Protein AF-A0A1V3LC09-F1 (afdb_monomer_lite)

Organism: NCBI:txid1906745

InterPro domains:
  IPR011049 Serralysin-like metalloprotease, C-terminal [SSF51120] (898-1106)

Foldseek 3Di:
DWKKKFKAAQPGTPDIDIQDPPDAAEEEDDPLIEIEIADPVPRKHQFKWKWWAAPQKIFIGGPPPDPHGSYIHHNQQPPPDLVRRLYFYWIQDPVRFIFTWAFPVLDPCQGNSNDDHGDMTMTGRDADGPPPSVRDSDCVSNVVSDDDDDDDDDDDYYDDDDDDDDDDDDDDAADAWEWDADQQQKIKIFGGPQFQKKKKWAAFQVGDIDIFMWGQDPVRFIDGPDCDPQCWDADRNGRMIMGHRNTGHAQIKMKMKTAGPVGHIDIYDIDTGHDHDDDDDAFFEWEKDADQQQKIKIFAGPQFFKKWKWAQAPVRRIDIWIWGQDPVRFIDTPDPVPQPWDADRPGRMIIGDNNGHDAQIKMKMKTAGPVRHIDIYDIDTGHDHDDDDKAKDWQDDLNDGADPPPDPDFAFFDPVRFFPDFPDWDDDPQKTKTWGTGKTKIFMDPDDFQFKKWKWKDFPPHTLDIDIWTQHPRRMIMDTDTFKMWIWHWDDDDQPIFIFIDMDGSGDAQQTKMKMKIWTADPNDIYIDIDIHDHFKEWPAKWWFAAPPPADDCLVVPDPDCPQQGTTARAADLVCLQAPQGSVHFEAAFLFTKMKIFIPADGDPQKAKWKWKFWADPSDGDDIDTQRVQWDDDGRMIIGTDPDGHAADQWIKMKIKIFIAGNVRHTNYIDMHIHIHHNADDDWDWPAAAPVQQKTKTADPGNQLQVKWKWKWFAAPVGIDDIDTWDRPNPRMTMDRRVRQDLQAFLGMWMWIQTSNGHIDIEGEHEFFEQAAADEPVVGRPPPQQARLFFDDPDPDPPPPDPPPPPPDDDGERAEADQEEYEYFWFHPNVPDAERGTLEYEYDPDQQTAYEHAHHHYAYEYERQYEYEARGAQVGYAYHDEHYAYEYEYQEEYDAYEYEYENEHEAYEYEANYAYDQRYEYHYEYEAYAYEYEYDQVYEPHHAYAYEHYHEAYEYAHHEYEAEYEAADYAYAYEYYYQEYHPDPPYEYEHEDEAEAYEAEYQEEYWRYEYENEAYAYEYEYNYEQDCDPNIHYAYEDYHYAYEYEYADAPDAYEQQRYAAHQEYEPAHPHEEEYEDEPNNCVPPRHPAQEHEYHYALRYEYENDDASDADPQGWGAGDDDDDDQQGKTKDFDDFQDDDPNFTWTKIWIAGSVRDTDSHIYTYTRNHTYD

Secondary structure (DSSP, 8-state):
--EEEEEEETTEEEEEEEE-TTPPEEEE--TTEEEEEEETTTSS--SEEEEEEETTEEEEEESSS-SS-SEEEETTT-SS-GGG----EEEE-TTS-EEEEEETT--GGGSGGGPPTT-EEEEEE-SS---S-TT---GGGGGGG----------------------------PPPPEEEE-TTS-EEEEPPTTEEEEEEEEE-TTS-EEEEEEEE-TTS-EE-S--TTS--EE-TTT--EEE-GGGS-TT-EEEEEEEETTS-EEEPPPEEPPPP-----SPPPPEEEE-TTS-EEEEPPTT-SEEEEEEE-TTS-EEEEEEEE-TTS-EEEEE-TTS--EE-TTT--EEE-GGGS-TT-EEEEEEE-TTS-EEEPPPEEPPPP--PPPEEEEEEETTEEPPPTTSS---B--HHHHS-EEEEEEEETTEEEEEEEEEEEEEEES--TT-EEEEEEEETTEEEEEEEEE--TTSEEEEEEEEEEEEEEEES-TTS-EEEEEEEE-PPPTTS--EEEEEEEETTEEEEEEEEPBPPP-EEEEEEEE--SSS-TTHHHH-S--TTTSEEE--B-GGGGGG--SGGGTEE--TTPEEEEEESSPPPTT-EEEEEEEEEETTEEEEEEE-GGGEEEETTEEEE--SSPPPP-SSEEEEEEEEEE-TTS-EEEEEEEEEEE--SPPPPEEEEEETTTTEEEEE--SSTTTT-EEEEEEEETTEEPPPEE-EE-SSSEEEEE-TTB-TTSTT-EEEEEE-SS--EEEEEEEEES-B-S---TTT---TTSTTTTPPP-----TT--SS-S---SS----EE--SS-EEEEE--GGG-SSBTTBS-B---SSTT---EEEEEESS-EEEE-S-B---SSTTT-EEEEEESS-EEEE-S-B-SEEEEEEEEESS-EEEE-SPP-TTEEEEEEE-SS--EEEE-TTSEE-SEEEEE--SS--EEEEEEE-S-EEEEEEES--EEEEEEE--STT---EEEEEESS-EEEESS-B-S-EEEEEESS-EEEESS-B---TTT--EEEEEES--EEEE--TT-EEE-TTEES-SEEE--SSS--EEE--HHHHT-TT----EEEEE--TT-EEE-SS-S---SS-EEE-SSSPP-SS--EEEEEEEEEEETTEEEEEEEEE-TTSPEEEEEEEEETT-EE-

pLDDT: mean 81.92, std 16.16, range [21.5, 98.44]

Structure (mmCIF, N/CA/C/O backbone):
data_AF-A0A1V3LC09-F1
#
_entry.id   AF-A0A1V3LC09-F1
#
loop_
_atom_site.group_PDB
_atom_site.id
_atom_site.type_symbol
_atom_site.label_atom_id
_atom_site.label_alt_id
_atom_site.label_comp_id
_atom_site.label_asym_id
_atom_site.label_entity_id
_atom_site.label_seq_id
_atom_site.pdbx_PDB_ins_code
_atom_site.Cartn_x
_atom_site.Cartn_y
_atom_site.Cartn_z
_atom_site.occupancy
_atom_site.B_iso_or_equiv
_atom_site.auth_seq_id
_atom_site.auth_comp_id
_atom_site.auth_asym_id
_atom_site.auth_atom_id
_atom_site.pdbx_PDB_model_num
ATOM 1 N N . MET A 1 1 ? 15.017 -23.888 33.911 1.00 65.50 1 MET A N 1
ATOM 2 C CA . MET A 1 1 ? 15.460 -23.431 35.264 1.00 65.50 1 MET A CA 1
ATOM 3 C C . MET A 1 1 ? 15.733 -24.672 36.127 1.00 65.50 1 MET A C 1
ATOM 5 O O . MET A 1 1 ? 15.192 -25.710 35.786 1.00 65.50 1 MET A O 1
ATOM 9 N N . SER A 1 2 ? 16.588 -24.661 37.165 1.00 78.81 2 SER A N 1
ATOM 10 C CA . SER A 1 2 ? 16.691 -25.829 38.076 1.00 78.81 2 SER A CA 1
ATOM 11 C C . SER A 1 2 ? 15.741 -25.646 39.257 1.00 78.81 2 SER A C 1
ATOM 13 O O . SER A 1 2 ? 15.914 -24.703 40.030 1.00 78.81 2 SER A O 1
ATOM 15 N N . THR A 1 3 ? 14.755 -26.530 39.390 1.00 90.81 3 THR A N 1
ATOM 16 C CA . THR A 1 3 ? 13.653 -26.382 40.351 1.00 90.81 3 THR A CA 1
ATOM 17 C C . THR A 1 3 ? 13.504 -27.656 41.173 1.00 90.81 3 THR A C 1
ATOM 19 O O . THR A 1 3 ? 13.532 -28.765 40.650 1.00 90.81 3 THR A O 1
ATOM 22 N N . THR A 1 4 ? 13.305 -27.530 42.478 1.00 93.56 4 THR A N 1
ATOM 23 C CA . THR A 1 4 ? 12.983 -28.646 43.364 1.00 93.56 4 THR A CA 1
ATOM 24 C C . THR A 1 4 ? 11.482 -28.696 43.645 1.00 93.56 4 THR A C 1
ATOM 26 O O . THR A 1 4 ? 10.907 -27.748 44.180 1.00 93.56 4 THR A O 1
ATOM 29 N N . LEU A 1 5 ? 10.859 -29.850 43.395 1.00 94.50 5 LEU A N 1
ATOM 30 C CA . LEU A 1 5 ? 9.505 -30.170 43.843 1.00 94.50 5 LEU A CA 1
ATOM 31 C C . LEU A 1 5 ? 9.545 -30.891 45.197 1.00 94.50 5 LEU A C 1
ATOM 33 O O . LEU A 1 5 ? 10.074 -32.001 45.310 1.00 94.50 5 LEU A O 1
ATOM 37 N N . LYS A 1 6 ? 8.948 -30.299 46.234 1.00 91.62 6 LYS A N 1
ATOM 38 C CA . LYS A 1 6 ? 8.794 -30.920 47.561 1.00 91.62 6 LYS A CA 1
ATOM 39 C C . LYS A 1 6 ? 7.362 -31.402 47.760 1.00 91.62 6 LYS A C 1
ATOM 41 O O . LYS A 1 6 ? 6.427 -30.616 47.663 1.00 91.62 6 LYS A O 1
ATOM 46 N N . VAL A 1 7 ? 7.191 -32.673 48.122 1.00 88.50 7 VAL A N 1
ATOM 47 C CA . VAL A 1 7 ? 5.886 -33.239 48.502 1.00 88.50 7 VAL A CA 1
ATOM 48 C C . VAL A 1 7 ? 5.736 -33.176 50.017 1.00 88.50 7 VAL A C 1
ATOM 50 O O . VAL A 1 7 ? 6.588 -33.666 50.767 1.00 88.50 7 VAL A O 1
ATOM 53 N N . LEU A 1 8 ? 4.644 -32.581 50.477 1.00 80.12 8 LEU A N 1
ATOM 54 C CA . LEU A 1 8 ? 4.435 -32.150 51.855 1.00 80.12 8 LEU A CA 1
ATOM 55 C C . LEU A 1 8 ? 3.237 -32.893 52.477 1.00 80.12 8 LEU A C 1
ATOM 57 O O . LEU A 1 8 ? 2.168 -32.922 51.885 1.00 80.12 8 LEU A O 1
ATOM 61 N N . SER A 1 9 ? 3.391 -33.454 53.685 1.00 74.31 9 SER A N 1
ATOM 62 C CA . SER A 1 9 ? 2.290 -34.014 54.513 1.00 74.31 9 SER A CA 1
ATOM 63 C C . SER A 1 9 ? 2.072 -33.164 55.750 1.00 74.31 9 SER A C 1
ATOM 65 O O . SER A 1 9 ? 3.069 -32.628 56.211 1.00 74.31 9 SER A O 1
ATOM 67 N N . ALA A 1 10 ? 0.887 -33.216 56.379 1.00 58.34 10 ALA A N 1
ATOM 68 C CA . ALA A 1 10 ? 0.416 -32.475 57.571 1.00 58.34 10 ALA A CA 1
ATOM 69 C C . ALA A 1 10 ? 1.410 -32.085 58.708 1.00 58.34 10 ALA A C 1
ATOM 71 O O . ALA A 1 10 ? 1.028 -31.370 59.629 1.00 58.34 10 ALA A O 1
ATOM 72 N N . LYS A 1 11 ? 2.645 -32.603 58.748 1.00 60.31 11 LYS A N 1
ATOM 73 C CA . LYS A 1 11 ? 3.680 -32.293 59.749 1.00 60.31 11 LYS A CA 1
ATOM 74 C C . LYS A 1 11 ? 5.120 -32.199 59.204 1.00 60.31 11 LYS A C 1
ATOM 76 O O . LYS A 1 11 ? 6.011 -31.896 59.993 1.00 60.31 11 LYS A O 1
ATOM 81 N N . LYS A 1 12 ? 5.401 -32.523 57.927 1.00 76.19 12 LYS A N 1
ATOM 82 C CA . LYS A 1 12 ? 6.777 -32.590 57.374 1.00 76.19 12 LYS A CA 1
ATOM 83 C C . LYS A 1 12 ? 6.839 -32.712 55.844 1.00 76.19 12 LYS A C 1
ATOM 85 O O . LYS A 1 12 ? 5.912 -33.230 55.219 1.00 76.19 12 LYS A O 1
ATOM 90 N N . VAL A 1 13 ? 8.002 -32.374 55.278 1.00 83.31 13 VAL A N 1
ATOM 91 C CA . VAL A 1 13 ? 8.414 -32.780 53.921 1.00 83.31 13 VAL A CA 1
ATOM 92 C C . VAL A 1 13 ? 8.530 -34.307 53.866 1.00 83.31 13 VAL A C 1
ATOM 94 O O . VAL A 1 13 ? 9.205 -34.916 54.699 1.00 83.31 13 VAL A O 1
ATOM 97 N N . ILE A 1 14 ? 7.835 -34.929 52.916 1.00 82.94 14 ILE A N 1
ATOM 98 C CA . ILE A 1 14 ? 7.840 -36.379 52.695 1.00 82.94 14 ILE A CA 1
ATOM 99 C C . ILE A 1 14 ? 8.987 -36.765 51.763 1.00 82.94 14 ILE A C 1
ATOM 101 O O . ILE A 1 14 ? 9.720 -37.709 52.049 1.00 82.94 14 ILE A O 1
ATOM 105 N N . THR A 1 15 ? 9.111 -36.051 50.645 1.00 88.12 15 THR A N 1
ATOM 106 C CA . THR A 1 15 ? 10.122 -36.284 49.611 1.00 88.12 15 THR A CA 1
ATOM 107 C C . THR A 1 15 ? 10.414 -34.981 48.869 1.00 88.12 15 THR A C 1
ATOM 109 O O . THR A 1 15 ? 9.568 -34.087 48.839 1.00 88.12 15 THR A O 1
ATOM 112 N N . SER A 1 16 ? 11.608 -34.889 48.290 1.00 91.75 16 SER A N 1
ATOM 113 C CA . SER A 1 16 ? 12.051 -33.777 47.449 1.00 91.75 16 SER A CA 1
ATOM 114 C C . SER A 1 16 ? 12.637 -34.350 46.168 1.00 91.75 16 SER A C 1
ATOM 116 O O . SER A 1 16 ? 13.450 -35.275 46.227 1.00 91.75 16 SER A O 1
ATOM 118 N N . HIS A 1 17 ? 12.238 -33.798 45.032 1.00 92.50 17 HIS A N 1
ATOM 119 C CA . HIS A 1 17 ? 12.679 -34.211 43.710 1.00 92.50 17 HIS A CA 1
ATOM 120 C C . HIS A 1 17 ? 13.294 -33.010 43.004 1.00 92.50 17 HIS A C 1
ATOM 122 O O . HIS A 1 17 ? 12.648 -31.973 42.901 1.00 92.50 17 HIS A O 1
ATOM 128 N N . GLN A 1 18 ? 14.536 -33.146 42.550 1.00 91.00 18 GLN A N 1
ATOM 129 C CA . GLN A 1 18 ? 15.184 -32.117 41.747 1.00 91.00 18 GLN A CA 1
ATOM 130 C C . GLN A 1 18 ? 14.778 -32.297 40.282 1.00 91.00 18 GLN A C 1
ATOM 132 O O . GLN A 1 18 ? 14.824 -33.418 39.773 1.00 91.00 18 GLN A O 1
ATOM 137 N N . ILE A 1 19 ? 14.377 -31.204 39.643 1.00 90.00 19 ILE A N 1
ATOM 138 C CA . ILE A 1 19 ? 13.999 -31.117 38.235 1.00 90.00 19 ILE A CA 1
ATOM 139 C C . ILE A 1 19 ? 15.141 -30.387 37.532 1.00 90.00 19 ILE A C 1
ATOM 141 O O . ILE A 1 19 ? 15.451 -29.235 37.853 1.00 90.00 19 ILE A O 1
ATOM 145 N N . ASN A 1 20 ? 15.816 -31.088 36.625 1.00 80.75 20 ASN A N 1
ATOM 146 C CA . ASN A 1 20 ? 16.847 -30.477 35.797 1.00 80.75 20 ASN A CA 1
ATOM 147 C C . ASN A 1 20 ? 16.195 -29.907 34.529 1.00 80.75 20 ASN A C 1
ATOM 149 O O . ASN A 1 20 ? 15.234 -30.501 34.046 1.00 80.75 20 ASN A O 1
ATOM 153 N N . PRO A 1 21 ? 16.734 -28.818 33.954 1.00 77.50 21 PRO A N 1
ATOM 154 C CA . PRO A 1 21 ? 16.235 -28.275 32.692 1.00 77.50 21 PRO A CA 1
ATOM 155 C C . PRO A 1 21 ? 16.159 -29.348 31.592 1.00 77.50 21 PRO A C 1
ATOM 157 O O . PRO A 1 21 ? 17.167 -30.007 31.318 1.00 77.50 21 PRO A O 1
ATOM 160 N N . GLY A 1 22 ? 14.985 -29.505 30.973 1.00 76.31 22 GLY A N 1
ATOM 161 C CA . GLY A 1 22 ? 14.714 -30.486 29.912 1.00 76.31 22 GLY A CA 1
ATOM 162 C C . GLY A 1 22 ? 14.379 -31.914 30.378 1.00 76.31 22 GLY A C 1
ATOM 163 O O . GLY A 1 22 ? 14.153 -32.780 29.531 1.00 76.31 22 GLY A O 1
ATOM 164 N N . ASP A 1 23 ? 14.342 -32.190 31.690 1.00 83.38 23 ASP A N 1
ATOM 165 C CA . ASP A 1 23 ? 13.890 -33.473 32.250 1.00 83.38 23 ASP A CA 1
ATOM 166 C C . ASP A 1 23 ? 12.447 -33.362 32.784 1.00 83.38 23 ASP A C 1
ATOM 168 O O . ASP A 1 23 ? 12.170 -32.565 33.677 1.00 83.38 23 ASP A O 1
ATOM 172 N N . THR A 1 24 ? 11.542 -34.250 32.355 1.00 92.62 24 THR A N 1
ATOM 173 C CA . THR A 1 24 ? 10.197 -34.365 32.953 1.00 92.62 24 THR A CA 1
ATOM 174 C C . THR A 1 24 ? 10.211 -35.219 34.226 1.00 92.62 24 THR A C 1
ATOM 176 O O . THR A 1 24 ? 10.492 -36.424 34.190 1.00 92.62 24 THR A O 1
ATOM 179 N N . LEU A 1 25 ? 9.803 -34.641 35.357 1.00 94.44 25 LEU A N 1
ATOM 180 C CA . LEU A 1 25 ? 9.550 -35.364 36.603 1.00 94.44 25 LEU A CA 1
ATOM 181 C C . LEU A 1 25 ? 8.132 -35.952 36.621 1.00 94.44 25 LEU A C 1
ATOM 183 O O . LEU A 1 25 ? 7.151 -35.222 36.556 1.00 94.44 25 LEU A O 1
ATOM 187 N N . VAL A 1 26 ? 8.007 -37.267 36.818 1.00 95.38 26 VAL A N 1
ATOM 188 C CA . VAL A 1 26 ? 6.705 -37.949 36.943 1.00 95.38 26 VAL A CA 1
ATOM 189 C C . VAL A 1 26 ? 6.544 -38.544 38.342 1.00 95.38 26 VAL A C 1
ATOM 191 O O . VAL A 1 26 ? 7.354 -39.378 38.754 1.00 95.38 26 VAL A O 1
ATOM 194 N N . ILE A 1 27 ? 5.492 -38.150 39.065 1.00 93.88 27 ILE A N 1
ATOM 195 C CA . ILE A 1 27 ? 5.167 -38.654 40.411 1.00 93.88 27 ILE A CA 1
ATOM 196 C C . ILE A 1 27 ? 3.682 -39.009 40.544 1.00 93.88 27 ILE A C 1
ATOM 198 O O . ILE A 1 27 ? 2.848 -38.487 39.817 1.00 93.88 27 ILE A O 1
ATOM 202 N N . GLU A 1 28 ? 3.349 -39.883 41.493 1.00 90.06 28 GLU A N 1
ATOM 203 C CA . GLU A 1 28 ? 1.959 -40.218 41.840 1.00 90.06 28 GLU A CA 1
ATOM 204 C C . GLU A 1 28 ? 1.402 -39.216 42.859 1.00 90.06 28 GLU A C 1
ATOM 206 O O . GLU A 1 28 ? 2.098 -38.862 43.823 1.00 90.06 28 GLU A O 1
ATOM 211 N N . ALA A 1 29 ? 0.146 -38.795 42.687 1.00 86.38 29 ALA A N 1
ATOM 212 C CA . ALA A 1 29 ? -0.522 -37.940 43.650 1.00 86.38 29 ALA A CA 1
ATOM 213 C C . ALA A 1 29 ? -0.679 -38.644 45.005 1.00 86.38 29 ALA A C 1
ATOM 215 O O . ALA A 1 29 ? -0.981 -39.833 45.116 1.00 86.38 29 ALA A O 1
ATOM 216 N N . ARG A 1 30 ? -0.490 -37.883 46.081 1.00 82.38 30 ARG A N 1
ATOM 217 C CA . ARG A 1 30 ? -0.767 -38.299 47.452 1.00 82.38 30 ARG A CA 1
ATOM 218 C C . ARG A 1 30 ? -1.973 -37.551 47.999 1.00 82.38 30 ARG A C 1
ATOM 220 O O . ARG A 1 30 ? -2.041 -36.333 47.881 1.00 82.38 30 ARG A O 1
ATOM 227 N N . ASP A 1 31 ? -2.864 -38.280 48.662 1.00 70.88 31 ASP A N 1
ATOM 228 C CA . ASP A 1 31 ? -3.992 -37.697 49.389 1.00 70.88 31 ASP A CA 1
ATOM 229 C C . ASP A 1 31 ? -3.507 -36.733 50.492 1.00 70.88 31 ASP A C 1
ATOM 231 O O . ASP A 1 31 ? -2.487 -36.988 51.155 1.00 70.88 31 ASP A O 1
ATOM 235 N N . LYS A 1 32 ? -4.236 -35.626 50.682 1.00 72.06 32 LYS A N 1
ATOM 236 C CA . LYS A 1 32 ? -3.979 -34.579 51.692 1.00 72.06 32 LYS A CA 1
ATOM 237 C C . LYS A 1 32 ? -2.530 -34.078 51.709 1.00 72.06 32 LYS A C 1
ATOM 239 O O . LYS A 1 32 ? -1.916 -33.974 52.779 1.00 72.06 32 LYS A O 1
ATOM 244 N N . SER A 1 33 ? -1.963 -33.826 50.529 1.00 77.31 33 SER A N 1
ATOM 245 C CA . SER A 1 33 ? -0.571 -33.396 50.370 1.00 77.31 33 SER A CA 1
ATOM 246 C C . SER A 1 33 ? -0.445 -32.165 49.475 1.00 77.31 33 SER A C 1
ATOM 248 O O . SER A 1 33 ? -1.106 -32.057 48.448 1.00 77.31 33 SER A O 1
ATOM 250 N N . ASN A 1 34 ? 0.454 -31.253 49.847 1.00 84.75 34 ASN A N 1
ATOM 251 C CA . ASN A 1 34 ? 0.783 -30.079 49.036 1.00 84.75 34 ASN A CA 1
ATOM 252 C C . ASN A 1 34 ? 2.091 -30.307 48.273 1.00 84.75 34 ASN A C 1
ATOM 254 O O . ASN A 1 34 ? 2.985 -31.017 48.748 1.00 84.75 34 ASN A O 1
ATOM 258 N N . TYR A 1 35 ? 2.210 -29.677 47.109 1.00 90.75 35 TYR A N 1
ATOM 259 C CA . TYR A 1 35 ? 3.375 -29.754 46.236 1.00 90.75 35 TYR A CA 1
ATOM 260 C C . TYR A 1 35 ? 4.007 -28.373 46.148 1.00 90.75 35 TYR A C 1
ATOM 262 O O . TYR A 1 35 ? 3.428 -27.452 45.580 1.00 90.75 35 TYR A O 1
ATOM 270 N N . GLN A 1 36 ? 5.178 -28.218 46.759 1.00 92.06 36 GLN A N 1
ATOM 271 C CA . GLN A 1 36 ? 5.886 -26.946 46.773 1.00 92.06 36 GLN A CA 1
ATOM 272 C C . GLN A 1 36 ? 6.945 -26.908 45.678 1.00 92.06 36 GLN A C 1
ATOM 274 O O . GLN A 1 36 ? 7.848 -27.749 45.680 1.00 92.06 36 GLN A O 1
ATOM 279 N N . LEU A 1 37 ? 6.860 -25.911 44.802 1.00 94.50 37 LEU A N 1
ATOM 280 C CA . LEU A 1 37 ? 7.908 -25.574 43.847 1.00 94.50 37 LEU A CA 1
ATOM 281 C C . LEU A 1 37 ? 8.912 -24.620 44.498 1.00 94.50 37 LEU A C 1
ATOM 283 O O . LEU A 1 37 ? 8.535 -23.690 45.215 1.00 94.50 37 LEU A O 1
ATOM 287 N N . VAL A 1 38 ? 10.198 -24.886 44.278 1.00 92.81 38 VAL A N 1
ATOM 288 C CA . VAL A 1 38 ? 11.308 -24.069 44.773 1.00 92.81 38 VAL A CA 1
ATOM 289 C C . VAL A 1 38 ? 12.339 -23.939 43.662 1.00 92.81 38 VAL A C 1
ATOM 291 O O . VAL A 1 38 ? 12.935 -24.934 43.271 1.00 92.81 38 VAL A O 1
ATOM 294 N N . ASP A 1 39 ? 12.561 -22.737 43.158 1.00 91.56 39 ASP A N 1
ATOM 295 C CA . ASP A 1 39 ? 13.708 -22.408 42.322 1.00 91.56 39 ASP A CA 1
ATOM 296 C C . ASP A 1 39 ? 14.992 -22.554 43.156 1.00 91.56 39 ASP A C 1
ATOM 298 O O . ASP A 1 39 ? 15.157 -21.933 44.212 1.00 91.56 39 ASP A O 1
ATOM 302 N N . ASP A 1 40 ? 15.902 -23.415 42.695 1.00 88.31 40 ASP A N 1
ATOM 303 C CA . ASP A 1 40 ? 17.131 -23.752 43.413 1.00 88.31 40 ASP A CA 1
ATOM 304 C C . ASP A 1 40 ? 18.110 -22.561 43.506 1.00 88.31 40 ASP A C 1
ATOM 306 O O . ASP A 1 40 ? 18.988 -22.565 44.373 1.00 88.31 40 ASP A O 1
ATOM 310 N N . GLN A 1 41 ? 17.985 -21.546 42.638 1.00 86.69 41 GLN A N 1
ATOM 311 C CA . GLN A 1 41 ? 18.832 -20.348 42.654 1.00 86.69 41 GLN A CA 1
ATOM 312 C C . GLN A 1 41 ? 18.361 -19.321 43.683 1.00 86.69 41 GLN A C 1
ATOM 314 O O . GLN A 1 41 ? 19.181 -18.760 44.415 1.00 86.69 41 GLN A O 1
ATOM 319 N N . THR A 1 42 ? 17.055 -19.065 43.737 1.00 89.56 42 THR A N 1
ATOM 320 C CA . THR A 1 42 ? 16.471 -18.009 44.580 1.00 89.56 42 THR A CA 1
ATOM 321 C C . THR A 1 42 ? 16.001 -18.532 45.938 1.00 89.56 42 THR A C 1
ATOM 323 O O . THR A 1 42 ? 15.941 -17.776 46.907 1.00 89.56 42 THR A O 1
ATOM 326 N N . GLY A 1 43 ? 15.698 -19.831 46.041 1.00 87.19 43 GLY A N 1
ATOM 327 C CA . GLY A 1 43 ? 15.056 -20.440 47.207 1.00 87.19 43 GLY A CA 1
ATOM 328 C C . GLY A 1 43 ? 13.566 -20.100 47.339 1.00 87.19 43 GLY A C 1
ATOM 329 O O . GLY A 1 43 ? 12.958 -20.450 48.353 1.00 87.19 43 GLY A O 1
ATOM 330 N N . LEU A 1 44 ? 12.993 -19.431 46.337 1.00 90.38 44 LEU A N 1
ATOM 331 C CA . LEU A 1 44 ? 11.597 -19.001 46.258 1.00 90.38 44 LEU A CA 1
ATOM 332 C C . LEU A 1 44 ? 10.819 -19.877 45.269 1.00 90.38 44 LEU A C 1
ATOM 334 O O . LEU A 1 44 ? 11.409 -20.688 44.564 1.00 90.38 44 LEU A O 1
ATOM 338 N N . GLY A 1 45 ? 9.493 -19.769 45.231 1.00 91.06 45 GLY A N 1
ATOM 339 C CA . GLY A 1 45 ? 8.704 -20.394 44.166 1.00 91.06 45 GLY A CA 1
ATOM 340 C C . GLY A 1 45 ? 8.866 -19.630 42.843 1.00 91.06 45 GLY A C 1
ATOM 341 O O . GLY A 1 45 ? 8.978 -18.405 42.892 1.00 91.06 45 GLY A O 1
ATOM 342 N N . PRO A 1 46 ? 8.857 -20.307 41.676 1.00 92.00 46 PRO A N 1
ATOM 343 C CA . PRO A 1 46 ? 8.685 -19.643 40.380 1.00 92.00 46 PRO A CA 1
ATOM 344 C C . PRO A 1 46 ? 7.482 -18.696 40.409 1.00 92.00 46 PRO A C 1
ATOM 346 O O . PRO A 1 46 ? 6.459 -19.057 40.991 1.00 92.00 46 PRO A O 1
ATOM 349 N N . GLN A 1 47 ? 7.592 -17.505 39.821 1.00 89.31 47 GLN A N 1
ATOM 350 C CA . GLN A 1 47 ? 6.516 -16.513 39.923 1.00 89.31 47 GLN A CA 1
ATOM 351 C C . GLN A 1 47 ? 5.297 -16.911 39.094 1.00 89.31 47 GLN A C 1
ATOM 353 O O . GLN A 1 47 ? 4.188 -16.846 39.618 1.00 89.31 47 GLN A O 1
ATOM 358 N N . ASN A 1 48 ? 5.502 -17.439 37.883 1.00 91.06 48 ASN A N 1
ATOM 359 C CA . ASN A 1 48 ? 4.423 -18.002 37.078 1.00 91.06 48 ASN A CA 1
ATOM 360 C C . ASN A 1 48 ? 4.720 -19.448 36.671 1.00 91.06 48 ASN A C 1
ATOM 362 O O . ASN A 1 48 ? 5.872 -19.881 36.584 1.00 91.06 48 ASN A O 1
ATOM 366 N N . ILE A 1 49 ? 3.647 -20.198 36.441 1.00 93.44 49 ILE A N 1
ATOM 367 C CA . ILE A 1 49 ? 3.651 -21.550 35.878 1.00 93.44 49 ILE A CA 1
ATOM 368 C C . ILE A 1 49 ? 2.453 -21.701 34.942 1.00 93.44 49 ILE A C 1
ATOM 370 O O . ILE A 1 49 ? 1.442 -21.019 35.101 1.00 93.44 49 ILE A O 1
ATOM 374 N N . ILE A 1 50 ? 2.497 -22.667 34.028 1.00 93.69 50 ILE A N 1
ATOM 375 C CA . ILE A 1 50 ? 1.295 -23.113 33.311 1.00 93.69 50 ILE A CA 1
ATOM 376 C C . ILE A 1 50 ? 0.864 -24.456 33.890 1.00 93.69 50 ILE A C 1
ATOM 378 O O . ILE A 1 50 ? 1.656 -25.394 33.964 1.00 93.69 50 ILE A O 1
ATOM 382 N N . ALA A 1 51 ? -0.403 -24.561 34.285 1.00 94.38 51 ALA A N 1
ATOM 383 C CA . ALA A 1 51 ? -1.011 -25.808 34.732 1.00 94.38 51 ALA A CA 1
ATOM 384 C C . ALA A 1 51 ? -1.969 -26.331 33.656 1.00 94.38 51 ALA A C 1
ATOM 386 O O . ALA A 1 51 ? -2.837 -25.590 33.203 1.00 94.38 51 ALA A O 1
ATOM 387 N N . LYS A 1 52 ? -1.839 -27.601 33.263 1.00 94.12 52 LYS A N 1
ATOM 388 C CA . LYS A 1 52 ? -2.740 -28.277 32.321 1.00 94.12 52 LYS A CA 1
ATOM 389 C C . LYS A 1 52 ? -3.265 -29.578 32.910 1.00 94.12 52 LYS A C 1
ATOM 391 O O . LYS A 1 52 ? -2.483 -30.394 33.397 1.00 94.12 52 LYS A O 1
ATOM 396 N N . ARG A 1 53 ? -4.570 -29.817 32.797 1.00 92.88 53 ARG A N 1
ATOM 397 C CA . ARG A 1 53 ? -5.159 -31.129 33.085 1.00 92.88 53 ARG A CA 1
ATOM 398 C C . ARG A 1 53 ? -5.143 -32.020 31.843 1.00 92.88 53 ARG A C 1
ATOM 400 O O . ARG A 1 53 ? -5.557 -31.588 30.772 1.00 92.88 53 ARG A O 1
ATOM 407 N N . GLU A 1 54 ? -4.707 -33.266 32.002 1.00 92.56 54 GLU A N 1
ATOM 408 C CA . GLU A 1 54 ? -4.823 -34.317 30.983 1.00 92.56 54 GLU A CA 1
ATOM 409 C C . GLU A 1 54 ? -5.280 -35.617 31.663 1.00 92.56 54 GLU A C 1
ATOM 411 O O . GLU A 1 54 ? -4.548 -36.252 32.423 1.00 92.56 54 GLU A O 1
ATOM 416 N N . GLY A 1 55 ? -6.537 -35.985 31.454 1.00 88.94 55 GLY A N 1
ATOM 417 C CA . GLY A 1 55 ? -7.246 -37.038 32.163 1.00 88.94 55 GLY A CA 1
ATOM 418 C C . GLY A 1 55 ? -7.336 -36.775 33.667 1.00 88.94 55 GLY A C 1
ATOM 419 O O . GLY A 1 55 ? -7.931 -35.807 34.152 1.00 88.94 55 GLY A O 1
ATOM 420 N N . LYS A 1 56 ? -6.741 -37.691 34.435 1.00 89.50 56 LYS A N 1
ATOM 421 C CA . LYS A 1 56 ? -6.624 -37.581 35.895 1.00 89.50 56 LYS A CA 1
ATOM 422 C C . LYS A 1 56 ? -5.329 -36.897 36.331 1.00 89.50 56 LYS A C 1
ATOM 424 O O . LYS A 1 56 ? -5.163 -36.637 37.523 1.00 89.50 56 LYS A O 1
ATOM 429 N N . ASP A 1 57 ? -4.442 -36.580 35.392 1.00 93.75 57 ASP A N 1
ATOM 430 C CA . ASP A 1 57 ? -3.095 -36.100 35.667 1.00 93.75 57 ASP A CA 1
ATOM 431 C C . ASP A 1 57 ? -3.031 -34.569 35.576 1.00 93.75 57 ASP A C 1
ATOM 433 O O . ASP A 1 57 ? -3.693 -33.937 34.746 1.00 93.75 57 ASP A O 1
ATOM 437 N N . LEU A 1 58 ? -2.200 -33.969 36.427 1.00 94.38 58 LEU A N 1
ATOM 438 C CA . LEU A 1 58 ? -1.834 -32.557 36.354 1.00 94.38 58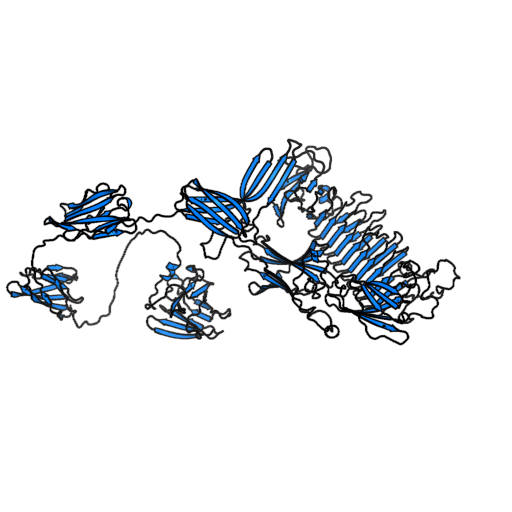 LEU A CA 1
ATOM 439 C C . LEU A 1 58 ? -0.438 -32.426 35.742 1.00 94.38 58 LEU A C 1
ATOM 441 O O . LEU A 1 58 ? 0.524 -33.005 36.251 1.00 94.38 58 LEU A O 1
ATOM 445 N N . LYS A 1 59 ? -0.324 -31.622 34.688 1.00 96.00 59 LYS A N 1
ATOM 446 C CA . LYS A 1 59 ? 0.935 -31.232 34.053 1.00 96.00 59 LYS A CA 1
ATOM 447 C C . LYS A 1 59 ? 1.276 -29.791 34.413 1.00 96.00 59 LYS A C 1
ATOM 449 O O . LYS A 1 59 ? 0.411 -28.922 34.334 1.00 96.00 59 LYS A O 1
ATOM 454 N N . ILE A 1 60 ? 2.524 -29.545 34.794 1.00 95.50 60 ILE A N 1
ATOM 455 C CA . ILE A 1 60 ? 3.049 -28.216 35.114 1.00 95.50 60 ILE A CA 1
ATOM 456 C C . ILE A 1 60 ? 4.216 -27.922 34.178 1.00 95.50 60 ILE A C 1
ATOM 458 O O . ILE A 1 60 ? 5.111 -28.759 34.038 1.00 95.50 60 ILE A O 1
ATOM 462 N N . PHE A 1 61 ? 4.189 -26.735 33.583 1.00 93.69 61 PHE A N 1
ATOM 463 C CA . PHE A 1 61 ? 5.249 -26.180 32.749 1.00 93.69 61 PHE A CA 1
ATOM 464 C C . PHE A 1 61 ? 5.833 -24.966 33.470 1.00 93.69 61 PHE A C 1
ATOM 466 O O . PHE A 1 61 ? 5.092 -24.084 33.921 1.00 93.69 61 PHE A O 1
ATOM 473 N N . LEU A 1 62 ? 7.147 -24.964 33.632 1.00 91.31 62 LEU A N 1
ATOM 474 C CA . LEU A 1 62 ? 7.927 -23.889 34.223 1.00 91.31 62 LEU A CA 1
ATOM 475 C C . LEU A 1 62 ? 8.348 -22.907 33.119 1.00 91.31 62 LEU A C 1
ATOM 477 O O . LEU A 1 62 ? 8.378 -23.241 31.938 1.00 91.31 62 LEU A O 1
ATOM 481 N N . GLU A 1 63 ? 8.683 -21.672 33.490 1.00 81.38 63 GLU A N 1
ATOM 482 C CA . GLU A 1 63 ? 9.149 -20.645 32.547 1.00 81.38 63 GLU A CA 1
ATOM 483 C C . GLU A 1 63 ? 10.597 -20.909 32.089 1.00 81.38 63 GLU A C 1
ATOM 485 O O . GLU A 1 63 ? 11.535 -20.202 32.464 1.00 81.38 63 GLU A O 1
ATOM 490 N N . ASP A 1 64 ? 10.819 -21.962 31.305 1.00 72.25 64 ASP A N 1
ATOM 491 C CA . ASP A 1 64 ? 12.136 -22.267 30.739 1.00 72.25 64 ASP A CA 1
ATOM 492 C C . ASP A 1 64 ? 12.163 -22.448 29.216 1.00 72.25 64 ASP A C 1
ATOM 494 O O . ASP A 1 64 ? 13.229 -22.695 28.645 1.00 72.25 64 ASP A O 1
ATOM 498 N N . GLY A 1 65 ? 11.024 -22.203 28.560 1.00 64.56 65 GLY A N 1
ATOM 499 C CA . GLY A 1 65 ? 10.888 -22.185 27.105 1.00 64.56 65 GLY A CA 1
ATOM 500 C C . GLY A 1 65 ? 10.748 -23.567 26.462 1.00 64.56 65 GLY A C 1
ATOM 501 O O . GLY A 1 65 ? 10.719 -23.642 25.233 1.00 64.56 65 GLY A O 1
ATOM 502 N N . ASP A 1 66 ? 10.658 -24.647 27.249 1.00 72.81 66 ASP A N 1
ATOM 503 C CA . ASP A 1 66 ? 10.318 -25.982 26.748 1.00 72.81 66 ASP A CA 1
ATOM 504 C C . ASP A 1 66 ? 8.791 -26.134 26.571 1.00 72.81 66 ASP A C 1
ATOM 506 O O . ASP A 1 66 ? 7.984 -25.600 27.330 1.00 72.81 66 ASP A O 1
ATOM 510 N N . MET A 1 67 ? 8.382 -26.874 25.538 1.00 75.38 67 MET A N 1
ATOM 511 C CA . MET A 1 67 ? 6.983 -27.249 25.296 1.00 75.38 67 MET A CA 1
ATOM 512 C C . MET A 1 67 ? 6.608 -28.597 25.936 1.00 75.38 67 MET A C 1
ATOM 514 O O . MET A 1 67 ? 5.457 -29.030 25.841 1.00 75.38 67 MET A O 1
ATOM 518 N N . ASN A 1 68 ? 7.559 -29.293 26.563 1.00 85.50 68 ASN A N 1
ATOM 519 C CA . ASN A 1 68 ? 7.309 -30.500 27.347 1.00 85.50 68 ASN A CA 1
ATOM 520 C C . ASN A 1 68 ? 6.987 -30.147 28.808 1.00 85.50 68 ASN A C 1
ATOM 522 O O . ASN A 1 68 ? 7.515 -29.174 29.329 1.00 85.50 68 ASN A O 1
ATOM 526 N N . PRO A 1 69 ? 6.141 -30.931 29.503 1.00 92.56 69 PRO A N 1
ATOM 527 C CA . PRO A 1 69 ? 5.863 -30.678 30.911 1.00 92.56 69 PRO A CA 1
ATOM 528 C C . PRO A 1 69 ? 7.095 -30.978 31.771 1.00 92.56 69 PRO A C 1
ATOM 530 O O . PRO A 1 69 ? 7.669 -32.065 31.677 1.00 92.56 69 PRO A O 1
ATOM 533 N N . ASP A 1 70 ? 7.441 -30.068 32.673 1.00 94.12 70 ASP A N 1
ATOM 534 C CA . ASP A 1 70 ? 8.506 -30.260 33.663 1.00 94.12 70 ASP A CA 1
ATOM 535 C C . ASP A 1 70 ? 8.077 -31.193 34.795 1.00 94.12 70 ASP A C 1
ATOM 537 O O . ASP A 1 70 ? 8.876 -31.964 35.331 1.00 94.12 70 ASP A O 1
ATOM 541 N N . VAL A 1 71 ? 6.793 -31.148 35.166 1.00 94.81 71 VAL A N 1
ATOM 542 C CA . VAL A 1 71 ? 6.221 -31.999 36.216 1.00 94.81 71 VAL A CA 1
ATOM 543 C C . VAL A 1 71 ? 4.903 -32.604 35.757 1.00 94.81 71 VAL A C 1
ATOM 545 O O . VAL A 1 71 ? 3.999 -31.902 35.316 1.00 94.81 71 VAL A O 1
ATOM 548 N N . VAL A 1 72 ? 4.762 -33.915 35.937 1.00 96.06 72 VAL A N 1
ATOM 549 C CA . VAL A 1 72 ? 3.507 -34.654 35.784 1.00 96.06 72 VAL A CA 1
ATOM 550 C C . VAL A 1 72 ? 3.155 -35.305 37.120 1.00 96.06 72 VAL A C 1
ATOM 552 O O . VAL A 1 72 ? 3.872 -36.187 37.601 1.00 96.06 72 VAL A O 1
ATOM 555 N N . ILE A 1 73 ? 2.045 -34.876 37.720 1.00 94.56 73 ILE A N 1
ATOM 556 C CA . ILE A 1 73 ? 1.479 -35.464 38.937 1.00 94.56 73 ILE A CA 1
ATOM 557 C C . ILE A 1 73 ? 0.288 -36.330 38.533 1.00 94.56 73 ILE A C 1
ATOM 559 O O . ILE A 1 73 ? -0.779 -35.821 38.188 1.00 94.56 73 ILE A O 1
ATOM 563 N N . LYS A 1 74 ? 0.489 -37.645 38.562 1.00 93.25 74 LYS A N 1
ATOM 564 C CA . LYS A 1 74 ? -0.507 -38.633 38.153 1.00 93.25 74 LYS A CA 1
ATOM 565 C C . LYS A 1 74 ? -1.643 -38.760 39.147 1.00 93.25 74 LYS A C 1
ATOM 567 O O . LYS A 1 74 ? -1.403 -38.661 40.348 1.00 93.25 74 LYS A O 1
ATOM 572 N N . ASP A 1 75 ? -2.853 -39.004 38.653 1.00 88.50 75 ASP A N 1
ATOM 573 C CA . ASP A 1 75 ? -4.066 -39.162 39.468 1.00 88.50 75 ASP A CA 1
ATOM 574 C C . ASP A 1 75 ? -4.344 -37.968 40.417 1.00 88.50 75 ASP A C 1
ATOM 576 O O . ASP A 1 75 ? -4.989 -38.112 41.459 1.00 88.50 75 ASP A O 1
ATOM 580 N N . TYR A 1 76 ? -3.879 -36.762 40.064 1.00 88.75 76 TYR A N 1
ATOM 581 C CA . TYR A 1 76 ? -4.072 -35.537 40.848 1.00 88.75 76 TYR A CA 1
ATOM 582 C C . TYR A 1 76 ? -5.553 -35.191 41.066 1.00 88.75 76 TYR A C 1
ATOM 584 O O . TYR A 1 76 ? -5.917 -34.741 42.153 1.00 88.75 76 TYR A O 1
ATOM 592 N N . TYR A 1 77 ? -6.406 -35.446 40.067 1.00 84.12 77 TYR A N 1
ATOM 593 C CA . TYR A 1 77 ? -7.843 -35.139 40.108 1.00 84.12 77 TYR A CA 1
ATOM 594 C C . TYR A 1 77 ? -8.730 -36.293 40.623 1.00 84.12 77 TYR A C 1
ATOM 596 O O . TYR A 1 77 ? -9.952 -36.155 40.649 1.00 84.12 77 TYR A O 1
ATOM 604 N N . GLY A 1 78 ? -8.156 -37.433 41.033 1.00 77.62 78 GLY A N 1
ATOM 605 C CA . GLY A 1 78 ? -8.925 -38.574 41.553 1.00 77.62 78 GLY A CA 1
ATOM 606 C C . GLY A 1 78 ? -9.942 -39.168 40.557 1.00 77.62 78 GLY A C 1
ATOM 607 O O . GLY A 1 78 ? -9.668 -39.280 39.363 1.00 77.62 78 GLY A O 1
ATOM 608 N N . ASP A 1 79 ? -11.122 -39.586 41.037 1.00 62.44 79 ASP A N 1
ATOM 609 C CA . ASP A 1 79 ? -12.186 -40.244 40.246 1.00 62.44 79 ASP A CA 1
ATOM 610 C C . ASP A 1 79 ? -13.178 -39.257 39.572 1.00 62.44 79 ASP A C 1
ATOM 612 O O . ASP A 1 79 ? -14.383 -39.475 39.569 1.00 62.44 79 ASP A O 1
ATOM 616 N N . GLU A 1 80 ? -12.652 -38.201 38.936 1.00 51.72 80 GLU A N 1
ATOM 617 C CA . GLU A 1 80 ? -13.356 -37.240 38.050 1.00 51.72 80 GLU A CA 1
ATOM 618 C C . GLU A 1 80 ? -14.167 -36.096 38.703 1.00 51.72 80 GLU A C 1
ATOM 620 O O . GLU A 1 80 ? -14.692 -35.255 37.972 1.00 51.72 80 GLU A O 1
ATOM 625 N N . ASN A 1 81 ? -14.206 -35.960 40.035 1.00 52.88 81 ASN A N 1
ATOM 626 C CA . ASN A 1 81 ? -14.920 -34.860 40.707 1.00 52.88 81 ASN A CA 1
ATOM 627 C C . ASN A 1 81 ? -13.943 -33.770 41.207 1.00 52.88 81 ASN A C 1
ATOM 629 O O . ASN A 1 81 ? -13.319 -33.914 42.258 1.00 52.88 81 ASN A O 1
ATOM 633 N N . SER A 1 82 ? -13.800 -32.664 40.461 1.00 52.03 82 SER A N 1
ATOM 634 C CA . SER A 1 82 ? -12.843 -31.575 40.762 1.00 52.03 82 SER A CA 1
ATOM 635 C C . SER A 1 82 ? -13.090 -30.860 42.101 1.00 52.03 82 SER A C 1
ATOM 637 O O . SER A 1 82 ? -12.195 -30.207 42.632 1.00 52.03 82 SER A O 1
ATOM 639 N N . GLU A 1 83 ? -14.274 -31.021 42.695 1.00 51.66 83 GLU A N 1
ATOM 640 C CA . GLU A 1 83 ? -14.613 -30.473 44.015 1.00 51.66 83 GLU A CA 1
ATOM 641 C C . GLU A 1 83 ? -13.959 -31.230 45.191 1.00 51.66 83 GLU A C 1
ATOM 643 O O . GLU A 1 83 ? -13.954 -30.724 46.313 1.00 51.66 83 GLU A O 1
ATOM 648 N N . GLU A 1 84 ? -13.371 -32.411 44.953 1.00 55.00 84 GLU A N 1
ATOM 649 C CA . GLU A 1 84 ? -12.733 -33.246 45.986 1.00 55.00 84 GLU A CA 1
ATOM 650 C C . GLU A 1 84 ? -11.194 -33.137 46.013 1.00 55.00 84 GLU A C 1
ATOM 652 O O . GLU A 1 84 ? -10.540 -33.760 46.853 1.00 55.00 84 GLU A O 1
ATOM 657 N N . VAL A 1 85 ? -10.586 -32.328 45.134 1.00 65.56 85 VAL A N 1
ATOM 658 C CA . VAL A 1 85 ? -9.124 -32.156 45.075 1.00 65.56 85 VAL A CA 1
ATOM 659 C C . VAL A 1 85 ? -8.638 -31.316 46.259 1.00 65.56 85 VAL A C 1
ATOM 661 O O . VAL A 1 85 ? -8.701 -30.089 46.247 1.00 65.56 85 VAL A O 1
ATOM 664 N N . THR A 1 86 ? -8.109 -31.983 47.290 1.00 64.38 86 THR A N 1
ATOM 665 C CA . THR A 1 86 ? -7.590 -31.324 48.508 1.00 64.38 86 THR A CA 1
ATOM 666 C C . THR A 1 86 ? -6.115 -30.911 48.437 1.00 64.38 86 THR A C 1
ATOM 668 O O . THR A 1 86 ? -5.552 -30.450 49.429 1.00 64.38 86 THR A O 1
ATOM 671 N N . ASN A 1 87 ? -5.460 -31.138 47.300 1.00 74.69 87 ASN A N 1
ATOM 672 C CA . ASN A 1 87 ? -4.030 -30.903 47.118 1.00 74.69 87 ASN A CA 1
ATOM 673 C C . ASN A 1 87 ? -3.786 -29.516 46.510 1.00 74.69 87 ASN A C 1
ATOM 675 O O . ASN A 1 87 ? -4.508 -29.118 45.604 1.00 74.69 87 ASN A O 1
ATOM 679 N N . LEU A 1 88 ? -2.747 -28.801 46.951 1.00 82.12 88 LEU A N 1
ATOM 680 C CA . LEU A 1 88 ? -2.367 -27.496 46.388 1.00 82.12 88 LEU A CA 1
ATOM 681 C C . LEU A 1 88 ? -0.976 -27.530 45.756 1.00 82.12 88 LEU A C 1
ATOM 683 O O . LEU A 1 88 ? -0.093 -28.255 46.224 1.00 82.12 88 LEU A O 1
ATOM 687 N N . ILE A 1 89 ? -0.781 -26.698 44.732 1.00 89.75 89 ILE A N 1
ATOM 688 C CA . ILE A 1 89 ? 0.549 -26.308 44.254 1.00 89.75 89 ILE A CA 1
ATOM 689 C C . ILE A 1 89 ? 0.891 -24.975 44.915 1.00 89.75 89 ILE A C 1
ATOM 691 O O . ILE A 1 89 ? 0.087 -24.043 44.875 1.00 89.75 89 ILE A O 1
ATOM 695 N N . VAL A 1 90 ? 2.051 -24.902 45.564 1.00 89.56 90 VAL A N 1
ATOM 696 C CA . VAL A 1 90 ? 2.449 -23.753 46.388 1.00 89.56 90 VAL A CA 1
ATOM 697 C C . VAL A 1 90 ? 3.900 -23.345 46.137 1.00 89.56 90 VAL A C 1
ATOM 699 O O . VAL A 1 90 ? 4.718 -24.147 45.690 1.00 89.56 90 VAL A O 1
ATOM 702 N N . GLY A 1 91 ? 4.240 -22.107 46.472 1.00 89.88 91 GLY A N 1
ATOM 703 C CA . GLY A 1 91 ? 5.588 -21.549 46.375 1.00 89.88 91 GLY A CA 1
ATOM 704 C C . GLY A 1 91 ? 5.857 -20.572 47.518 1.00 89.88 91 GLY A C 1
ATOM 705 O O . GLY A 1 91 ? 4.930 -20.068 48.153 1.00 89.88 91 GLY A O 1
ATOM 706 N N . GLN A 1 92 ? 7.131 -20.334 47.828 1.00 89.44 92 GLN A N 1
ATOM 707 C CA . GLN A 1 92 ? 7.504 -19.286 48.782 1.00 89.44 92 GLN A CA 1
ATOM 708 C C . GLN A 1 92 ? 7.684 -17.971 48.026 1.00 89.44 92 GLN A C 1
ATOM 710 O O . GLN A 1 92 ? 8.497 -17.916 47.111 1.00 89.44 92 GLN A O 1
ATOM 715 N N . HIS A 1 93 ? 6.946 -16.931 48.401 1.00 86.00 93 HIS A N 1
ATOM 716 C CA . HIS A 1 93 ? 7.056 -15.614 47.775 1.00 86.00 93 HIS A CA 1
ATOM 717 C C . HIS A 1 93 ? 8.192 -14.793 48.418 1.00 86.00 93 HIS A C 1
ATOM 719 O O . HIS A 1 93 ? 8.680 -15.124 49.504 1.00 86.00 93 HIS A O 1
ATOM 725 N N . GLU A 1 94 ? 8.617 -13.701 47.773 1.00 81.62 94 GLU A N 1
ATOM 726 C CA . GLU A 1 94 ? 9.760 -12.866 48.194 1.00 81.62 94 GLU A CA 1
ATOM 727 C C . GLU A 1 94 ? 9.634 -12.307 49.622 1.00 81.62 94 GLU A C 1
ATOM 729 O O . GLU A 1 94 ? 10.634 -12.066 50.298 1.00 81.62 94 GLU A O 1
ATOM 734 N N . ASN A 1 95 ? 8.405 -12.143 50.119 1.00 79.19 95 ASN A N 1
ATOM 735 C CA . ASN A 1 95 ? 8.118 -11.671 51.478 1.00 79.19 95 ASN A CA 1
ATOM 736 C C . ASN A 1 95 ? 8.257 -12.762 52.564 1.00 79.19 95 ASN A C 1
ATOM 738 O O . ASN A 1 95 ? 8.034 -12.486 53.743 1.00 79.19 95 ASN A O 1
ATOM 742 N N . GLY A 1 96 ? 8.625 -13.991 52.186 1.00 80.94 96 GLY A N 1
ATOM 743 C CA . GLY A 1 96 ? 8.794 -15.133 53.084 1.00 80.94 96 GLY A CA 1
ATOM 744 C C . GLY A 1 96 ? 7.513 -15.915 53.393 1.00 80.94 96 GLY A C 1
ATOM 745 O O . GLY A 1 96 ? 7.609 -16.964 54.033 1.00 80.94 96 GLY A O 1
ATOM 746 N N . GLY A 1 97 ? 6.349 -15.438 52.938 1.00 81.56 97 GLY A N 1
ATOM 747 C CA . GLY A 1 97 ? 5.069 -16.142 53.034 1.00 81.56 97 GLY A CA 1
ATOM 748 C C . GLY A 1 97 ? 4.956 -17.280 52.019 1.00 81.56 97 GLY A C 1
ATOM 749 O O . GLY A 1 97 ? 5.723 -17.353 51.051 1.00 81.56 97 GLY A O 1
ATOM 750 N N . ILE A 1 98 ? 4.008 -18.190 52.245 1.00 82.56 98 ILE A N 1
ATOM 751 C CA . ILE A 1 98 ? 3.772 -19.330 51.349 1.00 82.56 98 ILE A CA 1
ATOM 752 C C . ILE A 1 98 ? 2.406 -19.158 50.711 1.00 82.56 98 ILE A C 1
ATOM 754 O O . ILE A 1 98 ? 1.393 -19.083 51.402 1.00 82.56 98 ILE A O 1
ATOM 758 N N . TYR A 1 99 ? 2.402 -19.147 49.386 1.00 84.00 99 TYR A N 1
ATOM 759 C CA . TYR A 1 99 ? 1.235 -18.836 48.577 1.00 84.00 99 TYR A CA 1
ATOM 760 C C . TYR A 1 99 ? 0.906 -20.008 47.664 1.00 84.00 99 TYR A C 1
ATOM 762 O O . TYR A 1 99 ? 1.779 -20.809 47.318 1.00 84.00 99 TYR A O 1
ATOM 770 N N . ALA A 1 100 ? -0.366 -20.125 47.298 1.00 86.25 100 ALA A N 1
ATOM 771 C CA . ALA A 1 100 ? -0.789 -21.025 46.238 1.00 86.25 100 ALA A CA 1
ATOM 772 C C . ALA A 1 100 ? -0.541 -20.386 44.866 1.00 86.25 100 ALA A C 1
ATOM 774 O O . ALA A 1 100 ? -0.422 -19.168 44.746 1.00 86.25 100 ALA A O 1
ATOM 775 N N . TYR A 1 101 ? -0.486 -21.219 43.833 1.00 87.75 101 TYR A N 1
ATOM 776 C CA . TYR A 1 101 ? -0.589 -20.744 42.458 1.00 87.75 101 TYR A CA 1
ATOM 777 C C . TYR A 1 101 ? -2.063 -20.532 42.110 1.00 87.75 101 TYR A C 1
ATOM 779 O O . TYR A 1 101 ? -2.866 -21.463 42.214 1.00 87.75 101 TYR A O 1
ATOM 787 N N . VAL A 1 102 ? -2.408 -19.301 41.742 1.00 85.88 102 VAL A N 1
ATOM 788 C CA . VAL A 1 102 ? -3.767 -18.860 41.409 1.00 85.88 102 VAL A CA 1
ATOM 789 C C . VAL A 1 102 ? -3.844 -18.468 39.933 1.00 85.88 102 VAL A C 1
ATOM 791 O O . VAL A 1 102 ? -2.855 -17.983 39.388 1.00 85.88 102 VAL A O 1
ATOM 794 N N . PRO A 1 103 ? -4.990 -18.662 39.261 1.00 86.12 103 PRO A N 1
ATOM 795 C CA . PRO A 1 103 ? -5.091 -18.401 37.833 1.00 86.12 103 PRO A CA 1
ATOM 796 C C . PRO A 1 103 ? -5.005 -16.905 37.548 1.00 86.12 103 PRO A C 1
ATOM 798 O O . PRO A 1 103 ? -5.763 -16.127 38.126 1.00 86.12 103 PRO A O 1
ATOM 801 N N . GLU A 1 104 ? -4.169 -16.513 36.589 1.00 79.94 104 GLU A N 1
ATOM 802 C CA . GLU A 1 104 ? -4.017 -15.101 36.195 1.00 79.94 104 GLU A CA 1
ATOM 803 C C . GLU A 1 104 ? -5.333 -14.500 35.680 1.00 79.94 104 GLU A C 1
ATOM 805 O O . GLU A 1 104 ? -5.625 -13.331 35.900 1.00 79.94 104 GLU A O 1
ATOM 810 N N . SER A 1 105 ? -6.196 -15.333 35.089 1.00 77.12 105 SER A N 1
ATOM 811 C CA . SER A 1 105 ? -7.541 -14.933 34.647 1.00 77.12 105 SER A CA 1
ATOM 812 C C . SER A 1 105 ? -8.500 -14.511 35.771 1.00 77.12 105 SER A C 1
ATOM 814 O O . SER A 1 105 ? -9.592 -14.033 35.480 1.00 77.12 105 SER A O 1
ATOM 816 N N . GLY A 1 106 ? -8.188 -14.807 37.039 1.00 66.31 106 GLY A N 1
ATOM 817 C CA . GLY A 1 106 ? -9.113 -14.616 38.162 1.00 66.31 106 GLY A CA 1
ATOM 818 C C . GLY A 1 106 ? -10.370 -15.503 38.123 1.00 66.31 106 GLY A C 1
ATOM 819 O O . GLY A 1 106 ? -11.233 -15.404 38.991 1.00 66.31 106 GLY A O 1
ATOM 820 N N . LEU A 1 107 ? -10.504 -16.406 37.147 1.00 71.75 107 LEU A N 1
ATOM 821 C CA . LEU A 1 107 ? -11.651 -17.303 37.044 1.00 71.75 107 LEU A CA 1
ATOM 822 C C . LEU A 1 107 ? -11.444 -18.549 37.904 1.00 71.75 107 LEU A C 1
ATOM 824 O O . LEU A 1 107 ? -10.493 -19.306 37.717 1.00 71.75 107 LEU A O 1
ATOM 828 N N . LYS A 1 108 ? -12.414 -18.841 38.775 1.00 70.56 108 LYS A N 1
ATOM 829 C CA . LYS A 1 108 ? -12.444 -20.063 39.596 1.00 70.56 108 LYS A CA 1
ATOM 830 C C . LYS A 1 108 ? -12.268 -21.353 38.779 1.00 70.56 108 LYS A C 1
ATOM 832 O O . LYS A 1 108 ? -11.594 -22.271 39.234 1.00 70.56 108 LYS A O 1
ATOM 837 N N . ALA A 1 109 ? -12.841 -21.412 37.575 1.00 76.19 109 ALA A N 1
ATOM 838 C CA . ALA A 1 109 ? -12.747 -22.575 36.687 1.00 76.19 109 ALA A CA 1
ATOM 839 C C . ALA A 1 109 ? -11.324 -22.835 36.150 1.00 76.19 109 ALA A C 1
ATOM 841 O O . ALA A 1 109 ? -11.021 -23.956 35.752 1.00 76.19 109 ALA A O 1
ATOM 842 N N . ASN A 1 110 ? -10.450 -21.823 36.169 1.00 82.19 110 ASN A N 1
ATOM 843 C CA . ASN A 1 110 ? -9.077 -21.919 35.672 1.00 82.19 110 ASN A CA 1
ATOM 844 C C . ASN A 1 110 ? -8.064 -22.248 36.772 1.00 82.19 110 ASN A C 1
ATOM 846 O O . ASN A 1 110 ? -6.869 -22.344 36.496 1.00 82.19 110 ASN A O 1
ATOM 850 N N . ALA A 1 111 ? -8.503 -22.402 38.020 1.00 81.75 111 ALA A N 1
ATOM 851 C CA . ALA A 1 111 ? -7.592 -22.725 39.102 1.00 81.75 111 ALA A CA 1
ATOM 852 C C . ALA A 1 111 ? -7.113 -24.178 39.020 1.00 81.75 111 ALA A C 1
ATOM 854 O O . ALA A 1 111 ? -7.875 -25.060 38.627 1.00 81.75 111 ALA A O 1
ATOM 855 N N . VAL A 1 112 ? -5.877 -24.443 39.457 1.00 86.19 112 VAL A N 1
ATOM 856 C CA . VAL A 1 112 ? -5.223 -25.760 39.316 1.00 86.19 112 VAL A CA 1
ATOM 857 C C . VAL A 1 112 ? -6.093 -26.928 39.796 1.00 86.19 112 VAL A C 1
ATOM 859 O O . VAL A 1 112 ? -6.182 -27.946 39.116 1.00 86.19 112 VAL A O 1
ATOM 862 N N . SER A 1 113 ? -6.792 -26.791 40.924 1.00 80.00 113 SER A N 1
ATOM 863 C CA . SER A 1 113 ? -7.662 -27.843 41.471 1.00 80.00 113 SER A CA 1
ATOM 864 C C . SER A 1 113 ? -8.985 -28.037 40.715 1.00 80.00 113 SER A C 1
ATOM 866 O O . SER A 1 113 ? -9.657 -29.043 40.923 1.00 80.00 113 SER A O 1
ATOM 868 N N . MET A 1 114 ? -9.361 -27.106 39.832 1.00 79.88 114 MET A N 1
ATOM 869 C CA . MET A 1 114 ? -10.660 -27.054 39.150 1.00 79.88 114 MET A CA 1
ATOM 870 C C . MET A 1 114 ? -10.584 -27.085 37.620 1.00 79.88 114 MET A C 1
ATOM 872 O O . MET A 1 114 ? -11.637 -27.057 36.983 1.00 79.88 114 MET A O 1
ATOM 876 N N . LEU A 1 115 ? -9.382 -27.195 37.039 1.00 83.38 115 LEU A N 1
ATOM 877 C CA . LEU A 1 115 ? -9.199 -27.259 35.588 1.00 83.38 115 LEU A CA 1
ATOM 878 C C . LEU A 1 115 ? -10.102 -28.322 34.949 1.00 83.38 115 LEU A C 1
ATOM 880 O O . LEU A 1 115 ? -10.168 -29.482 35.385 1.00 83.38 115 LEU A O 1
ATOM 884 N N . ALA A 1 116 ? -10.793 -27.908 33.889 1.00 84.75 116 ALA A N 1
ATOM 885 C CA . ALA A 1 116 ? -11.507 -28.826 33.020 1.00 84.75 116 ALA A CA 1
ATOM 886 C C . ALA A 1 116 ? -10.516 -29.674 32.208 1.00 84.75 116 ALA A C 1
ATOM 888 O O . ALA A 1 116 ? -9.342 -29.339 32.060 1.00 84.75 116 ALA A O 1
ATOM 889 N N . GLU A 1 117 ? -11.003 -30.806 31.712 1.00 84.81 117 GLU A N 1
ATOM 890 C CA . GLU A 1 117 ? -10.229 -31.730 30.886 1.00 84.81 117 GLU A CA 1
ATOM 891 C C . GLU A 1 117 ? -9.584 -31.012 29.686 1.00 84.81 117 GLU A C 1
ATOM 893 O O . GLU A 1 117 ? -10.247 -30.215 29.022 1.00 84.81 117 GLU A O 1
ATOM 898 N N . GLU A 1 118 ? -8.302 -31.288 29.424 1.00 86.06 118 GLU A N 1
ATOM 899 C 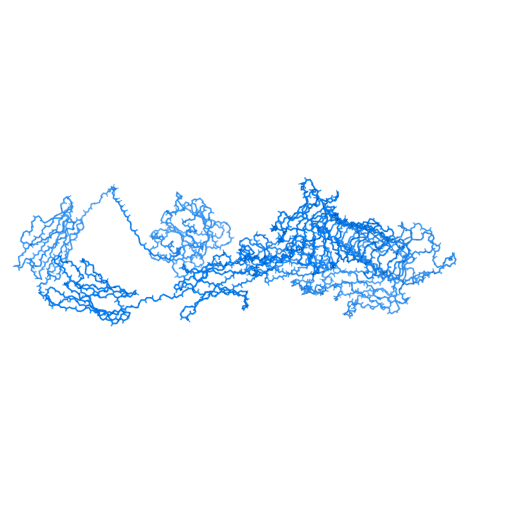CA . GLU A 1 118 ? -7.481 -30.679 28.359 1.00 86.06 118 GLU A CA 1
ATOM 900 C C . GLU A 1 118 ? -7.261 -29.156 28.456 1.00 86.06 118 GLU A C 1
ATOM 902 O O . GLU A 1 118 ? -6.629 -28.569 27.574 1.00 86.06 118 GLU A O 1
ATOM 907 N N . VAL A 1 119 ? -7.704 -28.496 29.532 1.00 87.88 119 VAL A N 1
ATOM 908 C CA . VAL A 1 119 ? -7.496 -27.053 29.721 1.00 87.88 119 VAL A CA 1
ATOM 909 C C . VAL A 1 119 ? -6.125 -26.778 30.327 1.00 87.88 119 VAL A C 1
ATOM 911 O O . VAL A 1 119 ? -5.768 -27.344 31.363 1.00 87.88 119 VAL A O 1
ATOM 914 N N . ALA A 1 120 ? -5.379 -25.874 29.686 1.00 90.62 120 ALA A N 1
ATOM 915 C CA . ALA A 1 120 ? -4.171 -25.253 30.214 1.00 90.62 120 ALA A CA 1
ATOM 916 C C . ALA A 1 120 ? -4.479 -23.815 30.652 1.00 90.62 120 ALA A C 1
ATOM 918 O O . ALA A 1 120 ? -5.124 -23.077 29.910 1.00 90.62 120 ALA A O 1
ATOM 919 N N . ALA A 1 121 ? -4.018 -23.416 31.834 1.00 89.50 121 ALA A N 1
ATOM 920 C CA . ALA A 1 121 ? -4.211 -22.068 32.353 1.00 89.50 121 ALA A CA 1
ATOM 921 C C . ALA A 1 121 ? -2.925 -21.536 33.010 1.00 89.50 121 ALA A C 1
ATOM 923 O O . ALA A 1 121 ? -2.366 -22.229 33.874 1.00 89.50 121 ALA A O 1
ATOM 924 N N . PRO A 1 122 ? -2.487 -20.310 32.666 1.00 90.81 122 PRO A N 1
ATOM 925 C CA . PRO A 1 122 ? -1.435 -19.601 33.388 1.00 90.81 122 PRO A CA 1
ATOM 926 C C . PRO A 1 122 ? -1.819 -19.373 34.851 1.00 90.81 122 PRO A C 1
ATOM 928 O O . PRO A 1 122 ? -2.968 -19.032 35.160 1.00 90.81 122 PRO A O 1
ATOM 931 N N . GLN A 1 123 ? -0.866 -19.593 35.750 1.00 91.81 123 GLN A N 1
ATOM 932 C CA . GLN A 1 123 ? -1.015 -19.385 37.181 1.00 91.81 123 GLN A CA 1
ATOM 933 C C . GLN A 1 123 ? 0.140 -18.537 37.702 1.00 91.81 123 GLN A C 1
ATOM 935 O O . GLN A 1 123 ? 1.299 -18.850 37.437 1.00 91.81 123 GLN A O 1
ATOM 940 N N . ALA A 1 124 ? -0.177 -17.569 38.550 1.00 88.38 124 ALA A N 1
ATOM 941 C CA . ALA A 1 124 ? 0.796 -16.764 39.270 1.00 88.38 124 ALA A CA 1
ATOM 942 C C . ALA A 1 124 ? 0.833 -17.164 40.749 1.00 88.38 124 ALA A C 1
ATOM 944 O O . ALA A 1 124 ? -0.178 -17.557 41.340 1.00 88.38 124 ALA A O 1
ATOM 945 N N . LEU A 1 125 ? 2.002 -17.061 41.373 1.00 85.25 125 LEU A N 1
ATOM 946 C CA . LEU A 1 125 ? 2.170 -17.259 42.806 1.00 85.25 125 LEU A CA 1
ATOM 947 C C . LEU A 1 125 ? 1.571 -16.058 43.557 1.00 85.25 125 LEU A C 1
ATOM 949 O O . LEU A 1 125 ? 2.182 -14.995 43.633 1.00 85.25 125 LEU A O 1
ATOM 953 N N . GLY A 1 126 ? 0.371 -16.206 44.123 1.00 73.06 126 GLY A N 1
ATOM 954 C CA . GLY A 1 126 ? -0.358 -15.066 44.684 1.00 73.06 126 GLY A CA 1
ATOM 955 C C . GLY A 1 126 ? -1.605 -15.437 45.488 1.00 73.06 126 GLY A C 1
ATOM 956 O O . GLY A 1 126 ? -1.972 -16.603 45.601 1.00 73.06 126 GLY A O 1
ATOM 957 N N . GLY A 1 127 ? -2.251 -14.433 46.089 1.00 69.00 127 GLY A N 1
ATOM 958 C CA . GLY A 1 127 ? -3.413 -14.598 46.974 1.00 69.00 127 GLY A CA 1
ATOM 959 C C . GLY A 1 127 ? -3.098 -14.313 48.448 1.00 69.00 127 GLY A C 1
ATOM 960 O O . GLY A 1 127 ? -2.227 -13.502 48.758 1.00 69.00 127 GLY A O 1
ATOM 961 N N . GLU A 1 128 ? -3.818 -14.956 49.371 1.00 65.94 128 GLU A N 1
ATOM 962 C CA . GLU A 1 128 ? -3.573 -14.825 50.815 1.00 65.94 128 GLU A CA 1
ATOM 963 C C . GLU A 1 128 ? -2.404 -15.712 51.282 1.00 65.94 128 GLU A C 1
ATOM 965 O O . GLU A 1 128 ? -2.251 -16.847 50.827 1.00 65.94 128 GLU A O 1
ATOM 970 N N . ASP A 1 129 ? -1.592 -15.208 52.221 1.00 73.44 129 ASP A N 1
ATOM 971 C CA . ASP A 1 129 ? -0.516 -15.987 52.852 1.00 73.44 129 ASP A CA 1
ATOM 972 C C . ASP A 1 129 ? -1.118 -17.143 53.665 1.00 73.44 129 ASP A C 1
ATOM 974 O O . ASP A 1 129 ? -1.919 -16.926 54.577 1.00 73.44 129 ASP A O 1
ATOM 978 N N . LEU A 1 130 ? -0.703 -18.380 53.384 1.00 69.06 130 LEU A N 1
ATOM 979 C CA . LEU A 1 130 ? -1.214 -19.601 54.023 1.00 69.06 130 LEU A CA 1
ATOM 980 C C . LEU A 1 130 ? -0.659 -19.816 55.456 1.00 69.06 130 LEU A C 1
ATOM 982 O O . LEU A 1 130 ? -0.489 -20.954 55.907 1.00 69.06 130 LEU A O 1
ATOM 986 N N . GLY A 1 131 ? -0.332 -18.734 56.172 1.00 59.94 131 GLY A N 1
ATOM 987 C CA . GLY A 1 131 ? 0.519 -18.698 57.366 1.00 59.94 131 GLY A CA 1
ATOM 988 C C . GLY A 1 131 ? 0.207 -19.734 58.460 1.00 59.94 131 GLY A C 1
ATOM 989 O O . GLY A 1 131 ? -0.943 -20.005 58.766 1.00 59.94 131 GLY A O 1
ATOM 990 N N . SER A 1 132 ? 1.261 -20.280 59.094 1.00 48.28 132 SER A N 1
ATOM 991 C CA . SER A 1 132 ? 1.372 -21.217 60.253 1.00 48.28 132 SER A CA 1
ATOM 992 C C . SER A 1 132 ? 0.440 -22.448 60.378 1.00 48.28 132 SER A C 1
ATOM 994 O O . SER A 1 132 ? 0.801 -23.404 61.066 1.00 48.28 132 SER A O 1
ATOM 996 N N . ALA A 1 133 ? -0.683 -22.506 59.666 1.00 49.56 133 ALA A N 1
ATOM 997 C CA . ALA A 1 133 ? -1.611 -23.625 59.551 1.00 49.56 133 ALA A CA 1
ATOM 998 C C . ALA A 1 133 ? -1.492 -24.274 58.161 1.00 49.56 133 ALA A C 1
ATOM 1000 O O . ALA A 1 133 ? -2.486 -24.537 57.490 1.00 49.56 133 ALA A O 1
ATOM 1001 N N . PHE A 1 134 ? -0.250 -24.582 57.775 1.00 51.03 134 PHE A N 1
ATOM 1002 C CA . PHE A 1 134 ? 0.232 -25.128 56.492 1.00 51.03 134 PHE A CA 1
ATOM 1003 C C . PHE A 1 134 ? -0.456 -26.427 55.988 1.00 51.03 134 PHE A C 1
ATOM 1005 O O . PHE A 1 134 ? -0.034 -27.015 54.995 1.00 51.03 134 PHE A O 1
ATOM 1012 N N . TRP A 1 135 ? -1.478 -26.923 56.694 1.00 48.50 135 TRP A N 1
ATOM 1013 C CA . TRP A 1 135 ? -2.023 -28.279 56.590 1.00 48.50 135 TRP A CA 1
ATOM 1014 C C . TRP A 1 135 ? -3.556 -28.368 56.611 1.00 48.50 135 TRP A C 1
ATOM 1016 O O . TRP A 1 135 ? -4.089 -29.477 56.576 1.00 48.50 135 TRP A O 1
ATOM 1026 N N . ALA A 1 136 ? -4.269 -27.242 56.684 1.00 41.88 136 ALA A N 1
ATOM 1027 C CA . ALA A 1 136 ? -5.719 -27.210 56.526 1.00 41.88 136 ALA A CA 1
ATOM 1028 C C . ALA A 1 136 ? -6.049 -26.781 55.091 1.00 41.88 136 ALA A C 1
ATOM 1030 O O . ALA A 1 136 ? -5.764 -25.650 54.708 1.00 41.88 136 ALA A O 1
ATOM 1031 N N . PHE A 1 137 ? -6.645 -27.677 54.298 1.00 44.72 137 PHE A N 1
ATOM 1032 C CA . PHE A 1 137 ? -7.302 -27.277 53.055 1.00 44.72 137 PHE A CA 1
ATOM 1033 C C . PHE A 1 137 ? -8.451 -26.335 53.429 1.00 44.72 137 PHE A C 1
ATOM 1035 O O . PHE A 1 137 ? -9.475 -26.774 53.953 1.00 44.72 137 PHE A O 1
ATOM 1042 N N . ASN A 1 138 ? -8.235 -25.034 53.244 1.00 45.69 138 ASN A N 1
ATOM 1043 C CA . ASN A 1 138 ? -9.235 -24.003 53.457 1.00 45.69 138 ASN A CA 1
ATOM 1044 C C . ASN A 1 138 ? -9.537 -23.352 52.098 1.00 45.69 138 ASN A C 1
ATOM 1046 O O . ASN A 1 138 ? -8.690 -22.620 51.585 1.00 45.69 138 ASN A O 1
ATOM 1050 N N . PRO A 1 139 ? -10.704 -23.604 51.481 1.00 43.44 139 PRO A N 1
ATOM 1051 C CA . PRO A 1 139 ? -11.028 -23.088 50.152 1.00 43.44 139 PRO A CA 1
ATOM 1052 C C . PRO A 1 139 ? -11.346 -21.577 50.149 1.00 43.44 139 PRO A C 1
ATOM 1054 O O . PRO A 1 139 ? -11.908 -21.081 49.179 1.00 43.44 139 PRO A O 1
ATOM 1057 N N . TRP A 1 140 ? -11.005 -20.824 51.206 1.00 41.19 140 TRP A N 1
ATOM 1058 C CA . TRP A 1 140 ? -11.264 -19.380 51.303 1.00 41.19 140 TRP A CA 1
ATOM 1059 C C . TRP A 1 140 ? -10.535 -18.538 50.245 1.00 41.19 140 TRP A C 1
ATOM 1061 O O . TRP A 1 140 ? -11.052 -17.485 49.888 1.00 41.19 140 TRP A O 1
ATOM 1071 N N . TRP A 1 141 ? -9.443 -19.021 49.635 1.00 48.00 141 TRP A N 1
ATOM 1072 C CA . TRP A 1 141 ? -8.819 -18.333 48.490 1.00 48.00 141 TRP A CA 1
ATOM 1073 C C . TRP A 1 141 ? -9.748 -18.238 47.260 1.00 48.00 141 TRP A C 1
ATOM 1075 O O . TRP A 1 141 ? -9.613 -17.315 46.464 1.00 48.00 141 TRP A O 1
ATOM 1085 N N . LEU A 1 142 ? -10.744 -19.127 47.124 1.00 40.31 142 LEU A N 1
ATOM 1086 C CA . LEU A 1 142 ? -11.744 -19.068 46.046 1.00 40.31 142 LEU A CA 1
ATOM 1087 C C . LEU A 1 142 ? -12.813 -17.980 46.250 1.00 40.31 142 LEU A C 1
ATOM 1089 O O . LEU A 1 142 ? -13.523 -17.660 45.299 1.00 40.31 142 LEU A O 1
ATOM 1093 N N . LEU A 1 143 ? -12.959 -17.421 47.460 1.00 40.50 143 LEU A N 1
ATOM 1094 C CA . LEU A 1 143 ? -13.907 -16.331 47.740 1.00 40.50 143 LEU A CA 1
ATOM 1095 C C . LEU A 1 143 ? -13.360 -14.953 47.339 1.00 40.50 143 LEU A C 1
ATOM 1097 O O . LEU A 1 143 ? -14.147 -14.038 47.119 1.00 40.50 143 LEU A O 1
ATOM 1101 N N . ALA A 1 144 ? -12.041 -14.815 47.176 1.00 40.38 144 ALA A N 1
ATOM 1102 C CA . ALA A 1 144 ? -11.402 -13.583 46.709 1.00 40.38 144 ALA A CA 1
ATOM 1103 C C . ALA A 1 144 ? -11.641 -13.293 45.209 1.00 40.38 144 ALA A C 1
ATOM 1105 O O . ALA A 1 144 ? -11.322 -12.207 44.740 1.00 40.38 144 ALA A O 1
ATOM 1106 N N . LEU A 1 145 ? -12.215 -14.249 44.465 1.00 37.09 145 LEU A N 1
ATOM 1107 C CA . LEU A 1 145 ? -12.482 -14.163 43.023 1.00 37.09 145 LEU A CA 1
ATOM 1108 C C . LEU A 1 145 ? -13.950 -13.826 42.681 1.00 37.09 145 LEU A C 1
ATOM 1110 O O . LEU A 1 145 ? -14.340 -13.907 41.518 1.00 37.09 145 LEU A O 1
ATOM 1114 N N . VAL A 1 146 ? -14.790 -13.478 43.667 1.00 33.50 146 VAL A N 1
ATOM 1115 C CA . VAL A 1 146 ? -16.197 -13.096 43.433 1.00 33.50 146 VAL A CA 1
ATOM 1116 C C . VAL A 1 146 ? -16.348 -11.572 43.489 1.00 33.50 146 VAL A C 1
ATOM 1118 O O . VAL A 1 146 ? -16.241 -10.997 44.574 1.00 33.50 146 VAL A O 1
ATOM 1121 N N . PRO A 1 147 ? -16.642 -10.900 42.364 1.00 28.27 147 PRO A N 1
ATOM 1122 C CA . PRO A 1 147 ? -17.082 -9.517 42.385 1.00 28.27 147 PRO A CA 1
ATOM 1123 C C . PRO A 1 147 ? -18.577 -9.434 42.754 1.00 28.27 147 PRO A C 1
ATOM 1125 O O . PRO A 1 147 ? -19.377 -10.254 42.307 1.00 28.27 147 PRO A O 1
ATOM 1128 N N . LEU A 1 148 ? -18.921 -8.372 43.498 1.00 24.59 148 LEU A N 1
ATOM 1129 C CA . LEU A 1 148 ? -20.243 -7.737 43.688 1.00 24.59 148 LEU A CA 1
ATOM 1130 C C . LEU A 1 148 ? -20.998 -7.964 45.017 1.00 24.59 148 LEU A C 1
ATOM 1132 O O . LEU A 1 148 ? -21.538 -9.023 45.314 1.00 24.59 148 LEU A O 1
ATOM 1136 N N . ALA A 1 149 ? -21.054 -6.863 45.776 1.00 25.05 149 ALA A N 1
ATOM 1137 C CA . ALA A 1 149 ? -22.251 -6.131 46.210 1.00 25.05 149 ALA A CA 1
ATOM 1138 C C . ALA A 1 149 ? -23.529 -6.884 46.670 1.00 25.05 149 ALA A C 1
ATOM 1140 O O . ALA A 1 149 ? -24.130 -7.659 45.938 1.00 25.05 149 ALA A O 1
ATOM 1141 N N . ALA A 1 150 ? -24.020 -6.424 47.834 1.00 22.00 150 ALA A N 1
ATOM 1142 C CA . ALA A 1 150 ? -25.353 -6.572 48.444 1.00 22.00 150 ALA A CA 1
ATOM 1143 C C . ALA A 1 150 ? -25.667 -7.886 49.199 1.00 22.00 150 ALA A C 1
ATOM 1145 O O . ALA A 1 150 ? -25.818 -8.963 48.632 1.00 22.00 150 ALA A O 1
ATOM 1146 N N . GLY A 1 151 ? -25.819 -7.771 50.526 1.00 24.61 151 GLY A N 1
ATOM 1147 C CA . GLY A 1 151 ? -26.206 -8.866 51.421 1.00 24.61 151 GLY A CA 1
ATOM 1148 C C . GLY A 1 151 ? -27.721 -9.064 51.578 1.00 24.61 151 GLY A C 1
ATOM 1149 O O . GLY A 1 151 ? -28.498 -8.146 51.346 1.00 24.61 151 GLY A O 1
ATOM 1150 N N . ILE A 1 152 ? -28.120 -10.273 52.000 1.00 23.42 152 ILE A N 1
ATOM 1151 C CA . ILE A 1 152 ? -29.043 -10.631 53.106 1.00 23.42 152 ILE A CA 1
ATOM 1152 C C . ILE A 1 152 ? -29.191 -12.174 53.134 1.00 23.42 152 ILE A C 1
ATOM 1154 O O . ILE A 1 152 ? -29.175 -12.846 52.107 1.00 23.42 152 ILE A O 1
ATOM 1158 N N . ALA A 1 153 ? -29.288 -12.712 54.353 1.00 23.75 153 ALA A N 1
ATOM 1159 C CA . ALA A 1 153 ? -29.307 -14.117 54.777 1.00 23.75 153 ALA A CA 1
ATOM 1160 C C . ALA A 1 153 ? -30.515 -14.977 54.320 1.00 23.75 153 ALA A C 1
ATOM 1162 O O . ALA A 1 153 ? -31.520 -14.434 53.879 1.00 23.75 153 ALA A O 1
ATOM 1163 N N . ILE A 1 154 ? -30.457 -16.309 54.544 1.00 21.50 154 ILE A N 1
ATOM 1164 C CA . ILE A 1 154 ? -31.422 -17.126 55.339 1.00 21.50 154 ILE A CA 1
ATOM 1165 C C . ILE A 1 154 ? -31.016 -18.626 55.366 1.00 21.50 154 ILE A C 1
ATOM 1167 O O . ILE A 1 154 ? -30.501 -19.186 54.406 1.00 21.50 154 ILE A O 1
ATOM 1171 N N . ALA A 1 155 ? -31.265 -19.244 56.526 1.00 24.14 155 ALA A N 1
ATOM 1172 C CA . ALA A 1 155 ? -30.949 -20.595 56.997 1.00 24.14 155 ALA A CA 1
ATOM 1173 C C . ALA A 1 155 ? -31.776 -21.767 56.404 1.00 24.14 155 ALA A C 1
ATOM 1175 O O . ALA A 1 155 ? -32.884 -21.553 55.925 1.00 24.14 155 ALA A O 1
ATOM 1176 N N . ALA A 1 156 ? -31.309 -23.021 56.587 1.00 23.30 156 ALA A N 1
ATOM 1177 C CA . ALA A 1 156 ? -31.920 -24.034 57.484 1.00 23.30 156 ALA A CA 1
ATOM 1178 C C . ALA A 1 156 ? -31.610 -25.517 57.131 1.00 23.30 156 ALA A C 1
ATOM 1180 O O . ALA A 1 156 ? -31.868 -25.988 56.028 1.00 23.30 156 ALA A O 1
ATOM 1181 N N . SER A 1 157 ? -31.284 -26.275 58.190 1.00 22.36 157 SER A N 1
ATOM 1182 C CA . SER A 1 157 ? -31.811 -27.614 58.542 1.00 22.36 157 SER A CA 1
ATOM 1183 C C . SER A 1 157 ? -30.983 -28.904 58.325 1.00 22.36 157 SER A C 1
ATOM 1185 O O . SER A 1 157 ? -30.662 -29.317 57.221 1.00 22.36 157 SER A O 1
ATOM 1187 N N . ASN A 1 158 ? -30.826 -29.589 59.470 1.00 23.27 158 ASN A N 1
ATOM 1188 C CA . ASN A 1 158 ? -31.011 -31.023 59.742 1.00 23.27 158 ASN A CA 1
ATOM 1189 C C . ASN A 1 158 ? -29.975 -32.078 59.297 1.00 23.27 158 ASN A C 1
ATOM 1191 O O . ASN A 1 158 ? -29.972 -32.531 58.163 1.00 23.27 158 ASN A O 1
ATOM 1195 N N . GLY A 1 159 ? -29.362 -32.713 60.310 1.00 22.42 159 GLY A N 1
ATOM 1196 C CA . GLY A 1 159 ? -29.853 -34.036 60.732 1.00 22.42 159 GLY A CA 1
ATOM 1197 C C . GLY A 1 159 ? -28.854 -35.203 60.785 1.00 22.42 159 GLY A C 1
ATOM 1198 O O . GLY A 1 159 ? -28.417 -35.682 59.753 1.00 22.42 159 GLY A O 1
ATOM 1199 N N . GLY A 1 160 ? -28.654 -35.744 62.000 1.00 21.88 160 GLY A N 1
ATOM 1200 C CA . GLY A 1 160 ? -28.478 -37.185 62.295 1.00 21.88 160 GLY A CA 1
ATOM 1201 C C . GLY A 1 160 ? -27.121 -37.817 61.936 1.00 21.88 160 GLY A C 1
ATOM 1202 O O . GLY A 1 160 ? -26.804 -37.992 60.775 1.00 21.88 160 GLY A O 1
ATOM 1203 N N . SER A 1 161 ? -26.231 -38.131 62.881 1.00 23.56 161 SER A N 1
ATOM 1204 C CA . SER A 1 161 ? -26.275 -39.207 63.896 1.00 23.56 161 SER A CA 1
ATOM 1205 C C . SER A 1 161 ? -26.012 -40.642 63.387 1.00 23.56 161 SER A C 1
ATOM 1207 O O . SER A 1 161 ? -26.823 -41.230 62.676 1.00 23.56 161 SER A O 1
ATOM 1209 N N . SER A 1 162 ? -24.952 -41.230 63.969 1.00 23.38 162 SER A N 1
ATOM 1210 C CA . SER A 1 162 ? -24.803 -42.620 64.461 1.00 23.38 162 SER A CA 1
ATOM 1211 C C . SER A 1 162 ? -24.114 -43.711 63.614 1.00 23.38 162 SER A C 1
ATOM 1213 O O . SER A 1 162 ? -24.450 -43.948 62.460 1.00 23.38 162 SER A O 1
ATOM 1215 N N . GLY A 1 163 ? -23.221 -44.462 64.293 1.00 23.20 163 GLY A N 1
ATOM 1216 C CA . GLY A 1 163 ? -22.847 -45.858 63.987 1.00 23.20 163 GLY A CA 1
ATOM 1217 C C . GLY A 1 163 ? -21.335 -46.134 63.879 1.00 23.20 163 GLY A C 1
ATOM 1218 O O . GLY A 1 163 ? -20.829 -46.269 62.779 1.00 23.20 163 GLY A O 1
ATOM 1219 N N . SER A 1 164 ? -20.539 -46.062 64.955 1.00 27.11 164 SER A N 1
ATOM 1220 C CA . SER A 1 164 ? -20.241 -47.138 65.934 1.00 27.11 164 SER A CA 1
ATOM 1221 C C . SER A 1 164 ? -19.425 -48.338 65.408 1.00 27.11 164 SER A C 1
ATOM 1223 O O . SER A 1 164 ? -19.932 -49.123 64.613 1.00 27.11 164 SER A O 1
ATOM 1225 N N . SER A 1 165 ? -18.201 -48.540 65.935 1.00 25.67 165 SER A N 1
ATOM 1226 C CA . SER A 1 165 ? -17.854 -49.716 66.771 1.00 25.67 165 SER A CA 1
ATOM 1227 C C . SER A 1 165 ? -16.336 -49.899 67.017 1.00 25.67 165 SER A C 1
ATOM 1229 O O . SER A 1 165 ? -15.593 -50.288 66.122 1.00 25.67 165 SER A O 1
ATOM 1231 N N . ASN A 1 166 ? -15.965 -49.742 68.295 1.00 26.80 166 ASN A N 1
ATOM 1232 C CA . ASN A 1 166 ? -15.068 -50.553 69.142 1.00 26.80 166 ASN A CA 1
ATOM 1233 C C . ASN A 1 166 ? -13.647 -50.950 68.692 1.00 26.80 166 ASN A C 1
ATOM 1235 O O . ASN A 1 166 ? -13.478 -51.814 67.836 1.00 26.80 166 ASN A O 1
ATOM 1239 N N . ASN A 1 167 ? -12.656 -50.584 69.521 1.00 29.59 167 ASN A N 1
ATOM 1240 C CA . ASN A 1 167 ? -11.989 -51.569 70.388 1.00 29.59 167 ASN A CA 1
ATOM 1241 C C . ASN A 1 167 ? -11.367 -50.891 71.627 1.00 29.59 167 ASN A C 1
ATOM 1243 O O . ASN A 1 167 ? -10.792 -49.812 71.517 1.00 29.59 167 ASN A O 1
ATOM 1247 N N . GLY A 1 168 ? -11.543 -51.510 72.796 1.00 32.03 168 GLY A N 1
ATOM 1248 C CA . GLY A 1 168 ? -11.391 -50.886 74.111 1.00 32.03 168 GLY A CA 1
ATOM 1249 C C . GLY A 1 168 ? -9.957 -50.662 74.590 1.00 32.03 168 GLY A C 1
ATOM 1250 O O . GLY A 1 168 ? -9.026 -51.372 74.209 1.00 32.03 168 GLY A O 1
ATOM 1251 N N . ASN A 1 169 ? -9.821 -49.697 75.498 1.00 34.72 169 ASN A N 1
ATOM 1252 C CA . ASN A 1 169 ? -8.630 -49.487 76.305 1.00 34.72 169 ASN A CA 1
ATOM 1253 C C . ASN A 1 169 ? -9.059 -49.273 77.764 1.00 34.72 169 ASN A C 1
ATOM 1255 O O . ASN A 1 169 ? -9.992 -48.520 78.025 1.00 34.72 169 ASN A O 1
ATOM 1259 N N . ASN A 1 170 ? -8.414 -49.993 78.684 1.00 42.09 170 ASN A N 1
ATOM 1260 C CA . ASN A 1 170 ? -8.662 -49.921 80.125 1.00 42.09 170 ASN A CA 1
ATOM 1261 C C . ASN A 1 170 ? -8.246 -48.548 80.658 1.00 42.09 170 ASN A C 1
ATOM 1263 O O . ASN A 1 170 ? -7.051 -48.248 80.687 1.00 42.09 170 ASN A O 1
ATOM 1267 N N . ASP A 1 171 ? -9.217 -47.776 81.127 1.00 52.84 171 ASP A N 1
ATOM 1268 C CA . ASP A 1 171 ? -8.975 -46.590 81.936 1.00 52.84 171 ASP A CA 1
ATOM 1269 C C . ASP A 1 171 ? -8.534 -46.988 83.359 1.00 52.84 171 ASP A C 1
ATOM 1271 O O . ASP A 1 171 ? -9.033 -47.964 83.929 1.00 52.84 171 ASP A O 1
ATOM 1275 N N . THR A 1 172 ? -7.544 -46.288 83.915 1.00 68.12 172 THR A N 1
ATOM 1276 C CA . THR A 1 172 ? -6.948 -46.599 85.232 1.00 68.12 172 THR A CA 1
ATOM 1277 C C . THR A 1 172 ? -6.967 -45.425 86.209 1.00 68.12 172 THR A C 1
ATOM 1279 O O . THR A 1 172 ? -6.451 -45.558 87.322 1.00 68.12 172 THR A O 1
ATOM 1282 N N . THR A 1 173 ? -7.538 -44.281 85.829 1.00 76.88 173 THR A N 1
ATOM 1283 C CA . THR A 1 173 ? -7.570 -43.074 86.662 1.00 76.88 173 THR A CA 1
ATOM 1284 C C . THR A 1 173 ? -8.865 -42.317 86.434 1.00 76.88 173 THR A C 1
ATOM 1286 O O . THR A 1 173 ? -9.168 -42.047 85.289 1.00 76.88 173 THR A O 1
ATOM 1289 N N . ALA A 1 174 ? -9.545 -41.910 87.507 1.00 84.56 174 ALA A N 1
ATOM 1290 C CA . ALA A 1 174 ? -10.700 -41.022 87.399 1.00 84.56 174 ALA A CA 1
ATOM 1291 C C . ALA A 1 174 ? -10.264 -39.557 87.231 1.00 84.56 174 ALA A C 1
ATOM 1293 O O . ALA A 1 174 ? -9.267 -39.137 87.835 1.00 84.56 174 ALA A O 1
ATOM 1294 N N . ASP A 1 175 ? -11.057 -38.761 86.523 1.00 88.94 175 ASP A N 1
ATOM 1295 C CA . ASP A 1 175 ? -10.888 -37.315 86.423 1.00 88.94 175 ASP A CA 1
ATOM 1296 C C . ASP A 1 175 ? -11.236 -36.613 87.742 1.00 88.94 175 ASP A C 1
ATOM 1298 O O . ASP A 1 175 ? -12.143 -37.010 88.486 1.00 88.94 175 ASP A O 1
ATOM 1302 N N . LYS A 1 176 ? -10.506 -35.536 88.060 1.00 86.25 176 LYS A N 1
ATOM 1303 C CA . LYS A 1 176 ? -10.776 -34.741 89.265 1.00 86.25 176 LYS A CA 1
ATOM 1304 C C . LYS A 1 176 ? -12.024 -33.866 89.063 1.00 86.25 176 LYS A C 1
ATOM 1306 O O . LYS A 1 176 ? -12.128 -33.212 88.027 1.00 86.25 176 LYS A O 1
ATOM 1311 N N . PRO A 1 177 ? -12.927 -33.773 90.055 1.00 91.06 177 PRO A N 1
ATOM 1312 C CA . PRO A 1 177 ? -13.972 -32.755 90.046 1.00 91.06 177 PRO A CA 1
ATOM 1313 C C . PRO A 1 177 ? -13.386 -31.341 90.141 1.00 91.06 177 PRO A C 1
ATOM 1315 O O . PRO A 1 177 ? -12.272 -31.146 90.636 1.00 91.06 177 PRO A O 1
ATOM 1318 N N . GLU A 1 178 ? -14.171 -30.346 89.746 1.00 91.81 178 GLU A N 1
ATOM 1319 C CA . GLU A 1 178 ? -13.828 -28.927 89.854 1.00 91.81 178 GLU A CA 1
ATOM 1320 C C . GLU A 1 178 ? -14.747 -28.232 90.868 1.00 91.81 178 GLU A C 1
ATOM 1322 O O . GLU A 1 178 ? -15.960 -28.434 90.840 1.00 91.81 178 GLU A O 1
ATOM 1327 N N . ILE A 1 179 ? -14.175 -27.437 91.781 1.00 89.12 179 ILE A N 1
ATOM 1328 C CA . ILE A 1 179 ? -14.913 -26.676 92.803 1.00 89.12 179 ILE A CA 1
ATOM 1329 C C . ILE A 1 179 ? -14.819 -25.186 92.473 1.00 89.12 179 ILE A C 1
ATOM 1331 O O . ILE A 1 179 ? -13.716 -24.654 92.344 1.00 89.12 179 ILE A O 1
ATOM 1335 N N . THR A 1 180 ? -15.956 -24.496 92.437 1.00 85.88 180 THR A N 1
ATOM 1336 C CA . THR A 1 180 ? -16.034 -23.042 92.258 1.00 85.88 180 THR A CA 1
ATOM 1337 C C . THR A 1 180 ? -16.781 -22.408 93.429 1.00 85.88 180 THR A C 1
ATOM 1339 O O . THR A 1 180 ? -17.930 -22.754 93.708 1.00 85.88 180 THR A O 1
ATOM 1342 N N . THR A 1 181 ? -16.129 -21.471 94.125 1.00 79.75 181 THR A N 1
ATOM 1343 C CA . THR A 1 181 ? -16.731 -20.682 95.210 1.00 79.75 181 THR A CA 1
ATOM 1344 C C . THR A 1 181 ? -17.190 -19.328 94.665 1.00 79.75 181 THR A C 1
ATOM 1346 O O . THR A 1 181 ? -16.393 -18.526 94.162 1.00 79.75 181 THR A O 1
ATOM 1349 N N . ASN A 1 182 ? -18.496 -19.081 94.725 1.00 80.12 182 ASN A N 1
ATOM 1350 C CA . ASN A 1 182 ? -19.130 -17.905 94.137 1.00 80.12 182 ASN A CA 1
ATOM 1351 C C . ASN A 1 182 ? -19.108 -16.726 95.114 1.00 80.12 182 ASN A C 1
ATOM 1353 O O . ASN A 1 182 ? -19.095 -16.914 96.329 1.00 80.12 182 ASN A O 1
ATOM 1357 N N . ASP A 1 183 ? -19.119 -15.502 94.588 1.00 73.19 183 ASP A N 1
ATOM 1358 C CA . ASP A 1 183 ? -19.031 -14.283 95.410 1.00 73.19 183 ASP A CA 1
ATOM 1359 C C . ASP A 1 183 ? -20.262 -14.062 96.299 1.00 73.19 183 ASP A C 1
ATOM 1361 O O . ASP A 1 183 ? -20.164 -13.408 97.329 1.00 73.19 183 ASP A O 1
ATOM 1365 N N . ASN A 1 184 ? -21.397 -14.678 95.959 1.00 66.69 184 ASN A N 1
ATOM 1366 C CA . ASN A 1 184 ? -22.605 -14.696 96.786 1.00 66.69 184 ASN A CA 1
ATOM 1367 C C . ASN A 1 184 ? -22.559 -15.721 97.941 1.00 66.69 184 ASN A C 1
ATOM 1369 O O . ASN A 1 184 ? -23.600 -16.010 98.520 1.00 66.69 184 ASN A O 1
ATOM 1373 N N . GLY A 1 185 ? -21.399 -16.329 98.213 1.00 68.81 185 GLY A N 1
ATOM 1374 C CA . GLY A 1 185 ? -21.194 -17.334 99.265 1.00 68.81 185 GLY A CA 1
ATOM 1375 C C . GLY A 1 185 ? -21.588 -18.770 98.888 1.00 68.81 185 GLY A C 1
ATOM 1376 O O . GLY A 1 185 ? -21.230 -19.710 99.596 1.00 68.81 185 GLY A O 1
ATOM 1377 N N . SER A 1 186 ? -22.272 -18.993 97.757 1.00 83.00 186 SER A N 1
ATOM 1378 C CA . SER A 1 186 ? -22.640 -20.347 97.305 1.00 83.00 186 SER A CA 1
ATOM 1379 C C . SER A 1 186 ? -21.457 -21.101 96.689 1.00 83.00 186 SER A C 1
ATOM 1381 O O . SER A 1 186 ? -20.475 -20.506 96.238 1.00 83.00 186 SER A O 1
ATOM 1383 N N . VAL A 1 187 ? -21.548 -22.431 96.630 1.00 88.88 187 VAL A N 1
ATOM 1384 C CA . VAL A 1 187 ? -20.493 -23.278 96.056 1.00 88.88 187 VAL A CA 1
ATOM 1385 C C . VAL A 1 187 ? -21.065 -24.211 95.004 1.00 88.88 187 VAL A C 1
ATOM 1387 O O . VAL A 1 187 ? -22.077 -24.871 95.238 1.00 88.88 187 VAL A O 1
ATOM 1390 N N . THR A 1 188 ? -20.390 -24.294 93.858 1.00 90.88 188 THR A N 1
ATOM 1391 C CA . THR A 1 188 ? -20.718 -25.243 92.790 1.00 90.88 188 THR A CA 1
ATOM 1392 C C . THR A 1 188 ? -19.590 -26.251 92.597 1.00 90.88 188 THR A C 1
ATOM 1394 O O . THR A 1 188 ? -18.413 -25.914 92.731 1.00 90.88 188 THR A O 1
ATOM 1397 N N . VAL A 1 189 ? -19.942 -27.509 92.329 1.00 90.81 189 VAL A N 1
ATOM 1398 C CA . VAL A 1 189 ? -18.989 -28.591 92.064 1.00 90.81 189 VAL A CA 1
ATOM 1399 C C . VAL A 1 189 ? -19.387 -29.317 90.792 1.00 90.81 189 VAL A C 1
ATOM 1401 O O . VAL A 1 189 ? -20.477 -29.884 90.714 1.00 90.81 189 VAL A O 1
ATOM 1404 N N . LYS A 1 190 ? -18.490 -29.329 89.807 1.00 92.81 190 LYS A N 1
ATOM 1405 C CA . LYS A 1 190 ? -18.674 -30.031 88.537 1.00 92.81 190 LYS A CA 1
ATOM 1406 C C . LYS A 1 190 ? -17.941 -31.384 88.566 1.00 92.81 190 LYS A C 1
ATOM 1408 O O . LYS A 1 190 ? -16.758 -31.404 88.915 1.00 92.81 190 LYS A O 1
ATOM 1413 N N . PRO A 1 191 ? -18.598 -32.507 88.217 1.00 91.00 191 PRO A N 1
ATOM 1414 C CA . PRO A 1 191 ? -17.926 -33.796 88.045 1.00 91.00 191 PRO A CA 1
ATOM 1415 C C . PRO A 1 191 ? -16.856 -33.754 86.944 1.00 91.00 191 PRO A C 1
ATOM 1417 O O . PRO A 1 191 ? -17.015 -33.021 85.968 1.00 91.00 191 PRO A O 1
ATOM 1420 N N . GLY A 1 192 ? -15.799 -34.559 87.083 1.00 83.75 192 GLY A N 1
ATOM 1421 C CA . GLY A 1 192 ? -14.886 -34.859 85.975 1.00 83.75 192 GLY A CA 1
ATOM 1422 C C . GLY A 1 192 ? -15.592 -35.668 84.881 1.00 83.75 192 GLY A C 1
ATOM 1423 O O . GLY A 1 192 ? -16.616 -36.305 85.151 1.00 83.75 192 GLY A O 1
ATOM 1424 N N . ASP A 1 193 ? -15.074 -35.636 83.653 1.00 86.62 193 ASP A N 1
ATOM 1425 C CA . ASP A 1 193 ? -15.792 -36.125 82.467 1.00 86.62 193 ASP A CA 1
ATOM 1426 C C . ASP A 1 193 ? -16.124 -37.631 82.540 1.00 86.62 193 ASP A C 1
ATOM 1428 O O . ASP A 1 193 ? -17.185 -38.057 82.071 1.00 86.62 193 ASP A O 1
ATOM 1432 N N . ASP A 1 194 ? -15.270 -38.427 83.191 1.00 84.62 194 ASP A N 1
ATOM 1433 C CA . ASP A 1 194 ? -15.432 -39.877 83.380 1.00 84.62 194 ASP A CA 1
ATOM 1434 C C . ASP A 1 194 ? -16.104 -40.297 84.708 1.00 84.62 194 ASP A C 1
ATOM 1436 O O . ASP A 1 194 ? -16.269 -41.489 84.992 1.00 84.62 194 ASP A O 1
ATOM 1440 N N . ASN A 1 195 ? -16.491 -39.338 85.554 1.00 90.81 195 ASN A N 1
ATOM 1441 C CA . ASN A 1 195 ? -16.999 -39.645 86.885 1.00 90.81 195 ASN A CA 1
ATOM 1442 C C . ASN A 1 195 ? -18.424 -40.225 86.815 1.00 90.81 195 ASN A C 1
ATOM 1444 O O . ASN A 1 195 ? -19.292 -39.735 86.092 1.00 90.81 195 ASN A O 1
ATOM 1448 N N . THR A 1 196 ? -18.706 -41.219 87.657 1.00 90.00 196 THR A N 1
ATOM 1449 C CA . THR A 1 196 ? -20.051 -41.774 87.892 1.00 90.00 196 THR A CA 1
ATOM 1450 C C . THR A 1 196 ? -20.556 -41.548 89.314 1.00 90.00 196 THR A C 1
ATOM 1452 O O . THR A 1 196 ? -21.746 -41.720 89.586 1.00 90.00 196 THR A O 1
ATOM 1455 N N . LYS A 1 197 ? -19.686 -41.084 90.220 1.00 92.62 197 LYS A N 1
ATOM 1456 C CA . LYS A 1 197 ? -20.047 -40.637 91.569 1.00 92.62 197 LYS A CA 1
ATOM 1457 C C . LYS A 1 197 ? -19.156 -39.489 92.043 1.00 92.62 197 LYS A C 1
ATOM 1459 O O . LYS A 1 197 ? -17.941 -39.552 91.874 1.00 92.62 197 LYS A O 1
ATOM 1464 N N . VAL A 1 198 ? -19.743 -38.480 92.688 1.00 94.88 198 VAL A N 1
ATOM 1465 C CA . VAL A 1 198 ? -19.013 -37.354 93.299 1.00 94.88 198 VAL A CA 1
ATOM 1466 C C . VAL A 1 198 ? -19.447 -37.153 94.749 1.00 94.88 198 VAL A C 1
ATOM 1468 O O . VAL A 1 198 ? -20.631 -36.982 95.026 1.00 94.88 198 VAL A O 1
ATOM 1471 N N . ASP A 1 199 ? -18.482 -37.137 95.671 1.00 91.50 199 ASP A N 1
ATOM 1472 C CA . ASP A 1 199 ? -18.685 -36.829 97.091 1.00 91.50 199 ASP A CA 1
ATOM 1473 C C . ASP A 1 199 ? -18.118 -35.439 97.423 1.00 91.50 199 ASP A C 1
ATOM 1475 O O . ASP A 1 199 ? -16.908 -35.222 97.325 1.00 91.50 199 ASP A O 1
ATOM 1479 N N . VAL A 1 200 ? -18.967 -34.510 97.868 1.00 93.44 200 VAL A N 1
ATOM 1480 C CA . VAL A 1 200 ? -18.600 -33.140 98.269 1.00 93.44 200 VAL A CA 1
ATOM 1481 C C . VAL A 1 200 ? -18.704 -32.987 99.781 1.00 93.44 200 VAL A C 1
ATOM 1483 O O . VAL A 1 200 ? -19.753 -33.262 100.356 1.00 93.44 200 VAL A O 1
ATOM 1486 N N . LYS A 1 201 ? -17.640 -32.528 100.444 1.00 91.69 201 LYS A N 1
ATOM 1487 C CA . LYS A 1 201 ? -17.569 -32.320 101.897 1.00 91.69 201 LYS A CA 1
ATOM 1488 C C . LYS A 1 201 ? -17.362 -30.854 102.245 1.00 91.69 201 LYS A C 1
ATOM 1490 O O . LYS A 1 201 ? -16.461 -30.222 101.699 1.00 91.69 201 LYS A O 1
ATOM 1495 N N . PHE A 1 202 ? -18.150 -30.361 103.194 1.00 91.56 202 PHE A N 1
ATOM 1496 C CA . PHE A 1 202 ? -18.133 -28.971 103.657 1.00 91.56 202 PHE A CA 1
ATOM 1497 C C . PHE A 1 202 ? -18.640 -28.865 105.101 1.00 91.56 202 PHE A C 1
ATOM 1499 O O . PHE A 1 202 ? -19.116 -29.856 105.656 1.00 91.56 202 PHE A O 1
ATOM 1506 N N . LYS A 1 203 ? -18.555 -27.678 105.714 1.00 88.88 203 LYS A N 1
ATOM 1507 C CA . LYS A 1 203 ? -19.123 -27.411 107.045 1.00 88.88 203 LYS A CA 1
ATOM 1508 C C . LYS A 1 203 ? -20.394 -26.581 106.949 1.00 88.88 203 LYS A C 1
ATOM 1510 O O . LYS A 1 203 ? -20.406 -25.568 106.256 1.00 88.88 203 LYS A O 1
ATOM 1515 N N . ASP A 1 204 ? -21.433 -26.984 107.677 1.00 87.88 204 ASP A N 1
ATOM 1516 C CA . ASP A 1 204 ? -22.643 -26.171 107.825 1.00 87.88 204 ASP A CA 1
ATOM 1517 C C . ASP A 1 204 ? -22.389 -24.922 108.684 1.00 87.88 204 ASP A C 1
ATOM 1519 O O . ASP A 1 204 ? -21.363 -24.825 109.356 1.00 87.88 204 ASP A O 1
ATOM 1523 N N . GLU A 1 205 ? -23.337 -23.983 108.708 1.00 78.19 205 GLU A N 1
ATOM 1524 C CA . GLU A 1 205 ? -23.269 -22.734 109.492 1.00 78.19 205 GLU A CA 1
ATOM 1525 C C . GLU A 1 205 ? -22.899 -22.937 110.971 1.00 78.19 205 GLU A C 1
ATOM 1527 O O . GLU A 1 205 ? -22.151 -22.164 111.590 1.00 78.19 205 GLU A O 1
ATOM 1532 N N . ASN A 1 206 ? -23.358 -24.051 111.544 1.00 83.75 206 ASN A N 1
ATOM 1533 C CA . ASN A 1 206 ? -23.090 -24.428 112.929 1.00 83.75 206 ASN A CA 1
ATOM 1534 C C . ASN A 1 206 ? -21.681 -25.022 113.121 1.00 83.75 206 ASN A C 1
ATOM 1536 O O . ASN A 1 206 ? -21.256 -25.254 114.254 1.00 83.75 206 ASN A O 1
ATOM 1540 N N . GLY A 1 207 ? -20.936 -25.226 112.034 1.00 81.00 207 GLY A N 1
ATOM 1541 C CA . GLY A 1 207 ? -19.577 -25.752 111.990 1.00 81.00 207 GLY A CA 1
ATOM 1542 C C . GLY A 1 207 ? -19.481 -27.277 111.939 1.00 81.00 207 GLY A C 1
ATOM 1543 O O . GLY A 1 207 ? -18.388 -27.796 112.172 1.00 81.00 207 GLY A O 1
ATOM 1544 N N . ASN A 1 208 ? -20.577 -27.996 111.665 1.00 87.19 208 ASN A N 1
ATOM 1545 C CA . ASN A 1 208 ? -20.577 -29.459 111.574 1.00 87.19 208 ASN A CA 1
ATOM 1546 C C . ASN A 1 208 ? -20.238 -29.930 110.155 1.00 87.19 208 ASN A C 1
ATOM 1548 O O . ASN A 1 208 ? -20.735 -29.361 109.185 1.00 87.19 208 ASN A O 1
ATOM 1552 N N . ASP A 1 209 ? -19.468 -31.014 110.032 1.00 89.50 209 ASP A N 1
ATOM 1553 C CA . ASP A 1 209 ? -19.140 -31.597 108.728 1.00 89.50 209 ASP A CA 1
ATOM 1554 C C . ASP A 1 209 ? -20.382 -32.226 108.069 1.00 89.50 209 ASP A C 1
ATOM 1556 O O . ASP A 1 209 ? -21.114 -33.019 108.672 1.00 89.50 209 ASP A O 1
ATOM 1560 N N . LYS A 1 210 ? -20.589 -31.895 106.797 1.00 89.62 210 LYS A N 1
ATOM 1561 C CA . LYS A 1 210 ? -21.625 -32.420 105.909 1.00 89.62 210 LYS A CA 1
ATOM 1562 C C . LYS A 1 210 ? -20.980 -33.060 104.685 1.00 89.62 210 LYS A C 1
ATOM 1564 O O . LYS A 1 210 ? -19.855 -32.739 104.304 1.00 89.62 210 LYS A O 1
ATOM 1569 N N . THR A 1 211 ? -21.678 -34.016 104.080 1.00 91.25 211 THR A N 1
ATOM 1570 C CA . THR A 1 211 ? -21.265 -34.644 102.821 1.00 91.25 211 THR A CA 1
ATOM 1571 C C . THR A 1 211 ? -22.475 -34.776 101.910 1.00 91.25 211 THR A C 1
ATOM 1573 O O . THR A 1 211 ? -23.510 -35.262 102.358 1.00 91.25 211 THR A O 1
ATOM 1576 N N . VAL A 1 212 ? -22.338 -34.342 100.659 1.00 92.25 212 VAL A N 1
ATOM 1577 C CA . VAL A 1 212 ? -23.325 -34.513 99.588 1.00 92.25 212 VAL A CA 1
ATOM 1578 C C . VAL A 1 212 ? -22.751 -35.493 98.581 1.00 92.25 212 VAL A C 1
ATOM 1580 O O . VAL A 1 212 ? -21.639 -35.295 98.097 1.00 92.25 212 VAL A O 1
ATOM 1583 N N . THR A 1 213 ? -23.506 -36.542 98.273 1.00 91.25 213 THR A N 1
ATOM 1584 C CA . THR A 1 213 ? -23.105 -37.580 97.322 1.00 91.25 213 THR A CA 1
ATOM 1585 C C . THR A 1 213 ? -24.027 -37.538 96.113 1.00 91.25 213 THR A C 1
ATOM 1587 O O . THR A 1 213 ? -25.233 -37.733 96.252 1.00 91.25 213 THR A O 1
ATOM 1590 N N . ALA A 1 214 ? -23.456 -37.313 94.933 1.00 92.56 214 ALA A N 1
ATOM 1591 C CA . ALA A 1 214 ? -24.153 -37.396 93.657 1.00 92.56 214 ALA A CA 1
ATOM 1592 C C . ALA A 1 214 ? -23.752 -38.666 92.905 1.00 92.56 214 ALA A C 1
ATOM 1594 O O . ALA A 1 214 ? -22.577 -39.034 92.892 1.00 92.56 214 ALA A O 1
ATOM 1595 N N . GLU A 1 215 ? -24.718 -39.312 92.256 1.00 91.62 215 GLU A N 1
ATOM 1596 C CA . GLU A 1 215 ? -24.519 -40.547 91.491 1.00 91.62 215 GLU A CA 1
ATOM 1597 C C . GLU A 1 215 ? -25.169 -40.431 90.105 1.00 91.62 215 GLU A C 1
ATOM 1599 O O . GLU A 1 215 ? -26.284 -39.907 89.968 1.00 91.62 215 GLU A O 1
ATOM 1604 N N . LYS A 1 216 ? -24.459 -40.912 89.078 1.00 90.75 216 LYS A N 1
ATOM 1605 C CA . LYS A 1 216 ? -24.924 -40.961 87.689 1.00 90.75 216 LYS A CA 1
ATOM 1606 C C . LYS A 1 216 ? -25.676 -42.268 87.440 1.00 90.75 216 LYS A C 1
ATOM 1608 O O . LYS A 1 216 ? -25.134 -43.359 87.607 1.00 90.75 216 LYS A O 1
ATOM 1613 N N . GLY A 1 217 ? -26.942 -42.153 87.059 1.00 81.38 217 GLY A N 1
ATOM 1614 C CA . GLY A 1 217 ? -27.801 -43.272 86.703 1.00 81.38 217 GLY A CA 1
ATOM 1615 C C . GLY A 1 217 ? -27.436 -43.887 85.352 1.00 81.38 217 GLY A C 1
ATOM 1616 O O . GLY A 1 217 ? -26.755 -43.291 84.520 1.00 81.38 217 GLY A O 1
ATOM 1617 N N . THR A 1 218 ? -27.951 -45.090 85.095 1.00 77.12 218 THR A N 1
ATOM 1618 C CA . THR A 1 218 ? -27.749 -45.817 83.826 1.00 77.12 218 THR A CA 1
ATOM 1619 C C . THR A 1 218 ? -28.408 -45.140 82.617 1.00 77.12 218 THR A C 1
ATOM 1621 O O . THR A 1 218 ? -28.171 -45.540 81.483 1.00 77.12 218 THR A O 1
ATOM 1624 N N . ASP A 1 219 ? -29.268 -44.148 82.852 1.00 76.50 219 ASP A N 1
ATOM 1625 C CA . ASP A 1 219 ? -29.857 -43.259 81.845 1.00 76.50 219 ASP A CA 1
ATOM 1626 C C . ASP A 1 219 ? -28.956 -42.051 81.515 1.00 76.50 219 ASP A C 1
ATOM 1628 O O . ASP A 1 219 ? -29.337 -41.195 80.717 1.00 76.50 219 ASP A O 1
ATOM 1632 N N . GLY A 1 220 ? -27.764 -41.987 82.118 1.00 78.94 220 GLY A N 1
ATOM 1633 C CA . GLY A 1 220 ? -26.787 -40.919 81.947 1.00 78.94 220 GLY A CA 1
ATOM 1634 C C . GLY A 1 220 ? -27.078 -39.667 82.774 1.00 78.94 220 GLY A C 1
ATOM 1635 O O . GLY A 1 220 ? -26.300 -38.717 82.679 1.00 78.94 220 GLY A O 1
ATOM 1636 N N . LYS A 1 221 ? -28.152 -39.655 83.580 1.00 85.62 221 LYS A N 1
ATOM 1637 C CA . LYS A 1 221 ? -28.546 -38.498 84.391 1.00 85.62 221 LYS A CA 1
ATOM 1638 C C . LYS A 1 221 ? -28.009 -38.565 85.812 1.00 85.62 221 LYS A C 1
ATOM 1640 O O . LYS A 1 221 ? -27.894 -39.634 86.400 1.00 85.62 221 LYS A O 1
ATOM 1645 N N . TRP A 1 222 ? -27.729 -37.407 86.390 1.00 91.81 222 TRP A N 1
ATOM 1646 C CA . TRP A 1 222 ? -27.228 -37.273 87.751 1.00 91.81 222 TRP A CA 1
ATOM 1647 C C . TRP A 1 222 ? -28.346 -37.023 88.759 1.00 91.81 222 TRP A C 1
ATOM 1649 O O . TRP A 1 222 ? -29.315 -36.312 88.493 1.00 91.81 222 TRP A O 1
ATOM 1659 N N . SER A 1 223 ? -28.194 -37.594 89.950 1.00 87.94 223 SER A N 1
ATOM 1660 C CA . SER A 1 223 ? -29.098 -37.357 91.073 1.00 87.94 223 SER A CA 1
ATOM 1661 C C . SER A 1 223 ? -28.335 -37.329 92.393 1.00 87.94 223 SER A C 1
ATOM 1663 O O . SER A 1 223 ? -27.262 -37.920 92.503 1.00 87.94 223 SER A O 1
ATOM 1665 N N . ILE A 1 224 ? -28.894 -36.649 93.395 1.00 90.19 224 ILE A N 1
ATOM 1666 C CA . ILE A 1 224 ? -28.444 -36.731 94.788 1.00 90.19 224 ILE A CA 1
ATOM 1667 C C . ILE A 1 224 ? -29.445 -37.644 95.507 1.00 90.19 224 ILE A C 1
ATOM 1669 O O . ILE A 1 224 ? -30.572 -37.208 95.758 1.00 90.19 224 ILE A O 1
ATOM 1673 N N . PRO A 1 225 ? -29.094 -38.910 95.802 1.00 80.06 225 PRO A N 1
ATOM 1674 C CA . PRO A 1 225 ? -30.043 -39.872 96.364 1.00 80.06 225 PRO A CA 1
ATOM 1675 C C . PRO A 1 225 ? -30.569 -39.470 97.749 1.00 80.06 225 PRO A C 1
ATOM 1677 O O . PRO A 1 225 ? -31.691 -39.824 98.108 1.00 80.06 225 PRO A O 1
ATOM 1680 N N . ASP A 1 226 ? -29.766 -38.727 98.515 1.00 81.00 226 ASP A N 1
ATOM 1681 C CA . ASP A 1 226 ? -30.140 -38.147 99.803 1.00 81.00 226 ASP A CA 1
ATOM 1682 C C . ASP A 1 226 ? -29.517 -36.753 99.949 1.00 81.00 226 ASP A C 1
ATOM 1684 O O . ASP A 1 226 ? -28.297 -36.603 100.025 1.00 81.00 226 ASP A O 1
ATOM 1688 N N . VAL A 1 227 ? -30.365 -35.725 99.963 1.00 72.94 227 VAL A N 1
ATOM 1689 C CA . VAL A 1 227 ? -29.950 -34.322 100.118 1.00 72.94 227 VAL A CA 1
ATOM 1690 C C . VAL A 1 227 ? -29.786 -33.915 101.588 1.00 72.94 227 VAL A C 1
ATOM 1692 O O . VAL A 1 227 ? -29.166 -32.888 101.873 1.00 72.94 227 VAL A O 1
ATOM 1695 N N . GLY A 1 228 ? -30.309 -34.692 102.544 1.00 78.19 228 GLY A N 1
ATOM 1696 C CA . GLY A 1 228 ? -30.344 -34.326 103.963 1.00 78.19 228 GLY A CA 1
ATOM 1697 C C . GLY A 1 228 ? -30.801 -32.877 104.220 1.00 78.19 228 GLY A C 1
ATOM 1698 O O . GLY A 1 228 ? -31.605 -32.315 103.480 1.00 78.19 228 GLY A O 1
ATOM 1699 N N . ASP A 1 229 ? -30.227 -32.242 105.247 1.00 77.38 229 ASP A N 1
ATOM 1700 C CA . ASP A 1 229 ? -30.455 -30.820 105.574 1.00 77.38 229 ASP A CA 1
ATOM 1701 C C . ASP A 1 229 ? -29.482 -29.868 104.837 1.00 77.38 229 ASP A C 1
ATOM 1703 O O . ASP A 1 229 ? -29.246 -28.747 105.285 1.00 77.38 229 ASP A O 1
ATOM 1707 N N . THR A 1 230 ? -28.845 -30.314 103.746 1.00 81.62 230 THR A N 1
ATOM 1708 C CA . THR A 1 230 ? -27.770 -29.549 103.078 1.00 81.62 230 THR A CA 1
ATOM 1709 C C . THR A 1 230 ? -28.269 -28.499 102.089 1.00 81.62 230 THR A C 1
ATOM 1711 O O . THR A 1 230 ? -27.513 -27.607 101.723 1.00 81.62 230 THR A O 1
ATOM 1714 N N . GLY A 1 231 ? -29.523 -28.601 101.636 1.00 78.19 231 GLY A N 1
ATOM 1715 C CA . GLY A 1 231 ? -30.088 -27.707 100.618 1.00 78.19 231 GLY A CA 1
ATOM 1716 C C . GLY A 1 231 ? -29.448 -27.837 99.230 1.00 78.19 231 GLY A C 1
ATOM 1717 O O . GLY A 1 231 ? -29.747 -27.028 98.357 1.00 78.19 231 GLY A O 1
ATOM 1718 N N . ALA A 1 232 ? -28.577 -28.830 99.019 1.00 87.88 232 ALA A N 1
ATOM 1719 C CA . ALA A 1 232 ? -27.870 -29.010 97.762 1.00 87.88 232 ALA A CA 1
ATOM 1720 C C . ALA A 1 232 ? -28.819 -29.403 96.620 1.00 87.88 232 ALA A C 1
ATOM 1722 O O . ALA A 1 232 ? -29.724 -30.223 96.789 1.00 87.88 232 ALA A O 1
ATOM 1723 N N . THR A 1 233 ? -28.574 -28.841 95.441 1.00 85.69 233 THR A N 1
ATOM 1724 C CA . THR A 1 233 ? -29.287 -29.156 94.196 1.00 85.69 233 THR A CA 1
ATOM 1725 C C . THR A 1 233 ? -28.312 -29.690 93.154 1.00 85.69 233 THR A C 1
ATOM 1727 O O . THR A 1 233 ? -27.100 -29.533 93.296 1.00 85.69 233 THR A O 1
ATOM 1730 N N . ILE A 1 234 ? -28.827 -30.359 92.122 1.00 88.38 234 ILE A N 1
ATOM 1731 C CA . ILE A 1 234 ? -28.012 -30.906 91.035 1.00 88.38 234 ILE A CA 1
ATOM 1732 C C . ILE A 1 234 ? -28.710 -30.721 89.691 1.00 88.38 234 ILE A C 1
ATOM 1734 O O . ILE A 1 234 ? -29.921 -30.928 89.594 1.00 88.38 234 ILE A O 1
ATOM 1738 N N . ASP A 1 235 ? -27.951 -30.358 88.659 1.00 86.00 235 ASP A N 1
ATOM 1739 C CA . ASP A 1 235 ? -28.423 -30.417 87.274 1.00 86.00 235 ASP A CA 1
ATOM 1740 C C . ASP A 1 235 ? -28.405 -31.883 86.792 1.00 86.00 235 ASP A C 1
ATOM 1742 O O . ASP A 1 235 ? -27.332 -32.493 86.724 1.00 86.00 235 ASP A O 1
ATOM 1746 N N . PRO A 1 236 ? -29.560 -32.471 86.423 1.00 79.88 236 PRO A N 1
ATOM 1747 C CA . PRO A 1 236 ? -29.632 -33.873 86.029 1.00 79.88 236 PRO A CA 1
ATOM 1748 C C . PRO A 1 236 ? -28.840 -34.228 84.769 1.00 79.88 236 PRO A C 1
ATOM 1750 O O . PRO A 1 236 ? -28.535 -35.398 84.578 1.00 79.88 236 PRO A O 1
ATOM 1753 N N . ASN A 1 237 ? -28.532 -33.274 83.890 1.00 83.00 237 ASN A N 1
ATOM 1754 C CA . ASN A 1 237 ? -27.840 -33.548 82.629 1.00 83.00 237 ASN A CA 1
ATOM 1755 C C . ASN A 1 237 ? -26.327 -33.323 82.741 1.00 83.00 237 ASN A C 1
ATOM 1757 O O . ASN A 1 237 ? -25.557 -34.069 82.142 1.00 83.00 237 ASN A O 1
ATOM 1761 N N . THR A 1 238 ? -25.899 -32.315 83.505 1.00 84.56 238 THR A N 1
ATOM 1762 C CA . THR A 1 238 ? -24.475 -31.950 83.628 1.00 84.56 238 THR A CA 1
ATOM 1763 C C . THR A 1 238 ? -23.819 -32.486 84.902 1.00 84.56 238 THR A C 1
ATOM 1765 O O . THR A 1 238 ? -22.600 -32.618 84.951 1.00 84.56 238 THR A O 1
ATOM 1768 N N . GLY A 1 239 ? -24.606 -32.826 85.928 1.00 83.19 239 GLY A N 1
ATOM 1769 C CA . GLY A 1 239 ? -24.116 -33.318 87.217 1.00 83.19 239 GLY A CA 1
ATOM 1770 C C . GLY A 1 239 ? -23.547 -32.247 88.140 1.00 83.19 239 GLY A C 1
ATOM 1771 O O . GLY A 1 239 ? -23.030 -32.589 89.201 1.00 83.19 239 GLY A O 1
ATOM 1772 N N . VAL A 1 240 ? -23.649 -30.965 87.771 1.00 90.94 240 VAL A N 1
ATOM 1773 C CA . VAL A 1 240 ? -23.166 -29.850 88.593 1.00 90.94 240 VAL A CA 1
ATOM 1774 C C . VAL A 1 240 ? -23.984 -29.763 89.881 1.00 90.94 240 VAL A C 1
ATOM 1776 O O . VAL A 1 240 ? -25.198 -29.561 89.839 1.00 90.94 240 VAL A O 1
ATOM 1779 N N . ILE A 1 241 ? -23.308 -29.907 91.020 1.00 89.81 241 ILE A N 1
ATOM 1780 C CA . ILE A 1 241 ? -23.884 -29.816 92.365 1.00 89.81 241 ILE A CA 1
ATOM 1781 C C . ILE A 1 241 ? -23.771 -28.371 92.839 1.00 89.81 241 ILE A C 1
ATOM 1783 O O . ILE A 1 241 ? -22.679 -27.815 92.824 1.00 89.81 241 ILE A O 1
ATOM 1787 N N . THR A 1 242 ? -24.865 -27.784 93.317 1.00 89.38 242 THR A N 1
ATOM 1788 C CA . THR A 1 242 ? -24.880 -26.431 93.891 1.00 89.38 242 THR A CA 1
ATOM 1789 C C . THR A 1 242 ? -25.303 -26.490 95.350 1.00 89.38 242 THR A C 1
ATOM 1791 O O . THR A 1 242 ? -26.387 -26.990 95.654 1.00 89.38 242 THR A O 1
ATOM 1794 N N . ILE A 1 243 ? -24.471 -25.967 96.251 1.00 85.25 243 ILE A N 1
ATOM 1795 C CA . ILE A 1 243 ? -24.760 -25.834 97.681 1.00 85.25 243 ILE A CA 1
ATOM 1796 C C . ILE A 1 243 ? -24.994 -24.338 97.969 1.00 85.25 243 ILE A C 1
ATOM 1798 O O . ILE A 1 243 ? -24.124 -23.521 97.650 1.00 85.25 243 ILE A O 1
ATOM 1802 N N . PRO A 1 244 ? -26.164 -23.954 98.509 1.00 82.88 244 PRO A N 1
ATOM 1803 C CA . PRO A 1 244 ? -26.511 -22.551 98.718 1.00 82.88 244 PRO A CA 1
ATOM 1804 C C . PRO A 1 244 ? -25.687 -21.923 99.851 1.00 82.88 244 PRO A C 1
ATOM 1806 O O . PRO A 1 244 ? -25.262 -22.620 100.773 1.00 82.88 244 PRO A O 1
ATOM 1809 N N . ALA A 1 245 ? -25.475 -20.606 99.765 1.00 78.56 245 ALA A N 1
ATOM 1810 C CA . ALA A 1 245 ? -24.631 -19.842 100.687 1.00 78.56 245 ALA A CA 1
ATOM 1811 C C . ALA A 1 245 ? -25.070 -19.995 102.151 1.00 78.56 245 ALA A C 1
ATOM 1813 O O . ALA A 1 245 ? -24.271 -20.373 102.994 1.00 78.56 245 ALA A O 1
ATOM 1814 N N . ASP A 1 246 ? -26.377 -19.890 102.417 1.00 80.25 246 ASP A N 1
ATOM 1815 C CA . ASP A 1 246 ? -27.001 -19.954 103.749 1.00 80.25 246 ASP A CA 1
ATOM 1816 C C . ASP A 1 246 ? -26.965 -21.350 104.420 1.00 80.25 246 ASP A C 1
ATOM 1818 O O . ASP A 1 246 ? -27.694 -21.635 105.385 1.00 80.25 246 ASP A O 1
ATOM 1822 N N . LYS A 1 247 ? -26.200 -22.284 103.851 1.00 84.94 247 LYS A N 1
ATOM 1823 C CA . LYS A 1 247 ? -25.986 -23.647 104.350 1.00 84.94 247 LYS A CA 1
ATOM 1824 C C . LYS A 1 247 ? -24.506 -23.966 104.537 1.00 84.94 247 LYS A C 1
ATOM 1826 O O . LYS A 1 247 ? -24.210 -25.070 105.001 1.00 84.94 247 LYS A O 1
ATOM 1831 N N . ILE A 1 248 ? -23.596 -23.047 104.221 1.00 84.75 248 ILE A N 1
ATOM 1832 C CA . ILE A 1 248 ? -22.151 -23.263 104.240 1.00 84.75 248 ILE A CA 1
ATOM 1833 C C . ILE A 1 248 ? -21.519 -22.209 105.128 1.00 84.75 248 ILE A C 1
ATOM 1835 O O . ILE A 1 248 ? -21.652 -21.024 104.887 1.00 84.75 248 ILE A O 1
ATOM 1839 N N . LYS A 1 249 ? -20.727 -22.637 106.107 1.00 82.88 249 LYS A N 1
ATOM 1840 C CA . LYS A 1 249 ? -19.997 -21.683 106.937 1.00 82.88 249 LYS A CA 1
ATOM 1841 C C . LYS A 1 249 ? -18.967 -20.905 106.118 1.00 82.88 249 LYS A C 1
ATOM 1843 O O . LYS A 1 249 ? -17.999 -21.503 105.629 1.00 82.88 249 LYS A O 1
ATOM 1848 N N . ASP A 1 250 ? -19.103 -19.588 106.106 1.00 81.44 250 ASP A N 1
ATOM 1849 C CA . ASP A 1 250 ? -18.134 -18.659 105.528 1.00 81.44 250 ASP A CA 1
ATOM 1850 C C . ASP A 1 250 ? -16.690 -18.947 105.966 1.00 81.44 250 ASP A C 1
ATOM 1852 O O . ASP A 1 250 ? -16.391 -19.206 107.141 1.00 81.44 250 ASP A O 1
ATOM 1856 N N . GLY A 1 251 ? -15.770 -18.919 104.998 1.00 78.44 251 GLY A N 1
ATOM 1857 C CA . GLY A 1 251 ? -14.341 -19.152 105.210 1.00 78.44 251 GLY A CA 1
ATOM 1858 C C . GLY A 1 251 ? -13.952 -20.598 105.541 1.00 78.44 251 GLY A C 1
ATOM 1859 O O . GLY A 1 251 ? -12.799 -20.835 105.904 1.00 78.44 251 GLY A O 1
ATOM 1860 N N . SER A 1 252 ? -14.874 -21.568 105.454 1.00 85.94 252 SER A N 1
ATOM 1861 C CA . SER A 1 252 ? -14.577 -22.991 105.677 1.00 85.94 252 SER A CA 1
ATOM 1862 C C . SER A 1 252 ? -14.127 -23.726 104.404 1.00 85.94 252 SER A C 1
ATOM 1864 O O . SER A 1 252 ? -14.476 -23.336 103.290 1.00 85.94 252 SER A O 1
ATOM 1866 N N . ASP A 1 253 ? -13.332 -24.791 104.569 1.00 88.12 253 ASP A N 1
ATOM 1867 C CA . ASP A 1 253 ? -12.805 -25.589 103.454 1.00 88.12 253 ASP A CA 1
ATOM 1868 C C . ASP A 1 253 ? -13.881 -26.487 102.819 1.00 88.12 253 ASP A C 1
ATOM 1870 O O . ASP A 1 253 ? -14.631 -27.182 103.514 1.00 88.12 253 ASP A O 1
ATOM 1874 N N . ILE A 1 254 ? -13.862 -26.556 101.490 1.00 90.38 254 ILE A N 1
ATOM 1875 C CA . ILE A 1 254 ? -14.687 -27.410 100.639 1.00 90.38 254 ILE A CA 1
ATOM 1876 C C . ILE A 1 254 ? -13.787 -28.377 99.877 1.00 90.38 254 ILE A C 1
ATOM 1878 O O . ILE A 1 254 ? -12.791 -27.990 99.264 1.00 90.38 254 ILE A O 1
ATOM 1882 N N . ASN A 1 255 ? -14.159 -29.654 99.901 1.00 88.75 255 ASN A N 1
ATOM 1883 C CA . ASN A 1 255 ? -13.441 -30.721 99.213 1.00 88.75 255 ASN A CA 1
ATOM 1884 C C . ASN A 1 255 ? -14.412 -31.545 98.368 1.00 88.75 255 ASN A C 1
ATOM 1886 O O . ASN A 1 255 ? -15.535 -31.795 98.797 1.00 88.75 255 ASN A O 1
ATOM 1890 N N . ALA A 1 256 ? -13.964 -32.029 97.212 1.00 91.81 256 ALA A N 1
ATOM 1891 C CA . ALA A 1 256 ? -14.749 -32.894 96.340 1.00 91.81 256 ALA A CA 1
ATOM 1892 C C . ALA A 1 256 ? -13.912 -34.078 95.854 1.00 91.81 256 ALA A C 1
ATOM 1894 O O . ALA A 1 256 ? -12.704 -33.954 95.641 1.00 91.81 256 ALA A O 1
ATOM 1895 N N . LYS A 1 257 ? -14.555 -35.232 95.690 1.00 91.31 257 LYS A N 1
ATOM 1896 C CA . LYS A 1 257 ? -13.924 -36.471 95.240 1.00 91.31 257 LYS A CA 1
ATOM 1897 C C . LYS A 1 257 ? -14.773 -37.148 94.170 1.00 91.31 257 LYS A C 1
ATOM 1899 O O . LYS A 1 257 ? -15.915 -37.497 94.447 1.00 91.31 257 LYS A O 1
ATOM 1904 N N . GLY A 1 258 ? -14.193 -37.357 92.993 1.00 92.19 258 GLY A N 1
ATOM 1905 C CA . GLY A 1 258 ? -14.786 -38.064 91.860 1.00 92.19 258 GLY A CA 1
ATOM 1906 C C . GLY A 1 258 ? -14.407 -39.542 91.857 1.00 92.19 258 GLY A C 1
ATOM 1907 O O . GLY A 1 258 ? -13.314 -39.904 92.302 1.00 92.19 258 GLY A O 1
ATOM 1908 N N . THR A 1 259 ? -15.323 -40.394 91.404 1.00 88.06 259 THR A N 1
ATOM 1909 C CA . THR A 1 259 ? -15.136 -41.839 91.209 1.00 88.06 259 THR A CA 1
ATOM 1910 C C . THR A 1 259 ? -15.666 -42.232 89.835 1.00 88.06 259 THR A C 1
ATOM 1912 O O . THR A 1 259 ? -16.789 -41.846 89.516 1.00 88.06 259 THR A O 1
ATOM 1915 N N . ASP A 1 260 ? -14.895 -42.982 89.049 1.00 87.19 260 ASP A N 1
ATOM 1916 C CA . ASP A 1 260 ? -15.297 -43.462 87.718 1.00 87.19 260 ASP A CA 1
ATOM 1917 C C . ASP A 1 260 ? -16.087 -44.789 87.777 1.00 87.19 260 ASP A C 1
ATOM 1919 O O . ASP A 1 260 ? -16.308 -45.385 88.836 1.00 87.19 260 ASP A O 1
ATOM 1923 N N . GLU A 1 261 ? -16.532 -45.269 86.616 1.00 83.31 261 GLU A N 1
ATOM 1924 C CA . GLU A 1 261 ? -17.270 -46.532 86.443 1.00 83.31 261 GLU A CA 1
ATOM 1925 C C . GLU A 1 261 ? -16.445 -47.784 86.820 1.00 83.31 261 GLU A C 1
ATOM 1927 O O . GLU A 1 261 ? -17.003 -48.831 87.164 1.00 83.31 261 GLU A O 1
ATOM 1932 N N . ASN A 1 262 ? -15.114 -47.665 86.813 1.00 81.38 262 ASN A N 1
ATOM 1933 C CA . ASN A 1 262 ? -14.151 -48.707 87.167 1.00 81.38 262 ASN A CA 1
ATOM 1934 C C . ASN A 1 262 ? -13.768 -48.690 88.664 1.00 81.38 262 ASN A C 1
ATOM 1936 O O . ASN A 1 262 ? -13.078 -49.602 89.132 1.00 81.38 262 ASN A O 1
ATOM 1940 N N . GLY A 1 263 ? -14.249 -47.703 89.427 1.00 79.25 263 GLY A N 1
ATOM 1941 C CA . GLY A 1 263 ? -13.988 -47.517 90.853 1.00 79.25 263 GLY A CA 1
ATOM 1942 C C . GLY A 1 263 ? -12.676 -46.793 91.183 1.00 79.25 263 GLY A C 1
ATOM 1943 O O . GLY A 1 263 ? -12.291 -46.767 92.359 1.00 79.25 263 GLY A O 1
ATOM 1944 N N . ASN A 1 264 ? -11.980 -46.211 90.200 1.00 84.06 264 ASN A N 1
ATOM 1945 C CA . ASN A 1 264 ? -10.839 -45.328 90.451 1.00 84.06 264 ASN A CA 1
ATOM 1946 C C . ASN A 1 264 ? -11.340 -43.993 91.014 1.00 84.06 264 ASN A C 1
ATOM 1948 O O . ASN A 1 264 ? -12.486 -43.616 90.791 1.00 84.06 264 ASN A O 1
ATOM 1952 N N . THR A 1 265 ? -10.502 -43.262 91.759 1.00 86.38 265 THR A N 1
ATOM 1953 C CA . THR A 1 265 ? -10.933 -41.998 92.382 1.00 86.38 265 THR A CA 1
ATOM 1954 C C . THR A 1 265 ? -9.892 -40.891 92.317 1.00 86.38 265 THR A C 1
ATOM 1956 O O . THR A 1 265 ? -8.721 -41.162 92.591 1.00 86.38 265 THR A O 1
ATOM 1959 N N . ALA A 1 266 ? -10.335 -39.649 92.121 1.00 87.94 266 ALA A N 1
ATOM 1960 C CA . ALA A 1 266 ? -9.505 -38.446 92.167 1.00 87.94 266 ALA A CA 1
ATOM 1961 C C . ALA A 1 266 ? -10.147 -37.341 93.021 1.00 87.94 266 ALA A C 1
ATOM 1963 O O . ALA A 1 266 ? -11.367 -37.186 93.057 1.00 87.94 266 ALA A O 1
ATOM 1964 N N . ASN A 1 267 ? -9.320 -36.576 93.737 1.00 86.75 267 ASN A N 1
ATOM 1965 C CA . ASN A 1 267 ? -9.777 -35.452 94.556 1.00 86.75 267 ASN A CA 1
ATOM 1966 C C . ASN A 1 267 ? -9.579 -34.136 93.797 1.00 86.75 267 ASN A C 1
ATOM 1968 O O . ASN A 1 267 ? -8.556 -33.955 93.136 1.00 86.75 267 ASN A O 1
ATOM 1972 N N . ALA A 1 268 ? -10.528 -33.219 93.950 1.00 88.31 268 ALA A N 1
ATOM 1973 C CA . ALA A 1 268 ? -10.395 -31.835 93.522 1.00 88.31 268 ALA A CA 1
ATOM 1974 C C . ALA A 1 268 ? -9.344 -31.087 94.360 1.00 88.31 268 ALA A C 1
ATOM 1976 O O . ALA A 1 268 ? -9.028 -31.481 95.488 1.00 88.31 268 ALA A O 1
ATOM 1977 N N . ASP A 1 269 ? -8.853 -29.967 93.833 1.00 84.31 269 ASP A N 1
ATOM 1978 C CA . ASP A 1 269 ? -8.045 -29.022 94.603 1.00 84.31 269 ASP A CA 1
ATOM 1979 C C . ASP A 1 269 ? -8.959 -28.276 95.595 1.00 84.31 269 ASP A C 1
ATOM 1981 O O . ASP A 1 269 ? -9.932 -27.641 95.186 1.00 84.31 269 ASP A O 1
ATOM 1985 N N . ALA A 1 270 ? -8.681 -28.376 96.899 1.00 81.31 270 ALA A N 1
ATOM 1986 C CA . ALA A 1 270 ? -9.534 -27.808 97.948 1.00 81.31 270 ALA A CA 1
ATOM 1987 C C . ALA A 1 270 ? -9.702 -26.282 97.808 1.00 81.31 270 ALA A C 1
ATOM 1989 O O . ALA A 1 270 ? -8.736 -25.575 97.520 1.00 81.31 270 ALA A O 1
ATOM 1990 N N . GLN A 1 271 ? -10.915 -25.781 98.059 1.00 87.31 271 GLN A N 1
ATOM 1991 C CA . GLN A 1 271 ? -11.268 -24.353 97.995 1.00 87.31 271 GLN A CA 1
ATOM 1992 C C . GLN A 1 271 ? -11.934 -23.895 99.296 1.00 87.31 271 GLN A C 1
ATOM 1994 O O . GLN A 1 271 ? -12.552 -24.698 99.983 1.00 87.31 271 GLN A O 1
ATOM 1999 N N . THR A 1 272 ? -11.855 -22.608 99.632 1.00 82.19 272 THR A N 1
ATOM 2000 C CA . THR A 1 272 ? -12.511 -22.012 100.815 1.00 82.19 272 THR A CA 1
ATOM 2001 C C . THR A 1 272 ? -13.768 -21.228 100.431 1.00 82.19 272 THR A C 1
ATOM 2003 O O . THR A 1 272 ? -13.707 -20.406 99.514 1.00 82.19 272 THR A O 1
ATOM 2006 N N . ALA A 1 273 ? -14.881 -21.440 101.143 1.00 80.50 273 ALA A N 1
ATOM 2007 C CA . ALA A 1 273 ? -16.140 -20.714 100.940 1.00 80.50 273 ALA A CA 1
ATOM 2008 C C . ALA A 1 273 ? -15.975 -19.196 101.166 1.00 80.50 273 ALA A C 1
ATOM 2010 O O . ALA A 1 273 ? -15.286 -18.775 102.101 1.00 80.50 273 ALA A O 1
ATOM 2011 N N . LYS A 1 274 ? -16.588 -18.381 100.297 1.00 75.19 274 LYS A N 1
ATOM 2012 C CA . LYS A 1 274 ? -16.559 -16.906 100.352 1.00 75.19 274 LYS A CA 1
ATOM 2013 C C . LYS A 1 274 ? -17.655 -16.375 101.286 1.00 75.19 274 LYS A C 1
ATOM 2015 O O . LYS A 1 274 ? -18.587 -17.104 101.580 1.00 75.19 274 LYS A O 1
ATOM 2020 N N . ASN A 1 275 ? -17.499 -15.138 101.760 1.00 65.31 275 ASN A N 1
ATOM 2021 C CA . ASN A 1 275 ? -18.358 -14.522 102.779 1.00 65.31 275 ASN A CA 1
ATOM 2022 C C . ASN A 1 275 ? -19.648 -13.947 102.167 1.00 65.31 275 ASN A C 1
ATOM 2024 O O . ASN A 1 275 ? -19.547 -13.288 101.132 1.00 65.31 275 ASN A O 1
ATOM 2028 N N . ASP A 1 276 ? -20.810 -14.098 102.810 1.00 60.75 276 ASP A N 1
ATOM 2029 C CA . ASP A 1 276 ? -22.074 -13.499 102.349 1.00 60.75 276 ASP A CA 1
ATOM 2030 C C . ASP A 1 276 ? -22.460 -12.252 103.185 1.00 60.75 276 ASP A C 1
ATOM 2032 O O . ASP A 1 276 ? -22.477 -12.287 104.409 1.00 60.75 276 ASP A O 1
ATOM 2036 N N . THR A 1 277 ? -22.656 -11.061 102.585 1.00 50.00 277 THR A N 1
ATOM 2037 C CA . THR A 1 277 ? -23.296 -9.867 103.231 1.00 50.00 277 THR A CA 1
ATOM 2038 C C . THR A 1 277 ? -23.389 -8.646 102.275 1.00 50.00 277 THR A C 1
ATOM 2040 O O . THR A 1 277 ? -22.507 -8.512 101.432 1.00 50.00 277 THR A O 1
ATOM 2043 N N . PRO A 1 278 ? -24.265 -7.625 102.500 1.00 48.75 278 PRO A N 1
ATOM 2044 C CA . PRO A 1 278 ? -25.746 -7.569 102.464 1.00 48.75 278 PRO A CA 1
ATOM 2045 C C . PRO A 1 278 ? -26.313 -6.427 101.543 1.00 48.75 278 PRO A C 1
ATOM 2047 O O . PRO A 1 278 ? -25.574 -5.538 101.153 1.00 48.75 278 PRO A O 1
ATOM 2050 N N . THR A 1 279 ? -27.633 -6.425 101.263 1.00 46.47 279 THR A N 1
ATOM 2051 C CA . THR A 1 279 ? -28.503 -5.357 100.660 1.00 46.47 279 THR A CA 1
ATOM 2052 C C . THR A 1 279 ? -27.892 -4.298 99.727 1.00 46.47 279 THR A C 1
ATOM 2054 O O . THR A 1 279 ? -27.183 -3.401 100.182 1.00 46.47 279 THR A O 1
ATOM 2057 N N . ASP A 1 280 ? -28.340 -4.331 98.471 1.00 49.06 280 ASP A N 1
ATOM 2058 C CA . ASP A 1 280 ? -28.049 -3.361 97.415 1.00 49.06 280 ASP A CA 1
ATOM 2059 C C . ASP A 1 280 ? -28.599 -1.951 97.711 1.00 49.06 280 ASP A C 1
ATOM 2061 O O . ASP A 1 280 ? -29.735 -1.793 98.177 1.00 49.06 280 ASP A O 1
ATOM 2065 N N . THR A 1 281 ? -27.778 -0.927 97.477 1.00 58.94 281 THR A N 1
ATOM 2066 C CA . THR A 1 281 ? -28.112 0.492 97.702 1.00 58.94 281 THR A CA 1
ATOM 2067 C C . THR A 1 281 ? -27.942 1.354 96.452 1.00 58.94 281 THR A C 1
ATOM 2069 O O . THR A 1 281 ? -28.101 2.572 96.547 1.00 58.94 281 THR A O 1
ATOM 2072 N N . GLU A 1 282 ? -27.579 0.777 95.305 1.00 71.50 282 GLU A N 1
ATOM 2073 C CA . GLU A 1 282 ? -27.362 1.519 94.063 1.00 71.50 282 GLU A CA 1
ATOM 2074 C C . GLU A 1 282 ? -27.783 0.665 92.865 1.00 71.50 282 GLU A C 1
ATOM 2076 O O . GLU A 1 282 ? -27.336 -0.462 92.754 1.00 71.50 282 GLU A O 1
ATOM 2081 N N . ALA A 1 283 ? -28.611 1.211 91.969 1.00 84.81 283 ALA A N 1
ATOM 2082 C CA . ALA A 1 283 ? -29.020 0.485 90.768 1.00 84.81 283 ALA A CA 1
ATOM 2083 C C . ALA A 1 283 ? -27.846 0.309 89.786 1.00 84.81 283 ALA A C 1
ATOM 2085 O O . ALA A 1 283 ? -26.975 1.178 89.690 1.00 84.81 283 ALA A O 1
ATOM 2086 N N . ASP A 1 284 ? -27.865 -0.735 88.965 1.00 90.69 284 ASP A N 1
ATOM 2087 C CA . ASP A 1 284 ? -26.904 -0.914 87.880 1.00 90.69 284 ASP A CA 1
ATOM 2088 C C . ASP A 1 284 ? -27.091 0.141 86.778 1.00 90.69 284 ASP A C 1
ATOM 2090 O O . ASP A 1 284 ? -28.204 0.530 86.408 1.00 90.69 284 ASP A O 1
ATOM 2094 N N . LYS A 1 285 ? -25.978 0.594 86.192 1.00 91.38 285 LYS A N 1
ATOM 2095 C CA . LYS A 1 285 ? -25.999 1.548 85.077 1.00 91.38 285 LYS A CA 1
ATOM 2096 C C . LYS A 1 285 ? -26.487 0.882 83.783 1.00 91.38 285 LYS A C 1
ATOM 2098 O O . LYS A 1 285 ? -25.942 -0.157 83.407 1.00 91.38 285 LYS A O 1
ATOM 2103 N N . PRO A 1 286 ? -27.391 1.521 83.021 1.00 94.62 286 PRO A N 1
ATOM 2104 C CA . PRO A 1 286 ? -27.611 1.154 81.627 1.00 94.62 286 PRO A CA 1
ATOM 2105 C C . PRO A 1 286 ? -26.360 1.408 80.769 1.00 94.62 286 PRO A C 1
ATOM 2107 O O . PRO A 1 286 ? -25.514 2.239 81.109 1.00 94.62 286 PRO A O 1
ATOM 2110 N N . VAL A 1 287 ? -26.274 0.746 79.615 1.00 95.56 287 VAL A N 1
ATOM 2111 C CA . VAL A 1 287 ? -25.196 0.919 78.627 1.00 95.56 287 VAL A CA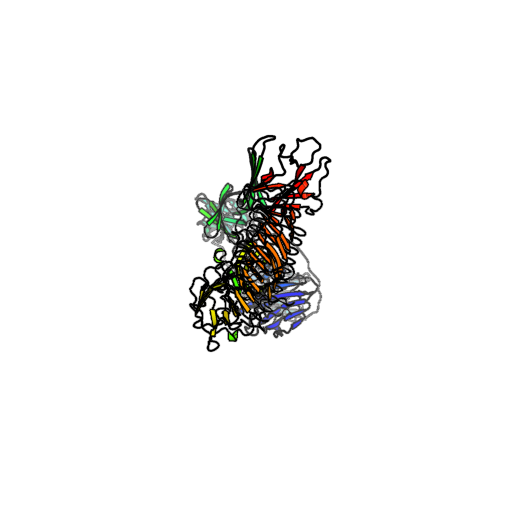 1
ATOM 2112 C C . VAL A 1 287 ? -25.778 1.443 77.319 1.00 95.56 287 VAL A C 1
ATOM 2114 O O . VAL A 1 287 ? -26.736 0.874 76.801 1.00 95.56 287 VAL A O 1
ATOM 2117 N N . ILE A 1 288 ? -25.193 2.515 76.783 1.00 96.12 288 ILE A N 1
ATOM 2118 C CA . ILE A 1 288 ? -25.579 3.122 75.502 1.00 96.12 288 ILE A CA 1
ATOM 2119 C C . ILE A 1 288 ? -24.551 2.728 74.440 1.00 96.12 288 ILE A C 1
ATOM 2121 O O . ILE A 1 288 ? -23.350 2.837 74.676 1.00 96.12 288 ILE A O 1
ATOM 2125 N N . ASP A 1 289 ? -25.025 2.319 73.268 1.00 94.38 289 ASP A N 1
ATOM 2126 C CA . ASP A 1 289 ? -24.210 2.009 72.094 1.00 94.38 289 ASP A CA 1
ATOM 2127 C C . ASP A 1 289 ? -24.727 2.802 70.881 1.00 94.38 289 ASP A C 1
ATOM 2129 O O . ASP A 1 289 ? -25.795 2.499 70.339 1.00 94.38 289 ASP A O 1
ATOM 2133 N N . ALA A 1 290 ? -23.987 3.854 70.510 1.00 92.44 290 ALA A N 1
ATOM 2134 C CA . ALA A 1 290 ? -24.263 4.707 69.354 1.00 92.44 290 ALA A CA 1
ATOM 2135 C C . ALA A 1 290 ? -23.598 4.128 68.092 1.00 92.44 290 ALA A C 1
ATOM 2137 O O . ALA A 1 290 ? -22.370 3.974 68.018 1.00 92.44 290 ALA A O 1
ATOM 2138 N N . LYS A 1 291 ? -24.416 3.809 67.091 1.00 90.12 291 LYS A N 1
ATOM 2139 C CA . LYS A 1 291 ? -24.018 3.106 65.869 1.00 90.12 291 LYS A CA 1
ATOM 2140 C C . LYS A 1 291 ? -23.576 4.081 64.783 1.00 90.12 291 LYS A C 1
ATOM 2142 O O . LYS A 1 291 ? -23.953 5.245 64.793 1.00 90.12 291 LYS A O 1
ATOM 2147 N N . ASP A 1 292 ? -22.736 3.602 63.866 1.00 82.38 292 ASP A N 1
ATOM 2148 C CA . ASP A 1 292 ? -22.175 4.416 62.773 1.00 82.38 292 ASP A CA 1
ATOM 2149 C C . ASP A 1 292 ? -23.210 4.785 61.692 1.00 82.38 292 ASP A C 1
ATOM 2151 O O . ASP A 1 292 ? -22.909 5.586 60.818 1.00 82.38 292 ASP A O 1
ATOM 2155 N N . ASP A 1 293 ? -24.415 4.213 61.754 1.00 78.44 293 ASP A N 1
ATOM 2156 C CA . ASP A 1 293 ? -25.557 4.500 60.875 1.00 78.44 293 ASP A CA 1
ATOM 2157 C C . ASP A 1 293 ? -26.527 5.543 61.467 1.00 78.44 293 ASP A C 1
ATOM 2159 O O . ASP A 1 293 ? -27.673 5.628 61.042 1.00 78.44 293 ASP A O 1
ATOM 2163 N N . GLY A 1 294 ? -26.108 6.273 62.507 1.00 81.62 294 GLY A N 1
ATOM 2164 C CA . GLY A 1 294 ? -26.930 7.264 63.211 1.00 81.62 294 GLY A CA 1
ATOM 2165 C C . GLY A 1 294 ? -27.914 6.685 64.240 1.00 81.62 294 GLY A C 1
ATOM 2166 O O . GLY A 1 294 ? -28.453 7.427 65.060 1.00 81.62 294 GLY A O 1
ATOM 2167 N N . SER A 1 295 ? -28.132 5.364 64.280 1.00 91.00 295 SER A N 1
ATOM 2168 C CA . SER A 1 295 ? -29.029 4.730 65.259 1.00 91.00 295 SER A CA 1
ATOM 2169 C C . SER A 1 295 ? -28.373 4.517 66.633 1.00 91.00 295 SER A C 1
ATOM 2171 O O . SER A 1 295 ? -27.153 4.618 66.803 1.00 91.00 295 SER A O 1
ATOM 2173 N N . ALA A 1 296 ? -29.171 4.182 67.653 1.00 93.88 296 ALA A N 1
ATOM 2174 C CA . ALA A 1 296 ? -28.642 3.866 68.980 1.00 93.88 296 ALA A CA 1
ATOM 2175 C C . ALA A 1 296 ? -29.383 2.722 69.669 1.00 93.88 296 ALA A C 1
ATOM 2177 O O . ALA A 1 296 ? -30.593 2.543 69.515 1.00 93.88 296 ALA A O 1
ATOM 2178 N N . THR A 1 297 ? -28.656 1.970 70.492 1.00 95.44 297 THR A N 1
ATOM 2179 C CA . THR A 1 297 ? -29.231 0.955 71.383 1.00 95.44 297 THR A CA 1
ATOM 2180 C C . THR A 1 297 ? -28.894 1.240 72.842 1.00 95.44 297 THR A C 1
ATOM 2182 O O . THR A 1 297 ? -27.777 1.647 73.150 1.00 95.44 297 THR A O 1
ATOM 2185 N N . VAL A 1 298 ? -29.841 1.004 73.752 1.00 95.94 298 VAL A N 1
ATOM 2186 C CA . VAL A 1 298 ? -29.664 1.137 75.204 1.00 95.94 298 VAL A CA 1
ATOM 2187 C C . VAL A 1 298 ? -30.002 -0.181 75.885 1.00 95.94 298 VAL A C 1
ATOM 2189 O O . VAL A 1 298 ? -31.127 -0.662 75.795 1.00 95.94 298 VAL A O 1
ATOM 2192 N N . THR A 1 299 ? -29.031 -0.756 76.586 1.00 96.38 299 THR A N 1
ATOM 2193 C CA . THR A 1 299 ? -29.192 -1.995 77.356 1.00 96.38 299 THR A CA 1
ATOM 2194 C C . THR A 1 299 ? -29.404 -1.654 78.835 1.00 96.38 299 THR A C 1
ATOM 2196 O O . THR A 1 299 ? -28.567 -0.940 79.391 1.00 96.38 299 THR A O 1
ATOM 2199 N N . PRO A 1 300 ? -30.486 -2.119 79.490 1.00 94.38 300 PRO A N 1
ATOM 2200 C CA . PRO A 1 300 ? -30.692 -1.926 80.928 1.00 94.38 300 PRO A CA 1
ATOM 2201 C C . PRO A 1 300 ? -29.580 -2.557 81.782 1.00 94.38 300 PRO A C 1
ATOM 2203 O O . PRO A 1 300 ? -28.993 -3.565 81.389 1.00 94.38 300 PRO A O 1
ATOM 2206 N N . GLY A 1 301 ? -29.323 -1.993 82.967 1.00 88.44 301 GLY A N 1
ATOM 2207 C CA . GLY A 1 301 ? -28.520 -2.642 84.011 1.00 88.44 301 GLY A CA 1
ATOM 2208 C C . GLY A 1 301 ? -29.205 -3.908 84.543 1.00 88.44 301 GLY A C 1
ATOM 2209 O O . GLY A 1 301 ? -30.421 -4.061 84.397 1.00 88.44 301 GLY A O 1
ATOM 2210 N N . ALA A 1 302 ? -28.452 -4.841 85.134 1.00 87.31 302 ALA A N 1
ATOM 2211 C CA . ALA A 1 302 ? -28.961 -6.185 85.428 1.00 87.31 302 ALA A CA 1
ATOM 2212 C C . ALA A 1 302 ? -30.103 -6.187 86.463 1.00 87.31 302 ALA A C 1
ATOM 2214 O O . ALA A 1 302 ? -31.039 -6.982 86.347 1.00 87.31 302 ALA A O 1
ATOM 2215 N N . ASP A 1 303 ? -30.059 -5.271 87.428 1.00 86.12 303 ASP A N 1
ATOM 2216 C CA . ASP A 1 303 ? -31.087 -5.081 88.459 1.00 86.12 303 ASP A CA 1
ATOM 2217 C C . ASP A 1 303 ? -32.204 -4.087 88.077 1.00 86.12 303 ASP A C 1
ATOM 2219 O O . ASP A 1 303 ? -33.140 -3.863 88.850 1.00 86.12 303 ASP A O 1
ATOM 2223 N N . ASN A 1 304 ? -32.139 -3.483 86.885 1.00 92.38 304 ASN A N 1
ATOM 2224 C CA . ASN A 1 304 ? -33.071 -2.430 86.511 1.00 92.38 304 ASN A CA 1
ATOM 2225 C C . ASN A 1 304 ? -34.482 -2.999 86.267 1.00 92.38 304 ASN A C 1
ATOM 2227 O O . ASN A 1 304 ? -34.679 -4.054 85.650 1.00 92.38 304 ASN A O 1
ATOM 2231 N N . THR A 1 305 ? -35.493 -2.254 86.700 1.00 91.75 305 THR A N 1
ATOM 2232 C CA . THR A 1 305 ? -36.921 -2.472 86.423 1.00 91.75 305 THR A CA 1
ATOM 2233 C C . THR A 1 305 ? -37.536 -1.388 85.547 1.00 91.75 305 THR A C 1
ATOM 2235 O O . THR A 1 305 ? -38.580 -1.622 84.938 1.00 91.75 305 THR A O 1
ATOM 2238 N N . LYS A 1 306 ? -36.876 -0.229 85.436 1.00 94.00 306 LYS A N 1
ATOM 2239 C CA . LYS A 1 306 ? -37.269 0.884 84.569 1.00 94.00 306 LYS A CA 1
ATOM 2240 C C . LYS A 1 306 ? -36.040 1.571 83.970 1.00 94.00 306 LYS A C 1
ATOM 2242 O O . LYS A 1 306 ? -35.066 1.808 84.682 1.00 94.00 306 LYS A O 1
ATOM 2247 N N . VAL A 1 307 ? -36.104 1.936 82.689 1.00 96.12 307 VAL A N 1
ATOM 2248 C CA . VAL A 1 307 ? -35.083 2.728 81.986 1.00 96.12 307 VAL A CA 1
ATOM 2249 C C . VAL A 1 307 ? -35.722 3.933 81.294 1.00 96.12 307 VAL A C 1
ATOM 2251 O O . VAL A 1 307 ? -36.700 3.797 80.564 1.00 96.12 307 VAL A O 1
ATOM 2254 N N . GLU A 1 308 ? -35.159 5.121 81.511 1.00 96.06 308 GLU A N 1
ATOM 2255 C CA . GLU A 1 308 ? -35.539 6.371 80.841 1.00 96.06 308 GLU A CA 1
ATOM 2256 C C . GLU A 1 308 ? -34.395 6.820 79.921 1.00 96.06 308 GLU A C 1
ATOM 2258 O O . GLU A 1 308 ? -33.294 7.093 80.401 1.00 96.06 308 GLU A O 1
ATOM 2263 N N . VAL A 1 309 ? -34.636 6.907 78.610 1.00 96.12 309 VAL A N 1
ATOM 2264 C CA . VAL A 1 309 ? -33.648 7.332 77.604 1.00 96.12 309 VAL A CA 1
ATOM 2265 C C . VAL A 1 309 ? -34.005 8.719 77.089 1.00 96.12 309 VAL A C 1
ATOM 2267 O O . VAL A 1 309 ? -35.111 8.925 76.605 1.00 96.12 309 VAL A O 1
ATOM 2270 N N . SER A 1 310 ? -33.086 9.675 77.196 1.00 94.31 310 SER A N 1
ATOM 2271 C CA . SER A 1 310 ? -33.267 11.054 76.733 1.00 94.31 310 SER A CA 1
ATOM 2272 C C . SER A 1 310 ? -32.411 11.341 75.504 1.00 94.31 310 SER A C 1
ATOM 2274 O O . SER A 1 310 ? -31.196 11.136 75.544 1.00 94.31 310 SER A O 1
ATOM 2276 N N . ILE A 1 311 ? -33.050 11.845 74.449 1.00 93.94 311 ILE A N 1
ATOM 2277 C CA . ILE A 1 311 ? -32.444 12.196 73.155 1.00 93.94 311 ILE A CA 1
ATOM 2278 C C . ILE A 1 311 ? -32.920 13.580 72.698 1.00 93.94 311 ILE A C 1
ATOM 2280 O O . ILE A 1 311 ? -33.911 14.102 73.215 1.00 93.94 311 ILE A O 1
ATOM 2284 N N . THR A 1 312 ? -32.239 14.165 71.714 1.00 92.69 312 THR A N 1
ATOM 2285 C CA . THR A 1 312 ? -32.748 15.317 70.949 1.00 92.69 312 THR A CA 1
ATOM 2286 C C . THR A 1 312 ? -33.187 14.820 69.578 1.00 92.69 312 THR A C 1
ATOM 2288 O O . THR A 1 312 ? -32.409 14.138 68.921 1.00 92.69 312 THR A O 1
ATOM 2291 N N . ASP A 1 313 ? -34.411 15.127 69.154 1.00 89.56 313 ASP A N 1
ATOM 2292 C CA . ASP A 1 313 ? -34.897 14.754 67.822 1.00 89.56 313 ASP A CA 1
ATOM 2293 C C . ASP A 1 313 ? -34.401 15.711 66.722 1.00 89.56 313 ASP A C 1
ATOM 2295 O O . ASP A 1 313 ? -33.862 16.789 66.994 1.00 89.56 313 ASP A O 1
ATOM 2299 N N . GLU A 1 314 ? -34.631 15.333 65.463 1.00 81.75 314 GLU A N 1
ATOM 2300 C CA . GLU A 1 314 ? -34.270 16.106 64.262 1.00 81.75 314 GLU A CA 1
ATOM 2301 C C . GLU A 1 314 ? -34.915 17.506 64.181 1.00 81.75 314 GLU A C 1
ATOM 2303 O O . GLU A 1 314 ? -34.507 18.351 63.386 1.00 81.75 314 GLU A O 1
ATOM 2308 N N . ASN A 1 315 ? -35.910 17.802 65.027 1.00 87.44 315 ASN A N 1
ATOM 2309 C CA . ASN A 1 315 ? -36.552 19.115 65.129 1.00 87.44 315 ASN A CA 1
ATOM 2310 C C . ASN A 1 315 ? -36.033 19.939 66.323 1.00 87.44 315 ASN A C 1
ATOM 2312 O O . ASN A 1 315 ? -36.686 20.907 66.742 1.00 87.44 315 ASN A O 1
ATOM 2316 N N . ASP A 1 316 ? -34.882 19.560 66.887 1.00 86.12 316 ASP A N 1
ATOM 2317 C CA . ASP A 1 316 ? -34.274 20.186 68.063 1.00 86.12 316 ASP A CA 1
ATOM 2318 C C . ASP A 1 316 ? -35.156 20.113 69.328 1.00 86.12 316 ASP A C 1
ATOM 2320 O O . ASP A 1 316 ? -35.045 20.957 70.225 1.00 86.12 316 ASP A O 1
ATOM 2324 N N . GLN A 1 317 ? -36.057 19.126 69.426 1.00 86.94 317 GLN A N 1
ATOM 2325 C CA . GLN A 1 317 ? -36.885 18.920 70.615 1.00 86.94 317 GLN A CA 1
ATOM 2326 C C . GLN A 1 317 ? -36.351 17.766 71.478 1.00 86.94 317 GLN A C 1
ATOM 2328 O O . GLN A 1 317 ? -36.036 16.694 70.961 1.00 86.94 317 GLN A O 1
ATOM 2333 N N . PRO A 1 318 ? -36.266 17.938 72.811 1.00 92.38 318 PRO A N 1
ATOM 2334 C CA . PRO A 1 318 ? -35.872 16.857 73.705 1.00 92.38 318 PRO A CA 1
ATOM 2335 C C . PRO A 1 318 ? -37.003 15.831 73.849 1.00 92.38 318 PRO A C 1
ATOM 2337 O O . PRO A 1 318 ? -38.136 16.190 74.178 1.00 92.38 318 PRO A O 1
ATOM 2340 N N . GLN A 1 319 ? -36.674 14.553 73.675 1.00 93.19 319 GLN A N 1
ATOM 2341 C CA . GLN A 1 319 ? -37.584 13.423 73.857 1.00 93.19 319 GLN A CA 1
ATOM 2342 C C . GLN A 1 319 ? -37.079 12.506 74.972 1.00 93.19 319 GLN A C 1
ATOM 2344 O O . GLN A 1 319 ? -35.875 12.318 75.137 1.00 93.19 319 GLN A O 1
ATOM 2349 N N . THR A 1 320 ? -38.004 11.916 75.733 1.00 94.62 320 THR A N 1
ATOM 2350 C CA . THR A 1 320 ? -37.687 10.914 76.761 1.00 94.62 320 THR A CA 1
ATOM 2351 C C . THR A 1 320 ? -38.517 9.659 76.532 1.00 94.62 320 THR A C 1
ATOM 2353 O O . THR A 1 320 ? -39.733 9.682 76.721 1.00 94.62 320 THR A O 1
ATOM 2356 N N . ILE A 1 321 ? -37.844 8.581 76.139 1.00 94.88 321 ILE A N 1
ATOM 2357 C CA . ILE A 1 321 ? -38.399 7.241 75.949 1.00 94.88 321 ILE A CA 1
ATOM 2358 C C . ILE A 1 321 ? -38.358 6.513 77.292 1.00 94.88 321 ILE A C 1
ATOM 2360 O O . ILE A 1 321 ? -37.345 6.560 77.989 1.00 94.88 321 ILE A O 1
ATOM 2364 N N . VAL A 1 322 ? -39.440 5.833 77.665 1.00 94.88 322 VAL A N 1
ATOM 2365 C CA . VAL A 1 322 ? -39.538 5.103 78.937 1.00 94.88 322 VAL A CA 1
ATOM 2366 C C . VAL A 1 322 ? -39.843 3.636 78.671 1.00 94.88 322 VAL A C 1
ATOM 2368 O O . VAL A 1 322 ? -40.854 3.324 78.044 1.00 94.88 322 VAL A O 1
ATOM 2371 N N . ALA A 1 323 ? -38.999 2.743 79.186 1.00 95.12 323 ALA A N 1
ATOM 2372 C CA . ALA A 1 323 ? -39.228 1.301 79.210 1.00 95.12 323 ALA A CA 1
ATOM 2373 C C . ALA A 1 323 ? -39.336 0.802 80.656 1.00 95.12 323 ALA A C 1
ATOM 2375 O O . ALA A 1 323 ? -38.566 1.232 81.515 1.00 95.12 323 ALA A O 1
ATOM 2376 N N . GLU A 1 324 ? -40.263 -0.110 80.934 1.00 95.06 324 GLU A N 1
ATOM 2377 C CA . GLU A 1 324 ? -40.460 -0.701 82.264 1.00 95.06 324 GLU A CA 1
ATOM 2378 C C . GLU A 1 324 ? -40.845 -2.181 82.167 1.00 95.06 324 GLU A C 1
ATOM 2380 O O . GLU A 1 324 ? -41.370 -2.624 81.141 1.00 95.06 324 GLU A O 1
ATOM 2385 N N . LYS A 1 325 ? -40.556 -2.959 83.217 1.00 90.69 325 LYS A N 1
ATOM 2386 C CA . LYS A 1 325 ? -41.034 -4.343 83.329 1.00 90.69 325 LYS A CA 1
ATOM 2387 C C . LYS A 1 325 ? -42.527 -4.357 83.662 1.00 90.69 325 LYS A C 1
ATOM 2389 O O . LYS A 1 325 ? -42.974 -3.687 84.592 1.00 90.69 325 LYS A O 1
ATOM 2394 N N . ASP A 1 326 ? -43.296 -5.141 82.919 1.00 86.94 326 ASP A N 1
ATOM 2395 C CA . ASP A 1 326 ? -44.705 -5.390 83.192 1.00 86.94 326 ASP A CA 1
ATOM 2396 C C . ASP A 1 326 ? -44.906 -6.393 84.347 1.00 86.94 326 ASP A C 1
ATOM 2398 O O . ASP A 1 326 ? -43.961 -6.879 84.972 1.00 86.94 326 ASP A O 1
ATOM 2402 N N . ALA A 1 327 ? -46.167 -6.710 84.658 1.00 80.88 327 ALA A N 1
ATOM 2403 C CA . ALA A 1 327 ? -46.521 -7.615 85.753 1.00 80.88 327 ALA A CA 1
ATOM 2404 C C . ALA A 1 327 ? -46.033 -9.066 85.558 1.00 80.88 327 ALA A C 1
ATOM 2406 O O . ALA A 1 327 ? -45.982 -9.814 86.536 1.00 80.88 327 ALA A O 1
ATOM 2407 N N . ASP A 1 328 ? -45.685 -9.454 84.328 1.00 83.94 328 ASP A N 1
ATOM 2408 C CA . ASP A 1 328 ? -45.136 -10.768 83.984 1.00 83.94 328 ASP A CA 1
ATOM 2409 C C . ASP A 1 328 ? -43.591 -10.752 83.950 1.00 83.94 328 ASP A C 1
ATOM 2411 O O . ASP A 1 328 ? -42.961 -11.776 83.678 1.00 83.94 328 ASP A O 1
ATOM 2415 N N . GLY A 1 329 ? -42.973 -9.604 84.262 1.00 81.19 329 GLY A N 1
ATOM 2416 C CA . GLY A 1 329 ? -41.526 -9.407 84.291 1.00 81.19 329 GLY A CA 1
ATOM 2417 C C . GLY A 1 329 ? -40.896 -9.154 82.919 1.00 81.19 329 GLY A C 1
ATOM 2418 O O . GLY A 1 329 ? -39.668 -9.184 82.823 1.00 81.19 329 GLY A O 1
ATOM 2419 N N . LYS A 1 330 ? -41.699 -8.909 81.871 1.00 91.31 330 LYS A N 1
ATOM 2420 C CA . LYS A 1 330 ? -41.219 -8.594 80.516 1.00 91.31 330 LYS A CA 1
ATOM 2421 C C . LYS A 1 330 ? -41.088 -7.094 80.299 1.00 91.31 330 LYS A C 1
ATOM 2423 O O . LYS A 1 330 ? -41.870 -6.316 80.832 1.00 91.31 330 LYS A O 1
ATOM 2428 N N . TRP A 1 331 ? -40.131 -6.678 79.479 1.00 94.06 331 TRP A N 1
ATOM 2429 C CA . TRP A 1 331 ? -39.936 -5.266 79.157 1.00 94.06 331 TRP A CA 1
ATOM 2430 C C . TRP A 1 331 ? -40.945 -4.764 78.122 1.00 94.06 331 TRP A C 1
ATOM 2432 O O . TRP A 1 331 ? -41.154 -5.383 77.078 1.00 94.06 331 TRP A O 1
ATOM 2442 N N . VAL A 1 332 ? -41.529 -3.598 78.390 1.00 93.19 332 VAL A N 1
ATOM 2443 C CA . VAL A 1 332 ? -42.434 -2.892 77.477 1.00 93.19 332 VAL A CA 1
ATOM 2444 C C . VAL A 1 332 ? -42.060 -1.413 77.389 1.00 93.19 332 VAL A C 1
ATOM 2446 O O . VAL A 1 332 ? -41.563 -0.831 78.352 1.00 93.19 332 VAL A O 1
ATOM 2449 N N . ILE A 1 333 ? -42.295 -0.785 76.231 1.00 94.44 333 ILE A N 1
ATOM 2450 C CA . ILE A 1 333 ? -42.204 0.676 76.110 1.00 94.44 333 ILE A CA 1
ATOM 2451 C C . ILE A 1 333 ? -43.470 1.278 76.724 1.00 94.44 333 ILE A C 1
ATOM 2453 O O . ILE A 1 333 ? -44.570 1.081 76.207 1.00 94.44 333 ILE A O 1
ATOM 2457 N N . ALA A 1 334 ? -43.308 2.011 77.821 1.00 88.25 334 ALA A N 1
ATOM 2458 C CA . ALA A 1 334 ? -44.386 2.743 78.477 1.00 88.25 334 ALA A CA 1
ATOM 2459 C C . ALA A 1 334 ? -44.760 4.022 77.708 1.00 88.25 334 ALA A C 1
ATOM 2461 O O . ALA A 1 334 ? -45.932 4.398 77.666 1.00 88.25 334 ALA A O 1
ATOM 2462 N N . ASP A 1 335 ? -43.776 4.684 77.089 1.00 85.19 335 ASP A N 1
ATOM 2463 C CA . ASP A 1 335 ? -43.962 5.865 76.237 1.00 85.19 335 ASP A CA 1
ATOM 2464 C C . ASP A 1 335 ? -42.758 6.021 75.292 1.00 85.19 335 ASP A C 1
ATOM 2466 O O . ASP A 1 335 ? -41.619 6.105 75.754 1.00 85.19 335 ASP A O 1
ATOM 2470 N N . ASP A 1 336 ? -42.994 6.048 73.979 1.00 87.75 336 ASP A N 1
ATOM 2471 C CA . ASP A 1 336 ? -41.954 6.221 72.954 1.00 87.75 336 ASP A CA 1
ATOM 2472 C C . ASP A 1 336 ? -41.850 7.665 72.441 1.00 87.75 336 ASP A C 1
ATOM 2474 O O . ASP A 1 336 ? -40.978 7.960 71.624 1.00 87.75 336 ASP A O 1
ATOM 2478 N N . LYS A 1 337 ? -42.751 8.566 72.859 1.00 84.12 337 LYS A N 1
ATOM 2479 C CA . LYS A 1 337 ? -42.864 9.945 72.353 1.00 84.12 337 LYS A CA 1
ATOM 2480 C C . LYS A 1 337 ? -42.904 10.077 70.822 1.00 84.12 337 LYS A C 1
ATOM 2482 O O . LYS A 1 337 ? -42.578 11.136 70.294 1.00 84.12 337 LYS A O 1
ATOM 2487 N N . GLY A 1 338 ? -43.337 9.042 70.099 1.00 79.25 338 GLY A N 1
ATOM 2488 C CA . GLY A 1 338 ? -43.372 9.041 68.632 1.00 79.25 338 GLY A CA 1
ATOM 2489 C C . GLY A 1 338 ? -42.007 8.893 67.951 1.00 79.25 338 GLY A C 1
ATOM 2490 O O . GLY A 1 338 ? -41.925 9.089 66.742 1.00 79.25 338 GLY A O 1
ATOM 2491 N N . THR A 1 339 ? -40.961 8.523 68.697 1.00 84.50 339 THR A N 1
ATOM 2492 C CA . THR A 1 339 ? -39.610 8.228 68.175 1.00 84.50 339 THR A CA 1
ATOM 2493 C C . THR A 1 339 ? -39.525 6.869 67.467 1.00 84.50 339 THR A C 1
ATOM 2495 O O . THR A 1 339 ? -38.498 6.520 66.901 1.00 84.50 339 THR A O 1
ATOM 2498 N N . GLY A 1 340 ? -40.575 6.039 67.532 1.00 85.38 340 GLY A N 1
ATOM 2499 C CA . GLY A 1 340 ? -40.564 4.703 66.930 1.00 85.38 340 GLY A CA 1
ATOM 2500 C C . GLY A 1 340 ? -39.610 3.714 67.610 1.00 85.38 340 GLY A C 1
ATOM 2501 O O . GLY A 1 340 ? -39.326 2.655 67.039 1.00 85.38 340 GLY A O 1
ATOM 2502 N N . ALA A 1 341 ? -39.124 4.040 68.813 1.00 91.44 341 ALA A N 1
ATOM 2503 C CA . ALA A 1 341 ? -38.252 3.181 69.598 1.00 91.44 341 ALA A CA 1
ATOM 2504 C C . ALA A 1 341 ? -38.921 1.838 69.932 1.00 91.44 341 ALA A C 1
ATOM 2506 O O . ALA A 1 341 ? -40.122 1.752 70.198 1.00 91.44 341 ALA A O 1
ATOM 2507 N N . LYS A 1 342 ? -38.127 0.767 69.933 1.00 93.25 342 LYS A N 1
ATOM 2508 C CA . LYS A 1 342 ? -38.579 -0.602 70.232 1.00 93.25 342 LYS A CA 1
ATOM 2509 C C . LYS A 1 342 ? -37.810 -1.157 71.417 1.00 93.25 342 LYS A C 1
ATOM 2511 O O . LYS A 1 342 ? -36.649 -0.814 71.585 1.00 93.25 342 LYS A O 1
ATOM 2516 N N . VAL A 1 343 ? -38.425 -2.044 72.195 1.00 94.56 343 VAL A N 1
ATOM 2517 C CA . VAL A 1 343 ? -37.747 -2.780 73.270 1.00 94.56 343 VAL A CA 1
ATOM 2518 C C . VAL A 1 343 ? -37.850 -4.279 73.031 1.00 94.56 343 VAL A C 1
ATOM 2520 O O . VAL A 1 343 ? -38.906 -4.771 72.628 1.00 94.56 343 VAL A O 1
ATOM 2523 N N . ASP A 1 344 ? -36.757 -4.999 73.261 1.00 94.38 344 ASP A N 1
ATOM 2524 C CA . ASP A 1 344 ? -36.771 -6.458 73.307 1.00 94.38 344 ASP A CA 1
ATOM 2525 C C . ASP A 1 344 ? -37.448 -6.930 74.614 1.00 94.38 344 ASP A C 1
ATOM 2527 O O . ASP A 1 344 ? -36.978 -6.571 75.697 1.00 94.38 344 ASP A O 1
ATOM 2531 N N . PRO A 1 345 ? -38.541 -7.716 74.562 1.00 89.69 345 PRO A N 1
ATOM 2532 C CA . PRO A 1 345 ? -39.322 -8.048 75.756 1.00 89.69 345 PRO A CA 1
ATOM 2533 C C . PRO A 1 345 ? -38.593 -8.898 76.802 1.00 89.69 345 PRO A C 1
ATOM 2535 O O . PRO A 1 345 ? -39.008 -8.902 77.961 1.00 89.69 345 PRO A O 1
ATOM 2538 N N . ASP A 1 346 ? -37.554 -9.638 76.408 1.00 89.00 346 ASP A N 1
ATOM 2539 C CA . ASP A 1 346 ? -36.858 -10.586 77.282 1.00 89.00 346 ASP A CA 1
ATOM 2540 C C . ASP A 1 346 ? -35.552 -9.993 77.836 1.00 89.00 346 ASP A C 1
ATOM 2542 O O . ASP A 1 346 ? -35.184 -10.254 78.980 1.00 89.00 346 ASP A O 1
ATOM 2546 N N . THR A 1 347 ? -34.869 -9.157 77.053 1.00 91.75 347 THR A N 1
ATOM 2547 C CA . THR A 1 347 ? -33.576 -8.549 77.417 1.00 91.75 347 THR A CA 1
ATOM 2548 C C . THR A 1 347 ? -33.685 -7.083 77.833 1.00 91.75 347 THR A C 1
ATOM 2550 O O . THR A 1 347 ? -32.808 -6.576 78.526 1.00 91.75 347 THR A O 1
ATOM 2553 N N . GLY A 1 348 ? -34.752 -6.390 77.430 1.00 88.62 348 GLY A N 1
ATOM 2554 C CA . GLY A 1 348 ? -34.972 -4.975 77.720 1.00 88.62 348 GLY A CA 1
ATOM 2555 C C . GLY A 1 348 ? -34.161 -4.006 76.869 1.00 88.62 348 GLY A C 1
ATOM 2556 O O . GLY A 1 348 ? -34.218 -2.805 77.116 1.00 88.62 348 GLY A O 1
ATOM 2557 N N . VAL A 1 349 ? -33.424 -4.493 75.865 1.00 96.25 349 VAL A N 1
ATOM 2558 C CA . VAL A 1 349 ? -32.638 -3.640 74.965 1.00 96.25 349 VAL A CA 1
ATOM 2559 C C . VAL A 1 349 ? -33.570 -2.727 74.170 1.00 96.25 349 VAL A C 1
ATOM 2561 O O . VAL A 1 349 ? -34.416 -3.195 73.408 1.00 96.25 349 VAL A O 1
ATOM 2564 N N . ILE A 1 350 ? -33.396 -1.418 74.337 1.00 95.50 350 ILE A N 1
ATOM 2565 C CA . ILE A 1 350 ? -34.141 -0.369 73.642 1.00 95.50 350 ILE A CA 1
ATOM 2566 C C . ILE A 1 350 ? -33.374 0.000 72.373 1.00 95.50 350 ILE A C 1
ATOM 2568 O O . ILE A 1 350 ? -32.196 0.326 72.441 1.00 95.50 350 ILE A O 1
ATOM 2572 N N . THR A 1 351 ? -34.027 -0.030 71.217 1.00 95.06 351 THR A N 1
ATOM 2573 C CA . THR A 1 351 ? -33.468 0.378 69.921 1.00 95.06 351 THR A CA 1
ATOM 2574 C C . THR A 1 351 ? -34.157 1.647 69.444 1.00 95.06 351 THR A C 1
ATOM 2576 O O . THR A 1 351 ? -35.387 1.681 69.377 1.00 95.06 351 THR A O 1
ATOM 2579 N N . ILE A 1 352 ? -33.372 2.664 69.095 1.00 93.19 352 ILE A N 1
ATOM 2580 C CA . ILE A 1 352 ? -33.826 3.974 68.624 1.00 93.19 352 ILE A CA 1
ATOM 2581 C C . ILE A 1 352 ? -33.366 4.151 67.164 1.00 93.19 352 ILE A C 1
ATOM 2583 O O . ILE A 1 352 ? -32.169 4.010 66.904 1.00 93.19 352 ILE A O 1
ATOM 2587 N N . PRO A 1 353 ? -34.281 4.418 66.212 1.00 90.00 353 PRO A N 1
ATOM 2588 C CA . PRO A 1 353 ? -33.936 4.634 64.801 1.00 90.00 353 PRO A CA 1
ATOM 2589 C C . PRO A 1 353 ? -33.070 5.883 64.570 1.00 90.00 353 PRO A C 1
ATOM 2591 O O . PRO A 1 353 ? -33.199 6.851 65.317 1.00 90.00 353 PRO A O 1
ATOM 2594 N N . ALA A 1 354 ? -32.259 5.877 63.503 1.00 84.38 354 ALA A N 1
ATOM 2595 C CA . ALA A 1 354 ? -31.394 7.000 63.115 1.00 84.38 354 ALA A CA 1
ATOM 2596 C C . ALA A 1 354 ? -32.184 8.302 62.899 1.00 84.38 354 ALA A C 1
ATOM 2598 O O . ALA A 1 354 ? -31.928 9.286 63.579 1.00 84.38 354 ALA A O 1
ATOM 2599 N N . ASP A 1 355 ? -33.268 8.253 62.113 1.00 84.56 355 ASP A N 1
ATOM 2600 C CA . ASP A 1 355 ? -34.146 9.403 61.804 1.00 84.56 355 ASP A CA 1
ATOM 2601 C C . ASP A 1 355 ? -34.856 10.039 63.023 1.00 84.56 355 ASP A C 1
ATOM 2603 O O . ASP A 1 355 ? -35.682 10.943 62.884 1.00 84.56 355 ASP A O 1
ATOM 2607 N N . SER A 1 356 ? -34.636 9.508 64.227 1.00 85.50 356 SER A N 1
ATOM 2608 C CA . SER A 1 356 ? -35.264 9.966 65.470 1.00 85.50 356 SER A CA 1
ATOM 2609 C C . SER A 1 356 ? -34.297 10.670 66.418 1.00 85.50 356 SER A C 1
ATOM 2611 O O . SER A 1 356 ? -34.750 11.193 67.439 1.00 85.50 356 SER A O 1
ATOM 2613 N N . ILE A 1 357 ? -32.997 10.699 66.105 1.00 89.06 357 ILE A N 1
ATOM 2614 C CA . ILE A 1 357 ? -31.955 11.319 66.924 1.00 89.06 357 ILE A CA 1
ATOM 2615 C C . ILE A 1 357 ? -31.171 12.292 66.053 1.00 89.06 357 ILE A C 1
ATOM 2617 O O . ILE A 1 357 ? -30.574 11.884 65.072 1.00 89.06 357 ILE A O 1
ATOM 2621 N N . LYS A 1 358 ? -31.087 13.554 66.466 1.00 88.25 358 LYS A N 1
ATOM 2622 C CA . LYS A 1 358 ? -30.268 14.545 65.775 1.00 88.25 358 LYS A CA 1
ATOM 2623 C C . LYS A 1 358 ? -28.786 14.170 65.805 1.00 88.25 358 LYS A C 1
ATOM 2625 O O . LYS A 1 358 ? -28.212 14.014 66.891 1.00 88.25 358 LYS A O 1
ATOM 2630 N N . ASP A 1 359 ? -28.156 14.161 64.637 1.00 86.38 359 ASP A N 1
ATOM 2631 C CA . ASP A 1 359 ? -26.714 13.958 64.474 1.00 86.38 359 ASP A CA 1
ATOM 2632 C C . ASP A 1 359 ? -25.874 14.852 65.403 1.00 86.38 359 ASP A C 1
ATOM 2634 O O . ASP A 1 359 ? -26.088 16.066 65.529 1.00 86.38 359 ASP A O 1
ATOM 2638 N N . GLY A 1 360 ? -24.894 14.247 66.080 1.00 85.75 360 GLY A N 1
ATOM 2639 C CA . GLY A 1 360 ? -23.996 14.940 67.005 1.00 85.75 360 GLY A CA 1
ATOM 2640 C C . GLY A 1 360 ? -24.633 15.383 68.330 1.00 85.75 360 GLY A C 1
ATOM 2641 O O . GLY A 1 360 ? -23.972 16.082 69.102 1.00 85.75 360 GLY A O 1
ATOM 2642 N N . SER A 1 361 ? -25.889 15.014 68.612 1.00 92.25 361 SER A N 1
ATOM 2643 C CA . SER A 1 361 ? -26.556 15.293 69.893 1.00 92.25 361 SER A CA 1
ATOM 2644 C C . SER A 1 361 ? -26.267 14.227 70.961 1.00 92.25 361 SER A C 1
ATOM 2646 O O . SER A 1 361 ? -25.879 13.100 70.654 1.00 92.25 361 SER A O 1
ATOM 2648 N N . ASP A 1 362 ? -26.426 14.579 72.240 1.00 93.38 362 ASP A N 1
ATOM 2649 C CA . ASP A 1 362 ? -26.168 13.659 73.354 1.00 93.38 362 ASP A CA 1
ATOM 2650 C C . ASP A 1 362 ? -27.337 12.685 73.586 1.00 93.38 362 ASP A C 1
ATOM 2652 O O . ASP A 1 362 ? -28.502 13.084 73.674 1.00 93.38 362 ASP A O 1
ATOM 2656 N N . ILE A 1 363 ? -26.998 11.415 73.799 1.00 94.44 363 ILE A N 1
ATOM 2657 C CA . ILE A 1 363 ? -27.886 10.329 74.212 1.00 94.44 363 ILE A CA 1
ATOM 2658 C C . ILE A 1 363 ? -27.584 10.010 75.676 1.00 94.44 363 ILE A C 1
ATOM 2660 O O . ILE A 1 363 ? -26.446 9.717 76.056 1.00 94.44 363 ILE A O 1
ATOM 2664 N N . ASN A 1 364 ? -28.620 10.049 76.510 1.00 95.00 364 ASN A N 1
ATOM 2665 C CA . ASN A 1 364 ? -28.523 9.782 77.942 1.00 95.00 364 ASN A CA 1
ATOM 2666 C C . ASN A 1 364 ? -29.501 8.677 78.341 1.00 95.00 364 ASN A C 1
ATOM 2668 O O . ASN A 1 364 ? -30.599 8.611 77.800 1.00 95.00 364 ASN A O 1
ATOM 2672 N N . ALA A 1 365 ? -29.148 7.851 79.324 1.00 95.25 365 ALA A N 1
ATOM 2673 C CA . ALA A 1 365 ? -30.031 6.814 79.848 1.00 95.25 365 ALA A CA 1
ATOM 2674 C C . ALA A 1 365 ? -29.932 6.716 81.372 1.00 95.25 365 ALA A C 1
ATOM 2676 O O . ALA A 1 365 ? -28.858 6.900 81.947 1.00 95.25 365 ALA A O 1
ATOM 2677 N N . LYS A 1 366 ? -31.055 6.415 82.023 1.00 95.50 366 LYS A N 1
ATOM 2678 C CA . LYS A 1 366 ? -31.165 6.278 83.476 1.00 95.50 366 LYS A CA 1
ATOM 2679 C C . LYS A 1 366 ? -31.923 5.007 83.840 1.00 95.50 366 LYS A C 1
ATOM 2681 O O . LYS A 1 366 ? -33.079 4.867 83.455 1.00 95.50 366 LYS A O 1
ATOM 2686 N N . GLY A 1 367 ? -31.279 4.123 84.595 1.00 93.69 367 GLY A N 1
ATOM 2687 C CA . GLY A 1 367 ? -31.843 2.891 85.143 1.00 93.69 367 GLY A CA 1
ATOM 2688 C C . GLY A 1 367 ? -32.380 3.087 86.559 1.00 93.69 367 GLY A C 1
ATOM 2689 O O . GLY A 1 367 ? -31.864 3.926 87.299 1.00 93.69 367 GLY A O 1
ATOM 2690 N N . THR A 1 368 ? -33.432 2.353 86.921 1.00 91.69 368 THR A N 1
ATOM 2691 C CA . THR A 1 368 ? -34.028 2.306 88.271 1.00 91.69 368 THR A CA 1
ATOM 2692 C C . THR A 1 368 ? -34.240 0.851 88.684 1.00 91.69 368 THR A C 1
ATOM 2694 O O . THR A 1 368 ? -34.763 0.100 87.863 1.00 91.69 368 THR A O 1
ATOM 2697 N N . ASP A 1 369 ? -33.854 0.453 89.899 1.00 88.62 369 ASP A N 1
ATOM 2698 C CA . ASP A 1 369 ? -34.018 -0.916 90.431 1.00 88.62 369 ASP A CA 1
ATOM 2699 C C . ASP A 1 369 ? -35.377 -1.128 91.147 1.00 88.62 369 ASP A C 1
ATOM 2701 O O . ASP A 1 369 ? -36.249 -0.259 91.133 1.00 88.62 369 ASP A O 1
ATOM 2705 N N . GLU A 1 370 ? -35.601 -2.300 91.755 1.00 82.06 3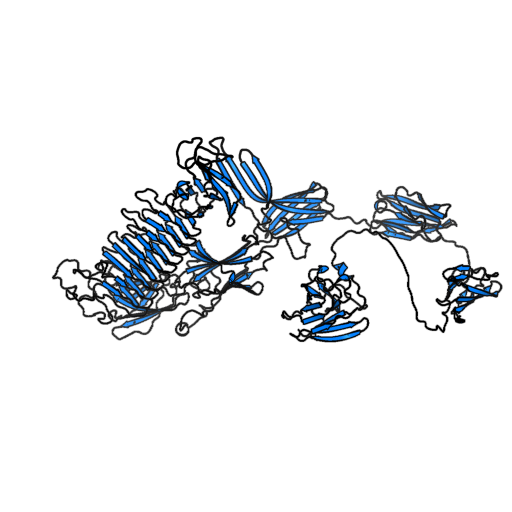70 GLU A N 1
ATOM 2706 C CA . GLU A 1 370 ? -36.820 -2.605 92.542 1.00 82.06 370 GLU A CA 1
ATOM 2707 C C . GLU A 1 370 ? -36.943 -1.801 93.852 1.00 82.06 370 GLU A C 1
ATOM 2709 O O . GLU A 1 370 ? -38.030 -1.725 94.432 1.00 82.06 370 GLU A O 1
ATOM 2714 N N . ASN A 1 371 ? -35.848 -1.194 94.316 1.00 80.81 371 ASN A N 1
ATOM 2715 C CA . ASN A 1 371 ? -35.758 -0.436 95.562 1.00 80.81 371 ASN A CA 1
ATOM 2716 C C . ASN A 1 371 ? -35.834 1.089 95.333 1.00 80.81 371 ASN A C 1
ATOM 2718 O O . ASN A 1 371 ? -35.590 1.855 96.270 1.00 80.81 371 ASN A O 1
ATOM 2722 N N . ASP A 1 372 ? -36.195 1.526 94.118 1.00 81.94 372 ASP A N 1
ATOM 2723 C CA . ASP A 1 372 ? -36.202 2.920 93.649 1.00 81.94 372 ASP A CA 1
ATOM 2724 C C . ASP A 1 372 ? -34.814 3.607 93.669 1.00 81.94 372 ASP A C 1
ATOM 2726 O O . ASP A 1 372 ? -34.720 4.841 93.601 1.00 81.94 372 ASP A O 1
ATOM 2730 N N . ASN A 1 373 ? -33.714 2.846 93.731 1.00 84.12 373 ASN A N 1
ATOM 2731 C CA . ASN A 1 373 ? -32.379 3.393 93.495 1.00 84.12 373 ASN A CA 1
ATOM 2732 C C . ASN A 1 373 ? -32.209 3.673 91.999 1.00 84.12 373 ASN A C 1
ATOM 2734 O O . ASN A 1 373 ? -32.828 3.019 91.164 1.00 84.12 373 ASN A O 1
ATOM 2738 N N . THR A 1 374 ? -31.366 4.642 91.630 1.00 89.00 374 THR A N 1
ATOM 2739 C CA . THR A 1 374 ? -31.173 5.009 90.218 1.00 89.00 374 THR A CA 1
ATOM 2740 C C . THR A 1 374 ? -29.714 5.191 89.855 1.00 89.00 374 THR A C 1
ATOM 2742 O O . THR A 1 374 ? -28.985 5.820 90.624 1.00 89.00 374 THR A O 1
ATOM 2745 N N . ALA A 1 375 ? -29.342 4.799 88.639 1.00 91.75 375 ALA A N 1
ATOM 2746 C CA . ALA A 1 375 ? -28.021 5.049 88.080 1.00 91.75 375 ALA A CA 1
ATOM 2747 C C . ALA A 1 375 ? -28.095 5.538 86.631 1.00 91.75 375 ALA A C 1
ATOM 2749 O O . ALA A 1 375 ? -28.919 5.091 85.833 1.00 91.75 375 ALA A O 1
ATOM 2750 N N . ASN A 1 376 ? -27.222 6.486 86.292 1.00 92.81 376 ASN A N 1
ATOM 2751 C CA . ASN A 1 376 ? -27.123 7.027 84.941 1.00 92.81 376 ASN A CA 1
ATOM 2752 C C . ASN A 1 376 ? -26.047 6.274 84.154 1.00 92.81 376 ASN A C 1
ATOM 2754 O O . ASN A 1 376 ? -24.956 6.024 84.675 1.00 92.81 376 ASN A O 1
ATOM 2758 N N . ALA A 1 377 ? -26.346 5.980 82.893 1.00 93.25 377 ALA A N 1
ATOM 2759 C CA . ALA A 1 377 ? -25.366 5.531 81.920 1.00 93.25 377 ALA A CA 1
ATOM 2760 C C . ALA A 1 377 ? -24.292 6.603 81.691 1.00 93.25 377 ALA A C 1
ATOM 2762 O O . ALA A 1 377 ? -24.522 7.799 81.908 1.00 93.25 377 ALA A O 1
ATOM 2763 N N . ASP A 1 378 ? -23.131 6.182 81.200 1.00 92.06 378 ASP A N 1
ATOM 2764 C CA . ASP A 1 378 ? -22.149 7.122 80.674 1.00 92.06 378 ASP A CA 1
ATOM 2765 C C . ASP A 1 378 ? -22.674 7.645 79.322 1.00 92.06 378 ASP A C 1
ATOM 2767 O O . ASP A 1 378 ? -22.957 6.859 78.416 1.00 92.06 378 ASP A O 1
ATOM 2771 N N . ALA A 1 379 ? -22.867 8.964 79.206 1.00 88.88 379 ALA A N 1
ATOM 2772 C CA . ALA A 1 379 ? -23.460 9.581 78.019 1.00 88.88 379 ALA A CA 1
ATOM 2773 C C . ALA A 1 379 ? -22.661 9.255 76.745 1.00 88.88 379 ALA A C 1
ATOM 2775 O O . ALA A 1 379 ? -21.430 9.178 76.776 1.00 88.88 379 ALA A O 1
ATOM 2776 N N . GLN A 1 380 ? -23.366 9.088 75.628 1.00 93.50 380 GLN A N 1
ATOM 2777 C CA . GLN A 1 380 ? -22.779 8.895 74.299 1.00 93.50 380 GLN A CA 1
ATOM 2778 C C . GLN A 1 380 ? -23.325 9.953 73.346 1.00 93.50 380 GLN A C 1
ATOM 2780 O O . GLN A 1 380 ? -24.448 10.414 73.515 1.00 93.50 380 GLN A O 1
ATOM 2785 N N . THR A 1 381 ? -22.548 10.326 72.336 1.00 91.19 381 THR A N 1
ATOM 2786 C CA . THR A 1 381 ? -22.989 11.262 71.297 1.00 91.19 381 THR A CA 1
ATOM 2787 C C . THR A 1 381 ? -23.463 10.473 70.079 1.00 91.19 381 THR A C 1
ATOM 2789 O O . THR A 1 381 ? -22.786 9.531 69.660 1.00 91.19 381 THR A O 1
ATOM 2792 N N . ALA A 1 382 ? -24.615 10.845 69.521 1.00 87.12 382 ALA A N 1
ATOM 2793 C CA . ALA A 1 382 ? -25.124 10.292 68.272 1.00 87.12 382 ALA A CA 1
ATOM 2794 C C . ALA A 1 382 ? -24.121 10.545 67.138 1.00 87.12 382 ALA A C 1
ATOM 2796 O O . ALA A 1 382 ? -23.589 11.652 67.003 1.00 87.12 382 ALA A O 1
ATOM 2797 N N . LYS A 1 383 ? -23.827 9.510 66.352 1.00 86.12 383 LYS A N 1
ATOM 2798 C CA . LYS A 1 383 ? -22.927 9.612 65.196 1.00 86.12 383 LYS A CA 1
ATOM 2799 C C . LYS A 1 383 ? -23.711 10.106 63.982 1.00 86.12 383 LYS A C 1
ATOM 2801 O O . LYS A 1 383 ? -24.926 9.997 63.976 1.00 86.12 383 LYS A O 1
ATOM 2806 N N . ASN A 1 384 ? -23.009 10.657 62.994 1.00 74.31 384 ASN A N 1
ATOM 2807 C CA . ASN A 1 384 ? -23.649 11.179 61.788 1.00 74.31 384 ASN A CA 1
ATOM 2808 C C . ASN A 1 384 ? -24.168 10.044 60.898 1.00 74.31 384 ASN A C 1
ATOM 2810 O O . ASN A 1 384 ? -23.447 9.060 60.712 1.00 74.31 384 ASN A O 1
ATOM 2814 N N . ASP A 1 385 ? -25.326 10.237 60.270 1.00 64.19 385 ASP A N 1
ATOM 2815 C CA . ASP A 1 385 ? -25.770 9.393 59.157 1.00 64.19 385 ASP A CA 1
ATOM 2816 C C . ASP A 1 385 ? -24.841 9.595 57.929 1.00 64.19 385 ASP A C 1
ATOM 2818 O O . ASP A 1 385 ? -24.483 10.735 57.590 1.00 64.19 385 ASP A O 1
ATOM 2822 N N . PRO A 1 386 ? -24.365 8.535 57.246 1.00 57.84 386 PRO A N 1
ATOM 2823 C CA . PRO A 1 386 ? -23.623 8.674 55.995 1.00 57.84 386 PRO A CA 1
ATOM 2824 C C . PRO A 1 386 ? -24.431 9.370 54.881 1.00 57.84 386 PRO A C 1
ATOM 2826 O O . PRO A 1 386 ? -25.280 8.773 54.224 1.00 57.84 386 PRO A O 1
ATOM 2829 N N . VAL A 1 387 ? -24.063 10.613 54.548 1.00 56.94 387 VAL A N 1
ATOM 2830 C CA . VAL A 1 387 ? -24.519 11.282 53.315 1.00 56.94 387 VAL A CA 1
ATOM 2831 C C . VAL A 1 387 ? -23.963 10.539 52.092 1.00 56.94 387 VAL A C 1
ATOM 2833 O O . VAL A 1 387 ? -22.754 10.527 51.859 1.00 56.94 387 VAL A O 1
ATOM 2836 N N . THR A 1 388 ? -24.830 9.943 51.272 1.00 63.72 388 THR A N 1
ATOM 2837 C CA . THR A 1 388 ? -24.419 9.302 50.015 1.00 63.72 388 THR A CA 1
ATOM 2838 C C . THR A 1 388 ? -24.277 10.332 48.887 1.00 63.72 388 THR A C 1
ATOM 2840 O O . THR A 1 388 ? -25.257 10.963 48.493 1.00 63.72 388 THR A O 1
ATOM 2843 N N . GLU A 1 389 ? -23.069 10.506 48.344 1.00 78.62 389 GLU A N 1
ATOM 2844 C CA . GLU A 1 389 ? -22.794 11.474 47.267 1.00 78.62 389 GLU A CA 1
ATOM 2845 C C . GLU A 1 389 ? -23.409 11.069 45.904 1.00 78.62 389 GLU A C 1
ATOM 2847 O O . GLU A 1 389 ? -23.558 9.868 45.642 1.00 78.62 389 GLU A O 1
ATOM 2852 N N . PRO A 1 390 ? -23.753 12.038 45.024 1.00 87.69 390 PRO A N 1
ATOM 2853 C CA . PRO A 1 390 ? -24.144 11.757 43.642 1.00 87.69 390 PRO A CA 1
ATOM 2854 C C . PRO A 1 390 ? -22.975 11.171 42.843 1.00 87.69 390 PRO A C 1
ATOM 2856 O O . PRO A 1 390 ? -21.845 11.651 42.948 1.00 87.69 390 PRO A O 1
ATOM 2859 N N . LYS A 1 391 ? -23.260 10.151 42.028 1.00 91.06 391 LYS A N 1
ATOM 2860 C CA . LYS A 1 391 ? -22.307 9.501 41.115 1.00 91.06 391 LYS A CA 1
ATOM 2861 C C . LYS A 1 391 ? -22.904 9.368 39.718 1.00 91.06 391 LYS A C 1
ATOM 2863 O O . LYS A 1 391 ? -24.118 9.211 39.580 1.00 91.06 391 LYS A O 1
ATOM 2868 N N . ILE A 1 392 ? -22.042 9.406 38.713 1.00 94.38 392 ILE A N 1
ATOM 2869 C CA . ILE A 1 392 ? -22.333 9.075 37.318 1.00 94.38 392 ILE A CA 1
ATOM 2870 C C . ILE A 1 392 ? -21.281 8.069 36.852 1.00 94.38 392 ILE A C 1
ATOM 2872 O O . ILE A 1 392 ? -20.162 8.124 37.355 1.00 94.38 392 ILE A O 1
ATOM 2876 N N . ASP A 1 393 ? -21.675 7.163 35.967 1.00 93.44 393 ASP A N 1
ATOM 2877 C CA . ASP A 1 393 ? -20.833 6.111 35.394 1.00 93.44 393 ASP A CA 1
ATOM 2878 C C . ASP A 1 393 ? -21.207 5.918 33.917 1.00 93.44 393 ASP A C 1
ATOM 2880 O O . ASP A 1 393 ? -22.384 6.064 33.552 1.00 93.44 393 ASP A O 1
ATOM 2884 N N . ILE A 1 394 ? -20.229 5.624 33.067 1.00 94.38 394 ILE A N 1
ATOM 2885 C CA . ILE A 1 394 ? -20.384 5.264 31.661 1.00 94.38 394 ILE A CA 1
ATOM 2886 C C . ILE A 1 394 ? -20.325 3.735 31.572 1.00 94.38 394 ILE A C 1
ATOM 2888 O O . ILE A 1 394 ? -19.282 3.102 31.629 1.00 94.38 394 ILE A O 1
ATOM 2892 N N . ASP A 1 395 ? -21.478 3.107 31.360 1.00 91.38 395 ASP A N 1
ATOM 2893 C CA . ASP A 1 395 ? -21.560 1.645 31.334 1.00 91.38 395 ASP A CA 1
ATOM 2894 C C . ASP A 1 395 ? -21.172 1.076 29.954 1.00 91.38 395 ASP A C 1
ATOM 2896 O O . ASP A 1 395 ? -20.769 -0.085 29.824 1.00 91.38 395 ASP A O 1
ATOM 2900 N N . ASN A 1 396 ? -21.384 1.843 28.876 1.00 92.38 396 ASN A N 1
ATOM 2901 C CA . ASN A 1 396 ? -21.257 1.351 27.507 1.00 92.38 396 ASN A CA 1
ATOM 2902 C C . ASN A 1 396 ? -20.868 2.442 26.504 1.00 92.38 396 ASN A C 1
ATOM 2904 O O . ASN A 1 396 ? -21.489 3.506 26.442 1.00 92.38 396 ASN A O 1
ATOM 2908 N N . ILE A 1 397 ? -19.918 2.114 25.629 1.00 92.25 397 ILE A N 1
ATOM 2909 C CA . ILE A 1 397 ? -19.510 2.946 24.498 1.00 92.25 397 ILE A CA 1
ATOM 2910 C C . ILE A 1 397 ? -19.612 2.096 23.231 1.00 92.25 397 ILE A C 1
ATOM 2912 O O . ILE A 1 397 ? -18.996 1.038 23.134 1.00 92.25 397 ILE A O 1
ATOM 2916 N N . ALA A 1 398 ? -20.391 2.552 22.246 1.00 89.88 398 ALA A N 1
ATOM 2917 C CA . ALA A 1 398 ? -20.544 1.880 20.952 1.00 89.88 398 ALA A CA 1
ATOM 2918 C C . ALA A 1 398 ? -20.911 0.386 21.070 1.00 89.88 398 ALA A C 1
ATOM 2920 O O . ALA A 1 398 ? -20.303 -0.483 20.446 1.00 89.88 398 ALA A O 1
ATOM 2921 N N . ASN A 1 399 ? -21.916 0.083 21.897 1.00 84.44 399 ASN A N 1
ATOM 2922 C CA . ASN A 1 399 ? -22.400 -1.269 22.201 1.00 84.44 399 ASN A CA 1
ATOM 2923 C C . ASN A 1 399 ? -21.369 -2.199 22.861 1.00 84.44 399 ASN A C 1
ATOM 2925 O O . ASN A 1 399 ? -21.619 -3.397 22.989 1.00 84.44 399 ASN A O 1
ATOM 2929 N N . GLN A 1 400 ? -20.259 -1.657 23.358 1.00 87.19 400 GLN A N 1
ATOM 2930 C CA . GLN A 1 400 ? -19.264 -2.387 24.133 1.00 87.19 400 GLN A CA 1
ATOM 2931 C C . GLN A 1 400 ? -19.324 -1.930 25.590 1.00 87.19 400 GLN A C 1
ATOM 2933 O O . GLN A 1 400 ? -19.220 -0.737 25.886 1.00 87.19 400 GLN A O 1
ATOM 2938 N N . ALA A 1 401 ? -19.550 -2.887 26.494 1.00 86.88 401 ALA A N 1
ATOM 2939 C CA . ALA A 1 401 ? -19.546 -2.620 27.926 1.00 86.88 401 ALA A CA 1
ATOM 2940 C C . ALA A 1 401 ? -18.161 -2.118 28.345 1.00 86.88 401 ALA A C 1
ATOM 2942 O O . ALA A 1 401 ? -17.156 -2.677 27.904 1.00 86.88 401 ALA A O 1
ATOM 2943 N N . GLN A 1 402 ? -18.122 -1.068 29.160 1.00 81.25 402 GLN A N 1
ATOM 2944 C CA . GLN A 1 402 ? -16.871 -0.607 29.747 1.00 81.25 402 GLN A CA 1
ATOM 2945 C C . GLN A 1 402 ? -16.416 -1.588 30.823 1.00 81.25 402 GLN A C 1
ATOM 2947 O O . GLN A 1 402 ? -17.223 -2.204 31.526 1.00 81.25 402 GLN A O 1
ATOM 2952 N N . VAL A 1 403 ? -15.105 -1.791 30.888 1.00 69.62 403 VAL A N 1
ATOM 2953 C CA . VAL A 1 403 ? -14.464 -2.591 31.930 1.00 69.62 403 VAL A CA 1
ATOM 2954 C C . VAL A 1 403 ? -14.084 -1.671 33.086 1.00 69.62 403 VAL A C 1
ATOM 2956 O O . VAL A 1 403 ? -13.831 -0.490 32.878 1.00 69.62 403 VAL A O 1
ATOM 2959 N N . ALA A 1 404 ? -14.056 -2.201 34.309 1.00 64.44 404 ALA A N 1
ATOM 2960 C CA . ALA A 1 404 ? -13.746 -1.401 35.491 1.00 64.44 404 ALA A CA 1
ATOM 2961 C C . ALA A 1 404 ? -12.386 -0.689 35.350 1.00 64.44 404 ALA A C 1
ATOM 2963 O O . ALA A 1 404 ? -11.426 -1.288 34.851 1.00 64.44 404 ALA A O 1
ATOM 2964 N N . GLU A 1 405 ? -12.289 0.558 35.826 1.00 54.59 405 GLU A N 1
ATOM 2965 C CA . GLU A 1 405 ? -11.047 1.338 35.783 1.00 54.59 405 GLU A CA 1
ATOM 2966 C C . GLU A 1 405 ? -9.842 0.521 36.291 1.00 54.59 405 GLU A C 1
ATOM 2968 O O . GLU A 1 405 ? -9.862 -0.052 37.385 1.00 54.59 405 GLU A O 1
ATOM 2973 N N . GLY A 1 406 ? -8.771 0.476 35.492 1.00 50.34 406 GLY A N 1
ATOM 2974 C CA . GLY A 1 406 ? -7.547 -0.263 35.821 1.00 50.34 406 GLY A CA 1
ATOM 2975 C C . GLY A 1 406 ? -7.537 -1.742 35.412 1.00 50.34 406 GLY A C 1
ATOM 2976 O O . GLY A 1 406 ? -6.609 -2.450 35.799 1.00 50.34 406 GLY A O 1
ATOM 2977 N N . SER A 1 407 ? -8.522 -2.200 34.633 1.00 54.78 407 SER A N 1
ATOM 2978 C CA . SER A 1 407 ? -8.502 -3.504 33.954 1.00 54.78 407 SER A CA 1
ATOM 2979 C C . SER A 1 407 ? -8.216 -3.375 32.451 1.00 54.78 407 SER A C 1
ATOM 2981 O O . SER A 1 407 ? -8.482 -2.338 31.841 1.00 54.78 407 SER A O 1
ATOM 2983 N N . ASP A 1 408 ? -7.650 -4.427 31.853 1.00 49.59 408 ASP A N 1
ATOM 2984 C CA . ASP A 1 408 ? -7.407 -4.495 30.410 1.00 49.59 408 ASP A CA 1
ATOM 2985 C C . ASP A 1 408 ? -8.734 -4.759 29.675 1.00 49.59 408 ASP A C 1
ATOM 2987 O O . ASP A 1 408 ? -9.421 -5.737 29.975 1.00 49.59 408 ASP A O 1
ATOM 2991 N N . GLY A 1 409 ? -9.103 -3.918 28.698 1.00 59.84 409 GLY A N 1
ATOM 2992 C CA . GLY A 1 409 ? -10.286 -4.164 27.853 1.00 59.84 409 GLY A CA 1
ATOM 2993 C C . GLY A 1 409 ? -11.195 -2.969 27.567 1.00 59.84 409 GLY A C 1
ATOM 2994 O O . GLY A 1 409 ? -12.411 -3.096 27.661 1.00 59.84 409 GLY A O 1
ATOM 2995 N N . TYR A 1 410 ? -10.639 -1.822 27.182 1.00 75.00 410 TYR A N 1
ATOM 2996 C CA . TYR A 1 410 ? -11.440 -0.657 26.798 1.00 75.00 410 TYR A CA 1
ATOM 2997 C C . TYR A 1 410 ? -12.221 -0.881 25.498 1.00 75.00 410 TYR A C 1
ATOM 2999 O O . TYR A 1 410 ? -11.814 -1.670 24.634 1.00 75.00 410 TYR A O 1
ATOM 3007 N N . ALA A 1 411 ? -13.322 -0.138 25.332 1.00 81.56 411 ALA A N 1
ATOM 3008 C CA . ALA A 1 411 ? -14.051 -0.162 24.070 1.00 81.56 411 ALA A CA 1
ATOM 3009 C C . ALA A 1 411 ? -13.162 0.304 22.915 1.00 81.56 411 ALA A C 1
ATOM 3011 O O . ALA A 1 411 ? -12.431 1.283 23.029 1.00 81.56 411 ALA A O 1
ATOM 3012 N N . GLN A 1 412 ? -13.267 -0.371 21.781 1.00 86.25 412 GLN A N 1
ATOM 3013 C CA . GLN A 1 412 ? -12.640 0.021 20.532 1.00 86.25 412 GLN A CA 1
ATOM 3014 C C . GLN A 1 412 ? -13.726 0.468 19.560 1.00 86.25 412 GLN A C 1
ATOM 3016 O O . GLN A 1 412 ? -14.729 -0.226 19.346 1.00 86.25 412 GLN A O 1
ATOM 3021 N N . PHE A 1 413 ? -13.518 1.627 18.944 1.00 88.88 413 PHE A N 1
ATOM 3022 C CA . PHE A 1 413 ? -14.316 2.008 17.791 1.00 88.88 413 PHE A CA 1
ATOM 3023 C C . PHE A 1 413 ? -13.918 1.128 16.612 1.00 88.88 413 PHE A C 1
ATOM 3025 O O . PHE A 1 413 ? -12.763 1.120 16.195 1.00 88.88 413 PHE A O 1
ATOM 3032 N N . LEU A 1 414 ? -14.885 0.377 16.094 1.00 83.94 414 LEU A N 1
ATOM 3033 C CA . LEU A 1 414 ? -14.736 -0.519 14.957 1.00 83.94 414 LEU A CA 1
ATOM 3034 C C . LEU A 1 414 ? -15.870 -0.262 13.959 1.00 83.94 414 LEU A C 1
ATOM 3036 O O . LEU A 1 414 ? -16.988 0.052 14.364 1.00 83.94 414 LEU A O 1
ATOM 3040 N N . PRO A 1 415 ? -15.657 -0.454 12.649 1.00 82.69 415 PRO A N 1
ATOM 3041 C CA . PRO A 1 415 ? -16.722 -0.306 11.654 1.00 82.69 415 PRO A CA 1
ATOM 3042 C C . PRO A 1 415 ? -18.010 -1.064 12.021 1.00 82.69 415 PRO A C 1
ATOM 3044 O O . PRO A 1 415 ? -19.118 -0.555 11.849 1.00 82.69 415 PRO A O 1
ATOM 3047 N N . SER A 1 416 ? -17.855 -2.253 12.608 1.00 79.31 416 SER A N 1
ATOM 3048 C CA . SER A 1 416 ? -18.946 -3.139 13.015 1.00 79.31 416 SER A CA 1
ATOM 3049 C C . SER A 1 416 ? -19.826 -2.611 14.153 1.00 79.31 416 SER A C 1
ATOM 3051 O O . SER A 1 416 ? -20.943 -3.105 14.304 1.00 79.31 416 SER A O 1
ATOM 3053 N N . ASN A 1 417 ? -19.376 -1.632 14.948 1.00 81.75 417 ASN A N 1
ATOM 3054 C CA . ASN A 1 417 ? -20.133 -1.138 16.104 1.00 81.75 417 ASN A CA 1
ATOM 3055 C C . ASN A 1 417 ? -20.510 0.351 16.051 1.00 81.75 417 ASN A C 1
ATOM 3057 O O . ASN A 1 417 ? -21.365 0.772 16.833 1.00 81.75 417 ASN A O 1
ATOM 3061 N N . ILE A 1 418 ? -19.947 1.138 15.126 1.00 82.06 418 ILE A N 1
ATOM 3062 C CA . ILE A 1 418 ? -20.180 2.593 15.076 1.00 82.06 418 ILE A CA 1
ATOM 3063 C C . ILE A 1 418 ? -21.282 3.063 14.109 1.00 82.06 418 ILE A C 1
ATOM 3065 O O . ILE A 1 418 ? -21.730 4.202 14.226 1.00 82.06 418 ILE A O 1
ATOM 3069 N N . ALA A 1 419 ? -21.721 2.246 13.145 1.00 69.00 419 ALA A N 1
ATOM 3070 C CA . ALA A 1 419 ? -22.680 2.653 12.100 1.00 69.00 419 ALA A CA 1
ATOM 3071 C C . ALA A 1 419 ? -23.912 1.731 12.008 1.00 69.00 419 ALA A C 1
ATOM 3073 O O . ALA A 1 419 ? -24.470 1.511 10.932 1.00 69.00 419 ALA A O 1
ATOM 3074 N N . ILE A 1 420 ? -24.330 1.172 13.143 1.00 68.56 420 ILE A N 1
ATOM 3075 C CA . ILE A 1 420 ? -25.319 0.087 13.197 1.00 68.56 420 ILE A CA 1
ATOM 3076 C C . ILE A 1 420 ? -26.723 0.529 13.614 1.00 68.56 420 ILE A C 1
ATOM 3078 O O . ILE A 1 420 ? -27.693 -0.120 13.225 1.00 68.56 420 ILE A O 1
ATOM 3082 N N . GLU A 1 421 ? -26.867 1.617 14.376 1.00 79.12 421 GLU A N 1
ATOM 3083 C CA . GLU A 1 421 ? -28.165 2.026 14.918 1.00 79.12 421 GLU A CA 1
ATOM 3084 C C . GLU A 1 421 ? -28.780 3.175 14.114 1.00 79.12 421 GLU A C 1
ATOM 3086 O O . GLU A 1 421 ? -28.159 4.224 13.951 1.00 79.12 421 GLU A O 1
ATOM 3091 N N . GLU A 1 422 ? -30.020 3.008 13.642 1.00 87.69 422 GLU A N 1
ATOM 3092 C CA . GLU A 1 422 ? -30.805 4.113 13.082 1.00 87.69 422 GLU A CA 1
ATOM 3093 C C . GLU A 1 422 ? -31.198 5.085 14.209 1.00 87.69 422 GLU A C 1
ATOM 3095 O O . GLU A 1 422 ? -31.973 4.762 15.112 1.00 87.69 422 GLU A O 1
ATOM 3100 N N . ILE A 1 423 ? -30.635 6.291 14.164 1.00 89.19 423 ILE A N 1
ATOM 3101 C CA . ILE A 1 423 ? -30.898 7.377 15.113 1.00 89.19 423 ILE A CA 1
ATOM 3102 C C . ILE A 1 423 ? -32.198 8.083 14.739 1.00 89.19 423 ILE A C 1
ATOM 3104 O O . ILE A 1 423 ? -33.029 8.365 15.606 1.00 89.19 423 ILE A O 1
ATOM 3108 N N . SER A 1 424 ? -32.369 8.383 13.453 1.00 89.50 424 SER A N 1
ATOM 3109 C CA . SER A 1 424 ? -33.564 9.030 12.928 1.00 89.50 424 SER A CA 1
ATOM 3110 C C . SER A 1 424 ? -33.798 8.668 11.467 1.00 89.50 424 SER A C 1
ATOM 3112 O O . SER A 1 424 ? -32.864 8.407 10.711 1.00 89.50 424 SER A O 1
ATOM 3114 N N . ASN A 1 425 ? -35.070 8.691 11.082 1.00 90.06 425 ASN A N 1
ATOM 3115 C CA . ASN A 1 425 ? -35.527 8.539 9.711 1.00 90.06 425 ASN A CA 1
ATOM 3116 C C . ASN A 1 425 ? -36.706 9.489 9.507 1.00 90.06 425 ASN A C 1
ATOM 3118 O O . ASN A 1 425 ? -37.818 9.248 9.988 1.00 90.06 425 ASN A O 1
ATOM 3122 N N . THR A 1 426 ? -36.433 10.637 8.897 1.00 88.94 426 THR A N 1
ATOM 3123 C CA . THR A 1 426 ? -37.415 11.705 8.712 1.00 88.94 426 THR A CA 1
ATOM 3124 C C . THR A 1 426 ? -37.671 11.927 7.237 1.00 88.94 426 THR A C 1
ATOM 3126 O O . THR A 1 426 ? -36.732 12.070 6.465 1.00 88.94 426 THR A O 1
ATOM 3129 N N . THR A 1 427 ? -38.942 12.028 6.849 1.00 85.62 427 THR A N 1
ATOM 3130 C CA . THR A 1 427 ? -39.338 12.405 5.489 1.00 85.62 427 THR A CA 1
ATOM 3131 C C . THR A 1 427 ? -40.156 13.689 5.528 1.00 85.62 427 THR A C 1
ATOM 3133 O O . THR A 1 427 ? -41.255 13.711 6.083 1.00 85.62 427 THR A O 1
ATOM 3136 N N . GLU A 1 428 ? -39.655 14.755 4.907 1.00 85.94 428 GLU A N 1
ATOM 3137 C CA . GLU A 1 428 ? -40.363 16.029 4.781 1.00 85.94 428 GLU A CA 1
ATOM 3138 C C . GLU A 1 428 ? -40.135 16.651 3.395 1.00 85.94 428 GLU A C 1
ATOM 3140 O O . GLU A 1 428 ? -39.009 16.760 2.925 1.00 85.94 428 GLU A O 1
ATOM 3145 N N . ASN A 1 429 ? -41.213 17.073 2.721 1.00 81.31 429 ASN A N 1
ATOM 3146 C CA . ASN A 1 429 ? -41.169 17.742 1.407 1.00 81.31 429 ASN A CA 1
ATOM 3147 C C . ASN A 1 429 ? -40.354 17.001 0.325 1.00 81.31 429 ASN A C 1
ATOM 3149 O O . ASN A 1 429 ? -39.714 17.636 -0.508 1.00 81.31 429 ASN A O 1
ATOM 3153 N N . GLY A 1 430 ? -40.389 15.666 0.338 1.00 71.06 430 GLY A N 1
ATOM 3154 C CA . GLY A 1 430 ? -39.626 14.827 -0.589 1.00 71.06 430 GLY A CA 1
ATOM 3155 C C . GLY A 1 430 ? -38.190 14.547 -0.140 1.00 71.06 430 GLY A C 1
ATOM 3156 O O . GLY A 1 430 ? -37.527 13.720 -0.745 1.00 71.06 430 GLY A O 1
ATOM 3157 N N . VAL A 1 431 ? -37.705 15.154 0.942 1.00 76.44 431 VAL A N 1
ATOM 3158 C CA . VAL A 1 431 ? -36.384 14.857 1.504 1.00 76.44 431 VAL A CA 1
ATOM 3159 C C . VAL A 1 431 ? -36.521 13.810 2.603 1.00 76.44 431 VAL A C 1
ATOM 3161 O O . VAL A 1 431 ? -37.194 14.059 3.600 1.00 76.44 431 VAL A O 1
ATOM 3164 N N . THR A 1 432 ? -35.907 12.644 2.417 1.00 80.25 432 THR A N 1
ATOM 3165 C CA . THR A 1 432 ? -35.759 11.602 3.438 1.00 80.25 432 THR A CA 1
ATOM 3166 C C . THR A 1 432 ? -34.344 11.628 3.990 1.00 80.25 432 THR A C 1
ATOM 3168 O O . THR A 1 432 ? -33.401 11.411 3.240 1.00 80.25 432 THR A O 1
ATOM 3171 N N . THR A 1 433 ? -34.180 11.870 5.285 1.00 83.19 433 THR A N 1
ATOM 3172 C CA . THR A 1 433 ? -32.881 11.848 5.960 1.00 83.19 433 THR A CA 1
ATOM 3173 C C . THR A 1 433 ? -32.842 10.682 6.937 1.00 83.19 433 THR A C 1
ATOM 3175 O O . THR A 1 433 ? -33.631 10.638 7.880 1.00 83.19 433 THR A O 1
ATOM 3178 N N . VAL A 1 434 ? -31.917 9.750 6.709 1.00 84.12 434 VAL A N 1
ATOM 3179 C CA . VAL A 1 434 ? -31.619 8.623 7.594 1.00 84.12 434 VAL A CA 1
ATOM 3180 C C . VAL A 1 434 ? -30.280 8.889 8.264 1.00 84.12 434 VAL A C 1
ATOM 3182 O O . VAL A 1 434 ? -29.256 8.984 7.591 1.00 84.12 434 VAL A O 1
ATOM 3185 N N . VAL A 1 435 ? -30.277 9.011 9.586 1.00 88.00 435 VAL A N 1
ATOM 3186 C CA . VAL A 1 435 ? -29.054 9.171 10.378 1.00 88.00 435 VAL A CA 1
ATOM 3187 C C . VAL A 1 435 ? -28.774 7.857 11.086 1.00 88.00 435 VAL A C 1
ATOM 3189 O O . VAL A 1 435 ? -29.639 7.356 11.805 1.00 88.00 435 VAL A O 1
ATOM 3192 N N . LYS A 1 436 ? -27.571 7.309 10.910 1.00 86.12 436 LYS A N 1
ATOM 3193 C CA . LYS A 1 436 ? -27.089 6.142 11.654 1.00 86.12 436 LYS A CA 1
ATOM 3194 C C . LYS A 1 436 ? -25.917 6.512 12.555 1.00 86.12 436 LYS A C 1
ATOM 3196 O O . LYS A 1 436 ? -25.211 7.496 12.318 1.00 86.12 436 LYS A O 1
ATOM 3201 N N . GLY A 1 437 ? -25.715 5.713 13.592 1.00 90.81 437 GLY A N 1
ATOM 3202 C CA . GLY A 1 437 ? -24.634 5.916 14.538 1.00 90.81 437 GLY A CA 1
ATOM 3203 C C . GLY A 1 437 ? -24.549 4.843 15.606 1.00 90.81 437 GLY A C 1
ATOM 3204 O O . GLY A 1 437 ? -24.905 3.684 15.376 1.00 90.81 437 GLY A O 1
ATOM 3205 N N . PHE A 1 438 ? -24.076 5.260 16.774 1.00 92.44 438 PHE A N 1
ATOM 3206 C CA . PHE A 1 438 ? -23.957 4.422 17.959 1.00 92.44 438 PHE A CA 1
ATOM 3207 C C . PHE A 1 438 ? -24.436 5.163 19.206 1.00 92.44 438 PHE A C 1
ATOM 3209 O O . PHE A 1 438 ? -24.642 6.376 19.184 1.00 92.44 438 PHE A O 1
ATOM 3216 N N . ALA A 1 439 ? -24.606 4.433 20.302 1.00 93.06 439 ALA A N 1
ATOM 3217 C CA . ALA A 1 439 ? -24.999 4.995 21.584 1.00 93.06 439 ALA A CA 1
ATOM 3218 C C . ALA A 1 439 ? -23.838 4.971 22.589 1.00 93.06 439 ALA A C 1
ATOM 3220 O O . ALA A 1 439 ? -23.028 4.041 22.599 1.00 93.06 439 ALA A O 1
ATOM 3221 N N . VAL A 1 440 ? -23.799 5.986 23.449 1.00 94.94 440 VAL A N 1
ATOM 3222 C CA . VAL A 1 440 ? -23.069 5.975 24.722 1.00 94.94 440 VAL A CA 1
ATOM 3223 C C . VAL A 1 440 ? -24.116 5.927 25.827 1.00 94.94 440 VAL A C 1
ATOM 3225 O O . VAL A 1 440 ? -25.052 6.734 25.821 1.00 94.94 440 VAL A O 1
ATOM 3228 N N . LYS A 1 441 ? -23.992 4.957 26.731 1.00 95.19 441 LYS A N 1
ATOM 3229 C CA . LYS A 1 441 ? -24.970 4.693 27.792 1.00 95.19 441 LYS A CA 1
ATOM 3230 C C . LYS A 1 441 ? -24.275 4.642 29.137 1.00 95.19 441 LYS A C 1
ATOM 3232 O O . LYS A 1 441 ? -23.121 4.230 29.213 1.00 95.19 441 LYS A O 1
ATOM 3237 N N . GLY A 1 442 ? -25.003 4.999 30.181 1.00 95.19 442 GLY A N 1
ATOM 3238 C CA . GLY A 1 442 ? -24.488 4.921 31.533 1.00 95.19 442 GLY A CA 1
ATOM 3239 C C . GLY A 1 442 ? -25.563 4.964 32.602 1.00 95.19 442 GLY A C 1
ATOM 3240 O O . GLY A 1 442 ? -26.768 4.998 32.317 1.00 95.19 442 GLY A O 1
ATOM 3241 N N . SER A 1 443 ? -25.105 5.007 33.845 1.00 95.06 443 SER A N 1
ATOM 3242 C CA . SER A 1 443 ? -25.938 4.975 35.036 1.00 95.06 443 SER A CA 1
ATOM 3243 C C . SER A 1 443 ? -25.575 6.102 36.005 1.00 95.06 443 SER A C 1
ATOM 3245 O O . SER A 1 443 ? -24.560 6.788 35.878 1.00 95.06 443 SER A O 1
ATOM 3247 N N . THR A 1 444 ? -26.473 6.378 36.948 1.00 94.00 444 THR A N 1
ATOM 3248 C CA . THR A 1 444 ? -26.284 7.376 38.002 1.00 94.00 444 THR A CA 1
ATOM 3249 C C . THR A 1 444 ? -26.809 6.855 39.332 1.00 94.00 444 THR A C 1
ATOM 3251 O O . THR A 1 444 ? -27.781 6.100 39.389 1.00 94.00 444 THR A O 1
ATOM 3254 N N . ILE A 1 445 ? -26.186 7.295 40.425 1.00 89.75 445 ILE A N 1
ATOM 3255 C CA . ILE A 1 445 ? -26.611 7.005 41.798 1.00 89.75 445 ILE A CA 1
ATOM 3256 C C . ILE A 1 445 ? -26.833 8.341 42.504 1.00 89.75 445 ILE A C 1
ATOM 3258 O O . ILE A 1 445 ? -25.994 9.235 42.413 1.00 89.75 445 ILE A O 1
ATOM 3262 N N . ASN A 1 446 ? -27.957 8.484 43.213 1.00 87.19 446 ASN A N 1
ATOM 3263 C CA . ASN A 1 446 ? -28.347 9.712 43.924 1.00 87.19 446 ASN A CA 1
ATOM 3264 C C . ASN A 1 446 ? -28.440 10.967 43.030 1.00 87.19 446 ASN A C 1
ATOM 3266 O O . ASN A 1 446 ? -28.249 12.086 43.504 1.00 87.19 446 ASN A O 1
ATOM 3270 N N . VAL A 1 447 ? -28.759 10.795 41.743 1.00 89.50 447 VAL A N 1
ATOM 3271 C CA . VAL A 1 447 ? -29.050 11.889 40.805 1.00 89.50 447 VAL A CA 1
ATOM 3272 C C . VAL A 1 447 ? -30.555 11.894 40.500 1.00 89.50 447 VAL A C 1
ATOM 3274 O O . VAL A 1 447 ? -31.099 10.850 40.135 1.00 89.50 447 VAL A O 1
ATOM 3277 N N . PRO A 1 448 ? -31.269 13.027 40.643 1.00 89.19 448 PRO A N 1
ATOM 3278 C CA . PRO A 1 448 ? -32.695 13.086 40.334 1.00 89.19 448 PRO A CA 1
ATOM 3279 C C . PRO A 1 448 ? -33.003 12.751 38.869 1.00 89.19 448 PRO A C 1
ATOM 3281 O O . PRO A 1 448 ? -32.305 13.191 37.954 1.00 89.19 448 PRO A O 1
ATOM 3284 N N . ALA A 1 449 ? -34.117 12.061 38.630 1.00 89.75 449 ALA A N 1
ATOM 3285 C CA . ALA A 1 449 ? -34.636 11.865 37.280 1.00 89.75 449 ALA A CA 1
ATOM 3286 C C . ALA A 1 449 ? -34.951 13.215 36.608 1.00 89.75 449 ALA A C 1
ATOM 3288 O O . ALA A 1 449 ? -35.416 14.157 37.254 1.00 89.75 449 ALA A O 1
ATOM 3289 N N . ASN A 1 450 ? -34.777 13.280 35.291 1.00 91.38 450 ASN A N 1
ATOM 3290 C CA . ASN A 1 450 ? -34.847 14.491 34.467 1.00 91.38 450 ASN A CA 1
ATOM 3291 C C . ASN A 1 450 ? -33.682 15.482 34.644 1.00 91.38 450 ASN A C 1
ATOM 3293 O O . ASN A 1 450 ? -33.741 16.583 34.096 1.00 91.38 450 ASN A O 1
ATOM 3297 N N . THR A 1 451 ? -32.626 15.110 35.373 1.00 93.94 451 THR A N 1
ATOM 3298 C CA . THR A 1 451 ? -31.365 15.867 35.364 1.00 93.94 451 THR A CA 1
ATOM 3299 C C . THR A 1 451 ? -30.663 15.686 34.011 1.00 93.94 451 THR A C 1
ATOM 3301 O O . THR A 1 451 ? -30.671 14.593 33.445 1.00 93.94 451 THR A O 1
ATOM 3304 N N . GLU A 1 452 ? -30.088 16.761 33.472 1.00 96.81 452 GLU A N 1
ATOM 3305 C CA . GLU A 1 452 ? -29.353 16.760 32.201 1.00 96.81 452 GLU A CA 1
ATOM 3306 C C . GLU A 1 452 ? -27.928 16.220 32.394 1.00 96.81 452 GLU A C 1
ATOM 3308 O O . GLU A 1 452 ? -27.250 16.589 33.354 1.00 96.81 452 GLU A O 1
ATOM 3313 N N . VAL A 1 453 ? -27.484 15.367 31.471 1.00 97.06 453 VAL A N 1
ATOM 3314 C CA . VAL A 1 453 ? -26.109 14.858 31.393 1.00 97.06 453 VAL A CA 1
ATOM 3315 C C . VAL A 1 453 ? -25.468 15.416 30.126 1.00 97.06 453 VAL A C 1
ATOM 3317 O O . VAL A 1 453 ? -25.984 15.188 29.032 1.00 97.06 453 VAL A O 1
ATOM 3320 N N . ASP A 1 454 ? -24.355 16.131 30.259 1.00 97.12 454 ASP A N 1
ATOM 3321 C CA . ASP A 1 454 ? -23.531 16.575 29.134 1.00 97.12 454 ASP A CA 1
ATOM 3322 C C . ASP A 1 454 ? -22.497 15.487 28.811 1.00 97.12 454 ASP A C 1
ATOM 3324 O O . ASP A 1 454 ? -21.723 15.086 29.680 1.00 97.12 454 ASP A O 1
ATOM 3328 N N . VAL A 1 455 ? -22.460 15.020 27.561 1.00 97.44 455 VAL A N 1
ATOM 3329 C CA . VAL A 1 455 ? -21.494 14.017 27.088 1.00 97.44 455 VAL A CA 1
ATOM 3330 C C . VAL A 1 455 ? -20.584 14.639 26.040 1.00 97.44 455 VAL A C 1
ATOM 3332 O O . VAL A 1 455 ? -21.059 15.245 25.079 1.00 97.44 455 VAL A O 1
ATOM 3335 N N . THR A 1 456 ? -19.274 14.482 26.213 1.00 97.19 456 THR A N 1
ATOM 3336 C CA . THR A 1 456 ? -18.249 14.970 25.281 1.00 97.19 456 THR A CA 1
ATOM 3337 C C . THR A 1 456 ? -17.328 13.829 24.878 1.00 97.19 456 THR A C 1
ATOM 3339 O O . THR A 1 456 ? -16.831 13.113 25.737 1.00 97.19 456 THR A O 1
ATOM 3342 N N . ILE A 1 457 ? -17.073 13.681 23.579 1.00 96.12 457 ILE A N 1
ATOM 3343 C CA . ILE A 1 457 ? -16.067 12.765 23.034 1.00 96.12 457 ILE A CA 1
ATOM 3344 C C . ILE A 1 457 ? -14.948 13.616 22.448 1.00 96.12 457 ILE A C 1
ATOM 3346 O O . ILE A 1 457 ? -15.203 14.473 21.596 1.00 96.12 457 ILE A O 1
ATOM 3350 N N . SER A 1 458 ? -13.716 13.390 22.886 1.00 95.31 458 SER A N 1
ATOM 3351 C CA . SER A 1 458 ? -12.552 14.155 22.438 1.00 95.31 458 SER A CA 1
ATOM 3352 C C . SER A 1 458 ? -11.335 13.271 22.200 1.00 95.31 458 SER A C 1
ATOM 3354 O O . SER A 1 458 ? -11.217 12.201 22.784 1.00 95.31 458 SER A O 1
ATOM 3356 N N . ALA A 1 459 ? -10.427 13.714 21.338 1.00 94.31 459 ALA A N 1
ATOM 3357 C CA . ALA A 1 459 ? -9.141 13.067 21.106 1.00 94.31 459 ALA A CA 1
ATOM 3358 C C . ALA A 1 459 ? -8.064 14.142 20.982 1.00 94.31 459 ALA A C 1
ATOM 3360 O O . ALA A 1 459 ? -8.251 15.135 20.281 1.00 94.31 459 ALA A O 1
ATOM 3361 N N . ASN A 1 460 ? -6.933 13.963 21.668 1.00 89.19 460 ASN A N 1
ATOM 3362 C CA . ASN A 1 460 ? -5.805 14.905 21.645 1.00 89.19 460 ASN A CA 1
ATOM 3363 C C . ASN A 1 460 ? -6.188 16.370 21.961 1.00 89.19 460 ASN A C 1
ATOM 3365 O O . ASN A 1 460 ? -5.560 17.301 21.462 1.00 89.19 460 ASN A O 1
ATOM 3369 N N . GLY A 1 461 ? -7.220 16.582 22.785 1.00 84.25 461 GLY A N 1
ATOM 3370 C CA . GLY A 1 461 ? -7.728 17.911 23.146 1.00 84.25 461 GLY A CA 1
ATOM 3371 C C . GLY A 1 461 ? -8.694 18.547 22.136 1.00 84.25 461 GLY A C 1
ATOM 3372 O O . GLY A 1 461 ? -9.228 19.616 22.423 1.00 84.25 461 GLY A O 1
ATOM 3373 N N . GLU A 1 462 ? -8.961 17.898 20.999 1.00 91.81 462 GLU A N 1
ATOM 3374 C CA . GLU A 1 462 ? -9.965 18.320 20.016 1.00 91.81 462 GLU A CA 1
ATOM 3375 C C . GLU A 1 462 ? -11.289 17.579 20.248 1.00 91.81 462 GLU A C 1
ATOM 3377 O O . GLU A 1 462 ? -11.325 16.367 20.478 1.00 91.81 462 GLU A O 1
ATOM 3382 N N . THR A 1 463 ? -12.403 18.305 20.192 1.00 94.19 463 THR A N 1
ATOM 3383 C CA . THR A 1 463 ? -13.743 17.735 20.380 1.00 94.19 463 THR A CA 1
ATOM 3384 C C . THR A 1 463 ? -14.228 17.059 19.100 1.00 94.19 463 THR A C 1
ATOM 3386 O O . THR A 1 463 ? -14.365 17.712 18.069 1.00 94.19 463 THR A O 1
ATOM 3389 N N . TYR A 1 464 ? -14.556 15.769 19.184 1.00 92.75 464 TYR A N 1
ATOM 3390 C CA . TYR A 1 464 ? -15.223 15.023 18.114 1.00 92.75 464 TYR A CA 1
ATOM 3391 C C . TYR A 1 464 ? -16.750 15.175 18.182 1.00 92.75 464 TYR A C 1
ATOM 3393 O O . TYR A 1 464 ? -17.392 15.434 17.166 1.00 92.75 464 TYR A O 1
ATOM 3401 N N . PHE A 1 465 ? -17.340 15.059 19.377 1.00 95.31 465 PHE A N 1
ATOM 3402 C CA . PHE A 1 465 ? -18.791 15.142 19.565 1.00 95.31 465 PHE A CA 1
ATOM 3403 C C . PHE A 1 465 ? -19.160 15.761 20.915 1.00 95.31 465 PHE A C 1
ATOM 3405 O O . PHE A 1 465 ? -18.494 15.515 21.920 1.00 95.31 465 PHE A O 1
ATOM 3412 N N . THR A 1 466 ? -20.256 16.521 20.946 1.00 96.06 466 THR A N 1
ATOM 3413 C CA . THR A 1 466 ? -20.951 16.918 22.176 1.00 96.06 466 THR A CA 1
ATOM 3414 C C . THR A 1 466 ? -22.435 16.618 22.054 1.00 96.06 466 THR A C 1
ATOM 3416 O O . THR A 1 466 ? -23.061 16.886 21.027 1.00 96.06 466 THR A O 1
ATOM 3419 N N . GLY A 1 467 ? -23.011 16.068 23.116 1.00 95.94 467 GLY A N 1
ATOM 3420 C CA . GLY A 1 467 ? -24.420 15.714 23.172 1.00 95.94 467 GLY A CA 1
ATOM 3421 C C . GLY A 1 467 ? -24.974 15.834 24.580 1.00 95.94 467 GLY A C 1
ATOM 3422 O O . GLY A 1 467 ? -24.235 16.004 25.547 1.00 95.94 467 GLY A O 1
ATOM 3423 N N . LYS A 1 468 ? -26.300 15.766 24.682 1.00 96.00 468 LYS A N 1
ATOM 3424 C CA . LYS A 1 468 ? -27.020 15.851 25.951 1.00 96.00 468 LYS A CA 1
ATOM 3425 C C . LYS A 1 468 ? -27.944 14.658 26.100 1.00 96.00 468 LYS A C 1
ATOM 3427 O O . LYS A 1 468 ? -28.643 14.303 25.152 1.00 96.00 468 LYS A O 1
ATOM 3432 N N . ALA A 1 469 ? -27.959 14.087 27.292 1.00 95.94 469 ALA A N 1
ATOM 3433 C CA . ALA A 1 469 ? -28.882 13.046 27.708 1.00 95.94 469 ALA A CA 1
ATOM 3434 C C . ALA A 1 469 ? -29.689 13.515 28.924 1.00 95.94 469 ALA A C 1
ATOM 3436 O O . ALA A 1 469 ? -29.480 14.598 29.476 1.00 95.94 469 ALA A O 1
ATOM 3437 N N . THR A 1 470 ? -30.655 12.708 29.336 1.00 95.50 470 THR A N 1
ATOM 3438 C CA . THR A 1 470 ? -31.483 12.978 30.509 1.00 95.50 470 THR A CA 1
ATOM 3439 C C . THR A 1 470 ? -31.549 11.723 31.363 1.00 95.50 470 THR A C 1
ATOM 3441 O O . THR A 1 470 ? -31.784 10.642 30.829 1.00 95.50 470 THR A O 1
ATOM 3444 N N . VAL A 1 471 ? -31.360 11.872 32.675 1.00 95.44 471 VAL A N 1
ATOM 3445 C CA . VAL A 1 471 ? -31.416 10.755 33.625 1.00 95.44 471 VAL A CA 1
ATOM 3446 C C . VAL A 1 471 ? -32.843 10.208 33.711 1.00 95.44 471 VAL A C 1
ATOM 3448 O O . VAL A 1 471 ? -33.787 10.939 34.031 1.00 95.44 471 VAL A O 1
ATOM 3451 N N . GLY A 1 472 ? -32.996 8.920 33.419 1.00 92.69 472 GLY A N 1
ATOM 3452 C CA . GLY A 1 472 ? -34.235 8.160 33.519 1.00 92.69 472 GLY A CA 1
ATOM 3453 C C . GLY A 1 472 ? -34.686 7.933 34.963 1.00 92.69 472 GLY A C 1
ATOM 3454 O O . GLY A 1 472 ? -33.960 8.176 35.924 1.00 92.69 472 GLY A O 1
ATOM 3455 N N . ALA A 1 473 ? -35.917 7.446 35.138 1.00 89.38 473 ALA A N 1
ATOM 3456 C CA . ALA A 1 473 ? -36.463 7.144 36.467 1.00 89.38 473 ALA A CA 1
ATOM 3457 C C . ALA A 1 473 ? -35.739 5.984 37.180 1.00 89.38 473 ALA A C 1
ATOM 3459 O O . ALA A 1 473 ? -35.835 5.863 38.398 1.00 89.38 473 ALA A O 1
ATOM 3460 N N . ASP A 1 474 ? -35.042 5.143 36.420 1.00 90.81 474 ASP A N 1
ATOM 3461 C CA . ASP A 1 474 ? -34.203 4.036 36.881 1.00 90.81 474 ASP A CA 1
ATOM 3462 C C . ASP A 1 474 ? -32.724 4.429 37.057 1.00 90.81 474 ASP A C 1
ATOM 3464 O O . ASP A 1 474 ? -31.905 3.574 37.377 1.00 90.81 474 ASP A O 1
ATOM 3468 N N . GLY A 1 475 ? -32.382 5.709 36.867 1.00 90.00 475 GLY A N 1
ATOM 3469 C CA . GLY A 1 475 ? -31.015 6.220 36.978 1.00 90.00 475 GLY A CA 1
ATOM 3470 C C . GLY A 1 475 ? -30.165 6.047 35.717 1.00 90.00 475 GLY A C 1
ATOM 3471 O O . GLY A 1 475 ? -29.012 6.473 35.725 1.00 90.00 475 GLY A O 1
ATOM 3472 N N . THR A 1 476 ? -30.697 5.471 34.636 1.00 96.88 476 THR A N 1
ATOM 3473 C CA . THR A 1 476 ? -29.956 5.275 33.377 1.00 96.88 476 THR A CA 1
ATOM 3474 C C . THR A 1 476 ? -29.971 6.521 32.490 1.00 96.88 476 THR A C 1
ATOM 3476 O O . THR A 1 476 ? -30.875 7.353 32.578 1.00 96.88 476 THR A O 1
ATOM 3479 N N . TRP A 1 477 ? -28.979 6.672 31.616 1.00 96.69 477 TRP A N 1
ATOM 3480 C CA . TRP A 1 477 ? -28.928 7.734 30.611 1.00 96.69 477 TRP A CA 1
ATOM 3481 C C . TRP A 1 477 ? -28.313 7.220 29.301 1.00 96.69 477 TRP A C 1
ATOM 3483 O O . TRP A 1 477 ? -27.520 6.282 29.291 1.00 96.69 477 TRP A O 1
ATOM 3493 N N . GLU A 1 478 ? -28.698 7.825 28.176 1.00 96.00 478 GLU A N 1
ATOM 3494 C CA . GLU A 1 478 ? -28.224 7.451 26.838 1.00 96.00 478 GLU A CA 1
ATOM 3495 C C . GLU A 1 478 ? -28.107 8.690 25.942 1.00 96.00 478 GLU A C 1
ATOM 3497 O O . GLU A 1 478 ? -29.017 9.523 25.898 1.00 96.00 478 GLU A O 1
ATOM 3502 N N . VAL A 1 479 ? -27.010 8.786 25.189 1.00 95.88 479 VAL A N 1
ATOM 3503 C CA . VAL A 1 479 ? -26.831 9.749 24.095 1.00 95.88 479 VAL A CA 1
ATOM 3504 C C . VAL A 1 479 ? -26.492 9.010 22.801 1.00 95.88 479 VAL A C 1
ATOM 3506 O O . VAL A 1 479 ? -25.703 8.066 22.802 1.00 95.88 479 VAL A O 1
ATOM 3509 N N . LYS A 1 480 ? -27.078 9.444 21.679 1.00 93.69 480 LYS A N 1
ATOM 3510 C CA . LYS A 1 480 ? -26.795 8.889 20.348 1.00 93.69 480 LYS A CA 1
ATOM 3511 C C . LYS A 1 480 ? -25.796 9.766 19.599 1.00 93.69 480 LYS A C 1
ATOM 3513 O O . LYS A 1 480 ? -25.988 10.978 19.499 1.00 93.69 480 LYS A O 1
ATOM 3518 N N . VAL A 1 481 ? -24.759 9.142 19.057 1.00 93.94 481 VAL A N 1
ATOM 3519 C CA . VAL A 1 481 ? -23.645 9.774 18.347 1.00 93.94 481 VAL A CA 1
ATOM 3520 C C . VAL A 1 481 ? -23.771 9.455 16.853 1.00 93.94 481 VAL A C 1
ATOM 3522 O O . VAL A 1 481 ? -23.642 8.289 16.478 1.00 93.94 481 VAL A O 1
ATOM 3525 N N . PRO A 1 482 ? -24.054 10.444 15.988 1.00 91.19 482 PRO A N 1
ATOM 3526 C CA . PRO A 1 482 ? -24.231 10.222 14.557 1.00 91.19 482 PRO A CA 1
ATOM 3527 C C . PRO A 1 482 ? -22.891 10.027 13.843 1.00 91.19 482 PRO A C 1
ATOM 3529 O O . PRO A 1 482 ? -21.973 10.832 13.994 1.00 91.19 482 PRO A O 1
ATOM 3532 N N . THR A 1 483 ? -22.810 8.989 13.013 1.00 88.25 483 THR A N 1
ATOM 3533 C CA . THR A 1 483 ? -21.605 8.636 12.244 1.00 88.25 483 THR A CA 1
ATOM 3534 C C . THR A 1 483 ? -21.855 8.579 10.743 1.00 88.25 483 THR A C 1
ATOM 3536 O O . THR A 1 483 ? -20.921 8.732 9.964 1.00 88.25 483 THR A O 1
ATOM 3539 N N . SER A 1 484 ? -23.109 8.441 10.302 1.00 82.38 484 SER A N 1
ATOM 3540 C CA . SER A 1 484 ? -23.470 8.617 8.894 1.00 82.38 484 SER A CA 1
ATOM 3541 C C . SER A 1 484 ? -24.846 9.249 8.725 1.00 82.38 484 SER A C 1
ATOM 3543 O O . SER A 1 484 ? -25.762 9.014 9.512 1.00 82.38 484 SER A O 1
ATOM 3545 N N . THR A 1 485 ? -24.992 10.073 7.692 1.00 81.19 485 THR A N 1
ATOM 3546 C CA . THR A 1 485 ? -26.257 10.708 7.314 1.00 81.19 485 THR A CA 1
ATOM 3547 C C . THR A 1 485 ? -26.507 10.485 5.832 1.00 81.19 485 THR A C 1
ATOM 3549 O O . THR A 1 485 ? -25.761 10.987 4.998 1.00 81.19 485 THR A O 1
ATOM 3552 N N . VAL A 1 486 ? -27.573 9.763 5.499 1.00 74.56 486 VAL A N 1
ATOM 3553 C CA . VAL A 1 486 ? -28.047 9.555 4.128 1.00 74.56 486 VAL A CA 1
ATOM 3554 C C . VAL A 1 486 ? -29.234 10.480 3.888 1.00 74.56 486 VAL A C 1
ATOM 3556 O O . VAL A 1 486 ? -30.265 10.357 4.539 1.00 74.56 486 VAL A O 1
ATOM 3559 N N . THR A 1 487 ? -29.109 11.414 2.952 1.00 71.88 487 THR A N 1
ATOM 3560 C CA . THR A 1 487 ? -30.175 12.331 2.539 1.00 71.88 487 THR A CA 1
ATOM 3561 C C . THR A 1 487 ? -30.627 11.984 1.130 1.00 71.88 487 THR A C 1
ATOM 3563 O O . THR A 1 487 ? -29.864 12.106 0.183 1.00 71.88 487 THR A O 1
ATOM 3566 N N . THR A 1 488 ? -31.880 11.575 0.987 1.00 68.25 488 THR A N 1
ATOM 3567 C CA . THR A 1 488 ? -32.554 11.302 -0.283 1.00 68.25 488 THR A CA 1
ATOM 3568 C C . THR A 1 488 ? -33.507 12.447 -0.591 1.00 68.25 488 THR A C 1
ATOM 3570 O O . THR A 1 488 ? -34.545 12.566 0.048 1.00 68.25 488 THR A O 1
ATOM 3573 N N . THR A 1 489 ? -33.181 13.302 -1.550 1.00 66.12 489 THR A N 1
ATOM 3574 C CA . THR A 1 489 ? -34.008 14.438 -1.965 1.00 66.12 489 THR A CA 1
ATOM 3575 C C . THR A 1 489 ? -34.809 14.070 -3.201 1.00 66.12 489 THR A C 1
ATOM 3577 O O . THR A 1 489 ? -34.255 13.799 -4.259 1.00 66.12 489 THR A O 1
ATOM 3580 N N . VAL A 1 490 ? -36.126 14.116 -3.076 1.00 63.06 490 VAL A N 1
ATOM 3581 C CA . VAL A 1 490 ? -37.084 13.915 -4.155 1.00 63.06 490 VAL A CA 1
ATOM 3582 C C . VAL A 1 490 ? -37.665 15.275 -4.537 1.00 63.06 490 VAL A C 1
ATOM 3584 O O . VAL A 1 490 ? -38.382 15.899 -3.753 1.00 63.06 490 VAL A O 1
ATOM 3587 N N . THR A 1 491 ? -37.349 15.769 -5.735 1.00 59.03 491 THR A N 1
ATOM 3588 C CA . THR A 1 491 ? -37.822 17.076 -6.225 1.00 59.03 491 THR A CA 1
ATOM 3589 C C . THR A 1 491 ? -38.716 16.916 -7.441 1.00 59.03 491 THR A C 1
ATOM 3591 O O . THR A 1 491 ? -38.384 16.163 -8.338 1.00 59.03 491 THR A O 1
ATOM 3594 N N . GLY A 1 492 ? -39.836 17.643 -7.507 1.00 54.16 492 GLY A N 1
ATOM 3595 C CA . GLY A 1 492 ? -40.801 17.562 -8.611 1.00 54.16 492 GLY A CA 1
ATOM 3596 C C . GLY A 1 492 ? -42.078 16.803 -8.240 1.00 54.16 492 GLY A C 1
ATOM 3597 O O . GLY A 1 492 ? -42.352 16.545 -7.074 1.00 54.16 492 GLY A O 1
ATOM 3598 N N . SER A 1 493 ? -42.921 16.513 -9.231 1.00 43.09 493 SER A N 1
ATOM 3599 C CA . SER A 1 493 ? -44.083 15.628 -9.061 1.00 43.09 493 SER A CA 1
ATOM 3600 C C . SER A 1 493 ? -44.423 14.969 -10.391 1.00 43.09 493 SER A C 1
ATOM 3602 O O . SER A 1 493 ? -44.158 15.539 -11.458 1.00 43.09 493 SER A O 1
ATOM 3604 N N . GLY A 1 494 ? -45.022 13.785 -10.345 1.00 45.81 494 GLY A N 1
ATOM 3605 C CA . GLY A 1 494 ? -45.255 13.016 -11.562 1.00 45.81 494 GLY A CA 1
ATOM 3606 C C . GLY A 1 494 ? -44.077 12.083 -11.822 1.00 45.81 494 GLY A C 1
ATOM 3607 O O . GLY A 1 494 ? -43.494 11.577 -10.895 1.00 45.81 494 GLY A O 1
ATOM 3608 N N . GLU A 1 495 ? -43.684 11.700 -13.015 1.00 31.69 495 GLU A N 1
ATOM 3609 C CA . GLU A 1 495 ? -43.510 12.406 -14.258 1.00 31.69 495 GLU A CA 1
ATOM 3610 C C . GLU A 1 495 ? -42.285 13.376 -14.320 1.00 31.69 495 GLU A C 1
ATOM 3612 O O . GLU A 1 495 ? -41.403 13.123 -15.123 1.00 31.69 495 GLU A O 1
ATOM 3617 N N . ASN A 1 496 ? -42.129 14.430 -13.507 1.00 39.03 496 ASN A N 1
ATOM 3618 C CA . ASN A 1 496 ? -40.908 15.288 -13.529 1.00 39.03 496 ASN A CA 1
ATOM 3619 C C . ASN A 1 496 ? -40.063 15.183 -12.247 1.00 39.03 496 ASN A C 1
ATOM 3621 O O . ASN A 1 496 ? -39.384 16.145 -11.886 1.00 39.03 496 ASN A O 1
ATOM 3625 N N . GLU A 1 497 ? -40.205 14.095 -11.499 1.00 43.62 497 GLU A N 1
ATOM 3626 C CA . GLU A 1 497 ? -39.597 13.975 -10.179 1.00 43.62 497 GLU A CA 1
ATOM 3627 C C . GLU A 1 497 ? -38.198 13.319 -10.261 1.00 43.62 497 GLU A C 1
ATOM 3629 O O . GLU A 1 497 ? -37.963 12.402 -11.046 1.00 43.62 497 GLU A O 1
ATOM 3634 N N . VAL A 1 498 ? -37.238 13.893 -9.538 1.00 42.94 498 VAL A N 1
ATOM 3635 C CA . VAL A 1 498 ? -35.800 13.579 -9.564 1.00 42.94 498 VAL A CA 1
ATOM 3636 C C . VAL A 1 498 ? -35.396 13.171 -8.154 1.00 42.94 498 VAL A C 1
ATOM 3638 O O . VAL A 1 498 ? -35.764 13.868 -7.208 1.00 42.94 498 VAL A O 1
ATOM 3641 N N . THR A 1 499 ? -34.666 12.060 -8.017 1.00 46.12 499 THR A N 1
ATOM 3642 C CA . THR A 1 499 ? -34.170 11.554 -6.726 1.00 46.12 499 THR A CA 1
ATOM 3643 C C . THR A 1 499 ? -32.656 11.715 -6.653 1.00 46.12 499 THR A C 1
ATOM 3645 O O . THR A 1 499 ? -31.940 11.148 -7.469 1.00 46.12 499 THR A O 1
ATOM 3648 N N . GLU A 1 500 ? -32.177 12.472 -5.674 1.00 47.81 500 GLU A N 1
ATOM 3649 C CA . GLU A 1 500 ? -30.757 12.687 -5.390 1.00 47.81 500 GLU A CA 1
ATOM 3650 C C . GLU A 1 500 ? -30.432 12.069 -4.026 1.00 47.81 500 GLU A C 1
ATOM 3652 O O . GLU A 1 500 ? -31.059 12.430 -3.031 1.00 47.81 500 GLU A O 1
ATOM 3657 N N . VAL A 1 501 ? -29.484 11.131 -3.958 1.00 49.22 501 VAL A N 1
ATOM 3658 C CA . VAL A 1 501 ? -29.039 10.511 -2.698 1.00 49.22 501 VAL A CA 1
ATOM 3659 C C . VAL A 1 501 ? -27.656 11.049 -2.352 1.00 49.22 501 VAL A C 1
ATOM 3661 O O . VAL A 1 501 ? -26.753 11.024 -3.179 1.00 49.22 501 VAL A O 1
ATOM 3664 N N . ARG A 1 502 ? -27.469 11.531 -1.125 1.00 59.62 502 ARG A N 1
ATOM 3665 C CA . ARG A 1 502 ? -26.190 12.031 -0.616 1.00 59.62 502 ARG A CA 1
ATOM 3666 C C . ARG A 1 502 ? -25.885 11.399 0.730 1.00 59.62 502 ARG A C 1
ATOM 3668 O O . ARG A 1 502 ? -26.692 11.523 1.647 1.00 59.62 502 ARG A O 1
ATOM 3675 N N . THR A 1 503 ? -24.711 10.795 0.863 1.00 62.47 503 THR A N 1
ATOM 3676 C CA . THR A 1 503 ? -24.247 10.200 2.121 1.00 62.47 503 THR A CA 1
ATOM 3677 C C . THR A 1 503 ? -23.077 11.002 2.680 1.00 62.47 503 THR A C 1
ATOM 3679 O O . THR A 1 503 ? -22.092 11.239 1.987 1.00 62.47 503 THR A O 1
ATOM 3682 N N . GLU A 1 504 ? -23.186 11.437 3.931 1.00 74.62 504 GLU A N 1
ATOM 3683 C CA . GLU A 1 504 ? -22.113 12.073 4.696 1.00 74.62 504 GLU A CA 1
ATOM 3684 C C . GLU A 1 504 ? -21.636 11.101 5.781 1.00 74.62 504 GLU A C 1
ATOM 3686 O O . GLU A 1 504 ? -22.451 10.623 6.569 1.00 74.62 504 GLU A O 1
ATOM 3691 N N . PHE A 1 505 ? -20.332 10.817 5.835 1.00 72.94 505 PHE A N 1
ATOM 3692 C CA . PHE A 1 505 ? -19.712 10.001 6.883 1.00 72.94 505 PHE A CA 1
ATOM 3693 C C . PHE A 1 505 ? -18.945 10.891 7.865 1.00 72.94 505 PHE A C 1
ATOM 3695 O O . PHE A 1 505 ? -18.226 11.802 7.463 1.00 72.94 505 PHE A O 1
ATOM 3702 N N . ASN A 1 506 ? -19.080 10.599 9.151 1.00 83.50 506 ASN A N 1
ATOM 3703 C CA . ASN A 1 506 ? -18.409 11.265 10.260 1.00 83.50 506 ASN A CA 1
ATOM 3704 C C . ASN A 1 506 ? -17.945 10.224 11.291 1.00 83.50 506 ASN A C 1
ATOM 3706 O O . ASN A 1 506 ? -18.181 10.372 12.486 1.00 83.50 506 ASN A O 1
ATOM 3710 N N . ASN A 1 507 ? -17.353 9.123 10.831 1.00 83.44 507 ASN A N 1
ATOM 3711 C CA . ASN A 1 507 ? -16.861 8.057 11.704 1.00 83.44 507 ASN A CA 1
ATOM 3712 C C . ASN A 1 507 ? -15.673 8.553 12.559 1.00 83.44 507 ASN A C 1
ATOM 3714 O O . ASN A 1 507 ? -14.851 9.322 12.048 1.00 83.44 507 ASN A O 1
ATOM 3718 N N . PRO A 1 508 ? -15.534 8.118 13.828 1.00 88.25 508 PRO A N 1
ATOM 3719 C CA . PRO A 1 508 ? -14.274 8.272 14.548 1.00 88.25 508 PRO A CA 1
ATOM 3720 C C . PRO A 1 508 ? -13.151 7.527 13.810 1.00 88.25 508 PRO A C 1
ATOM 3722 O O . PRO A 1 508 ? -13.396 6.533 13.125 1.00 88.25 508 PRO A O 1
ATOM 3725 N N . LYS A 1 509 ? -11.911 7.998 13.954 1.00 89.75 509 LYS A N 1
ATOM 3726 C CA . LYS A 1 509 ? -10.742 7.299 13.422 1.00 89.75 509 LYS A CA 1
ATOM 3727 C C . LYS A 1 509 ? -10.442 6.068 14.271 1.00 89.75 509 LYS A C 1
ATOM 3729 O O . LYS A 1 509 ? -10.364 6.168 15.491 1.00 89.75 509 LYS A O 1
ATOM 3734 N N . PHE A 1 510 ? -10.220 4.925 13.635 1.00 91.69 510 PHE A N 1
ATOM 3735 C CA . PHE A 1 510 ? -9.990 3.665 14.350 1.00 91.69 510 PHE A CA 1
ATOM 3736 C C . PHE A 1 510 ? -8.576 3.548 14.933 1.00 91.69 510 PHE A C 1
ATOM 3738 O O . PHE A 1 510 ? -8.361 2.777 15.864 1.00 91.69 510 PHE A O 1
ATOM 3745 N N . ASP A 1 511 ? -7.628 4.336 14.427 1.00 91.94 511 ASP A N 1
ATOM 3746 C CA . ASP A 1 511 ? -6.236 4.437 14.883 1.00 91.94 511 ASP A CA 1
ATOM 3747 C C . ASP A 1 511 ? -6.041 5.416 16.058 1.00 91.94 511 ASP A C 1
ATOM 3749 O O . ASP A 1 511 ? -4.923 5.647 16.517 1.00 91.94 511 ASP A O 1
ATOM 3753 N N . THR A 1 512 ? -7.130 6.005 16.557 1.00 92.00 512 THR A N 1
ATOM 3754 C CA . THR A 1 512 ? -7.105 7.085 17.544 1.00 92.00 512 THR A CA 1
ATOM 3755 C C . THR A 1 512 ? -7.845 6.667 18.811 1.00 92.00 512 THR A C 1
ATOM 3757 O O . THR A 1 512 ? -8.956 6.149 18.754 1.00 92.00 512 THR A O 1
ATOM 3760 N N . ALA A 1 513 ? -7.231 6.914 19.969 1.00 92.19 513 ALA A N 1
ATOM 3761 C CA . ALA A 1 513 ? -7.884 6.761 21.263 1.00 92.19 513 ALA A CA 1
ATOM 3762 C C . ALA A 1 513 ? -8.691 8.026 21.596 1.00 92.19 513 ALA A C 1
ATOM 3764 O O . ALA A 1 513 ? -8.203 9.147 21.427 1.00 92.19 513 ALA A O 1
ATOM 3765 N N . TYR A 1 514 ? -9.910 7.841 22.093 1.00 93.44 514 TYR A N 1
ATOM 3766 C CA . TYR A 1 514 ? -10.818 8.920 22.488 1.00 93.44 514 TYR A CA 1
ATOM 3767 C C . TYR A 1 514 ? -11.110 8.886 23.983 1.00 93.44 514 TYR A C 1
ATOM 3769 O O . TYR A 1 514 ? -11.285 7.811 24.548 1.00 93.44 514 TYR A O 1
ATOM 3777 N N . GLU A 1 515 ? -11.232 10.063 24.587 1.00 93.88 515 GLU A N 1
ATOM 3778 C CA . GLU A 1 515 ? -11.768 10.271 25.931 1.00 93.88 515 GLU A CA 1
ATOM 3779 C C . GLU A 1 515 ? -13.262 10.609 25.822 1.00 93.88 515 GLU A C 1
ATOM 3781 O O . GLU A 1 515 ? -13.643 11.540 25.100 1.00 93.88 515 GLU A O 1
ATOM 3786 N N . VAL A 1 516 ? -14.101 9.840 26.515 1.00 95.12 516 VAL A N 1
ATOM 3787 C CA . VAL A 1 516 ? -15.552 10.017 26.598 1.00 95.12 516 VAL A CA 1
ATOM 3788 C C . VAL A 1 516 ? -15.883 10.482 28.005 1.00 95.12 516 VAL A C 1
ATOM 3790 O O . VAL A 1 516 ? -15.763 9.724 28.955 1.00 95.12 516 VAL A O 1
ATOM 3793 N N . THR A 1 517 ? -16.296 11.737 28.141 1.00 95.62 517 THR A N 1
ATOM 3794 C CA . THR A 1 517 ? -16.623 12.347 29.431 1.00 95.62 517 THR A CA 1
ATOM 3795 C C . THR A 1 517 ? -18.126 12.538 29.554 1.00 95.62 517 THR A C 1
ATOM 3797 O O . THR A 1 517 ? -18.723 13.238 28.732 1.00 95.62 517 THR A O 1
ATOM 3800 N N . ALA A 1 518 ? -18.722 11.983 30.606 1.00 96.81 518 ALA A N 1
ATOM 3801 C CA . ALA A 1 518 ? -20.091 12.254 31.023 1.00 96.81 518 ALA A CA 1
ATOM 3802 C C . ALA A 1 518 ? -20.081 13.171 32.248 1.00 96.81 518 ALA A C 1
ATOM 3804 O O . ALA A 1 518 ? -19.341 12.955 33.206 1.00 96.81 518 ALA A O 1
ATOM 3805 N N . LYS A 1 519 ? -20.897 14.222 32.227 1.00 96.88 519 LYS A N 1
ATOM 3806 C CA . LYS A 1 519 ? -20.945 15.235 33.280 1.00 96.88 519 LYS A CA 1
ATOM 3807 C C . LYS A 1 519 ? -22.378 15.523 33.689 1.00 96.88 519 LYS A C 1
ATOM 3809 O O . LYS A 1 519 ? -23.230 15.791 32.848 1.00 96.88 519 LYS A O 1
ATOM 3814 N N . VAL A 1 520 ? -22.617 15.569 34.994 1.00 95.69 520 VAL A N 1
ATOM 3815 C CA . VAL A 1 520 ? -23.898 15.964 35.580 1.00 95.69 520 VAL A CA 1
ATOM 3816 C C . VAL A 1 520 ? -23.691 16.990 36.692 1.00 95.69 520 VAL A C 1
ATOM 3818 O O . VAL A 1 520 ? -22.711 16.937 37.431 1.00 95.69 520 VAL A O 1
ATOM 3821 N N . THR A 1 521 ? -24.611 17.949 36.817 1.00 92.62 521 THR A N 1
ATOM 3822 C CA . THR A 1 521 ? -24.584 18.957 37.889 1.00 92.62 521 THR A CA 1
ATOM 3823 C C . THR A 1 521 ? -25.778 18.756 38.818 1.00 92.62 521 THR A C 1
ATOM 3825 O O . THR A 1 521 ? -26.920 18.904 38.387 1.00 92.62 521 THR A O 1
ATOM 3828 N N . VAL A 1 522 ? -25.525 18.476 40.099 1.00 88.12 522 VAL A N 1
ATOM 3829 C CA . VAL A 1 522 ? -26.553 18.309 41.143 1.00 88.12 522 VAL A CA 1
ATOM 3830 C C . VAL A 1 522 ? -26.290 19.322 42.255 1.00 88.12 522 VAL A C 1
ATOM 3832 O O . VAL A 1 522 ? -25.174 19.413 42.758 1.00 88.12 522 VAL A O 1
ATOM 3835 N N . ASP A 1 523 ? -27.287 20.142 42.600 1.00 83.62 523 ASP A N 1
ATOM 3836 C CA . ASP A 1 523 ? -27.192 21.191 43.635 1.00 83.62 523 ASP A CA 1
ATOM 3837 C C . ASP A 1 523 ? -25.987 22.148 43.488 1.00 83.62 523 ASP A C 1
ATOM 3839 O O . ASP A 1 523 ? -25.454 22.687 44.457 1.00 83.62 523 ASP A O 1
ATOM 3843 N N . GLY A 1 524 ? -25.548 22.382 42.246 1.00 81.12 524 GLY A N 1
ATOM 3844 C CA . GLY A 1 524 ? -24.391 23.226 41.926 1.00 81.12 524 GLY A CA 1
ATOM 3845 C C . GLY A 1 524 ? -23.024 22.545 42.085 1.00 81.12 524 GLY A C 1
ATOM 3846 O O . GLY A 1 524 ? -22.009 23.207 41.870 1.00 81.12 524 GLY A O 1
ATOM 3847 N N . LYS A 1 525 ? -22.982 21.249 42.429 1.00 84.56 525 LYS A N 1
ATOM 3848 C CA . LYS A 1 525 ? -21.780 20.401 42.419 1.00 84.56 525 LYS A CA 1
ATOM 3849 C C . LYS A 1 525 ? -21.733 19.605 41.114 1.00 84.56 525 LYS A C 1
ATOM 3851 O O . LYS A 1 525 ? -22.716 18.975 40.730 1.00 84.56 525 LYS A O 1
ATOM 3856 N N . GLU A 1 526 ? -20.590 19.641 40.441 1.00 92.31 526 GLU A N 1
ATOM 3857 C CA . GLU A 1 526 ? -20.352 18.864 39.224 1.00 92.31 526 GLU A CA 1
ATOM 3858 C C . GLU A 1 526 ? -19.813 17.479 39.589 1.00 92.31 526 GLU A C 1
ATOM 3860 O O . GLU A 1 526 ? -18.929 17.354 40.440 1.00 92.31 526 GLU A O 1
ATOM 3865 N N . VAL A 1 527 ? -20.353 16.454 38.937 1.00 92.81 527 VAL A N 1
ATOM 3866 C CA . VAL A 1 527 ? -19.879 15.073 38.996 1.00 92.81 527 VAL A CA 1
ATOM 3867 C C . VAL A 1 527 ? -19.564 14.648 37.572 1.00 92.81 527 VAL A C 1
ATOM 3869 O O . VAL A 1 527 ? -20.352 14.901 36.657 1.00 92.81 527 VAL A O 1
ATOM 3872 N N . THR A 1 528 ? -18.400 14.046 37.380 1.00 95.12 528 THR A N 1
ATOM 3873 C CA . THR A 1 528 ? -17.909 13.639 36.067 1.00 95.12 528 THR A CA 1
ATOM 3874 C C . THR A 1 528 ? -17.419 12.214 36.118 1.00 95.12 528 THR A C 1
ATOM 3876 O O . THR A 1 528 ? -16.789 11.828 37.101 1.00 95.12 528 THR A O 1
ATOM 3879 N N . ASP A 1 529 ? -17.636 11.512 35.023 1.00 93.81 529 ASP A N 1
ATOM 3880 C CA . ASP A 1 529 ? -17.000 10.247 34.714 1.00 93.81 529 ASP A CA 1
ATOM 3881 C C . ASP A 1 529 ? -16.295 10.361 33.357 1.00 93.81 529 ASP A C 1
ATOM 3883 O O . ASP A 1 529 ? -16.727 11.140 32.498 1.00 93.81 529 ASP A O 1
ATOM 3887 N N . THR A 1 530 ? -15.141 9.719 33.191 1.00 92.88 530 THR A N 1
ATOM 3888 C CA . THR A 1 530 ? -14.343 9.819 31.962 1.00 92.88 530 THR A CA 1
ATOM 3889 C C . THR A 1 530 ? -13.660 8.510 31.633 1.00 92.88 530 THR A C 1
ATOM 3891 O O . THR A 1 530 ? -12.641 8.171 32.228 1.00 92.88 530 THR A O 1
ATOM 3894 N N . ASP A 1 531 ? -14.144 7.889 30.565 1.00 91.19 531 ASP A N 1
ATOM 3895 C CA . ASP A 1 531 ? -13.599 6.655 30.026 1.00 91.19 531 ASP A CA 1
ATOM 3896 C C . ASP A 1 531 ? -12.748 6.885 28.789 1.00 91.19 531 ASP A C 1
ATOM 3898 O O . ASP A 1 531 ? -12.845 7.904 28.095 1.00 91.19 531 ASP A O 1
ATOM 3902 N N . LYS A 1 532 ? -11.900 5.901 28.491 1.00 89.88 532 LYS A N 1
ATOM 3903 C CA . LYS A 1 532 ? -11.059 5.897 27.299 1.00 89.88 532 LYS A CA 1
ATOM 3904 C C . LYS A 1 532 ? -11.465 4.773 26.376 1.00 89.88 532 LYS A C 1
ATOM 3906 O O . LYS A 1 532 ? -11.742 3.665 26.805 1.00 89.88 532 LYS A O 1
ATOM 3911 N N . THR A 1 533 ? -11.440 5.060 25.087 1.00 90.94 533 THR A N 1
ATOM 3912 C CA . THR A 1 533 ? -11.459 4.024 24.059 1.00 90.94 533 THR A CA 1
ATOM 3913 C C . THR A 1 533 ? -10.036 3.643 23.685 1.00 90.94 533 THR A C 1
ATOM 3915 O O . THR A 1 533 ? -9.104 4.445 23.792 1.00 90.94 533 THR A O 1
ATOM 3918 N N . GLU A 1 534 ? -9.864 2.414 23.223 1.00 89.31 534 GLU A N 1
ATOM 3919 C CA . GLU A 1 534 ? -8.591 1.931 22.716 1.00 89.31 534 GLU A CA 1
ATOM 3920 C C . GLU A 1 534 ? -8.477 2.176 21.212 1.00 89.31 534 GLU A C 1
ATOM 3922 O O . GLU A 1 534 ? -9.396 1.863 20.453 1.00 89.31 534 GLU A O 1
ATOM 3927 N N . SER A 1 535 ? -7.326 2.678 20.761 1.00 92.44 535 SER A N 1
ATOM 3928 C CA . SER A 1 535 ? -7.006 2.690 19.333 1.00 92.44 535 SER A CA 1
ATOM 3929 C C . SER A 1 535 ? -6.699 1.285 18.818 1.00 92.44 535 SER A C 1
ATOM 3931 O O . SER A 1 535 ? -6.213 0.421 19.554 1.00 92.44 535 SER A O 1
ATOM 3933 N N . SER A 1 536 ? -6.938 1.061 17.533 1.00 92.75 536 SER A N 1
ATOM 3934 C CA . SER A 1 536 ? -6.377 -0.077 16.802 1.00 92.75 536 SER A CA 1
ATOM 3935 C C . SER A 1 536 ? -4.847 0.023 16.748 1.00 92.75 536 SER A C 1
ATOM 3937 O O . SER A 1 536 ? -4.321 1.136 16.861 1.00 92.75 536 SER A O 1
ATOM 3939 N N . PRO A 1 537 ? -4.125 -1.103 16.595 1.00 95.12 537 PRO A N 1
ATOM 3940 C CA . PRO A 1 537 ? -2.677 -1.076 16.421 1.00 95.12 537 PRO A CA 1
ATOM 3941 C C . PRO A 1 537 ? -2.268 -0.186 15.249 1.00 95.12 537 PRO A C 1
ATOM 3943 O O . PRO A 1 537 ? -2.936 -0.177 14.214 1.00 95.12 537 PRO A O 1
ATOM 3946 N N . ILE A 1 538 ? -1.164 0.538 15.397 1.00 96.12 538 ILE A N 1
ATOM 3947 C CA . ILE A 1 538 ? -0.578 1.391 14.362 1.00 96.12 538 ILE A CA 1
ATOM 3948 C C . ILE A 1 538 ? 0.887 1.036 14.139 1.00 96.12 538 ILE A C 1
ATOM 3950 O O . ILE A 1 538 ? 1.588 0.600 15.049 1.00 96.12 538 ILE A O 1
ATOM 3954 N N . VAL A 1 539 ? 1.377 1.279 12.926 1.00 97.19 539 VAL A N 1
ATOM 3955 C CA . VAL A 1 539 ? 2.795 1.109 12.597 1.00 97.19 539 VAL A CA 1
ATOM 3956 C C . VAL A 1 539 ? 3.573 2.353 13.033 1.00 97.19 539 VAL A C 1
ATOM 3958 O O . VAL A 1 539 ? 3.335 3.459 12.538 1.00 97.19 539 VAL A O 1
ATOM 3961 N N . THR A 1 540 ? 4.514 2.168 13.955 1.00 96.31 540 THR A N 1
ATOM 3962 C CA . THR A 1 540 ? 5.345 3.239 14.532 1.00 96.31 540 THR A CA 1
ATOM 3963 C C . THR A 1 540 ? 6.655 3.447 13.785 1.00 96.31 540 THR A C 1
ATOM 3965 O O . THR A 1 540 ? 7.128 4.581 13.699 1.00 96.31 540 THR A O 1
ATOM 3968 N N . ASP A 1 541 ? 7.199 2.382 13.197 1.00 96.69 541 ASP A N 1
ATOM 3969 C CA . ASP A 1 541 ? 8.393 2.405 12.356 1.00 96.69 541 ASP A CA 1
ATOM 3970 C C . ASP A 1 541 ? 8.207 1.469 11.159 1.00 96.69 541 ASP A C 1
ATOM 3972 O O . ASP A 1 541 ? 7.559 0.431 11.285 1.00 96.69 541 ASP A O 1
ATOM 3976 N N . ILE A 1 542 ? 8.740 1.853 10.000 1.00 97.00 542 ILE A N 1
ATOM 3977 C CA . ILE A 1 542 ? 8.708 1.063 8.763 1.00 97.00 542 ILE A CA 1
ATOM 3978 C C . ILE A 1 542 ? 9.922 1.422 7.905 1.00 97.00 542 ILE A C 1
ATOM 3980 O O . ILE A 1 542 ? 10.193 2.602 7.685 1.00 97.00 542 ILE A O 1
ATOM 3984 N N . TYR A 1 543 ? 10.664 0.422 7.437 1.00 95.81 543 TYR A N 1
ATOM 3985 C CA . TYR A 1 543 ? 11.847 0.616 6.601 1.00 95.81 543 TYR A CA 1
ATOM 3986 C C . TYR A 1 543 ? 12.178 -0.643 5.795 1.00 95.81 543 TYR A C 1
ATOM 3988 O O . TYR A 1 543 ? 11.789 -1.750 6.160 1.00 95.81 543 TYR A O 1
ATOM 3996 N N . LEU A 1 544 ? 12.930 -0.470 4.709 1.00 95.00 544 LEU A N 1
ATOM 3997 C CA . LEU A 1 544 ? 13.592 -1.574 4.018 1.00 95.00 544 LEU A CA 1
ATOM 3998 C C . LEU A 1 544 ? 15.013 -1.755 4.543 1.00 95.00 544 LEU A C 1
ATOM 4000 O O . LEU A 1 544 ? 15.669 -0.791 4.949 1.00 95.00 544 LEU A O 1
ATOM 4004 N N . GLN A 1 545 ? 15.497 -2.987 4.523 1.00 91.38 545 GLN A N 1
ATOM 4005 C CA . GLN A 1 545 ? 16.855 -3.331 4.902 1.00 91.38 545 GLN A CA 1
ATOM 4006 C C . GLN A 1 545 ? 17.572 -3.963 3.713 1.00 91.38 545 GLN A C 1
ATOM 4008 O O . GLN A 1 545 ? 17.287 -5.098 3.348 1.00 91.38 545 GLN A O 1
ATOM 4013 N N . ASP A 1 546 ? 18.541 -3.225 3.181 1.00 84.94 546 ASP A N 1
ATOM 4014 C CA . ASP A 1 546 ? 19.442 -3.680 2.125 1.00 84.94 546 ASP A CA 1
ATOM 4015 C C . ASP A 1 546 ? 20.659 -4.367 2.759 1.00 84.94 546 ASP A C 1
ATOM 4017 O O . ASP A 1 546 ? 21.256 -3.843 3.719 1.00 84.94 546 ASP A O 1
ATOM 4021 N N . ASN A 1 547 ? 20.988 -5.567 2.284 1.00 72.81 547 ASN A N 1
ATOM 4022 C CA . ASN A 1 547 ? 22.100 -6.367 2.794 1.00 72.81 547 ASN A CA 1
ATOM 4023 C C . ASN A 1 547 ? 23.229 -6.578 1.768 1.00 72.81 547 ASN A C 1
ATOM 4025 O O . ASN A 1 547 ? 24.270 -7.121 2.154 1.00 72.81 547 ASN A O 1
ATOM 4029 N N . LEU A 1 548 ? 23.059 -6.098 0.528 1.00 62.34 548 LEU A N 1
ATOM 4030 C CA . LEU A 1 548 ? 24.066 -6.086 -0.537 1.00 62.34 548 LEU A CA 1
ATOM 4031 C C . LEU A 1 548 ? 24.626 -7.472 -0.922 1.00 62.34 548 LEU A C 1
ATOM 4033 O O . LEU A 1 548 ? 25.752 -7.562 -1.419 1.00 62.34 548 LEU A O 1
ATOM 4037 N N . THR A 1 549 ? 23.920 -8.572 -0.615 1.00 53.75 549 THR A N 1
ATOM 4038 C CA . THR A 1 549 ? 24.449 -9.939 -0.810 1.00 53.75 549 THR A CA 1
ATOM 4039 C C . THR A 1 549 ? 24.133 -10.577 -2.163 1.00 53.75 549 THR A C 1
ATOM 4041 O O . THR A 1 549 ? 24.694 -11.637 -2.457 1.00 53.75 549 THR A O 1
ATOM 4044 N N . ASP A 1 550 ? 23.319 -9.941 -3.001 1.00 51.66 550 ASP A N 1
ATOM 4045 C CA . ASP A 1 550 ? 22.862 -10.452 -4.298 1.00 51.66 550 ASP A CA 1
ATOM 4046 C C . ASP A 1 550 ? 23.396 -9.692 -5.528 1.00 51.66 550 ASP A C 1
ATOM 4048 O O . ASP A 1 550 ? 23.487 -10.299 -6.598 1.00 51.66 550 ASP A O 1
ATOM 4052 N N . ASP A 1 551 ? 23.890 -8.458 -5.383 1.00 55.97 551 ASP A N 1
ATOM 4053 C CA . ASP A 1 551 ? 24.178 -7.607 -6.546 1.00 55.97 551 ASP A CA 1
ATOM 4054 C C . ASP A 1 551 ? 25.663 -7.520 -6.945 1.00 55.97 551 ASP A C 1
ATOM 4056 O O . ASP A 1 551 ? 26.512 -6.929 -6.276 1.00 55.97 551 ASP A O 1
ATOM 4060 N N . THR A 1 552 ? 25.950 -8.056 -8.136 1.00 50.28 552 THR A N 1
ATOM 4061 C CA . THR A 1 552 ? 27.206 -8.065 -8.921 1.00 50.28 552 THR A CA 1
ATOM 4062 C C . THR A 1 552 ? 28.390 -8.929 -8.445 1.00 50.28 552 THR A C 1
ATOM 4064 O O . THR A 1 552 ? 28.887 -8.881 -7.320 1.00 50.28 552 THR A O 1
ATOM 4067 N N . GLN A 1 553 ? 28.961 -9.705 -9.380 1.00 48.16 553 GLN A N 1
ATOM 4068 C CA . GLN A 1 553 ? 30.291 -10.299 -9.200 1.00 48.16 553 GLN A CA 1
ATOM 4069 C C . GLN A 1 553 ? 31.351 -9.185 -9.129 1.00 48.16 553 GLN A C 1
ATOM 4071 O O . GLN A 1 553 ? 31.416 -8.332 -10.007 1.00 48.16 553 GLN A O 1
ATOM 4076 N N . ASN A 1 554 ? 32.259 -9.262 -8.149 1.00 53.41 554 ASN A N 1
ATOM 4077 C CA . ASN A 1 554 ? 33.428 -8.378 -7.985 1.00 53.41 554 ASN A CA 1
ATOM 4078 C C . ASN A 1 554 ? 33.157 -6.966 -7.417 1.00 53.41 554 ASN A C 1
ATOM 4080 O O . ASN A 1 554 ? 33.914 -6.039 -7.699 1.00 53.41 554 ASN A O 1
ATOM 4084 N N . VAL A 1 555 ? 32.174 -6.805 -6.521 1.00 53.31 555 VAL A N 1
ATOM 4085 C CA . VAL A 1 555 ? 31.958 -5.572 -5.718 1.00 53.31 555 VAL A CA 1
ATOM 4086 C C . VAL A 1 555 ? 33.257 -5.042 -5.072 1.00 53.31 555 VAL A C 1
ATOM 4088 O O . VAL A 1 555 ? 33.475 -3.845 -4.938 1.00 53.31 555 VAL A O 1
ATOM 4091 N N . THR A 1 556 ? 34.224 -5.888 -4.721 1.00 56.28 556 THR A N 1
ATOM 4092 C CA . THR A 1 556 ? 35.498 -5.400 -4.152 1.00 56.28 556 THR A CA 1
ATOM 4093 C C . THR A 1 556 ? 36.414 -4.680 -5.147 1.00 56.28 556 THR A C 1
ATOM 4095 O O . THR A 1 556 ? 37.332 -3.981 -4.719 1.00 56.28 556 THR A O 1
ATOM 4098 N N . ASP A 1 557 ? 36.195 -4.847 -6.453 1.00 63.19 557 ASP A N 1
ATOM 4099 C CA . ASP A 1 557 ? 37.050 -4.284 -7.504 1.00 63.19 557 ASP A CA 1
ATOM 4100 C C . ASP A 1 557 ? 36.618 -2.862 -7.899 1.00 63.19 557 ASP A C 1
ATOM 4102 O O . ASP A 1 557 ? 37.420 -2.088 -8.431 1.00 63.19 557 ASP A O 1
ATOM 4106 N N . PHE A 1 558 ? 35.371 -2.494 -7.586 1.00 62.44 558 PHE A N 1
ATOM 4107 C CA . PHE A 1 558 ? 34.760 -1.227 -7.994 1.00 62.44 558 PHE A CA 1
ATOM 4108 C C . PHE A 1 558 ? 34.471 -0.268 -6.836 1.00 62.44 558 PHE A C 1
ATOM 4110 O O . PHE A 1 558 ? 34.477 0.949 -7.040 1.00 62.44 558 PHE A O 1
ATOM 4117 N N . TYR A 1 559 ? 34.302 -0.781 -5.615 1.00 67.38 559 TYR A N 1
ATOM 4118 C CA . TYR A 1 559 ? 33.890 0.013 -4.462 1.00 67.38 559 TYR A CA 1
ATOM 4119 C C . TYR A 1 559 ? 35.055 0.209 -3.494 1.00 67.38 559 TYR A C 1
ATOM 4121 O O . TYR A 1 559 ? 35.721 -0.734 -3.072 1.00 67.38 559 TYR A O 1
ATOM 4129 N N . THR A 1 560 ? 35.290 1.461 -3.099 1.00 58.31 560 THR A N 1
ATOM 4130 C CA . THR A 1 560 ? 36.216 1.794 -2.003 1.00 58.31 560 THR A CA 1
ATOM 4131 C C . THR A 1 560 ? 35.505 2.023 -0.666 1.00 58.31 560 THR A C 1
ATOM 4133 O O . THR A 1 560 ? 36.172 2.038 0.366 1.00 58.31 560 THR A O 1
ATOM 4136 N N . ASP A 1 561 ? 34.182 2.221 -0.689 1.00 67.44 561 ASP A N 1
ATOM 4137 C CA . ASP A 1 561 ? 33.300 2.461 0.461 1.00 67.44 561 ASP A CA 1
ATOM 4138 C C . ASP A 1 561 ? 31.914 1.858 0.166 1.00 67.44 561 ASP A C 1
ATOM 4140 O O . ASP A 1 561 ? 31.216 2.317 -0.739 1.00 67.44 561 ASP A O 1
ATOM 4144 N N . THR A 1 562 ? 31.545 0.802 0.889 1.00 69.75 562 THR A N 1
ATOM 4145 C CA . THR A 1 562 ? 30.267 0.091 0.725 1.00 69.75 562 THR A CA 1
ATOM 4146 C C . THR A 1 562 ? 29.150 0.671 1.595 1.00 69.75 562 THR A C 1
ATOM 4148 O O . THR A 1 562 ? 27.981 0.404 1.334 1.00 69.75 562 THR A O 1
ATOM 4151 N N . ASP A 1 563 ? 29.463 1.504 2.597 1.00 74.06 563 ASP A N 1
ATOM 4152 C CA . ASP A 1 563 ? 28.484 1.981 3.591 1.00 74.06 563 ASP A CA 1
ATOM 4153 C C . ASP A 1 563 ? 27.389 2.861 2.957 1.00 74.06 563 ASP A C 1
ATOM 4155 O O . ASP A 1 563 ? 26.282 2.990 3.488 1.00 74.06 563 ASP A O 1
ATOM 4159 N N . LYS A 1 564 ? 27.677 3.447 1.786 1.00 75.56 564 LYS A N 1
ATOM 4160 C CA . LYS A 1 564 ? 26.715 4.230 1.002 1.00 75.56 564 LYS A CA 1
ATOM 4161 C C . LYS A 1 564 ? 25.556 3.373 0.471 1.00 75.56 564 LYS A C 1
ATOM 4163 O O . LYS A 1 564 ? 24.444 3.892 0.385 1.00 75.56 564 LYS A O 1
ATOM 4168 N N . TYR A 1 565 ? 25.789 2.089 0.199 1.00 77.69 565 TYR A N 1
ATOM 4169 C CA . TYR A 1 565 ? 24.860 1.196 -0.505 1.00 77.69 565 TYR A CA 1
ATOM 4170 C C . TYR A 1 565 ? 24.259 0.097 0.393 1.00 77.69 565 TYR A C 1
ATOM 4172 O O . TYR A 1 565 ? 23.205 -0.412 0.073 1.00 77.69 565 TYR A O 1
ATOM 4180 N N . VAL A 1 566 ? 24.829 -0.199 1.572 1.00 80.94 566 VAL A N 1
ATOM 4181 C CA . VAL A 1 566 ? 24.273 -1.208 2.509 1.00 80.94 566 VAL A CA 1
ATOM 4182 C C . VAL A 1 566 ? 23.508 -0.553 3.662 1.00 80.94 566 VAL A C 1
ATOM 4184 O O . VAL A 1 566 ? 24.036 0.357 4.313 1.00 80.94 566 VAL A O 1
ATOM 4187 N N . GLY A 1 567 ? 22.319 -1.056 4.011 1.00 86.50 567 GLY A N 1
ATOM 4188 C CA . GLY A 1 567 ? 21.665 -0.756 5.291 1.00 86.50 567 GLY A CA 1
ATOM 4189 C C . GLY A 1 567 ? 20.197 -0.314 5.202 1.00 86.50 567 GLY A C 1
ATOM 4190 O O . GLY A 1 567 ? 19.552 -0.417 4.166 1.00 86.50 567 GLY A O 1
ATOM 4191 N N . ARG A 1 568 ? 19.695 0.282 6.292 1.00 92.25 568 ARG A N 1
ATOM 4192 C CA . ARG A 1 568 ? 18.327 0.819 6.415 1.00 92.25 568 ARG A CA 1
ATOM 4193 C C . ARG A 1 568 ? 17.973 1.854 5.335 1.00 92.25 568 ARG A C 1
ATOM 4195 O O . ARG A 1 568 ? 18.793 2.726 5.032 1.00 92.25 568 ARG A O 1
ATOM 4202 N N . ILE A 1 569 ? 16.751 1.763 4.817 1.00 91.38 569 ILE A N 1
ATOM 4203 C CA . ILE A 1 569 ? 16.122 2.632 3.817 1.00 91.38 569 ILE A CA 1
ATOM 4204 C C . ILE A 1 569 ? 14.762 3.076 4.374 1.00 91.38 569 ILE A C 1
ATOM 4206 O O . ILE A 1 569 ? 13.818 2.291 4.442 1.00 91.38 569 ILE A O 1
ATOM 4210 N N . ASP A 1 570 ? 14.655 4.344 4.767 1.00 87.56 570 ASP A N 1
ATOM 4211 C CA . ASP A 1 570 ? 13.440 4.923 5.373 1.00 87.56 570 ASP A CA 1
ATOM 4212 C C . ASP A 1 570 ? 12.347 5.278 4.344 1.00 87.56 570 ASP A C 1
ATOM 4214 O O . ASP A 1 570 ? 11.286 5.798 4.694 1.00 87.56 570 ASP A O 1
ATOM 4218 N N . GLY A 1 571 ? 12.607 4.999 3.064 1.00 84.81 571 GLY A N 1
ATOM 4219 C CA . GLY A 1 571 ? 11.720 5.321 1.955 1.00 84.81 571 GLY A CA 1
ATOM 4220 C C . GLY A 1 571 ? 11.616 6.822 1.689 1.00 84.81 571 GLY A C 1
ATOM 4221 O O . GLY A 1 571 ? 12.485 7.614 2.058 1.00 84.81 571 GLY A O 1
ATOM 4222 N N . MET A 1 572 ? 10.547 7.221 1.005 1.00 87.69 572 MET A N 1
ATOM 4223 C CA . MET A 1 572 ? 10.306 8.614 0.624 1.00 87.69 572 MET A CA 1
ATOM 4224 C C . MET A 1 572 ? 8.828 8.996 0.658 1.00 87.69 572 MET A C 1
ATOM 4226 O O . MET A 1 572 ? 7.930 8.153 0.582 1.00 87.69 572 MET A O 1
ATOM 4230 N N . ALA A 1 573 ? 8.577 10.303 0.732 1.00 83.88 573 ALA A N 1
ATOM 4231 C CA . ALA A 1 573 ? 7.243 10.857 0.551 1.00 83.88 573 ALA A CA 1
ATOM 4232 C C . ALA A 1 573 ? 6.789 10.735 -0.913 1.00 83.88 573 ALA A C 1
ATOM 4234 O O . ALA A 1 573 ? 7.604 10.830 -1.828 1.00 83.88 573 ALA A O 1
ATOM 4235 N N . ASP A 1 574 ? 5.478 10.629 -1.141 1.00 74.38 574 ASP A N 1
ATOM 4236 C CA . ASP A 1 574 ? 4.884 10.528 -2.486 1.00 74.38 574 ASP A CA 1
ATOM 4237 C C . ASP A 1 574 ? 5.341 11.648 -3.434 1.00 74.38 574 ASP A C 1
ATOM 4239 O O . ASP A 1 574 ? 5.652 11.413 -4.598 1.00 74.38 574 ASP A O 1
ATOM 4243 N N . ALA A 1 575 ? 5.448 12.878 -2.922 1.00 74.94 575 ALA A N 1
ATOM 4244 C CA . ALA A 1 575 ? 5.883 14.040 -3.700 1.00 74.94 575 ALA A CA 1
ATOM 4245 C C . ALA A 1 575 ? 7.372 14.007 -4.097 1.00 74.94 575 ALA A C 1
ATOM 4247 O O . ALA A 1 575 ? 7.801 14.780 -4.958 1.00 74.94 575 ALA A O 1
ATOM 4248 N N . ASP A 1 576 ? 8.163 13.145 -3.459 1.00 78.62 576 ASP A N 1
ATOM 4249 C CA . ASP A 1 576 ? 9.593 12.979 -3.711 1.00 78.62 576 ASP A CA 1
ATOM 4250 C C . ASP A 1 576 ? 9.899 11.728 -4.533 1.00 78.62 576 ASP A C 1
ATOM 4252 O O . ASP A 1 576 ? 11.066 11.473 -4.827 1.00 78.62 576 ASP A O 1
ATOM 4256 N N . ALA A 1 577 ? 8.858 11.027 -5.000 1.00 65.94 577 ALA A N 1
ATOM 4257 C CA . ALA A 1 577 ? 8.977 9.843 -5.829 1.00 65.94 577 ALA A CA 1
ATOM 4258 C C . ALA A 1 577 ? 9.986 10.012 -6.968 1.00 65.94 577 ALA A C 1
ATOM 4260 O O . ALA A 1 577 ? 10.745 9.101 -7.236 1.00 65.94 577 ALA A O 1
ATOM 4261 N N . THR A 1 578 ? 10.061 11.163 -7.637 1.00 67.25 578 THR A N 1
ATOM 4262 C CA . THR A 1 578 ? 10.973 11.393 -8.777 1.00 67.25 578 THR A CA 1
ATOM 4263 C C . THR A 1 578 ? 12.389 11.841 -8.389 1.00 67.25 578 THR A C 1
ATOM 4265 O O . THR A 1 578 ? 13.139 12.270 -9.261 1.00 67.25 578 THR A O 1
ATOM 4268 N N . LYS A 1 579 ? 12.743 11.852 -7.098 1.00 74.50 579 LYS A N 1
ATOM 4269 C CA . LYS A 1 579 ? 13.999 12.437 -6.590 1.00 74.50 579 LYS A CA 1
ATOM 4270 C C . LYS A 1 579 ? 14.856 11.466 -5.776 1.00 74.50 579 LYS A C 1
ATOM 4272 O O . LYS A 1 579 ? 15.854 11.908 -5.209 1.00 74.50 579 LYS A O 1
ATOM 4277 N N . ALA A 1 580 ? 14.468 10.197 -5.672 1.00 78.94 580 ALA A N 1
ATOM 4278 C CA . ALA A 1 580 ? 15.274 9.204 -4.972 1.00 78.94 580 ALA A CA 1
ATOM 4279 C C . ALA A 1 580 ? 16.609 9.007 -5.703 1.00 78.94 580 ALA A C 1
ATOM 4281 O O . ALA A 1 580 ? 16.636 8.496 -6.815 1.00 78.94 580 ALA A O 1
ATOM 4282 N N . ILE A 1 581 ? 17.697 9.451 -5.073 1.00 78.25 581 ILE A N 1
ATOM 4283 C CA . ILE A 1 581 ? 19.075 9.394 -5.599 1.00 78.25 581 ILE A CA 1
ATOM 4284 C C . ILE A 1 581 ? 20.046 8.775 -4.578 1.00 78.25 581 ILE A C 1
ATOM 4286 O O . ILE A 1 581 ? 21.264 8.873 -4.706 1.00 78.25 581 ILE A O 1
ATOM 4290 N N . SER A 1 582 ? 19.518 8.220 -3.486 1.00 81.88 582 SER A N 1
ATOM 4291 C CA . SER A 1 582 ? 20.277 7.512 -2.455 1.00 81.88 582 SER A CA 1
ATOM 4292 C C . SER A 1 582 ? 19.360 6.694 -1.547 1.00 81.88 582 SER A C 1
ATOM 4294 O O . SER A 1 582 ? 18.149 6.940 -1.479 1.00 81.88 582 SER A O 1
ATOM 4296 N N . ARG A 1 583 ? 19.952 5.806 -0.744 1.00 83.25 583 ARG A N 1
ATOM 4297 C CA . ARG A 1 583 ? 19.252 5.024 0.285 1.00 83.25 583 ARG A CA 1
ATOM 4298 C C . ARG A 1 583 ? 18.448 5.843 1.285 1.00 83.25 583 ARG A C 1
ATOM 4300 O O . ARG A 1 583 ? 17.337 5.465 1.636 1.00 83.25 583 ARG A O 1
ATOM 4307 N N . GLN A 1 584 ? 18.963 6.998 1.715 1.00 80.94 584 GLN A N 1
ATOM 4308 C CA . GLN A 1 584 ? 18.229 7.885 2.634 1.00 80.94 584 GLN A CA 1
ATOM 4309 C C . GLN A 1 584 ? 16.964 8.474 1.999 1.00 80.94 584 GLN A C 1
ATOM 4311 O O . GLN A 1 584 ? 16.090 8.957 2.708 1.00 80.94 584 GLN A O 1
ATOM 4316 N N . THR A 1 585 ? 16.894 8.469 0.669 1.00 83.00 585 THR A N 1
ATOM 4317 C CA . THR A 1 585 ? 15.755 8.957 -0.113 1.00 83.00 585 THR A CA 1
ATOM 4318 C C . THR A 1 585 ? 14.947 7.822 -0.740 1.00 83.00 585 THR A C 1
ATOM 4320 O O . THR A 1 585 ? 14.146 8.083 -1.627 1.00 83.00 585 THR A O 1
ATOM 4323 N N . GLY A 1 586 ? 15.158 6.571 -0.314 1.00 88.12 586 GLY A N 1
ATOM 4324 C CA . GLY A 1 586 ? 14.376 5.434 -0.794 1.00 88.12 586 GLY A CA 1
ATOM 4325 C C . GLY A 1 586 ? 14.921 4.709 -2.026 1.00 88.12 586 GLY A C 1
ATOM 4326 O O . GLY A 1 586 ? 14.160 3.942 -2.593 1.00 88.12 586 GLY A O 1
ATOM 4327 N N . LEU A 1 587 ? 16.164 4.934 -2.467 1.00 88.12 587 LEU A N 1
ATOM 4328 C CA . LEU A 1 587 ? 16.771 4.193 -3.589 1.00 88.12 587 LEU A CA 1
ATOM 4329 C C . LEU A 1 587 ? 17.530 2.955 -3.088 1.00 88.12 587 LEU A C 1
ATOM 4331 O O . LEU A 1 587 ? 18.328 3.074 -2.157 1.00 88.12 587 LEU A O 1
ATOM 4335 N N . THR A 1 588 ? 17.316 1.806 -3.719 1.00 88.88 588 THR A N 1
ATOM 4336 C CA . THR A 1 588 ? 18.035 0.547 -3.461 1.00 88.88 588 THR A CA 1
ATOM 4337 C C . THR A 1 588 ? 18.210 -0.227 -4.756 1.00 88.88 588 THR A C 1
ATOM 4339 O O . THR A 1 588 ? 17.421 -0.045 -5.687 1.00 88.88 588 THR A O 1
ATOM 4342 N N . ASN A 1 589 ? 19.237 -1.067 -4.799 1.00 86.69 589 ASN A N 1
ATOM 4343 C CA . ASN A 1 589 ? 19.433 -2.034 -5.863 1.00 86.69 589 ASN A CA 1
ATOM 4344 C C . ASN A 1 589 ? 19.018 -3.459 -5.489 1.00 86.69 589 ASN A C 1
ATOM 4346 O O . ASN A 1 589 ? 18.843 -4.247 -6.402 1.00 86.69 589 ASN A O 1
ATOM 4350 N N . ASP A 1 590 ? 18.745 -3.747 -4.212 1.00 87.81 590 ASP A N 1
ATOM 4351 C CA . ASP A 1 590 ? 18.388 -5.084 -3.723 1.00 87.81 590 ASP A CA 1
ATOM 4352 C C . ASP A 1 590 ? 16.942 -5.460 -4.137 1.00 87.81 590 ASP A C 1
ATOM 4354 O O . ASP A 1 590 ? 15.969 -4.951 -3.554 1.00 87.81 590 ASP A O 1
ATOM 4358 N N . PRO A 1 591 ? 16.743 -6.365 -5.121 1.00 88.69 591 PRO A N 1
ATOM 4359 C CA . PRO A 1 591 ? 15.413 -6.792 -5.565 1.00 88.69 591 PRO A CA 1
ATOM 4360 C C . PRO A 1 591 ? 14.680 -7.647 -4.521 1.00 88.69 591 PRO A C 1
ATOM 4362 O O . PRO A 1 591 ? 13.498 -7.970 -4.695 1.00 88.69 591 PRO A O 1
ATOM 4365 N N . SER A 1 592 ? 15.363 -8.044 -3.447 1.00 88.94 592 SER A N 1
ATOM 4366 C CA . SER A 1 592 ? 14.863 -8.888 -2.364 1.00 88.94 592 SER A CA 1
ATOM 4367 C C . SER A 1 592 ? 14.823 -8.179 -1.005 1.00 88.94 592 SER A C 1
ATOM 4369 O O . SER A 1 592 ? 14.586 -8.836 0.014 1.00 88.94 592 SER A O 1
ATOM 4371 N N . ALA A 1 593 ? 14.982 -6.848 -0.993 1.00 90.38 593 ALA A N 1
ATOM 4372 C CA . ALA A 1 593 ? 15.089 -6.040 0.216 1.00 90.38 593 ALA A CA 1
ATOM 4373 C C . ALA A 1 593 ? 14.007 -6.393 1.251 1.00 90.38 593 ALA A C 1
ATOM 4375 O O . ALA A 1 593 ? 12.800 -6.378 0.973 1.00 90.38 593 ALA A O 1
ATOM 4376 N N . GLU A 1 594 ? 14.443 -6.694 2.476 1.00 93.62 594 GLU A N 1
ATOM 4377 C CA . GLU A 1 594 ? 13.538 -7.102 3.551 1.00 93.62 594 GLU A CA 1
ATOM 4378 C C . GLU A 1 594 ? 12.765 -5.890 4.079 1.00 93.62 594 GLU A C 1
ATOM 4380 O O . GLU A 1 594 ? 13.365 -4.874 4.438 1.00 93.62 594 GLU A O 1
ATOM 4385 N N . LEU A 1 595 ? 11.440 -6.005 4.196 1.00 97.19 595 LEU A N 1
ATOM 4386 C CA . LEU A 1 595 ? 10.621 -4.998 4.870 1.00 97.19 595 LEU A CA 1
ATOM 4387 C C . LEU A 1 595 ? 10.596 -5.279 6.366 1.00 97.19 595 LEU A C 1
ATOM 4389 O O . LEU A 1 595 ? 10.237 -6.374 6.793 1.00 97.19 595 LEU A O 1
ATOM 4393 N N . HIS A 1 596 ? 10.894 -4.258 7.158 1.00 97.38 596 HIS A N 1
ATOM 4394 C CA . HIS A 1 596 ? 10.792 -4.277 8.610 1.00 97.38 596 HIS A CA 1
ATOM 4395 C C . HIS A 1 596 ? 9.786 -3.225 9.060 1.00 97.38 596 HIS A C 1
ATOM 4397 O O . HIS A 1 596 ? 9.804 -2.094 8.572 1.00 97.38 596 HIS A O 1
ATOM 4403 N N . PHE A 1 597 ? 8.906 -3.580 9.993 1.00 98.25 597 PHE A N 1
ATOM 4404 C CA . PHE A 1 597 ? 7.994 -2.622 10.612 1.00 98.25 597 PHE A CA 1
ATOM 4405 C C . PHE A 1 597 ? 7.642 -3.008 12.048 1.00 98.25 597 PHE A C 1
ATOM 4407 O O . PHE A 1 597 ? 7.659 -4.182 12.407 1.00 98.25 597 PHE A O 1
ATOM 4414 N N . THR A 1 598 ? 7.289 -2.015 12.861 1.00 98.25 598 THR A N 1
ATOM 4415 C CA . THR A 1 598 ? 6.985 -2.206 14.285 1.00 98.25 598 THR A CA 1
ATOM 4416 C C . THR A 1 598 ? 5.598 -1.668 14.609 1.00 98.25 598 THR A C 1
ATOM 4418 O O . THR A 1 598 ? 5.301 -0.500 14.332 1.00 98.25 598 THR A O 1
ATOM 4421 N N . LEU A 1 599 ? 4.751 -2.493 15.226 1.00 98.12 599 LEU A N 1
ATOM 4422 C CA . LEU A 1 599 ? 3.463 -2.051 15.768 1.00 98.12 599 LEU A CA 1
ATOM 4423 C C . LEU A 1 599 ? 3.634 -1.419 17.155 1.00 98.12 599 LEU A C 1
ATOM 4425 O O . LEU A 1 599 ? 4.528 -1.789 17.908 1.00 98.12 599 LEU A O 1
ATOM 4429 N N . ASP A 1 600 ? 2.771 -0.471 17.519 1.00 96.56 600 ASP A N 1
ATOM 4430 C CA . ASP A 1 600 ? 2.739 0.087 18.880 1.00 96.56 600 ASP A CA 1
ATOM 4431 C C . ASP A 1 600 ? 2.220 -0.916 19.924 1.00 96.56 600 ASP A C 1
ATOM 4433 O O . ASP A 1 600 ? 2.588 -0.835 21.097 1.00 96.56 600 ASP A O 1
ATOM 4437 N N . LYS A 1 601 ? 1.360 -1.848 19.498 1.00 94.06 601 LYS A N 1
ATOM 4438 C CA . LYS A 1 601 ? 0.737 -2.888 20.323 1.00 94.06 601 LYS A CA 1
ATOM 4439 C C . LYS A 1 601 ? 0.321 -4.101 19.482 1.00 94.06 601 LYS A C 1
ATOM 4441 O O . LYS A 1 601 ? 0.271 -4.033 18.255 1.00 94.06 601 LYS A O 1
ATOM 4446 N N . GLU A 1 602 ? 0.010 -5.214 20.141 1.00 92.56 602 GLU A N 1
ATOM 4447 C CA . GLU A 1 602 ? -0.408 -6.441 19.457 1.00 92.56 602 GLU A CA 1
ATOM 4448 C C . GLU A 1 602 ? -1.833 -6.324 18.878 1.00 92.56 602 GLU A C 1
ATOM 4450 O O . GLU A 1 602 ? -2.706 -5.716 19.507 1.00 92.56 602 GLU A O 1
ATOM 4455 N N . PRO A 1 603 ? -2.109 -6.921 17.701 1.00 92.19 603 PRO A N 1
ATOM 4456 C CA . PRO A 1 603 ? -3.469 -7.060 17.190 1.00 92.19 603 PRO A CA 1
ATOM 4457 C C . PRO A 1 603 ? -4.365 -7.867 18.134 1.00 92.19 603 PRO A C 1
ATOM 4459 O O . PRO A 1 603 ? -3.978 -8.919 18.642 1.00 92.19 603 PRO A O 1
ATOM 4462 N N . LYS A 1 604 ? -5.600 -7.399 18.336 1.00 87.75 604 LYS A N 1
ATOM 4463 C CA . LYS A 1 604 ? -6.613 -8.123 19.118 1.00 87.75 604 LYS A CA 1
ATOM 4464 C C . LYS A 1 604 ? -7.217 -9.282 18.322 1.00 87.75 604 LYS A C 1
ATOM 4466 O O . LYS A 1 604 ? -7.098 -9.359 17.101 1.00 87.75 604 LYS A O 1
ATOM 4471 N N . ALA A 1 605 ? -7.935 -10.172 19.009 1.00 84.50 605 ALA A N 1
ATOM 4472 C CA . ALA A 1 605 ? -8.637 -11.287 18.374 1.00 84.50 605 ALA A CA 1
ATOM 4473 C C . ALA A 1 605 ? -9.547 -10.812 17.223 1.00 84.50 605 ALA A C 1
ATOM 4475 O O . ALA A 1 605 ? -10.405 -9.949 17.406 1.00 84.50 605 ALA A O 1
ATOM 4476 N N . GLY A 1 606 ? -9.359 -11.398 16.038 1.00 85.88 606 GLY A N 1
ATOM 4477 C CA . GLY A 1 606 ? -10.082 -11.035 14.817 1.00 85.88 606 GLY A CA 1
ATOM 4478 C C . GLY A 1 606 ? -9.445 -9.904 14.006 1.00 85.88 606 GLY A C 1
ATOM 4479 O O . GLY A 1 606 ? -9.858 -9.705 12.871 1.00 85.88 606 GLY A O 1
ATOM 4480 N N . GLN A 1 607 ? -8.439 -9.201 14.533 1.00 92.56 607 GLN A N 1
ATOM 4481 C CA . GLN A 1 607 ? -7.637 -8.271 13.743 1.00 92.56 607 GLN A CA 1
ATOM 4482 C C . GLN A 1 607 ? -6.516 -9.019 13.022 1.00 92.56 607 GLN A C 1
ATOM 4484 O O . GLN A 1 607 ? -5.901 -9.927 13.582 1.00 92.56 607 GLN A O 1
ATOM 4489 N N . VAL A 1 608 ? -6.238 -8.625 11.782 1.00 94.06 608 VAL A N 1
ATOM 4490 C CA . VAL A 1 608 ? -5.162 -9.202 10.969 1.00 94.06 608 VAL A CA 1
ATOM 4491 C C . VAL A 1 608 ? -4.285 -8.099 10.396 1.00 94.06 608 VAL A C 1
ATOM 4493 O O . VAL A 1 608 ? -4.780 -7.050 9.989 1.00 94.06 608 VAL A O 1
ATOM 4496 N N . VAL A 1 609 ? -2.976 -8.335 10.364 1.00 97.12 609 VAL A N 1
ATOM 4497 C CA . VAL A 1 609 ? -2.010 -7.445 9.711 1.00 97.12 609 VAL A CA 1
ATOM 4498 C C . VAL A 1 609 ? -1.798 -7.955 8.294 1.00 97.12 609 VAL A C 1
ATOM 4500 O O . VAL A 1 609 ? -1.499 -9.133 8.108 1.00 97.12 609 VAL A O 1
ATOM 4503 N N . LYS A 1 610 ? -1.962 -7.077 7.308 1.00 96.38 610 LYS A N 1
ATOM 4504 C CA . LYS A 1 610 ? -1.679 -7.341 5.900 1.00 96.38 610 LYS A CA 1
ATOM 4505 C C . LYS A 1 610 ? -0.511 -6.502 5.417 1.00 96.38 610 LYS A C 1
ATOM 4507 O O . LYS A 1 610 ? -0.394 -5.335 5.788 1.00 96.38 610 LYS A O 1
ATOM 4512 N N . VAL A 1 611 ? 0.304 -7.085 4.545 1.00 97.62 611 VAL A N 1
ATOM 4513 C CA . VAL A 1 611 ? 1.391 -6.382 3.862 1.00 97.62 611 VAL A CA 1
ATOM 4514 C C . VAL A 1 611 ? 1.193 -6.515 2.365 1.00 97.62 611 VAL A C 1
ATOM 4516 O O . VAL A 1 611 ? 1.250 -7.611 1.817 1.00 97.62 611 VAL A O 1
ATOM 4519 N N . LEU A 1 612 ? 0.963 -5.382 1.715 1.00 94.75 612 LEU A N 1
ATOM 4520 C CA . LEU A 1 612 ? 0.721 -5.288 0.283 1.00 94.75 612 LEU A CA 1
ATOM 4521 C C . LEU A 1 612 ? 1.848 -4.475 -0.355 1.00 94.75 612 LEU A C 1
ATOM 4523 O O . LEU A 1 612 ? 2.190 -3.409 0.155 1.00 94.75 612 LEU A O 1
ATOM 4527 N N . ARG A 1 613 ? 2.423 -4.945 -1.461 1.00 94.19 613 ARG A N 1
ATOM 4528 C CA . ARG A 1 613 ? 3.408 -4.195 -2.252 1.00 94.19 613 ARG A CA 1
ATOM 4529 C C . ARG A 1 613 ? 2.794 -3.795 -3.584 1.00 94.19 613 ARG A C 1
ATOM 4531 O O . ARG A 1 613 ? 2.387 -4.656 -4.349 1.00 94.19 613 ARG A O 1
ATOM 4538 N N . TYR A 1 614 ? 2.761 -2.501 -3.863 1.00 86.88 614 TYR A N 1
ATOM 4539 C CA . TYR A 1 614 ? 2.235 -1.939 -5.097 1.00 86.88 614 TYR A CA 1
ATOM 4540 C C . TYR A 1 614 ? 3.361 -1.477 -6.010 1.00 86.88 614 TYR A C 1
ATOM 4542 O O . TYR A 1 614 ? 4.276 -0.801 -5.541 1.00 86.88 614 TYR A O 1
ATOM 4550 N N . THR A 1 615 ? 3.265 -1.756 -7.307 1.00 83.31 615 THR A N 1
ATOM 4551 C CA . THR A 1 615 ? 3.968 -0.965 -8.328 1.00 83.31 615 THR A CA 1
ATOM 4552 C C . THR A 1 615 ? 3.234 0.365 -8.484 1.00 83.31 615 THR A C 1
ATOM 4554 O O . THR A 1 615 ? 2.006 0.387 -8.513 1.00 83.31 615 THR A O 1
ATOM 4557 N N . ILE A 1 616 ? 3.949 1.484 -8.580 1.00 78.75 616 ILE A N 1
ATOM 4558 C CA . ILE A 1 616 ? 3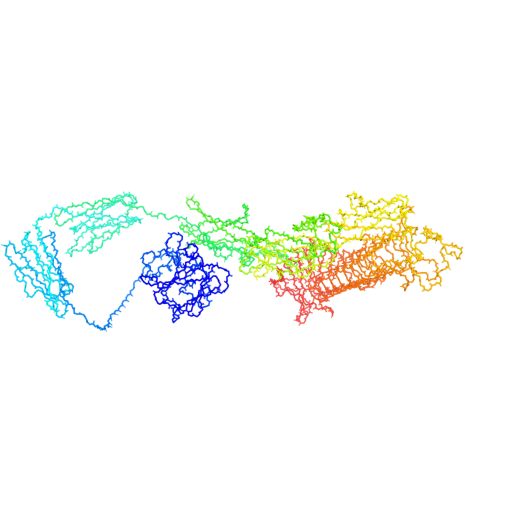.348 2.811 -8.757 1.00 78.75 616 ILE A CA 1
ATOM 4559 C C . ILE A 1 616 ? 3.555 3.290 -10.194 1.00 78.75 616 ILE A C 1
ATOM 4561 O O . ILE A 1 616 ? 4.691 3.444 -10.644 1.00 78.75 616 ILE A O 1
ATOM 4565 N N . VAL A 1 617 ? 2.455 3.592 -10.886 1.00 67.88 617 VAL A N 1
ATOM 4566 C CA . VAL A 1 617 ? 2.436 4.059 -12.281 1.00 67.88 617 VAL A CA 1
ATOM 4567 C C . VAL A 1 617 ? 1.759 5.429 -12.331 1.00 67.88 617 VAL A C 1
ATOM 4569 O O . VAL A 1 617 ? 0.643 5.599 -11.844 1.00 67.88 617 VAL A O 1
ATOM 4572 N N . ASP A 1 618 ? 2.459 6.441 -12.850 1.00 64.69 618 ASP A N 1
ATOM 4573 C CA . ASP A 1 618 ? 1.996 7.840 -12.910 1.00 64.69 618 ASP A CA 1
ATOM 4574 C C . ASP A 1 618 ? 1.465 8.405 -11.576 1.00 64.69 618 ASP A C 1
ATOM 4576 O O . ASP A 1 618 ? 0.562 9.242 -11.531 1.00 64.69 618 ASP A O 1
ATOM 4580 N N . GLY A 1 619 ? 2.050 7.955 -10.463 1.00 65.75 619 GLY A N 1
ATOM 4581 C CA . GLY A 1 619 ? 1.673 8.371 -9.110 1.00 65.75 619 GLY A CA 1
ATOM 4582 C C . GLY A 1 619 ? 0.452 7.652 -8.529 1.00 65.75 619 GLY A C 1
ATOM 4583 O O . GLY A 1 619 ? 0.076 7.953 -7.398 1.00 65.75 619 GLY A O 1
ATOM 4584 N N . ASN A 1 620 ? -0.134 6.699 -9.257 1.00 62.84 620 ASN A N 1
ATOM 4585 C CA . ASN A 1 620 ? -1.236 5.861 -8.791 1.00 62.84 620 ASN A CA 1
ATOM 4586 C C . ASN A 1 620 ? -0.747 4.448 -8.456 1.00 62.84 620 ASN A C 1
ATOM 4588 O O . ASN A 1 620 ? 0.239 3.965 -9.013 1.00 62.84 620 ASN A O 1
ATOM 4592 N N . GLU A 1 621 ? -1.448 3.786 -7.539 1.00 72.88 621 GLU A N 1
ATOM 4593 C CA . GLU A 1 621 ? -1.243 2.367 -7.247 1.00 72.88 621 GLU A CA 1
ATOM 4594 C C . GLU A 1 621 ? -1.666 1.528 -8.452 1.00 72.88 621 GLU A C 1
ATOM 4596 O O . GLU A 1 621 ? -2.818 1.582 -8.873 1.00 72.88 621 GLU A O 1
ATOM 4601 N N . GLY A 1 622 ? -0.708 0.799 -9.021 1.00 65.56 622 GLY A N 1
ATOM 4602 C CA . GLY A 1 622 ? -0.931 -0.215 -10.044 1.00 65.56 622 GLY A CA 1
ATOM 4603 C C . GLY A 1 622 ? -1.027 -1.602 -9.410 1.00 65.56 622 GLY A C 1
ATOM 4604 O O . GLY A 1 622 ? -1.716 -1.788 -8.406 1.00 65.56 622 GLY A O 1
ATOM 4605 N N . ARG A 1 623 ? -0.303 -2.577 -9.977 1.00 70.25 623 ARG A N 1
ATOM 4606 C CA . ARG A 1 623 ? -0.278 -3.975 -9.513 1.00 70.25 623 ARG A CA 1
ATOM 4607 C C . ARG A 1 623 ? -0.005 -4.075 -8.017 1.00 70.25 623 ARG A C 1
ATOM 4609 O O . ARG A 1 623 ? 0.944 -3.462 -7.539 1.00 70.25 623 ARG A O 1
ATOM 4616 N N . VAL A 1 624 ? -0.766 -4.924 -7.328 1.00 83.12 624 VAL A N 1
ATOM 4617 C CA . VAL A 1 624 ? -0.569 -5.274 -5.919 1.00 83.12 624 VAL A CA 1
ATOM 4618 C C . VAL A 1 624 ? -0.085 -6.713 -5.768 1.00 83.12 624 VAL A C 1
ATOM 4620 O O . VAL A 1 624 ? -0.588 -7.626 -6.414 1.00 83.12 624 VAL A O 1
ATOM 4623 N N . GLU A 1 625 ? 0.869 -6.921 -4.873 1.00 86.75 625 GLU A N 1
ATOM 4624 C CA . GLU A 1 625 ? 1.316 -8.225 -4.405 1.00 86.75 625 GLU A CA 1
ATOM 4625 C C . GLU A 1 625 ? 0.973 -8.360 -2.919 1.00 86.75 625 GLU A C 1
ATOM 4627 O O . GLU A 1 625 ? 1.400 -7.538 -2.103 1.00 86.75 625 GLU A O 1
ATOM 4632 N N . ASP A 1 626 ? 0.190 -9.382 -2.558 1.00 91.19 626 ASP A N 1
ATOM 4633 C CA . ASP A 1 626 ? -0.092 -9.701 -1.156 1.00 91.19 626 ASP A CA 1
ATOM 4634 C C . ASP A 1 626 ? 1.062 -10.542 -0.587 1.00 91.19 626 ASP A C 1
ATOM 4636 O O . ASP A 1 626 ? 1.213 -11.727 -0.883 1.00 91.19 626 ASP A O 1
ATOM 4640 N N . LEU A 1 627 ? 1.902 -9.900 0.222 1.00 95.25 627 LEU A N 1
ATOM 4641 C CA . LEU A 1 627 ? 3.081 -10.491 0.855 1.00 95.25 627 LEU A CA 1
ATOM 4642 C C . LEU A 1 627 ? 2.802 -10.948 2.291 1.00 95.25 627 LEU A C 1
ATOM 4644 O O . LEU A 1 627 ? 3.727 -11.324 3.013 1.00 95.25 627 LEU A O 1
ATOM 4648 N N . THR A 1 628 ? 1.537 -10.924 2.719 1.00 94.88 628 THR A N 1
ATOM 4649 C CA . THR A 1 628 ? 1.138 -11.228 4.099 1.00 94.88 628 THR A CA 1
ATOM 4650 C C . THR A 1 628 ? 1.620 -12.610 4.549 1.00 94.88 628 THR A C 1
ATOM 4652 O O . THR A 1 628 ? 2.104 -12.754 5.669 1.00 94.88 628 THR A O 1
ATOM 4655 N N . ASP A 1 629 ? 1.590 -13.609 3.664 1.00 95.31 629 ASP A N 1
ATOM 4656 C CA . ASP A 1 629 ? 2.018 -14.981 3.977 1.00 95.31 629 ASP A CA 1
ATOM 4657 C C . ASP A 1 629 ? 3.547 -15.138 4.127 1.00 95.31 629 ASP A C 1
ATOM 4659 O O . ASP A 1 629 ? 4.027 -16.174 4.589 1.00 95.31 629 ASP A O 1
ATOM 4663 N N . GLN A 1 630 ? 4.326 -14.120 3.747 1.00 95.75 630 GLN A N 1
ATOM 4664 C CA . GLN A 1 630 ? 5.795 -14.095 3.831 1.00 95.75 630 GLN A CA 1
ATOM 4665 C C . GLN A 1 630 ? 6.295 -13.322 5.065 1.00 95.75 630 GLN A C 1
ATOM 4667 O O . GLN A 1 630 ? 7.499 -13.122 5.255 1.00 95.75 630 GLN A O 1
ATOM 4672 N N . MET A 1 631 ? 5.364 -12.866 5.900 1.00 95.94 631 MET A N 1
ATOM 4673 C CA . MET A 1 631 ? 5.620 -12.105 7.109 1.00 95.94 631 MET A CA 1
ATOM 4674 C C . MET A 1 631 ? 5.933 -13.026 8.290 1.00 95.94 631 MET A C 1
ATOM 4676 O O . MET A 1 631 ? 5.273 -14.035 8.531 1.00 95.94 631 MET A O 1
ATOM 4680 N N . THR A 1 632 ? 6.920 -12.630 9.082 1.00 96.69 632 THR A N 1
ATOM 4681 C CA . THR A 1 632 ? 7.238 -13.221 10.384 1.00 96.69 632 THR A CA 1
ATOM 4682 C C . THR A 1 632 ? 7.299 -12.120 11.429 1.00 96.69 632 THR A C 1
ATOM 4684 O O . THR A 1 632 ? 7.536 -10.963 11.087 1.00 96.69 632 THR A O 1
ATOM 4687 N N . ASN A 1 633 ? 7.086 -12.453 12.697 1.00 95.00 633 ASN A N 1
ATOM 4688 C CA . ASN A 1 633 ? 7.158 -11.478 13.775 1.00 95.00 633 ASN A CA 1
ATOM 4689 C C . ASN A 1 633 ? 7.872 -12.031 15.006 1.00 95.00 633 ASN A C 1
ATOM 4691 O O . ASN A 1 633 ? 7.874 -13.233 15.270 1.00 95.00 633 ASN A O 1
ATOM 4695 N N . ASN A 1 634 ? 8.467 -11.122 15.770 1.00 94.94 634 ASN A N 1
ATOM 4696 C CA . ASN A 1 634 ? 9.033 -11.376 17.084 1.00 94.94 634 ASN A CA 1
ATOM 4697 C C . ASN A 1 634 ? 8.466 -10.338 18.061 1.00 94.94 634 ASN A C 1
ATOM 4699 O O . ASN A 1 634 ? 9.031 -9.261 18.244 1.00 94.94 634 ASN A O 1
ATOM 4703 N N . GLY A 1 635 ? 7.306 -10.645 18.645 1.00 94.19 635 GLY A N 1
ATOM 4704 C CA . GLY A 1 635 ? 6.516 -9.664 19.388 1.00 94.19 635 GLY A CA 1
ATOM 4705 C C . GLY A 1 635 ? 5.915 -8.616 18.447 1.00 94.19 635 GLY A C 1
ATOM 4706 O O . GLY A 1 635 ? 5.179 -8.968 17.521 1.00 94.19 635 GLY A O 1
ATOM 4707 N N . LEU A 1 636 ? 6.242 -7.342 18.685 1.00 97.00 636 LEU A N 1
ATOM 4708 C CA . LEU A 1 636 ? 5.737 -6.190 17.925 1.00 97.00 636 LEU A CA 1
ATOM 4709 C C . LEU A 1 636 ? 6.539 -5.868 16.660 1.00 97.00 636 LEU A C 1
ATOM 4711 O O . LEU A 1 636 ? 6.080 -5.058 15.855 1.00 97.00 636 LEU A O 1
ATOM 4715 N N . ASP A 1 637 ? 7.714 -6.477 16.498 1.00 97.81 637 ASP A N 1
ATOM 4716 C CA . ASP A 1 637 ? 8.580 -6.287 15.339 1.00 97.81 637 ASP A CA 1
ATOM 4717 C C . ASP A 1 637 ? 8.271 -7.346 14.282 1.00 97.81 637 ASP A C 1
ATOM 4719 O O . ASP A 1 637 ? 8.325 -8.550 14.547 1.00 97.81 637 ASP A O 1
ATOM 4723 N N . TYR A 1 638 ? 7.958 -6.887 13.078 1.00 98.06 638 TYR A N 1
ATOM 4724 C CA . TYR A 1 638 ? 7.593 -7.706 11.935 1.00 98.06 638 TYR A CA 1
ATOM 4725 C C . TYR A 1 638 ? 8.648 -7.573 10.841 1.00 98.06 638 TYR A C 1
ATOM 4727 O O . TYR A 1 638 ? 9.154 -6.484 10.563 1.00 98.06 638 TYR A O 1
ATOM 4735 N N . THR A 1 639 ? 8.934 -8.690 10.182 1.00 97.62 639 THR A N 1
ATOM 4736 C CA . THR A 1 639 ? 9.822 -8.767 9.026 1.00 97.62 639 THR A CA 1
ATOM 4737 C C . THR A 1 639 ? 9.129 -9.532 7.910 1.00 97.62 639 THR A C 1
ATOM 4739 O O . THR A 1 639 ? 8.682 -10.663 8.111 1.00 97.62 639 THR A O 1
ATOM 4742 N N . VAL A 1 640 ? 9.092 -8.946 6.719 1.00 97.50 640 VAL A N 1
ATOM 4743 C CA . VAL A 1 640 ? 8.684 -9.613 5.481 1.00 97.50 640 VAL A CA 1
ATOM 4744 C C . VAL A 1 640 ? 9.926 -9.848 4.642 1.00 97.50 640 VAL A C 1
ATOM 4746 O O . VAL A 1 640 ? 10.670 -8.911 4.352 1.00 97.50 640 VAL A O 1
ATOM 4749 N N . LYS A 1 641 ? 10.144 -11.107 4.259 1.00 93.06 641 LYS A N 1
ATOM 4750 C CA . LYS A 1 641 ? 11.256 -11.509 3.393 1.00 93.06 641 LYS A CA 1
ATOM 4751 C C . LYS A 1 641 ? 10.692 -11.956 2.050 1.00 93.06 641 LYS A C 1
ATOM 4753 O O . LYS A 1 641 ? 10.176 -13.075 1.988 1.00 93.06 641 LYS A O 1
ATOM 4758 N N . PRO A 1 642 ? 10.757 -11.111 1.006 1.00 91.06 642 PRO A N 1
ATOM 4759 C CA . PRO A 1 642 ? 10.315 -11.496 -0.324 1.00 91.06 642 PRO A CA 1
ATOM 4760 C C . PRO A 1 642 ? 10.965 -12.815 -0.762 1.00 91.06 642 PRO A C 1
ATOM 4762 O O . PRO A 1 642 ? 12.183 -12.961 -0.784 1.00 91.06 642 PRO A O 1
ATOM 4765 N N . THR A 1 643 ? 10.141 -13.809 -1.079 1.00 88.19 643 THR A N 1
ATOM 4766 C CA . THR A 1 643 ? 10.584 -15.140 -1.530 1.00 88.19 643 THR A CA 1
ATOM 4767 C C . THR A 1 643 ? 10.947 -15.162 -3.008 1.00 88.19 643 THR A C 1
ATOM 4769 O O . THR A 1 643 ? 11.713 -16.023 -3.442 1.00 88.19 643 THR A O 1
ATOM 4772 N N . THR A 1 644 ? 10.396 -14.216 -3.767 1.00 85.50 644 THR A N 1
ATOM 4773 C CA . THR A 1 644 ? 10.683 -14.002 -5.181 1.00 85.50 644 THR A CA 1
ATOM 4774 C C . THR A 1 644 ? 11.313 -12.617 -5.321 1.00 85.50 644 THR A C 1
ATOM 4776 O O . THR A 1 644 ? 10.684 -11.639 -4.898 1.00 85.50 644 THR A O 1
ATOM 4779 N N . PRO A 1 645 ? 12.538 -12.517 -5.867 1.00 86.69 645 PRO A N 1
ATOM 4780 C CA . PRO A 1 645 ? 13.137 -11.232 -6.199 1.00 86.69 645 PRO A CA 1
ATOM 4781 C C . PRO A 1 645 ? 12.239 -10.452 -7.157 1.00 86.69 645 PRO A C 1
ATOM 4783 O O . PRO A 1 645 ? 11.594 -11.032 -8.034 1.00 86.69 645 PRO A O 1
ATOM 4786 N N . GLN A 1 646 ? 12.192 -9.138 -6.986 1.00 87.94 646 GLN A N 1
ATOM 4787 C CA . GLN A 1 646 ? 11.564 -8.258 -7.961 1.00 87.94 646 GLN A CA 1
ATOM 4788 C C . GLN A 1 646 ? 12.316 -8.325 -9.292 1.00 87.94 646 GLN A C 1
ATOM 4790 O O . GLN A 1 646 ? 13.515 -8.596 -9.326 1.00 87.94 646 GLN A O 1
ATOM 4795 N N . ALA A 1 647 ? 11.596 -8.095 -10.388 1.00 84.25 647 ALA A N 1
ATOM 4796 C CA . ALA A 1 647 ? 12.197 -8.100 -11.710 1.00 84.25 647 ALA A CA 1
ATOM 4797 C C . ALA A 1 647 ? 13.240 -6.983 -11.855 1.00 84.25 647 ALA A C 1
ATOM 4799 O O . ALA A 1 647 ? 13.124 -5.925 -11.225 1.00 84.25 647 ALA A O 1
ATOM 4800 N N . GLU A 1 648 ? 14.226 -7.227 -12.718 1.00 84.50 648 GLU A N 1
ATOM 4801 C CA . GLU A 1 648 ? 15.227 -6.230 -13.080 1.00 84.50 648 GLU A CA 1
ATOM 4802 C C . GLU A 1 648 ? 14.570 -4.955 -13.622 1.00 84.50 648 GLU A C 1
ATOM 4804 O O . GLU A 1 648 ? 13.545 -4.982 -14.312 1.00 84.50 648 GLU A O 1
ATOM 4809 N N . THR A 1 649 ? 15.155 -3.813 -13.278 1.00 84.56 649 THR A N 1
ATOM 4810 C CA . THR A 1 649 ? 14.615 -2.501 -13.613 1.00 84.56 649 THR A CA 1
ATOM 4811 C C . THR A 1 649 ? 15.682 -1.423 -13.477 1.00 84.56 649 THR A C 1
ATOM 4813 O O . THR A 1 649 ? 16.539 -1.516 -12.606 1.00 84.56 649 THR A O 1
ATOM 4816 N N . THR A 1 650 ? 15.598 -0.367 -14.285 1.00 80.88 650 THR A N 1
ATOM 4817 C CA . THR A 1 650 ? 16.436 0.834 -14.122 1.00 80.88 650 THR A CA 1
ATOM 4818 C C . THR A 1 650 ? 15.831 1.853 -13.153 1.00 80.88 650 THR A C 1
ATOM 4820 O O . THR A 1 650 ? 16.501 2.796 -12.746 1.00 80.88 650 THR A O 1
ATOM 4823 N N . ASN A 1 651 ? 14.520 1.782 -12.857 1.00 79.88 651 ASN A N 1
ATOM 4824 C CA . ASN A 1 651 ? 13.844 2.887 -12.160 1.00 79.88 651 ASN A CA 1
ATOM 4825 C C . ASN A 1 651 ? 12.410 2.593 -11.660 1.00 79.88 651 ASN A C 1
ATOM 4827 O O . ASN A 1 651 ? 11.562 3.499 -11.651 1.00 79.88 651 ASN A O 1
ATOM 4831 N N . ALA A 1 652 ? 12.067 1.359 -11.293 1.00 85.31 652 ALA A N 1
ATOM 4832 C CA . ALA A 1 652 ? 10.700 1.059 -10.864 1.00 85.31 652 ALA A CA 1
ATOM 4833 C C . ALA A 1 652 ? 10.388 1.664 -9.486 1.00 85.31 652 ALA A C 1
ATOM 4835 O O . ALA A 1 652 ? 11.194 1.637 -8.555 1.00 85.31 652 ALA A O 1
ATOM 4836 N N . LEU A 1 653 ? 9.181 2.217 -9.358 1.00 87.44 653 LEU A N 1
ATOM 4837 C CA . LEU A 1 653 ? 8.678 2.815 -8.128 1.00 87.44 653 LEU A CA 1
ATOM 4838 C C . LEU A 1 653 ? 7.696 1.861 -7.454 1.00 87.44 653 LEU A C 1
ATOM 4840 O O . LEU A 1 653 ? 6.737 1.418 -8.084 1.00 87.44 653 LEU A O 1
ATOM 4844 N N . TYR A 1 654 ? 7.896 1.613 -6.165 1.00 91.25 654 TYR A N 1
ATOM 4845 C CA . TYR A 1 654 ? 7.064 0.714 -5.378 1.00 91.25 654 TYR A CA 1
ATOM 4846 C C . TYR A 1 654 ? 6.569 1.369 -4.089 1.00 91.25 654 TYR A C 1
ATOM 4848 O O . TYR A 1 654 ? 7.187 2.294 -3.554 1.00 91.25 654 TYR A O 1
ATOM 4856 N N . ARG A 1 655 ? 5.457 0.849 -3.568 1.00 93.25 655 ARG A N 1
ATOM 4857 C CA . ARG A 1 655 ? 4.869 1.216 -2.278 1.00 93.25 655 ARG A CA 1
ATOM 4858 C C . ARG A 1 655 ? 4.512 -0.029 -1.490 1.00 93.25 655 ARG A C 1
ATOM 4860 O O . ARG A 1 655 ? 3.648 -0.789 -1.904 1.00 93.25 655 ARG A O 1
ATOM 4867 N N . TYR A 1 656 ? 5.082 -0.182 -0.307 1.00 96.19 656 TYR A N 1
ATOM 4868 C CA . TYR A 1 656 ? 4.501 -1.063 0.695 1.00 96.19 656 TYR A CA 1
ATOM 4869 C C . TYR A 1 656 ? 3.354 -0.354 1.412 1.00 96.19 656 TYR A C 1
ATOM 4871 O O . TYR A 1 656 ? 3.497 0.801 1.815 1.00 96.19 656 TYR A O 1
ATOM 4879 N N . LYS A 1 657 ? 2.244 -1.062 1.607 1.00 95.94 657 LYS A N 1
ATOM 4880 C CA . LYS A 1 657 ? 1.170 -0.731 2.540 1.00 95.94 657 LYS A CA 1
ATOM 4881 C C . LYS A 1 657 ? 1.086 -1.812 3.602 1.00 95.94 657 LYS A C 1
ATOM 4883 O O . LYS A 1 657 ? 0.814 -2.971 3.295 1.00 95.94 657 LYS A O 1
ATOM 4888 N N . VAL A 1 658 ? 1.288 -1.415 4.849 1.00 97.88 658 VAL A N 1
ATOM 4889 C CA . VAL A 1 658 ? 0.994 -2.250 6.010 1.00 97.88 658 VAL A CA 1
ATOM 4890 C C . VAL A 1 658 ? -0.355 -1.807 6.553 1.00 97.88 658 VAL A C 1
ATOM 4892 O O . VAL A 1 658 ? -0.507 -0.653 6.961 1.00 97.88 658 VAL A O 1
ATOM 4895 N N . VAL A 1 659 ? -1.332 -2.709 6.520 1.00 96.69 659 VAL A N 1
ATOM 4896 C CA . VAL A 1 659 ? -2.728 -2.424 6.866 1.00 96.69 659 VAL A CA 1
ATOM 4897 C C . VAL A 1 659 ? -3.171 -3.351 7.987 1.00 96.69 659 VAL A C 1
ATOM 4899 O O . VAL A 1 659 ? -3.042 -4.569 7.873 1.00 96.69 659 VAL A O 1
ATOM 4902 N N . VAL A 1 660 ? -3.730 -2.797 9.059 1.00 95.94 660 VAL A N 1
ATOM 4903 C CA . VAL A 1 660 ? -4.424 -3.590 10.082 1.00 95.94 660 VAL A CA 1
ATOM 4904 C C . VAL A 1 660 ? -5.900 -3.628 9.718 1.00 95.94 660 VAL A C 1
ATOM 4906 O O . VAL A 1 660 ? -6.526 -2.579 9.594 1.00 95.94 660 VAL A O 1
ATOM 4909 N N . LYS A 1 661 ? -6.460 -4.825 9.548 1.00 92.56 661 LYS A N 1
ATOM 4910 C CA . LYS A 1 661 ? -7.869 -5.047 9.200 1.00 92.56 661 LYS A CA 1
ATOM 4911 C C . LYS A 1 661 ? -8.638 -5.673 10.357 1.00 92.56 661 LYS A C 1
ATOM 4913 O O . LYS A 1 661 ? -8.058 -6.393 11.169 1.00 92.56 661 LYS A O 1
ATOM 4918 N N . ASP A 1 662 ? -9.943 -5.425 10.414 1.00 89.00 662 ASP A N 1
ATOM 4919 C CA . ASP A 1 662 ? -10.861 -6.130 11.311 1.00 89.00 662 ASP A CA 1
ATOM 4920 C C . ASP A 1 662 ? -11.253 -7.523 10.776 1.00 89.00 662 ASP A C 1
ATOM 4922 O O . ASP A 1 662 ? -10.852 -7.938 9.685 1.00 89.00 662 ASP A O 1
ATOM 4926 N N . ALA A 1 663 ? -12.087 -8.241 11.533 1.00 83.06 663 ALA A N 1
ATOM 4927 C CA . ALA A 1 663 ? -12.532 -9.591 11.183 1.00 83.06 663 ALA A CA 1
ATOM 4928 C C . ALA A 1 663 ? -13.393 -9.657 9.906 1.00 83.06 663 ALA A C 1
ATOM 4930 O O . ALA A 1 663 ? -13.564 -10.737 9.343 1.00 83.06 663 ALA A O 1
ATOM 4931 N N . ASN A 1 664 ? -13.940 -8.523 9.454 1.00 78.88 664 ASN A N 1
ATOM 4932 C CA . ASN A 1 664 ? -14.725 -8.408 8.225 1.00 78.88 664 ASN A CA 1
ATOM 4933 C C . ASN A 1 664 ? -13.883 -7.874 7.052 1.00 78.88 664 ASN A C 1
ATOM 4935 O O . ASN A 1 664 ? -14.418 -7.673 5.963 1.00 78.88 664 ASN A O 1
ATOM 4939 N N . GLY A 1 665 ? -12.582 -7.644 7.260 1.00 78.19 665 GLY A N 1
ATOM 4940 C CA . GLY A 1 665 ? -11.652 -7.150 6.249 1.00 78.19 665 GLY A CA 1
ATOM 4941 C C . GLY A 1 665 ? -11.624 -5.628 6.078 1.00 78.19 665 GLY A C 1
ATOM 4942 O O . GLY A 1 665 ? -10.980 -5.161 5.134 1.00 78.19 665 GLY A O 1
ATOM 4943 N N . ALA A 1 666 ? -12.285 -4.867 6.958 1.00 80.31 666 ALA A N 1
ATOM 4944 C CA . ALA A 1 666 ? -12.289 -3.407 6.926 1.00 80.31 666 ALA A CA 1
ATOM 4945 C C . ALA A 1 666 ? -10.997 -2.830 7.522 1.00 80.31 666 ALA A C 1
ATOM 4947 O O . ALA A 1 666 ? -10.519 -3.306 8.552 1.00 80.31 666 ALA A O 1
ATOM 4948 N N . ASP A 1 667 ? -10.452 -1.791 6.892 1.00 87.69 667 ASP A N 1
ATOM 4949 C CA . ASP A 1 667 ? -9.180 -1.182 7.291 1.00 87.69 667 ASP A CA 1
ATOM 4950 C C . ASP A 1 667 ? -9.336 -0.353 8.574 1.00 87.69 667 ASP A C 1
ATOM 4952 O O . ASP A 1 667 ? -10.220 0.499 8.690 1.00 87.69 667 ASP A O 1
ATOM 4956 N N . LEU A 1 668 ? -8.462 -0.606 9.547 1.00 91.31 668 LEU A N 1
ATOM 4957 C CA . LEU A 1 668 ? -8.429 0.054 10.854 1.00 91.31 668 LEU A CA 1
ATOM 4958 C C . LEU A 1 668 ? -7.268 1.046 10.967 1.00 91.31 668 LEU A C 1
ATOM 4960 O O . LEU A 1 668 ? -7.421 2.126 11.535 1.00 91.31 668 LEU A O 1
ATOM 4964 N N . SER A 1 669 ? -6.107 0.692 10.423 1.00 95.00 669 SER A N 1
ATOM 4965 C CA . SER A 1 669 ? -4.950 1.580 10.323 1.00 95.00 669 SER A CA 1
ATOM 4966 C C . SER A 1 669 ? -4.111 1.222 9.100 1.00 95.00 669 SER A C 1
ATOM 4968 O O . SER A 1 669 ? -4.114 0.078 8.645 1.00 95.00 669 SER A O 1
ATOM 4970 N N . GLU A 1 670 ? -3.396 2.211 8.564 1.00 95.00 670 GLU A N 1
ATOM 4971 C CA . GLU A 1 670 ? -2.522 2.053 7.402 1.00 95.00 670 GLU A CA 1
ATOM 4972 C C . GLU A 1 670 ? -1.222 2.833 7.610 1.00 95.00 670 GLU A C 1
ATOM 4974 O O . GLU A 1 670 ? -1.215 3.961 8.117 1.00 95.00 670 GLU A O 1
ATOM 4979 N N . LYS A 1 671 ? -0.111 2.247 7.161 1.00 95.44 671 LYS A N 1
ATOM 4980 C CA . LYS A 1 671 ? 1.161 2.944 6.990 1.00 95.44 671 LYS A CA 1
ATOM 4981 C C . LYS A 1 671 ? 1.799 2.559 5.665 1.00 95.44 671 LYS A C 1
ATOM 4983 O O . LYS A 1 671 ? 1.815 1.386 5.298 1.00 95.44 671 LYS A O 1
ATOM 4988 N N . VAL A 1 672 ? 2.359 3.555 4.981 1.00 94.75 672 VAL A N 1
ATOM 4989 C CA . VAL A 1 672 ? 2.989 3.383 3.670 1.00 94.75 672 VAL A CA 1
ATOM 4990 C C . VAL A 1 672 ? 4.499 3.614 3.718 1.00 94.75 672 VAL A C 1
ATOM 4992 O O . VAL A 1 672 ? 4.973 4.454 4.489 1.00 94.75 672 VAL A O 1
ATOM 4995 N N . LEU A 1 673 ? 5.233 2.901 2.864 1.00 94.62 673 LEU A N 1
ATOM 4996 C CA . LEU A 1 673 ? 6.656 3.103 2.584 1.00 94.62 673 LEU A CA 1
ATOM 4997 C C . LEU A 1 673 ? 6.873 3.060 1.070 1.00 94.62 673 LEU A C 1
ATOM 4999 O O . LEU A 1 673 ? 6.689 2.012 0.455 1.00 94.62 673 LEU A O 1
ATOM 5003 N N . ASN A 1 674 ? 7.285 4.178 0.471 1.00 93.31 674 ASN A N 1
ATOM 5004 C CA . ASN A 1 674 ? 7.641 4.218 -0.949 1.00 93.31 674 ASN A CA 1
ATOM 5005 C C . ASN A 1 674 ? 9.148 4.080 -1.139 1.00 93.31 674 ASN A C 1
ATOM 5007 O O . ASN A 1 674 ? 9.914 4.691 -0.391 1.00 93.31 674 ASN A O 1
ATOM 5011 N N . TYR A 1 675 ? 9.563 3.361 -2.176 1.00 92.75 675 TYR A N 1
ATOM 5012 C CA . TYR A 1 675 ? 10.967 3.193 -2.541 1.00 92.75 675 TYR A CA 1
ATOM 5013 C C . TYR A 1 675 ? 11.123 3.014 -4.053 1.00 92.75 675 TYR A C 1
ATOM 5015 O O . TYR A 1 675 ? 10.176 2.643 -4.749 1.00 92.75 675 TYR A O 1
ATOM 5023 N N . ARG A 1 676 ? 12.318 3.308 -4.559 1.00 90.06 676 ARG A N 1
ATOM 5024 C CA . ARG A 1 676 ? 12.740 2.990 -5.918 1.00 90.06 676 ARG A CA 1
ATOM 5025 C C . ARG A 1 676 ? 13.679 1.804 -5.897 1.00 90.06 676 ARG A C 1
ATOM 5027 O O . ARG A 1 676 ? 14.629 1.797 -5.115 1.00 90.06 676 ARG A O 1
ATOM 5034 N N . LEU A 1 677 ? 13.399 0.861 -6.782 1.00 89.50 677 LEU A N 1
ATOM 5035 C CA . LEU A 1 677 ? 14.303 -0.220 -7.115 1.00 89.50 677 LEU A CA 1
ATOM 5036 C C . LEU A 1 677 ? 15.000 0.129 -8.427 1.00 89.50 677 LEU A C 1
ATOM 5038 O O . LEU A 1 677 ? 14.342 0.529 -9.391 1.00 89.50 677 LEU A O 1
ATOM 5042 N N . ASP A 1 678 ? 16.314 -0.025 -8.432 1.00 88.69 678 ASP A N 1
ATOM 5043 C CA . ASP A 1 678 ? 17.156 0.093 -9.610 1.00 88.69 678 ASP A CA 1
ATOM 5044 C C . ASP A 1 678 ? 18.273 -0.945 -9.526 1.00 88.69 678 ASP A C 1
ATOM 5046 O O . ASP A 1 678 ? 19.190 -0.808 -8.721 1.00 88.69 678 ASP A O 1
ATOM 5050 N N . THR A 1 679 ? 18.178 -1.978 -10.352 1.00 86.94 679 THR A N 1
ATOM 5051 C CA . THR A 1 679 ? 19.067 -3.143 -10.353 1.00 86.94 679 THR A CA 1
ATOM 5052 C C . THR A 1 679 ? 20.110 -3.090 -11.472 1.00 86.94 679 THR A C 1
ATOM 5054 O O . THR A 1 679 ? 20.988 -3.951 -11.521 1.00 86.94 679 THR A O 1
ATOM 5057 N N . ILE A 1 680 ? 20.000 -2.154 -12.425 1.00 85.50 680 ILE A N 1
ATOM 5058 C CA . ILE A 1 680 ? 20.844 -2.114 -13.627 1.00 85.50 680 ILE A CA 1
ATOM 5059 C C . ILE A 1 680 ? 21.165 -0.675 -14.040 1.00 85.50 680 ILE A C 1
ATOM 5061 O O . ILE A 1 680 ? 20.296 0.184 -14.092 1.00 85.50 680 ILE A O 1
ATOM 5065 N N . VAL A 1 681 ? 22.415 -0.425 -14.439 1.00 87.31 681 VAL A N 1
ATOM 5066 C CA . VAL A 1 681 ? 22.822 0.902 -14.929 1.00 87.31 681 VAL A CA 1
ATOM 5067 C C . VAL A 1 681 ? 22.116 1.219 -16.247 1.00 87.31 681 VAL A C 1
ATOM 5069 O O . VAL A 1 681 ? 22.330 0.517 -17.241 1.00 87.31 681 VAL A O 1
ATOM 5072 N N . GLU A 1 682 ? 21.372 2.326 -16.324 1.00 87.94 682 GLU A N 1
ATOM 5073 C CA . GLU A 1 682 ? 20.834 2.784 -17.602 1.00 87.94 682 GLU A CA 1
ATOM 5074 C C . GLU A 1 682 ? 21.947 3.405 -18.462 1.00 87.94 682 GLU A C 1
ATOM 5076 O O . GLU A 1 682 ? 22.668 4.327 -18.059 1.00 87.94 682 GLU A O 1
ATOM 5081 N N . THR A 1 683 ? 22.088 2.934 -19.705 1.00 88.19 683 THR A N 1
ATOM 5082 C CA . THR A 1 683 ? 23.097 3.494 -20.611 1.00 88.19 683 THR A CA 1
ATOM 5083 C C . THR A 1 683 ? 22.762 4.944 -20.981 1.00 88.19 683 THR A C 1
ATOM 5085 O O . THR A 1 683 ? 21.706 5.219 -21.549 1.00 88.19 683 THR A O 1
ATOM 5088 N N . MET A 1 684 ? 23.688 5.872 -20.711 1.00 91.81 684 MET A N 1
ATOM 5089 C CA . MET A 1 684 ? 23.528 7.310 -20.976 1.00 91.81 684 MET A CA 1
ATOM 5090 C C . MET A 1 684 ? 23.608 7.675 -22.468 1.00 91.81 684 MET A C 1
ATOM 5092 O O . MET A 1 684 ? 24.504 7.233 -23.196 1.00 91.81 684 MET A O 1
ATOM 5096 N N . ASP A 1 685 ? 22.744 8.592 -22.895 1.00 94.62 685 ASP A N 1
ATOM 5097 C CA . ASP A 1 685 ? 22.777 9.217 -24.215 1.00 94.62 685 ASP A CA 1
ATOM 5098 C C . ASP A 1 685 ? 23.939 10.224 -24.385 1.00 94.62 685 ASP A C 1
ATOM 5100 O O . ASP A 1 685 ? 24.394 10.893 -23.451 1.00 94.62 685 ASP A O 1
ATOM 5104 N N . VAL A 1 686 ? 24.404 10.416 -25.626 1.00 96.31 686 VAL A N 1
ATOM 5105 C CA . VAL A 1 686 ? 25.449 11.396 -25.965 1.00 96.31 686 VAL A CA 1
ATOM 5106 C C . VAL A 1 686 ? 24.843 12.703 -26.463 1.00 96.31 686 VAL A C 1
ATOM 5108 O O . VAL A 1 686 ? 24.327 12.820 -27.581 1.00 96.31 686 VAL A O 1
ATOM 5111 N N . LYS A 1 687 ? 24.970 13.740 -25.637 1.00 95.81 687 LYS A N 1
ATOM 5112 C CA . LYS A 1 687 ? 24.501 15.097 -25.931 1.00 95.81 687 LYS A CA 1
ATOM 5113 C C . LYS A 1 687 ? 25.410 15.815 -26.919 1.00 95.81 687 LYS A C 1
ATOM 5115 O O . LYS A 1 687 ? 24.919 16.426 -27.868 1.00 95.81 687 LYS A O 1
ATOM 5120 N N . GLU A 1 688 ? 26.722 15.706 -26.722 1.00 96.56 688 GLU A N 1
ATOM 5121 C CA . GLU A 1 688 ? 27.754 16.263 -27.601 1.00 96.56 688 GLU A CA 1
ATOM 5122 C C . GLU A 1 688 ? 28.887 15.249 -27.784 1.00 96.56 688 GLU A C 1
ATOM 5124 O O . GLU A 1 688 ? 29.342 14.636 -26.824 1.00 96.56 688 GLU A O 1
ATOM 5129 N N . LEU A 1 689 ? 29.374 15.095 -29.012 1.00 96.69 689 LEU A N 1
ATOM 5130 C CA . LEU A 1 689 ? 30.595 14.369 -29.338 1.00 96.69 689 LEU A CA 1
ATOM 5131 C C . LEU A 1 689 ? 31.326 15.093 -30.463 1.00 96.69 689 LEU A C 1
ATOM 5133 O O . LEU A 1 689 ? 30.963 15.016 -31.640 1.00 96.69 689 LEU A O 1
ATOM 5137 N N . ASN A 1 690 ? 32.377 15.810 -30.090 1.00 95.00 690 ASN A N 1
ATOM 5138 C CA . ASN A 1 690 ? 33.121 16.684 -30.976 1.00 95.00 690 ASN A CA 1
ATOM 5139 C C . ASN A 1 690 ? 34.560 16.187 -31.130 1.00 95.00 690 ASN A C 1
ATOM 5141 O O . ASN A 1 690 ? 35.371 16.272 -30.206 1.00 95.00 690 ASN A O 1
ATOM 5145 N N . SER A 1 691 ? 34.904 15.691 -32.323 1.00 89.75 691 SER A N 1
ATOM 5146 C CA . SER A 1 691 ? 36.255 15.176 -32.580 1.00 89.75 691 SER A CA 1
ATOM 5147 C C . SER A 1 691 ? 37.307 16.264 -32.822 1.00 89.75 691 SER A C 1
ATOM 5149 O O . SER A 1 691 ? 38.495 15.959 -32.808 1.00 89.75 691 SER A O 1
ATOM 5151 N N . ASP A 1 692 ? 36.905 17.517 -33.058 1.00 91.00 692 ASP A N 1
ATOM 5152 C CA . ASP A 1 692 ? 37.845 18.627 -33.267 1.00 91.00 692 ASP A CA 1
ATOM 5153 C C . ASP A 1 692 ? 38.289 19.217 -31.922 1.00 91.00 692 ASP A C 1
ATOM 5155 O O . ASP A 1 692 ? 39.478 19.466 -31.709 1.00 91.00 692 ASP A O 1
ATOM 5159 N N . THR A 1 693 ? 37.345 19.411 -30.993 1.00 93.12 693 THR A N 1
ATOM 5160 C CA . THR A 1 693 ? 37.642 19.850 -29.618 1.00 93.12 693 THR A CA 1
ATOM 5161 C C . THR A 1 693 ? 38.040 18.697 -28.703 1.00 93.12 693 THR A C 1
ATOM 5163 O O . THR A 1 693 ? 38.580 18.951 -27.632 1.00 93.12 693 THR A O 1
ATOM 5166 N N . ASN A 1 694 ? 37.854 17.449 -29.149 1.00 93.94 694 ASN A N 1
ATOM 5167 C CA . ASN A 1 694 ? 38.071 16.232 -28.370 1.00 93.94 694 ASN A CA 1
ATOM 5168 C C . ASN A 1 694 ? 37.241 16.213 -27.079 1.00 93.94 694 ASN A C 1
ATOM 5170 O O . ASN A 1 694 ? 37.764 15.988 -25.989 1.00 93.94 694 ASN A O 1
ATOM 5174 N N . THR A 1 695 ? 35.947 16.482 -27.202 1.00 96.00 695 THR A N 1
ATOM 5175 C CA . THR A 1 695 ? 35.028 16.562 -26.061 1.00 96.00 695 THR A CA 1
ATOM 5176 C C . THR A 1 695 ? 33.844 15.639 -26.292 1.00 96.00 695 THR A C 1
ATOM 5178 O O . THR A 1 695 ? 33.332 15.562 -27.410 1.00 96.00 695 THR A O 1
ATOM 5181 N N . MET A 1 696 ? 33.408 14.963 -25.234 1.00 97.94 696 MET A N 1
ATOM 5182 C CA . MET A 1 696 ? 32.156 14.213 -25.203 1.00 97.94 696 MET A CA 1
ATOM 5183 C C . MET A 1 696 ? 31.356 14.639 -23.974 1.00 97.94 696 MET A C 1
ATOM 5185 O O . MET A 1 696 ? 31.932 14.816 -22.903 1.00 97.94 696 MET A O 1
ATOM 5189 N N . ILE A 1 697 ? 30.050 14.828 -24.137 1.00 97.88 697 ILE A N 1
ATOM 5190 C CA . ILE A 1 697 ? 29.119 15.141 -23.055 1.00 97.88 697 ILE A CA 1
ATOM 5191 C C . ILE A 1 697 ? 28.054 14.050 -23.028 1.00 97.88 697 ILE A C 1
ATOM 5193 O O . ILE A 1 697 ? 27.284 13.922 -23.983 1.00 97.88 697 ILE A O 1
ATOM 5197 N N . LEU A 1 698 ? 28.025 13.287 -21.939 1.00 97.25 698 LEU A N 1
ATOM 5198 C CA . LEU A 1 698 ? 26.965 12.327 -21.634 1.00 97.25 698 LEU A CA 1
ATOM 5199 C C . LEU A 1 698 ? 25.800 13.040 -20.948 1.00 97.25 698 LEU A C 1
ATOM 5201 O O . LEU A 1 698 ? 26.002 14.042 -20.254 1.00 97.25 698 LEU A O 1
ATOM 5205 N N . GLN A 1 699 ? 24.599 12.515 -21.141 1.00 95.19 699 GLN A N 1
ATOM 5206 C CA . GLN A 1 699 ? 23.368 12.946 -20.498 1.00 95.19 699 GLN A CA 1
ATOM 5207 C C . GLN A 1 699 ? 22.772 11.745 -19.765 1.00 95.19 699 GLN A C 1
ATOM 5209 O O . GLN A 1 699 ? 22.487 10.730 -20.390 1.00 95.19 699 GLN A O 1
ATOM 5214 N N . ALA A 1 700 ? 22.592 11.874 -18.452 1.00 90.88 700 ALA A N 1
ATOM 5215 C CA . ALA A 1 700 ? 21.785 10.940 -17.680 1.00 90.88 700 ALA A CA 1
ATOM 5216 C C . ALA A 1 700 ? 20.343 10.964 -18.205 1.00 90.88 700 ALA A C 1
ATOM 5218 O O . ALA A 1 700 ? 19.778 12.055 -18.375 1.00 90.88 700 ALA A O 1
ATOM 5219 N N . ASP A 1 701 ? 19.792 9.778 -18.456 1.00 80.44 701 ASP A N 1
ATOM 5220 C CA . ASP A 1 701 ? 18.410 9.576 -18.899 1.00 80.44 701 ASP A CA 1
ATOM 5221 C C . ASP A 1 701 ? 17.506 9.158 -17.727 1.00 80.44 701 ASP A C 1
ATOM 5223 O O . ASP A 1 701 ? 16.382 9.656 -17.614 1.00 80.44 701 ASP A O 1
ATOM 5227 N N . GLY A 1 702 ? 18.024 8.326 -16.818 1.00 80.50 702 GLY A N 1
ATOM 5228 C CA . GLY A 1 702 ? 17.387 7.959 -15.560 1.00 80.50 702 GLY A CA 1
ATOM 5229 C C . GLY A 1 702 ? 17.818 8.837 -14.379 1.00 80.50 702 GLY A C 1
ATOM 5230 O O . GLY A 1 702 ? 18.703 9.697 -14.463 1.00 80.50 702 GLY A O 1
ATOM 5231 N N . VAL A 1 703 ? 17.108 8.676 -13.260 1.00 81.75 703 VAL A N 1
ATOM 5232 C CA . VAL A 1 703 ? 17.332 9.472 -12.040 1.00 81.75 703 VAL A CA 1
ATOM 5233 C C . VAL A 1 703 ? 18.510 8.952 -11.220 1.00 81.75 703 VAL A C 1
ATOM 5235 O O . VAL A 1 703 ? 19.188 9.755 -10.581 1.00 81.75 703 VAL A O 1
ATOM 5238 N N . SER A 1 704 ? 18.784 7.649 -11.270 1.00 86.31 704 SER A N 1
ATOM 5239 C CA . SER A 1 704 ? 19.902 7.014 -10.570 1.00 86.31 704 SER A CA 1
ATOM 5240 C C . SER A 1 704 ? 21.247 7.301 -11.229 1.00 86.31 704 SER A C 1
ATOM 5242 O O . SER A 1 704 ? 22.284 7.309 -10.568 1.00 86.31 704 SER A O 1
ATOM 5244 N N . GLU A 1 705 ? 21.246 7.631 -12.517 1.00 89.25 705 GLU A N 1
ATOM 5245 C CA . GLU A 1 705 ? 22.429 8.080 -13.244 1.00 89.25 705 GLU A CA 1
ATOM 5246 C C . GLU A 1 705 ? 22.863 9.484 -12.813 1.00 89.25 705 GLU A C 1
ATOM 5248 O O . GLU A 1 705 ? 23.997 9.882 -13.078 1.00 89.25 705 GLU A O 1
ATOM 5253 N N . ILE A 1 706 ? 21.997 10.252 -12.139 1.00 87.25 706 ILE A N 1
ATOM 5254 C CA . ILE A 1 706 ? 22.335 11.576 -11.614 1.00 87.25 706 ILE A CA 1
ATOM 5255 C C . ILE A 1 706 ? 23.211 11.420 -10.366 1.00 87.25 706 ILE A C 1
ATOM 5257 O O . ILE A 1 706 ? 22.827 10.831 -9.361 1.00 87.25 706 ILE A O 1
ATOM 5261 N N . GLY A 1 707 ? 24.398 12.024 -10.403 1.00 83.69 707 GLY A N 1
ATOM 5262 C CA . GLY A 1 707 ? 25.416 11.863 -9.363 1.00 83.69 707 GLY A CA 1
ATOM 5263 C C . GLY A 1 707 ? 26.197 10.544 -9.449 1.00 83.69 707 GLY A C 1
ATOM 5264 O O . GLY A 1 707 ? 26.917 10.212 -8.502 1.00 83.69 707 GLY A O 1
ATOM 5265 N N . ALA A 1 708 ? 26.089 9.815 -10.568 1.00 88.06 708 ALA A N 1
ATOM 5266 C CA . ALA A 1 708 ? 26.881 8.622 -10.842 1.00 88.06 708 ALA A CA 1
ATOM 5267 C C . ALA A 1 708 ? 28.393 8.907 -10.832 1.00 88.06 708 ALA A C 1
ATOM 5269 O O . ALA A 1 708 ? 28.866 9.986 -11.205 1.00 88.06 708 ALA A O 1
ATOM 5270 N N . THR A 1 709 ? 29.175 7.901 -10.439 1.00 88.81 709 THR A N 1
ATOM 5271 C CA . THR A 1 709 ? 30.636 7.918 -10.558 1.00 88.81 709 THR A CA 1
ATOM 5272 C C . THR A 1 709 ? 31.035 7.314 -11.898 1.00 88.81 709 THR A C 1
ATOM 5274 O O . THR A 1 709 ? 30.870 6.117 -12.109 1.00 88.81 709 THR A O 1
ATOM 5277 N N . ILE A 1 710 ? 31.599 8.128 -12.795 1.00 92.88 710 ILE A N 1
ATOM 5278 C CA . ILE A 1 710 ? 31.973 7.685 -14.145 1.00 92.88 710 ILE A CA 1
ATOM 5279 C C . ILE A 1 710 ? 33.478 7.817 -14.357 1.00 92.88 710 ILE A C 1
ATOM 5281 O O . ILE A 1 710 ? 34.073 8.876 -14.126 1.00 92.88 710 ILE A O 1
ATOM 5285 N N . LYS A 1 711 ? 34.080 6.744 -14.869 1.00 94.12 711 LYS A N 1
ATOM 5286 C CA . LYS A 1 711 ? 35.471 6.699 -15.319 1.00 94.12 711 LYS A CA 1
ATOM 5287 C C . LYS A 1 711 ? 35.535 6.372 -16.798 1.00 94.12 711 LYS A C 1
ATOM 5289 O O . LYS A 1 711 ? 34.694 5.658 -17.328 1.00 94.12 711 LYS A O 1
ATOM 5294 N N . TYR A 1 712 ? 36.557 6.877 -17.475 1.00 96.81 712 TYR A N 1
ATOM 5295 C CA . TYR A 1 712 ? 36.754 6.594 -18.891 1.00 96.81 712 TYR A CA 1
ATOM 5296 C C . TYR A 1 712 ? 38.227 6.500 -19.270 1.00 96.81 712 TYR A C 1
ATOM 5298 O O . TYR A 1 712 ? 39.092 7.143 -18.674 1.00 96.81 712 TYR A O 1
ATOM 5306 N N . LYS A 1 713 ? 38.503 5.727 -20.316 1.00 96.62 713 LYS A N 1
ATOM 5307 C CA . LYS A 1 713 ? 39.785 5.690 -21.032 1.00 96.62 713 LYS A CA 1
ATOM 5308 C C . LYS A 1 713 ? 39.521 5.664 -22.531 1.00 96.62 713 LYS A C 1
ATOM 5310 O O . LYS A 1 713 ? 38.415 5.356 -22.962 1.00 96.62 713 LYS A O 1
ATOM 5315 N N . TYR A 1 714 ? 40.505 6.028 -23.342 1.00 96.12 714 TYR A N 1
ATOM 5316 C CA . TYR A 1 714 ? 40.301 6.148 -24.783 1.00 96.12 714 TYR A CA 1
ATOM 5317 C C . TYR A 1 714 ? 41.582 5.935 -25.584 1.00 96.12 714 TYR A C 1
ATOM 5319 O O . TYR A 1 714 ? 42.702 6.085 -25.094 1.00 96.12 714 TYR A O 1
ATOM 5327 N N . GLN A 1 715 ? 41.410 5.591 -26.856 1.00 93.38 715 GLN A N 1
ATOM 5328 C CA . GLN A 1 715 ? 42.490 5.365 -27.804 1.00 93.38 715 GLN A CA 1
ATOM 5329 C C . GLN A 1 715 ? 43.008 6.689 -28.362 1.00 93.38 715 GLN A C 1
ATOM 5331 O O . GLN A 1 715 ? 42.243 7.559 -28.780 1.00 93.38 715 GLN A O 1
ATOM 5336 N N . THR A 1 716 ? 44.329 6.826 -28.426 1.00 92.31 716 THR A N 1
ATOM 5337 C CA . THR A 1 716 ? 45.026 7.969 -29.028 1.00 92.31 716 THR A CA 1
ATOM 5338 C C . THR A 1 716 ? 45.924 7.511 -30.175 1.00 92.31 716 THR A C 1
ATOM 5340 O O . THR A 1 716 ? 46.117 6.319 -30.414 1.00 92.31 716 THR A O 1
ATOM 5343 N N . GLY A 1 717 ? 46.552 8.455 -30.880 1.00 83.81 717 GLY A N 1
ATOM 5344 C CA . GLY A 1 717 ? 47.597 8.126 -31.858 1.00 83.81 717 GLY A CA 1
ATOM 5345 C C . GLY A 1 717 ? 48.835 7.420 -31.268 1.00 83.81 717 GLY A C 1
ATOM 5346 O O . GLY A 1 717 ? 49.646 6.905 -32.034 1.00 83.81 717 GLY A O 1
ATOM 5347 N N . ALA A 1 718 ? 48.997 7.399 -29.938 1.00 87.25 718 ALA A N 1
ATOM 5348 C CA . ALA A 1 718 ? 50.133 6.797 -29.233 1.00 87.25 718 ALA A CA 1
ATOM 5349 C C . ALA A 1 718 ? 49.788 5.498 -28.470 1.00 87.25 718 ALA A C 1
ATOM 5351 O O . ALA A 1 718 ? 50.695 4.885 -27.907 1.00 87.25 718 ALA A O 1
ATOM 5352 N N . GLY A 1 719 ? 48.517 5.080 -28.460 1.00 88.81 719 GLY A N 1
ATOM 5353 C CA . GLY A 1 719 ? 48.002 3.958 -27.666 1.00 88.81 719 GLY A CA 1
ATOM 5354 C C . GLY A 1 719 ? 46.816 4.358 -26.782 1.00 88.81 719 GLY A C 1
ATOM 5355 O O . GLY A 1 719 ? 46.306 5.476 -26.893 1.00 88.81 719 GLY A O 1
ATOM 5356 N N . GLU A 1 720 ? 46.387 3.445 -25.917 1.00 94.62 720 GLU A N 1
ATOM 5357 C CA . GLU A 1 720 ? 45.296 3.647 -24.956 1.00 94.62 720 GLU A CA 1
ATOM 5358 C C . GLU A 1 720 ? 45.731 4.565 -23.799 1.00 94.62 720 GLU A C 1
ATOM 5360 O O . GLU A 1 720 ? 46.887 4.531 -23.371 1.00 94.62 720 GLU A O 1
ATOM 5365 N N . SER A 1 721 ? 44.826 5.414 -23.312 1.00 95.19 721 SER A N 1
ATOM 5366 C CA . SER A 1 721 ? 45.048 6.228 -22.116 1.00 95.19 721 SER A CA 1
ATOM 5367 C C . SER A 1 721 ? 44.852 5.423 -20.825 1.00 95.19 721 SER A C 1
ATOM 5369 O O . SER A 1 721 ? 44.178 4.399 -20.813 1.00 95.19 721 SER A O 1
ATOM 5371 N N . GLU A 1 722 ? 45.351 5.948 -19.705 1.00 94.44 722 GLU A N 1
ATOM 5372 C CA . GLU A 1 722 ? 44.891 5.521 -18.376 1.00 94.44 722 GLU A CA 1
ATOM 5373 C C . GLU A 1 722 ? 43.433 5.961 -18.141 1.00 94.44 722 GLU A C 1
ATOM 5375 O O . GLU A 1 722 ? 42.943 6.877 -18.818 1.00 94.44 722 GLU A O 1
ATOM 5380 N N . PHE A 1 723 ? 42.763 5.341 -17.164 1.00 93.94 723 PHE A N 1
ATOM 5381 C CA . PHE A 1 723 ? 41.442 5.777 -16.706 1.00 93.94 723 PHE A CA 1
ATOM 5382 C C . PHE A 1 723 ? 41.497 7.173 -16.074 1.00 93.94 723 PHE A C 1
ATOM 5384 O O . PHE A 1 723 ? 42.422 7.510 -15.330 1.00 93.94 723 PHE A O 1
ATOM 5391 N N . LYS A 1 724 ? 40.474 7.977 -16.358 1.00 94.75 724 LYS A N 1
ATOM 5392 C CA . LYS A 1 724 ? 40.243 9.307 -15.795 1.00 94.75 724 LYS A CA 1
ATOM 5393 C C . LYS A 1 724 ? 38.827 9.390 -15.240 1.00 94.75 724 LYS A C 1
ATOM 5395 O O . LYS A 1 724 ? 37.920 8.790 -15.811 1.00 94.75 724 LYS A O 1
ATOM 5400 N N . ASP A 1 725 ? 38.642 10.190 -14.199 1.00 94.31 725 ASP A N 1
ATOM 5401 C CA . ASP A 1 725 ? 37.309 10.553 -13.719 1.00 94.31 725 ASP A CA 1
ATOM 5402 C C . ASP A 1 725 ? 36.662 11.566 -14.676 1.00 94.31 725 ASP A C 1
ATOM 5404 O O . ASP A 1 725 ? 37.338 12.438 -15.242 1.00 94.31 725 ASP A O 1
ATOM 5408 N N . VAL A 1 726 ? 35.351 11.444 -14.875 1.00 95.44 726 VAL A N 1
ATOM 5409 C CA . VAL A 1 726 ? 34.564 12.423 -15.631 1.00 95.44 726 VAL A CA 1
ATOM 5410 C C . VAL A 1 726 ? 34.347 13.704 -14.818 1.00 95.44 726 VAL A C 1
ATOM 5412 O O . VAL A 1 726 ? 34.397 13.692 -13.588 1.00 95.44 726 VAL A O 1
ATOM 5415 N N . VAL A 1 727 ? 34.057 14.819 -15.490 1.00 96.25 727 VAL A N 1
ATOM 5416 C CA . VAL A 1 727 ? 33.570 16.032 -14.815 1.00 96.25 727 VAL A CA 1
ATOM 5417 C C . VAL A 1 727 ? 32.044 15.990 -14.751 1.00 96.25 727 VAL A C 1
ATOM 5419 O O . VAL A 1 727 ? 31.397 16.140 -15.785 1.00 96.25 727 VAL A O 1
ATOM 5422 N N . ASP A 1 728 ? 31.481 15.810 -13.556 1.00 94.38 728 ASP A N 1
ATOM 5423 C CA . ASP A 1 728 ? 30.051 16.021 -13.290 1.00 94.38 728 ASP A CA 1
ATOM 5424 C C . ASP A 1 728 ? 29.736 17.526 -13.313 1.00 94.38 728 ASP A C 1
ATOM 5426 O O . ASP A 1 728 ? 30.338 18.318 -12.577 1.00 94.38 728 ASP A O 1
ATOM 5430 N N . ASN A 1 729 ? 28.816 17.932 -14.188 1.00 94.44 729 ASN A N 1
ATOM 5431 C CA . ASN A 1 729 ? 28.419 19.327 -14.349 1.00 94.44 729 ASN A CA 1
ATOM 5432 C C . ASN A 1 729 ? 27.318 19.759 -13.353 1.00 94.44 729 ASN A C 1
ATOM 5434 O O . ASN A 1 729 ? 27.015 20.951 -13.265 1.00 94.44 729 ASN A O 1
ATOM 5438 N N . GLY A 1 730 ? 26.736 18.825 -12.589 1.00 88.50 730 GLY A N 1
ATOM 5439 C CA . GLY A 1 730 ? 25.710 19.070 -11.568 1.00 88.50 730 GLY A CA 1
ATOM 5440 C C . GLY A 1 730 ? 24.282 19.235 -12.102 1.00 88.50 730 GLY A C 1
ATOM 5441 O O . GLY A 1 730 ? 23.382 19.585 -11.341 1.00 88.50 730 GLY A O 1
ATOM 5442 N N . ASP A 1 731 ? 24.069 19.012 -13.399 1.00 88.69 731 ASP A N 1
ATOM 5443 C CA . ASP A 1 731 ? 22.775 19.094 -14.089 1.00 88.69 731 ASP A CA 1
ATOM 5444 C C . ASP A 1 731 ? 22.374 17.765 -14.762 1.00 88.69 731 ASP A C 1
ATOM 5446 O O . ASP A 1 731 ? 21.538 17.753 -15.666 1.00 88.69 731 ASP A O 1
ATOM 5450 N N . GLY A 1 732 ? 22.990 16.653 -14.340 1.00 90.25 732 GLY A N 1
ATOM 5451 C CA . GLY A 1 732 ? 22.830 15.336 -14.962 1.00 90.25 732 GLY A CA 1
ATOM 5452 C C . GLY A 1 732 ? 23.649 15.157 -16.244 1.00 90.25 732 GLY A C 1
ATOM 5453 O O . GLY A 1 732 ? 23.438 14.189 -16.970 1.00 90.25 732 GLY A O 1
ATOM 5454 N N . THR A 1 733 ? 24.568 16.079 -16.559 1.00 96.06 733 THR A N 1
ATOM 5455 C CA . THR A 1 733 ? 25.520 15.907 -17.663 1.00 96.06 733 THR A CA 1
ATOM 5456 C C . THR A 1 733 ? 26.951 15.707 -17.191 1.00 96.06 733 THR A C 1
ATOM 5458 O O . THR A 1 733 ? 27.389 16.286 -16.196 1.00 96.06 733 THR A O 1
ATOM 5461 N N . TYR A 1 734 ? 27.703 14.933 -17.973 1.00 97.19 734 TYR A N 1
ATOM 5462 C CA . TYR A 1 734 ? 29.071 14.542 -17.651 1.00 97.19 734 TYR A CA 1
ATOM 5463 C C . TYR A 1 734 ? 30.016 14.824 -18.811 1.00 97.19 734 TYR A C 1
ATOM 5465 O O . TYR A 1 734 ? 29.793 14.359 -19.928 1.00 97.19 734 TYR A O 1
ATOM 5473 N N . THR A 1 735 ? 31.089 15.570 -18.555 1.00 97.69 735 THR A N 1
ATOM 5474 C CA . THR A 1 735 ? 32.046 15.994 -19.586 1.00 97.69 735 THR A CA 1
ATOM 5475 C C . THR A 1 735 ? 33.319 15.144 -19.565 1.00 97.69 735 THR A C 1
ATOM 5477 O O . THR A 1 735 ? 34.048 15.122 -18.569 1.00 97.69 735 THR A O 1
ATOM 5480 N N . LEU A 1 736 ? 33.633 14.505 -20.694 1.00 97.88 736 LEU A N 1
ATOM 5481 C CA . LEU A 1 736 ? 34.869 13.761 -20.940 1.00 97.88 736 LEU A CA 1
ATOM 5482 C C . LEU A 1 736 ? 35.836 14.609 -21.789 1.00 97.88 736 LEU A C 1
ATOM 5484 O O . LEU A 1 736 ? 35.460 15.148 -22.835 1.00 97.88 736 LEU A O 1
ATOM 5488 N N . ASP A 1 737 ? 37.104 14.671 -21.367 1.00 96.38 737 ASP A N 1
ATOM 5489 C CA . ASP A 1 737 ? 38.215 15.276 -22.116 1.00 96.38 737 ASP A CA 1
ATOM 5490 C C . ASP A 1 737 ? 39.042 14.186 -22.816 1.00 96.38 737 ASP A C 1
ATOM 5492 O O . ASP A 1 737 ? 39.833 13.446 -22.208 1.00 96.38 737 ASP A O 1
ATOM 5496 N N . LEU A 1 738 ? 38.862 14.124 -24.132 1.00 95.94 738 LEU A N 1
ATOM 5497 C CA . LEU A 1 738 ? 39.375 13.089 -25.016 1.00 95.94 738 LEU A CA 1
ATOM 5498 C C . LEU A 1 738 ? 40.633 13.543 -25.777 1.00 95.94 738 LEU A C 1
ATOM 5500 O O . LEU A 1 738 ? 40.833 13.171 -26.928 1.00 95.94 738 LEU A O 1
ATOM 5504 N N . ALA A 1 739 ? 41.491 14.383 -25.190 1.00 92.81 739 ALA A N 1
ATOM 5505 C CA . ALA A 1 739 ? 42.661 14.961 -25.864 1.00 92.81 739 ALA A CA 1
ATOM 5506 C C . ALA A 1 739 ? 43.448 13.977 -26.771 1.00 92.81 739 ALA A C 1
ATOM 5508 O O . ALA A 1 739 ? 44.029 13.000 -26.289 1.00 92.81 739 ALA A O 1
ATOM 5509 N N . ASN A 1 740 ? 43.541 14.296 -28.072 1.00 90.88 740 ASN A N 1
ATOM 5510 C CA . ASN A 1 740 ? 44.144 13.476 -29.142 1.00 90.88 740 ASN A CA 1
ATOM 5511 C C . ASN A 1 740 ? 43.444 12.130 -29.409 1.00 90.88 740 ASN A C 1
ATOM 5513 O O . ASN A 1 740 ? 44.105 11.159 -29.803 1.00 90.88 740 ASN A O 1
ATOM 5517 N N . TRP A 1 741 ? 42.133 12.063 -29.193 1.00 93.75 741 TRP A N 1
ATOM 5518 C CA . TRP A 1 741 ? 41.343 10.863 -29.422 1.00 93.75 741 TRP A CA 1
ATOM 5519 C C . TRP A 1 741 ? 41.392 10.413 -30.875 1.00 93.75 741 TRP A C 1
ATOM 5521 O O . TRP A 1 741 ? 41.204 11.176 -31.825 1.00 93.75 741 TRP A O 1
ATOM 5531 N N . ASN A 1 742 ? 41.657 9.125 -31.040 1.00 89.31 742 ASN A N 1
ATOM 5532 C CA . ASN A 1 742 ? 41.685 8.460 -32.321 1.00 89.31 742 ASN A CA 1
ATOM 5533 C C . ASN A 1 742 ? 40.417 7.624 -32.495 1.00 89.31 742 ASN A C 1
ATOM 5535 O O . ASN A 1 742 ? 40.425 6.408 -32.314 1.00 89.31 742 ASN A O 1
ATOM 5539 N N . ARG A 1 743 ? 39.341 8.283 -32.932 1.00 86.94 743 ARG A N 1
ATOM 5540 C CA . ARG A 1 743 ? 38.045 7.643 -33.215 1.00 86.94 743 ARG A CA 1
ATOM 5541 C C . ARG A 1 743 ? 38.067 6.569 -34.303 1.00 86.94 743 ARG A C 1
ATOM 5543 O O . ARG A 1 743 ? 37.052 5.938 -34.544 1.00 86.94 743 ARG A O 1
ATOM 5550 N N . LYS A 1 744 ? 39.185 6.416 -35.022 1.00 81.31 744 LYS A N 1
ATOM 5551 C CA . LYS A 1 744 ? 39.342 5.435 -36.106 1.00 81.31 744 LYS A CA 1
ATOM 5552 C C . LYS A 1 744 ? 39.818 4.064 -35.610 1.00 81.31 744 LYS A C 1
ATOM 5554 O O . LYS A 1 744 ? 40.025 3.168 -36.421 1.00 81.31 744 LYS A O 1
ATOM 5559 N N . VAL A 1 745 ? 40.030 3.907 -34.306 1.00 82.75 745 VAL A N 1
ATOM 5560 C CA . VAL A 1 745 ? 40.290 2.611 -33.668 1.00 82.75 745 VAL A CA 1
ATOM 5561 C C . VAL A 1 745 ? 38.950 2.024 -33.225 1.00 82.75 745 VAL A C 1
ATOM 5563 O O . VAL A 1 745 ? 38.111 2.764 -32.726 1.00 82.75 745 VAL A O 1
ATOM 5566 N N . ALA A 1 746 ? 38.736 0.722 -33.415 1.00 79.25 746 ALA A N 1
ATOM 5567 C CA . ALA A 1 746 ? 37.555 0.052 -32.869 1.00 79.25 746 ALA A CA 1
ATOM 5568 C C . ALA A 1 746 ? 37.550 0.147 -31.333 1.00 79.25 746 ALA A C 1
ATOM 5570 O O . ALA A 1 746 ? 38.620 0.109 -30.721 1.00 79.25 746 ALA A O 1
ATOM 5571 N N . SER A 1 747 ? 36.370 0.292 -30.727 1.00 85.31 747 SER A N 1
ATOM 5572 C CA . SER A 1 747 ? 36.197 0.462 -29.275 1.00 85.31 747 SER A CA 1
ATOM 5573 C C . SER A 1 747 ? 37.073 1.604 -28.739 1.00 85.31 747 SER A C 1
ATOM 5575 O O . SER A 1 747 ? 37.882 1.450 -27.825 1.00 85.31 747 SER A O 1
ATOM 5577 N N . SER A 1 748 ? 36.978 2.760 -29.400 1.00 88.69 748 SER A N 1
ATOM 5578 C CA . SER A 1 748 ? 37.890 3.892 -29.208 1.00 88.69 748 SER A CA 1
ATOM 5579 C C . SER A 1 748 ? 37.802 4.564 -27.834 1.00 88.69 748 SER A C 1
ATOM 5581 O O . SER A 1 748 ? 38.699 5.335 -27.497 1.00 88.69 748 SER A O 1
ATOM 5583 N N . ILE A 1 749 ? 36.736 4.316 -27.071 1.00 95.31 749 ILE A N 1
ATOM 5584 C CA . ILE A 1 749 ? 36.523 4.808 -25.705 1.00 95.31 749 ILE A CA 1
ATOM 5585 C C . ILE A 1 749 ? 35.979 3.636 -24.882 1.00 95.31 749 ILE A C 1
ATOM 5587 O O . ILE A 1 749 ? 35.179 2.859 -25.389 1.00 95.31 749 ILE A O 1
ATOM 5591 N N . THR A 1 750 ? 36.386 3.519 -23.625 1.00 96.00 750 THR A N 1
ATOM 5592 C CA . THR A 1 750 ? 35.752 2.656 -22.622 1.00 96.00 750 THR A CA 1
ATOM 5593 C C . THR A 1 750 ? 35.190 3.553 -21.535 1.00 96.00 750 THR A C 1
ATOM 5595 O O . THR A 1 750 ? 35.908 4.438 -21.058 1.00 96.00 750 THR A O 1
ATOM 5598 N N . ILE A 1 751 ? 33.932 3.341 -21.166 1.00 95.88 751 ILE A N 1
ATOM 5599 C CA . ILE A 1 751 ? 33.227 4.086 -20.123 1.00 95.88 751 ILE A CA 1
ATOM 5600 C C . ILE A 1 751 ? 32.799 3.086 -19.061 1.00 95.88 751 ILE A C 1
ATOM 5602 O O . ILE A 1 751 ? 32.197 2.074 -19.389 1.00 95.88 751 ILE A O 1
ATOM 5606 N N . GLN A 1 752 ? 33.110 3.391 -17.809 1.00 93.25 752 GLN A N 1
ATOM 5607 C CA . GLN A 1 752 ? 32.704 2.628 -16.644 1.00 93.25 752 GLN A CA 1
ATOM 5608 C C . GLN A 1 752 ? 31.829 3.517 -15.761 1.00 93.25 752 GLN A C 1
ATOM 5610 O O . GLN A 1 752 ? 32.241 4.628 -15.415 1.00 93.25 752 GLN A O 1
ATOM 5615 N N . VAL A 1 753 ? 30.648 3.034 -15.399 1.00 90.75 753 VAL A N 1
ATOM 5616 C CA . VAL A 1 753 ? 29.646 3.754 -14.611 1.00 90.75 753 VAL A CA 1
ATOM 5617 C C . VAL A 1 753 ? 29.367 2.975 -13.331 1.00 90.75 753 VAL A C 1
ATOM 5619 O O . VAL A 1 753 ? 29.236 1.755 -13.368 1.00 90.75 753 VAL A O 1
ATOM 5622 N N . ILE A 1 754 ? 29.305 3.697 -12.214 1.00 87.38 754 ILE A N 1
ATOM 5623 C CA . ILE A 1 754 ? 28.682 3.253 -10.968 1.00 87.38 754 ILE A CA 1
ATOM 5624 C C . ILE A 1 754 ? 27.556 4.242 -10.690 1.00 87.38 754 ILE A C 1
ATOM 5626 O O . ILE A 1 754 ? 27.842 5.422 -10.446 1.00 87.38 754 ILE A O 1
ATOM 5630 N N . ASP A 1 755 ? 26.309 3.803 -10.790 1.00 88.00 755 ASP A N 1
ATOM 5631 C CA . ASP A 1 755 ? 25.156 4.678 -10.576 1.00 88.00 755 ASP A CA 1
ATOM 5632 C C . ASP A 1 755 ? 24.945 5.010 -9.080 1.00 88.00 755 ASP A C 1
ATOM 5634 O O . ASP A 1 755 ? 25.758 4.683 -8.204 1.00 88.00 755 ASP A O 1
ATOM 5638 N N . ALA A 1 756 ? 23.884 5.756 -8.776 1.00 85.88 756 ALA A N 1
ATOM 5639 C CA . ALA A 1 756 ? 23.569 6.169 -7.416 1.00 85.88 756 ALA A CA 1
ATOM 5640 C C . ALA A 1 756 ? 22.987 5.049 -6.534 1.00 85.88 756 ALA A C 1
ATOM 5642 O O . ALA A 1 756 ? 23.118 5.152 -5.307 1.00 85.88 756 ALA A O 1
ATOM 5643 N N . ALA A 1 757 ? 22.380 4.016 -7.128 1.00 85.06 757 ALA A N 1
ATOM 5644 C CA . ALA A 1 757 ? 21.901 2.818 -6.436 1.00 85.06 757 ALA A CA 1
ATOM 5645 C C . ALA A 1 757 ? 23.065 1.872 -6.103 1.00 85.06 757 ALA A C 1
ATOM 5647 O O . ALA A 1 757 ? 23.044 1.188 -5.086 1.00 85.06 757 ALA A O 1
ATOM 5648 N N . GLY A 1 758 ? 24.134 1.952 -6.890 1.00 82.12 758 GLY A N 1
ATOM 5649 C CA . GLY A 1 758 ? 25.354 1.190 -6.746 1.00 82.12 758 GLY A CA 1
ATOM 5650 C C . GLY A 1 758 ? 25.633 0.281 -7.933 1.00 82.12 758 GLY A C 1
ATOM 5651 O O . GLY A 1 758 ? 26.709 -0.298 -7.934 1.00 82.12 758 GLY A O 1
ATOM 5652 N N . ASN A 1 759 ? 24.771 0.151 -8.943 1.00 84.44 759 ASN A N 1
ATOM 5653 C CA . ASN A 1 759 ? 25.001 -0.808 -10.027 1.00 84.44 759 ASN A CA 1
ATOM 5654 C C . ASN A 1 759 ? 26.216 -0.409 -10.871 1.00 84.44 759 ASN A C 1
ATOM 5656 O O . ASN A 1 759 ? 26.561 0.771 -10.983 1.00 84.44 759 ASN A O 1
ATOM 5660 N N . VAL A 1 760 ? 26.891 -1.401 -11.459 1.00 85.81 760 VAL A N 1
ATOM 5661 C CA . VAL A 1 760 ? 28.134 -1.203 -12.218 1.00 85.81 760 VAL A CA 1
ATOM 5662 C C . VAL A 1 760 ? 27.965 -1.660 -13.660 1.00 85.81 760 VAL A C 1
ATOM 5664 O O . VAL A 1 760 ? 27.535 -2.780 -13.910 1.00 85.81 760 VAL A O 1
ATOM 5667 N N . SER A 1 761 ? 28.397 -0.826 -14.606 1.00 88.50 761 SER A N 1
ATOM 5668 C CA . SER A 1 761 ? 28.469 -1.173 -16.029 1.00 88.50 761 SER A CA 1
ATOM 5669 C C . SER A 1 761 ? 29.774 -0.675 -16.653 1.00 88.50 761 SER A C 1
ATOM 5671 O O . SER A 1 761 ? 30.322 0.356 -16.252 1.00 88.50 761 SER A O 1
ATOM 5673 N N . GLU A 1 762 ? 30.293 -1.407 -17.638 1.00 92.38 762 GLU A N 1
ATOM 5674 C CA . GLU A 1 762 ? 31.403 -0.981 -18.491 1.00 92.38 762 GLU A CA 1
ATOM 5675 C C . GLU A 1 762 ? 31.022 -1.197 -19.958 1.00 92.38 762 GLU A C 1
ATOM 5677 O O . GLU A 1 762 ? 30.715 -2.316 -20.347 1.00 92.38 762 GLU A O 1
ATOM 5682 N N . THR A 1 763 ? 31.095 -0.151 -20.787 1.00 93.94 763 THR A N 1
ATOM 5683 C CA . THR A 1 763 ? 30.790 -0.224 -22.226 1.00 93.94 763 THR A CA 1
ATOM 5684 C C . THR A 1 763 ? 31.922 0.328 -23.090 1.00 93.94 763 THR A C 1
ATOM 5686 O O . THR A 1 763 ? 32.688 1.217 -22.689 1.00 93.94 763 THR A O 1
ATOM 5689 N N . LYS A 1 764 ? 32.040 -0.189 -24.316 1.00 93.62 764 LYS A N 1
ATOM 5690 C CA . LYS A 1 764 ? 33.022 0.242 -25.319 1.00 93.62 764 LYS A CA 1
ATOM 5691 C C . LYS A 1 764 ? 32.367 1.048 -26.433 1.00 93.62 764 LYS A C 1
ATOM 5693 O O . LYS A 1 764 ? 31.552 0.545 -27.189 1.00 93.62 764 LYS A O 1
ATOM 5698 N N . VAL A 1 765 ? 32.801 2.289 -26.625 1.00 93.94 765 VAL A N 1
ATOM 5699 C CA . VAL A 1 765 ? 32.186 3.215 -27.582 1.00 93.94 765 VAL A CA 1
ATOM 5700 C C . VAL A 1 765 ? 32.928 3.271 -28.918 1.00 93.94 765 VAL A C 1
ATOM 5702 O O . VAL A 1 765 ? 34.128 3.572 -29.011 1.00 93.94 765 VAL A O 1
ATOM 5705 N N . ASN A 1 766 ? 32.159 3.083 -29.983 1.00 90.12 766 ASN A N 1
ATOM 5706 C CA . ASN A 1 766 ? 32.496 3.360 -31.369 1.00 90.12 766 ASN A CA 1
ATOM 5707 C C . ASN A 1 766 ? 31.715 4.585 -31.857 1.00 90.12 766 ASN A C 1
ATOM 5709 O O . ASN A 1 766 ? 30.525 4.712 -31.589 1.00 90.12 766 ASN A O 1
ATOM 5713 N N . ALA A 1 767 ? 32.361 5.481 -32.608 1.00 91.06 767 ALA A N 1
ATOM 5714 C CA . ALA A 1 767 ? 31.716 6.710 -33.067 1.00 91.06 767 ALA A CA 1
ATOM 5715 C C . ALA A 1 767 ? 32.015 7.033 -34.535 1.00 91.06 767 ALA A C 1
ATOM 5717 O O . ALA A 1 767 ? 33.172 7.124 -34.959 1.00 91.06 767 ALA A O 1
ATOM 5718 N N . VAL A 1 768 ? 30.958 7.279 -35.308 1.00 88.44 768 VAL A N 1
ATOM 5719 C CA . VAL A 1 768 ? 31.026 7.574 -36.746 1.00 88.44 768 VAL A CA 1
ATOM 5720 C C . VAL A 1 768 ? 30.178 8.795 -37.100 1.00 88.44 768 VAL A C 1
ATOM 5722 O O . VAL A 1 768 ? 29.231 9.137 -36.399 1.00 88.44 768 VAL A O 1
ATOM 5725 N N . ARG A 1 769 ? 30.498 9.478 -38.209 1.00 87.94 769 ARG A N 1
ATOM 5726 C CA . ARG A 1 769 ? 29.699 10.625 -38.678 1.00 87.94 769 ARG A CA 1
ATOM 5727 C C . ARG A 1 769 ? 28.327 10.182 -39.201 1.00 87.94 769 ARG A C 1
ATOM 5729 O O . ARG A 1 769 ? 27.313 10.771 -38.848 1.00 87.94 769 ARG A O 1
ATOM 5736 N N . ASN A 1 770 ? 28.318 9.203 -40.101 1.00 85.00 770 ASN A N 1
ATOM 5737 C CA . ASN A 1 770 ? 27.138 8.622 -40.745 1.00 85.00 770 ASN A CA 1
ATOM 5738 C C . ASN A 1 770 ? 27.379 7.119 -40.923 1.00 85.00 770 ASN A C 1
ATOM 5740 O O . ASN A 1 770 ? 28.529 6.697 -41.049 1.00 85.00 770 ASN A O 1
ATOM 5744 N N . LEU A 1 771 ? 26.307 6.337 -41.033 1.00 82.88 771 LEU A N 1
ATOM 5745 C CA . LEU A 1 771 ? 26.380 4.901 -41.297 1.00 82.88 771 LEU A CA 1
ATOM 5746 C C . LEU A 1 771 ? 25.740 4.574 -42.656 1.00 82.88 771 LEU A C 1
ATOM 5748 O O . LEU A 1 771 ? 24.553 4.259 -42.765 1.00 82.88 771 LEU A O 1
ATOM 5752 N N . PHE A 1 772 ? 26.548 4.724 -43.710 1.00 76.81 772 PHE A N 1
ATOM 5753 C CA . PHE A 1 772 ? 26.173 4.499 -45.118 1.00 76.81 772 PHE A CA 1
ATOM 5754 C C . PHE A 1 772 ? 27.002 3.413 -45.823 1.00 76.81 772 PHE A C 1
ATOM 5756 O O . PHE A 1 772 ? 26.707 3.066 -46.967 1.00 76.81 772 PHE A O 1
ATOM 5763 N N . ASN A 1 773 ? 28.078 2.940 -45.193 1.00 69.69 773 ASN A N 1
ATOM 5764 C CA . ASN A 1 773 ? 29.011 1.951 -45.735 1.00 69.69 773 ASN A CA 1
ATOM 5765 C C . ASN A 1 773 ? 29.311 0.898 -44.661 1.00 69.69 773 ASN A C 1
ATOM 5767 O O . ASN A 1 773 ? 29.123 1.179 -43.479 1.00 69.69 773 ASN A O 1
ATOM 5771 N N . ASP A 1 774 ? 29.830 -0.259 -45.076 1.00 67.06 774 ASP A N 1
ATOM 5772 C CA . ASP A 1 774 ? 30.204 -1.350 -44.173 1.00 67.06 774 ASP A CA 1
ATOM 5773 C C . ASP A 1 774 ? 31.245 -0.931 -43.125 1.00 67.06 774 ASP A C 1
ATOM 5775 O O . ASP A 1 774 ? 32.345 -0.484 -43.461 1.00 67.06 774 ASP A O 1
ATOM 5779 N N . TYR A 1 775 ? 30.917 -1.185 -41.866 1.00 70.75 775 TYR A N 1
ATOM 5780 C CA . TYR A 1 775 ? 31.792 -1.198 -40.708 1.00 70.75 775 TYR A CA 1
ATOM 5781 C C . TYR A 1 775 ? 31.718 -2.613 -40.100 1.00 70.75 775 TYR A C 1
ATOM 5783 O O . TYR A 1 775 ? 30.641 -3.144 -39.899 1.00 70.75 775 TYR A O 1
ATOM 5791 N N . THR A 1 776 ? 32.836 -3.309 -39.895 1.00 66.12 776 THR A N 1
ATOM 5792 C CA . THR A 1 776 ? 32.840 -4.667 -39.295 1.00 66.12 776 THR A CA 1
ATOM 5793 C C . THR A 1 776 ? 34.119 -4.856 -38.488 1.00 66.12 776 THR A C 1
ATOM 5795 O O . THR A 1 776 ? 35.109 -4.180 -38.776 1.00 66.12 776 THR A O 1
ATOM 5798 N N . LEU A 1 777 ? 34.147 -5.810 -37.551 1.00 61.81 777 LEU A N 1
ATOM 5799 C CA . LEU A 1 777 ? 35.369 -6.178 -36.818 1.00 61.81 777 LEU A CA 1
ATOM 5800 C C . LEU A 1 777 ? 36.525 -6.597 -37.752 1.00 61.81 777 LEU A C 1
ATOM 5802 O O . LEU A 1 777 ? 37.677 -6.252 -37.499 1.00 61.81 777 LEU A O 1
ATOM 5806 N N . GLU A 1 778 ? 36.230 -7.303 -38.854 1.00 57.53 778 GLU A N 1
ATOM 5807 C CA . GLU A 1 778 ? 37.242 -7.804 -39.803 1.00 57.53 778 GLU A CA 1
ATOM 5808 C C . GLU A 1 778 ? 37.780 -6.708 -40.739 1.00 57.53 778 GLU A C 1
ATOM 5810 O O . GLU A 1 778 ? 38.984 -6.639 -40.996 1.00 57.53 778 GLU A O 1
ATOM 5815 N N . LYS A 1 779 ? 36.904 -5.837 -41.259 1.00 54.25 779 LYS A N 1
ATOM 5816 C CA . LYS A 1 779 ? 37.315 -4.729 -42.142 1.00 54.25 779 LYS A CA 1
ATOM 5817 C C . LYS A 1 779 ? 37.829 -3.513 -41.357 1.00 54.25 779 LYS A C 1
ATOM 5819 O O . LYS A 1 779 ? 38.588 -2.723 -41.916 1.00 54.25 779 LYS A O 1
ATOM 5824 N N . GLY A 1 780 ? 37.441 -3.377 -40.087 1.00 51.44 780 GLY A N 1
ATOM 5825 C CA . GLY A 1 780 ? 37.689 -2.205 -39.249 1.00 51.44 780 GLY A CA 1
ATOM 5826 C C . GLY A 1 780 ? 37.060 -0.919 -39.804 1.00 51.44 780 GLY A C 1
ATOM 5827 O O . GLY A 1 780 ? 36.403 -0.912 -40.846 1.00 51.44 780 GLY A O 1
ATOM 5828 N N . LEU A 1 781 ? 37.286 0.202 -39.112 1.00 58.50 781 LEU A N 1
ATOM 5829 C CA . LEU A 1 781 ? 37.091 1.539 -39.680 1.00 58.50 781 LEU A CA 1
ATOM 5830 C C . LEU A 1 781 ? 38.195 1.735 -40.723 1.00 58.50 781 LEU A C 1
ATOM 5832 O O . LEU A 1 781 ? 39.348 1.826 -40.320 1.00 58.50 781 LEU A O 1
ATOM 5836 N N . ASP A 1 782 ? 37.907 1.784 -42.031 1.00 56.09 782 ASP A N 1
ATOM 5837 C CA . ASP A 1 782 ? 38.947 2.081 -43.033 1.00 56.09 782 ASP A CA 1
ATOM 5838 C C . ASP A 1 782 ? 39.343 3.565 -42.927 1.00 56.09 782 ASP A C 1
ATOM 5840 O O . ASP A 1 782 ? 38.635 4.441 -43.440 1.00 56.09 782 ASP A O 1
ATOM 5844 N N . PRO A 1 783 ? 40.482 3.899 -42.289 1.00 51.50 783 PRO A N 1
ATOM 5845 C CA . PRO A 1 783 ? 40.834 5.284 -42.025 1.00 51.50 783 PRO A CA 1
ATOM 5846 C C . PRO A 1 783 ? 41.268 6.024 -43.295 1.00 51.50 783 PRO A C 1
ATOM 5848 O O . PRO A 1 783 ? 41.378 7.256 -43.253 1.00 51.50 783 PRO A O 1
ATOM 5851 N N . ASN A 1 784 ? 41.533 5.274 -44.373 1.00 52.16 784 ASN A N 1
ATOM 5852 C CA . ASN A 1 784 ? 42.031 5.721 -45.670 1.00 52.16 784 ASN A CA 1
ATOM 5853 C C . ASN A 1 784 ? 41.003 5.504 -46.798 1.00 52.16 784 ASN A C 1
ATOM 5855 O O . ASN A 1 784 ? 41.302 5.807 -47.956 1.00 52.16 784 ASN A O 1
ATOM 5859 N N . GLY A 1 785 ? 39.818 4.984 -46.473 1.00 55.72 785 GLY A N 1
ATOM 5860 C CA . GLY A 1 785 ? 38.719 4.770 -47.404 1.00 55.72 785 GLY A CA 1
ATOM 5861 C C . GLY A 1 785 ? 38.048 6.088 -47.777 1.00 55.72 785 GLY A C 1
ATOM 5862 O O . GLY A 1 785 ? 37.945 7.005 -46.964 1.00 55.72 785 GLY A O 1
ATOM 5863 N N . ASN A 1 786 ? 37.568 6.196 -49.016 1.00 51.72 786 ASN A N 1
ATOM 5864 C CA . ASN A 1 786 ? 37.080 7.465 -49.572 1.00 51.72 786 ASN A CA 1
ATOM 5865 C C . ASN A 1 786 ? 35.786 8.014 -48.928 1.00 51.72 786 ASN A C 1
ATOM 5867 O O . ASN A 1 786 ? 35.393 9.110 -49.302 1.00 51.72 786 ASN A O 1
ATOM 5871 N N . ASN A 1 787 ? 35.136 7.302 -47.991 1.00 59.16 787 ASN A N 1
ATOM 5872 C CA . ASN A 1 787 ? 33.725 7.543 -47.646 1.00 59.16 787 ASN A CA 1
ATOM 5873 C C . ASN A 1 787 ? 33.393 7.566 -46.132 1.00 59.16 787 ASN A C 1
ATOM 5875 O O . ASN A 1 787 ? 32.220 7.461 -45.776 1.00 59.16 787 ASN A O 1
ATOM 5879 N N . PHE A 1 788 ? 34.380 7.641 -45.228 1.00 69.00 788 PHE A N 1
ATOM 5880 C CA . PHE A 1 788 ? 34.130 7.532 -43.774 1.00 69.00 788 PHE A CA 1
ATOM 5881 C C . PHE A 1 788 ? 33.352 8.725 -43.187 1.00 69.00 788 PHE A C 1
ATOM 5883 O O . PHE A 1 788 ? 32.450 8.550 -42.374 1.00 69.00 788 PHE A O 1
ATOM 5890 N N . ASP A 1 789 ? 33.666 9.939 -43.643 1.00 76.12 789 ASP A N 1
ATOM 5891 C CA . ASP A 1 789 ? 33.018 11.178 -43.198 1.00 76.12 789 ASP A CA 1
ATOM 5892 C C . ASP A 1 789 ? 32.229 11.848 -44.328 1.00 76.12 789 ASP A C 1
ATOM 5894 O O . ASP A 1 789 ? 32.031 13.064 -44.310 1.00 76.12 789 ASP A O 1
ATOM 5898 N N . ASP A 1 790 ? 31.803 11.096 -45.340 1.00 68.56 790 ASP A N 1
ATOM 5899 C CA . ASP A 1 790 ? 31.123 11.685 -46.490 1.00 68.56 790 ASP A CA 1
ATOM 5900 C C . ASP A 1 790 ? 29.723 12.214 -46.117 1.00 68.56 790 ASP A C 1
ATOM 5902 O O . ASP A 1 790 ? 28.970 11.562 -45.380 1.00 68.56 790 ASP A O 1
ATOM 5906 N N . PRO A 1 791 ? 29.335 13.404 -46.617 1.00 65.44 791 PRO A N 1
ATOM 5907 C CA . PRO A 1 791 ? 27.957 13.867 -46.534 1.00 65.44 791 PRO A CA 1
ATOM 5908 C C . PRO A 1 791 ? 27.051 13.098 -47.513 1.00 65.44 791 PRO A C 1
ATOM 5910 O O . PRO A 1 791 ? 27.514 12.464 -48.461 1.00 65.44 791 PRO A O 1
ATOM 5913 N N . LEU A 1 792 ? 25.733 13.224 -47.332 1.00 64.25 792 LEU A N 1
ATOM 5914 C CA . LEU A 1 792 ? 24.719 12.668 -48.237 1.00 64.25 792 LEU A CA 1
ATOM 5915 C C . LEU A 1 792 ? 24.971 13.033 -49.717 1.00 64.25 792 LEU A C 1
ATOM 5917 O O . LEU A 1 792 ? 25.019 14.214 -50.076 1.00 64.25 792 LEU A O 1
ATOM 5921 N N . ILE A 1 793 ? 25.021 12.030 -50.603 1.00 53.62 793 ILE A N 1
ATOM 5922 C CA . ILE A 1 793 ? 25.104 12.241 -52.057 1.00 53.62 793 ILE A CA 1
ATOM 5923 C C . ILE A 1 793 ? 23.711 12.573 -52.613 1.00 53.62 793 ILE A C 1
ATOM 5925 O O . ILE A 1 793 ? 22.854 11.710 -52.784 1.00 53.62 793 ILE A O 1
ATOM 5929 N N . THR A 1 794 ? 23.481 13.838 -52.957 1.00 50.47 794 THR A N 1
ATOM 5930 C CA . THR A 1 794 ? 22.226 14.318 -53.554 1.00 50.47 794 THR A CA 1
ATOM 5931 C C . THR A 1 794 ? 22.243 14.174 -55.086 1.00 50.47 794 THR A C 1
ATOM 5933 O O . THR A 1 794 ? 22.386 15.148 -55.820 1.00 50.47 794 THR A O 1
ATOM 5936 N N . GLY A 1 795 ? 22.112 12.951 -55.623 1.00 46.12 795 GLY A N 1
ATOM 5937 C CA . GLY A 1 795 ? 21.930 12.783 -57.076 1.00 46.12 795 GLY A CA 1
ATOM 5938 C C . GLY A 1 795 ? 21.915 11.351 -57.624 1.00 46.12 795 GLY A C 1
ATOM 5939 O O . GLY A 1 795 ? 22.813 10.561 -57.363 1.00 46.12 795 GLY A O 1
ATOM 5940 N N . LEU A 1 796 ? 20.943 11.057 -58.499 1.00 44.47 796 LEU A N 1
ATOM 5941 C CA . LEU A 1 796 ? 20.771 9.809 -59.276 1.00 44.47 796 LEU A CA 1
ATOM 5942 C C . LEU A 1 796 ? 21.798 9.645 -60.423 1.00 44.47 796 LEU A C 1
ATOM 5944 O O . LEU A 1 796 ? 21.448 9.245 -61.535 1.00 44.47 796 LEU A O 1
ATOM 5948 N N . SER A 1 797 ? 23.070 9.994 -60.218 1.00 41.56 797 SER A N 1
ATOM 5949 C CA . SER A 1 797 ? 24.075 9.849 -61.279 1.00 41.56 797 SER A CA 1
ATOM 5950 C C . SER A 1 797 ? 24.866 8.551 -61.106 1.00 41.56 797 SER A C 1
ATOM 5952 O O . SER A 1 797 ? 25.657 8.411 -60.179 1.00 41.56 797 SER A O 1
ATOM 5954 N N . ALA A 1 798 ? 24.724 7.621 -62.054 1.00 39.62 798 ALA A N 1
ATOM 5955 C CA . ALA A 1 798 ? 25.462 6.351 -62.104 1.00 39.62 798 ALA A CA 1
ATOM 5956 C C . ALA A 1 798 ? 26.993 6.506 -62.313 1.00 39.62 798 ALA A C 1
ATOM 5958 O O . ALA A 1 798 ? 27.680 5.544 -62.650 1.00 39.62 798 ALA A O 1
ATOM 5959 N N . ARG A 1 799 ? 27.537 7.726 -62.193 1.00 40.56 799 ARG A N 1
ATOM 5960 C CA . ARG A 1 799 ? 28.951 8.063 -62.429 1.00 40.56 799 ARG A CA 1
ATOM 5961 C C . ARG A 1 799 ? 29.559 9.061 -61.431 1.00 40.56 799 ARG A C 1
ATOM 5963 O O . ARG A 1 799 ? 30.711 9.441 -61.625 1.00 40.56 799 ARG A O 1
ATOM 5970 N N . ALA A 1 800 ? 28.859 9.458 -60.369 1.00 41.53 800 ALA A N 1
ATOM 5971 C CA . ALA A 1 800 ? 29.496 10.144 -59.243 1.00 41.53 800 ALA A CA 1
ATOM 5972 C C . ALA A 1 800 ? 30.096 9.080 -58.310 1.00 41.53 800 ALA A C 1
ATOM 5974 O O . ALA A 1 800 ? 29.402 8.515 -57.472 1.00 41.53 800 ALA A O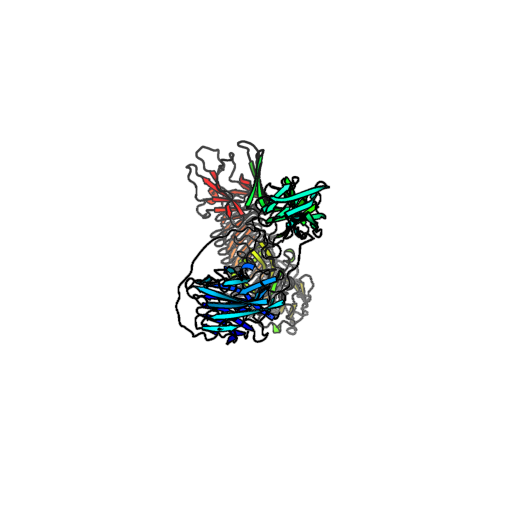 1
ATOM 5975 N N . GLY A 1 801 ? 31.364 8.735 -58.542 1.00 39.69 801 GLY A N 1
ATOM 5976 C CA . GLY A 1 801 ? 32.091 7.702 -57.802 1.00 39.69 801 GLY A CA 1
ATOM 5977 C C . GLY A 1 801 ? 32.385 8.092 -56.354 1.00 39.69 801 GLY A C 1
ATOM 5978 O O . GLY A 1 801 ? 33.480 8.565 -56.075 1.00 39.69 801 GLY A O 1
ATOM 5979 N N . GLY A 1 802 ? 31.413 7.870 -55.470 1.00 45.06 802 GLY A N 1
ATOM 5980 C CA . GLY A 1 802 ? 31.561 7.974 -54.015 1.00 45.06 802 GLY A CA 1
ATOM 5981 C C . GLY A 1 802 ? 31.071 6.702 -53.336 1.00 45.06 802 GLY A C 1
ATOM 5982 O O . GLY A 1 802 ? 31.878 5.930 -52.848 1.00 45.06 802 GLY A O 1
ATOM 5983 N N . GLN A 1 803 ? 29.780 6.369 -53.416 1.00 48.44 803 GLN A N 1
ATOM 5984 C CA . GLN A 1 803 ? 29.316 5.051 -52.965 1.00 48.44 803 GLN A CA 1
ATOM 5985 C C . GLN A 1 803 ? 29.880 3.974 -53.895 1.00 48.44 803 GLN A C 1
ATOM 5987 O O . GLN A 1 803 ? 29.590 3.968 -55.094 1.00 48.44 803 GLN A O 1
ATOM 5992 N N . SER A 1 804 ? 30.740 3.104 -53.364 1.00 42.12 804 SER A N 1
ATOM 5993 C CA . SER A 1 804 ? 31.356 2.024 -54.125 1.00 42.12 804 SER A CA 1
ATOM 5994 C C . SER A 1 804 ? 30.284 1.243 -54.882 1.00 42.12 804 SER A C 1
ATOM 5996 O O . SER A 1 804 ? 29.525 0.482 -54.295 1.00 42.12 804 SER A O 1
ATOM 5998 N N . ALA A 1 805 ? 30.301 1.331 -56.214 1.00 38.62 805 ALA A N 1
ATOM 5999 C CA . ALA A 1 805 ? 29.630 0.394 -57.120 1.00 38.62 805 ALA A CA 1
ATOM 6000 C C . ALA A 1 805 ? 30.239 -1.032 -57.046 1.00 38.62 805 ALA A C 1
ATOM 6002 O O . ALA A 1 805 ? 30.154 -1.803 -57.997 1.00 38.62 805 ALA A O 1
ATOM 6003 N N . SER A 1 806 ? 30.903 -1.360 -55.934 1.00 40.62 806 SER A N 1
ATOM 6004 C CA . SER A 1 806 ? 31.668 -2.578 -55.679 1.00 40.62 806 SER A CA 1
ATOM 6005 C C . SER A 1 806 ? 31.137 -3.331 -54.454 1.00 40.62 806 SER A C 1
ATOM 6007 O O . SER A 1 806 ? 31.910 -3.947 -53.729 1.00 40.62 806 SER A O 1
ATOM 6009 N N . LEU A 1 807 ? 29.825 -3.296 -54.230 1.00 45.44 807 LEU A N 1
ATOM 6010 C CA . LEU A 1 807 ? 29.117 -4.224 -53.346 1.00 45.44 807 LEU A CA 1
ATOM 6011 C C . LEU A 1 807 ? 27.949 -4.830 -54.138 1.00 45.44 807 LEU A C 1
ATOM 6013 O O . LEU A 1 807 ? 26.784 -4.552 -53.904 1.00 45.44 807 LEU A O 1
ATOM 6017 N N . VAL A 1 808 ? 28.293 -5.623 -55.156 1.00 43.66 808 VAL A N 1
ATOM 6018 C CA . VAL A 1 808 ? 27.389 -6.621 -55.761 1.00 43.66 808 VAL A CA 1
ATOM 6019 C C . VAL A 1 808 ? 27.755 -7.995 -55.180 1.00 43.66 808 VAL A C 1
ATOM 6021 O O . VAL A 1 808 ? 27.924 -8.964 -55.912 1.00 43.66 808 VAL A O 1
ATOM 6024 N N . ALA A 1 809 ? 28.012 -8.066 -53.873 1.00 43.47 809 ALA A N 1
ATOM 6025 C CA . ALA A 1 809 ? 28.448 -9.291 -53.211 1.00 43.47 809 ALA A CA 1
ATOM 6026 C C . ALA A 1 809 ? 27.439 -9.680 -52.125 1.00 43.47 809 ALA A C 1
ATOM 6028 O O . ALA A 1 809 ? 27.069 -8.849 -51.305 1.00 43.47 809 ALA A O 1
ATOM 6029 N N . ASP A 1 810 ? 27.034 -10.947 -52.166 1.00 47.50 810 ASP A N 1
ATOM 6030 C CA . ASP A 1 810 ? 25.890 -11.614 -51.522 1.00 47.50 810 ASP A CA 1
ATOM 6031 C C . ASP A 1 810 ? 25.688 -11.451 -49.994 1.00 47.50 810 ASP A C 1
ATOM 6033 O O . ASP A 1 810 ? 24.740 -12.026 -49.483 1.00 47.50 810 ASP A O 1
ATOM 6037 N N . ASN A 1 811 ? 26.505 -10.696 -49.244 1.00 52.88 811 ASN A N 1
ATOM 6038 C CA . ASN A 1 811 ? 26.450 -10.618 -47.769 1.00 52.88 811 ASN A CA 1
ATOM 6039 C C . ASN A 1 811 ? 26.850 -9.216 -47.236 1.00 52.88 811 ASN A C 1
ATOM 6041 O O . ASN A 1 811 ? 27.954 -9.041 -46.720 1.00 52.88 811 ASN A O 1
ATOM 6045 N N . SER A 1 812 ? 26.005 -8.190 -47.382 1.00 54.44 812 SER A N 1
ATOM 6046 C CA . SER A 1 812 ? 26.322 -6.814 -46.943 1.00 54.44 812 SER A CA 1
ATOM 6047 C C . SER A 1 812 ? 25.929 -6.547 -45.476 1.00 54.44 812 SER A C 1
ATOM 6049 O O . SER A 1 812 ? 24.815 -6.094 -45.209 1.00 54.44 812 SER A O 1
ATOM 6051 N N . GLN A 1 813 ? 26.829 -6.828 -44.527 1.00 64.69 813 GLN A N 1
ATOM 6052 C CA . GLN A 1 813 ? 26.739 -6.352 -43.134 1.00 64.69 813 GLN A CA 1
ATOM 6053 C C . GLN A 1 813 ? 27.324 -4.934 -43.008 1.00 64.69 813 GLN A C 1
ATOM 6055 O O . GLN A 1 813 ? 28.408 -4.662 -43.530 1.00 64.69 813 GLN A O 1
ATOM 6060 N N . THR A 1 814 ? 26.610 -4.035 -42.324 1.00 71.19 814 THR A N 1
ATOM 6061 C CA . THR A 1 814 ? 26.950 -2.607 -42.181 1.00 71.19 814 THR A CA 1
ATOM 6062 C C . THR A 1 814 ? 27.612 -2.265 -40.850 1.00 71.19 814 THR A C 1
ATOM 6064 O O . THR A 1 814 ? 28.407 -1.333 -40.818 1.00 71.19 814 THR A O 1
ATOM 6067 N N . PHE A 1 815 ? 27.303 -2.985 -39.776 1.00 80.75 815 PHE A N 1
ATOM 6068 C CA . PHE A 1 815 ? 27.966 -2.903 -38.472 1.00 80.75 815 PHE A CA 1
ATOM 6069 C C . PHE A 1 815 ? 27.916 -4.276 -37.796 1.00 80.75 815 PHE A C 1
ATOM 6071 O O . PHE A 1 815 ? 26.885 -4.935 -37.906 1.00 80.75 815 PHE A O 1
ATOM 6078 N N . VAL A 1 816 ? 29.007 -4.689 -37.143 1.00 79.19 816 VAL A N 1
ATOM 6079 C CA . VAL A 1 816 ? 29.073 -5.886 -36.284 1.00 79.19 816 VAL A CA 1
ATOM 6080 C C . VAL A 1 816 ? 29.913 -5.537 -35.051 1.00 79.19 816 VAL A C 1
ATOM 6082 O O . VAL A 1 816 ? 31.072 -5.140 -35.238 1.00 79.19 816 VAL A O 1
ATOM 6085 N N . ALA A 1 817 ? 29.347 -5.656 -33.847 1.00 86.25 817 ALA A N 1
ATOM 6086 C CA . ALA A 1 817 ? 30.038 -5.487 -32.560 1.00 86.25 817 ALA A CA 1
ATOM 6087 C C . ALA A 1 817 ? 30.480 -6.838 -31.956 1.00 86.25 817 ALA A C 1
ATOM 6089 O O . ALA A 1 817 ? 30.597 -7.836 -32.676 1.00 86.25 817 ALA A O 1
ATOM 6090 N N . THR A 1 818 ? 30.925 -6.825 -30.699 1.00 89.19 818 THR A N 1
ATOM 6091 C CA . THR A 1 818 ? 31.383 -8.000 -29.950 1.00 89.19 818 THR A CA 1
ATOM 6092 C C . THR A 1 818 ? 30.272 -8.554 -29.060 1.00 89.19 818 THR A C 1
ATOM 6094 O O . THR A 1 818 ? 29.284 -7.883 -28.836 1.00 89.19 818 THR A O 1
ATOM 6097 N N . ASP A 1 819 ? 30.452 -9.758 -28.507 1.00 91.44 819 ASP A N 1
ATOM 6098 C CA . ASP A 1 819 ? 29.504 -10.346 -27.541 1.00 91.44 819 ASP A CA 1
ATOM 6099 C C . ASP A 1 819 ? 29.627 -9.731 -26.123 1.00 91.44 819 ASP A C 1
ATOM 6101 O O . ASP A 1 819 ? 29.555 -10.440 -25.119 1.00 91.44 819 ASP A O 1
ATOM 6105 N N . GLY A 1 820 ? 29.936 -8.441 -26.004 1.00 91.38 820 GLY A N 1
ATOM 6106 C CA . GLY A 1 820 ? 29.909 -7.751 -24.717 1.00 91.38 820 GLY A CA 1
ATOM 6107 C C . GLY A 1 820 ? 29.668 -6.263 -24.898 1.00 91.38 820 GLY A C 1
ATOM 6108 O O . GLY A 1 820 ? 29.987 -5.734 -25.951 1.00 91.38 820 GLY A O 1
ATOM 6109 N N . ASN A 1 821 ? 29.222 -5.594 -23.834 1.00 93.50 821 ASN A N 1
ATOM 6110 C CA . ASN A 1 821 ? 28.609 -4.263 -23.858 1.00 93.50 821 ASN A CA 1
ATOM 6111 C C . ASN A 1 821 ? 29.344 -3.252 -24.768 1.00 93.50 821 ASN A C 1
ATOM 6113 O O . ASN A 1 821 ? 30.398 -2.689 -24.425 1.00 93.50 821 ASN A O 1
ATOM 6117 N N . ASP A 1 822 ? 28.760 -2.983 -25.930 1.00 93.56 822 ASP A N 1
ATOM 6118 C CA . ASP A 1 822 ? 29.260 -2.113 -26.981 1.00 93.56 822 ASP A CA 1
ATOM 6119 C C . ASP A 1 822 ? 28.270 -0.963 -27.245 1.00 93.56 822 ASP A C 1
ATOM 6121 O O . ASP A 1 822 ? 27.061 -1.118 -27.368 1.00 93.56 822 ASP A O 1
ATOM 6125 N N . THR A 1 823 ? 28.800 0.248 -27.399 1.00 95.50 823 THR A N 1
ATOM 6126 C CA . THR A 1 823 ? 28.027 1.436 -27.770 1.00 95.50 823 THR A CA 1
ATOM 6127 C C . THR A 1 823 ? 28.418 1.917 -29.169 1.00 95.50 823 THR A C 1
ATOM 6129 O O . THR A 1 823 ? 29.597 2.144 -29.455 1.00 95.50 823 THR A O 1
ATOM 6132 N N . LEU A 1 824 ? 27.443 2.176 -30.040 1.00 94.00 824 LEU A N 1
ATOM 6133 C CA . LEU A 1 824 ? 27.618 2.811 -31.345 1.00 94.00 824 LEU A CA 1
ATOM 6134 C C . LEU A 1 824 ? 26.936 4.185 -31.397 1.00 94.00 824 LEU A C 1
ATOM 6136 O O . LEU A 1 824 ? 25.714 4.304 -31.393 1.00 94.00 824 LEU A O 1
ATOM 6140 N N . ILE A 1 825 ? 27.737 5.237 -31.570 1.00 95.69 825 ILE A N 1
ATOM 6141 C CA . ILE A 1 825 ? 27.257 6.612 -31.738 1.00 95.69 825 ILE A CA 1
ATOM 6142 C C . ILE A 1 825 ? 27.356 7.033 -33.205 1.00 95.69 825 ILE A C 1
ATOM 6144 O O . ILE A 1 825 ? 28.445 7.095 -33.789 1.00 95.69 825 ILE A O 1
ATOM 6148 N N . VAL A 1 826 ? 26.216 7.381 -33.802 1.00 93.88 826 VAL A N 1
ATOM 6149 C CA . VAL A 1 826 ? 26.125 7.894 -35.174 1.00 93.88 826 VAL A CA 1
ATOM 6150 C C . VAL A 1 826 ? 25.794 9.385 -35.137 1.00 93.88 826 VAL A C 1
ATOM 6152 O O . VAL A 1 826 ? 24.649 9.789 -34.934 1.00 93.88 826 VAL A O 1
ATOM 6155 N N . GLY A 1 827 ? 26.805 10.216 -35.388 1.00 94.00 827 GLY A N 1
ATOM 6156 C CA . GLY A 1 827 ? 26.698 11.673 -35.468 1.00 94.00 827 GLY A CA 1
ATOM 6157 C C . GLY A 1 827 ? 27.715 12.393 -34.597 1.00 94.00 827 GLY A C 1
ATOM 6158 O O . GLY A 1 827 ? 27.878 12.087 -33.418 1.00 94.00 827 GLY A O 1
ATOM 6159 N N . LEU A 1 828 ? 28.376 13.393 -35.182 1.00 94.38 828 LEU A N 1
ATOM 6160 C CA . LEU A 1 828 ? 29.464 14.141 -34.552 1.00 94.38 828 LEU A CA 1
ATOM 6161 C C . LEU A 1 828 ? 29.265 15.653 -34.730 1.00 94.38 828 LEU A C 1
ATOM 6163 O O . LEU A 1 828 ? 28.967 16.121 -35.832 1.00 94.38 828 LEU A O 1
ATOM 6167 N N . ASP A 1 829 ? 29.454 16.429 -33.667 1.00 95.81 829 ASP A N 1
ATOM 6168 C CA . ASP A 1 829 ? 29.089 17.854 -33.615 1.00 95.81 829 ASP A CA 1
ATOM 6169 C C . ASP A 1 829 ? 29.992 18.748 -34.476 1.00 95.81 829 ASP A C 1
ATOM 6171 O O . ASP A 1 829 ? 29.559 19.784 -34.986 1.00 95.81 829 ASP A O 1
ATOM 6175 N N . ASN A 1 830 ? 31.230 18.323 -34.743 1.00 93.81 830 ASN A N 1
ATOM 6176 C CA . ASN A 1 830 ? 32.145 19.049 -35.627 1.00 93.81 830 ASN A CA 1
ATOM 6177 C C . ASN A 1 830 ? 31.707 19.051 -37.106 1.00 93.81 830 ASN A C 1
ATOM 6179 O O . ASN A 1 830 ? 32.198 19.865 -37.889 1.00 93.81 830 ASN A O 1
ATOM 6183 N N . PHE A 1 831 ? 30.750 18.203 -37.503 1.00 90.94 831 PHE A N 1
ATOM 6184 C CA . PHE A 1 831 ? 30.208 18.169 -38.869 1.00 90.94 831 PHE A CA 1
ATOM 6185 C C . PHE A 1 831 ? 28.913 18.982 -39.048 1.00 90.94 831 PHE A C 1
ATOM 6187 O O . PHE A 1 831 ? 28.260 18.888 -40.093 1.00 90.94 831 PHE A O 1
ATOM 6194 N N . GLY A 1 832 ? 28.573 19.830 -38.071 1.00 90.88 832 GLY A N 1
ATOM 6195 C CA . GLY A 1 832 ? 27.412 20.720 -38.099 1.00 90.88 832 GLY A CA 1
ATOM 6196 C C . GLY A 1 832 ? 26.129 20.056 -37.598 1.00 90.88 832 GLY A C 1
ATOM 6197 O O . GLY A 1 832 ? 26.158 18.985 -37.000 1.00 90.88 832 GLY A O 1
ATOM 6198 N N . ASN A 1 833 ? 24.985 20.701 -37.841 1.00 92.25 833 ASN A N 1
ATOM 6199 C CA . ASN A 1 833 ? 23.696 20.249 -37.310 1.00 92.25 833 ASN A CA 1
ATOM 6200 C C . ASN A 1 833 ? 23.355 18.812 -37.738 1.00 92.25 833 ASN A C 1
ATOM 6202 O O . ASN A 1 833 ? 23.521 18.447 -38.906 1.00 92.25 833 ASN A O 1
ATOM 6206 N N . MET A 1 834 ? 22.806 18.040 -36.800 1.00 94.19 834 MET A N 1
ATOM 6207 C CA . MET A 1 834 ? 22.280 16.702 -37.067 1.00 94.19 834 MET A CA 1
ATOM 6208 C C . MET A 1 834 ? 21.117 16.740 -38.065 1.00 94.19 834 MET A C 1
ATOM 6210 O O . MET A 1 834 ? 20.319 17.680 -38.085 1.00 94.19 834 MET A O 1
ATOM 6214 N N . GLY A 1 835 ? 21.021 15.717 -38.914 1.00 89.25 835 GLY A N 1
ATOM 6215 C CA . GLY A 1 835 ? 19.988 15.603 -39.940 1.00 89.25 835 GLY A CA 1
ATOM 6216 C C . GLY A 1 835 ? 20.356 14.568 -40.999 1.00 89.25 835 GLY A C 1
ATOM 6217 O O . GLY A 1 835 ? 21.004 13.573 -40.709 1.00 89.25 835 GLY A O 1
ATOM 6218 N N . VAL A 1 836 ? 19.981 14.801 -42.258 1.00 84.25 836 VAL A N 1
ATOM 6219 C CA . VAL A 1 836 ? 20.245 13.843 -43.355 1.00 84.25 836 VAL A CA 1
ATOM 6220 C C . VAL A 1 836 ? 21.729 13.791 -43.764 1.00 84.25 836 VAL A C 1
ATOM 6222 O O . VAL A 1 836 ? 22.175 12.832 -44.381 1.00 84.25 836 VAL A O 1
ATOM 6225 N N . GLY A 1 837 ? 22.504 14.843 -43.479 1.00 83.56 837 GLY A N 1
ATOM 6226 C CA . GLY A 1 837 ? 23.925 14.941 -43.850 1.00 83.56 837 GLY A CA 1
ATOM 6227 C C . GLY A 1 837 ? 24.915 14.663 -42.712 1.00 83.56 837 GLY A C 1
ATOM 6228 O O . GLY A 1 837 ? 26.126 14.647 -42.959 1.00 83.56 837 GLY A O 1
ATOM 6229 N N . ASN A 1 838 ? 24.427 14.496 -41.484 1.00 91.00 838 ASN A N 1
ATOM 6230 C CA . ASN A 1 838 ? 25.229 14.248 -40.289 1.00 91.00 838 ASN A CA 1
ATOM 6231 C C . ASN A 1 838 ? 24.400 13.471 -39.257 1.00 91.00 838 ASN A C 1
ATOM 6233 O O . ASN A 1 838 ? 23.263 13.860 -38.988 1.00 91.00 838 ASN A O 1
ATOM 6237 N N . GLY A 1 839 ? 24.963 12.405 -38.693 1.00 91.75 839 GLY A N 1
ATOM 6238 C CA . GLY A 1 839 ? 24.295 11.517 -37.741 1.00 91.75 839 GLY A CA 1
ATOM 6239 C C . GLY A 1 839 ? 23.283 10.558 -38.356 1.00 91.75 839 GLY A C 1
ATOM 6240 O O . GLY A 1 839 ? 22.463 9.992 -37.646 1.00 91.75 839 GLY A O 1
ATOM 6241 N N . SER A 1 840 ? 23.293 10.392 -39.676 1.00 89.12 840 SER A N 1
ATOM 6242 C CA . SER A 1 840 ? 22.270 9.612 -40.374 1.00 89.12 840 SER A CA 1
ATOM 6243 C C . SER A 1 840 ? 22.694 8.175 -40.658 1.00 89.12 840 SER A C 1
ATOM 6245 O O . SER A 1 840 ? 23.859 7.897 -40.951 1.00 89.12 840 SER A O 1
ATOM 6247 N N . VAL A 1 841 ? 21.705 7.283 -40.654 1.00 87.81 841 VAL A N 1
ATOM 6248 C CA . VAL A 1 841 ? 21.813 5.904 -41.144 1.00 87.81 841 VAL A CA 1
ATOM 6249 C C . VAL A 1 841 ? 20.922 5.777 -42.378 1.00 87.81 841 VAL A C 1
ATOM 6251 O O . VAL A 1 841 ? 19.812 6.316 -42.420 1.00 87.81 841 VAL A O 1
ATOM 6254 N N . GLY A 1 842 ? 21.406 5.102 -43.417 1.00 80.06 842 GLY A N 1
ATOM 6255 C CA . GLY A 1 842 ? 20.653 4.943 -44.659 1.00 80.06 842 GLY A CA 1
ATOM 6256 C C . GLY A 1 842 ? 21.384 4.115 -45.702 1.00 80.06 842 GLY A C 1
ATOM 6257 O O . GLY A 1 842 ? 22.614 4.069 -45.719 1.00 80.06 842 GLY A O 1
ATOM 6258 N N . ARG A 1 843 ? 20.635 3.442 -46.576 1.00 74.12 843 ARG A N 1
ATOM 6259 C CA . ARG A 1 843 ? 21.233 2.594 -47.614 1.00 74.12 843 ARG A CA 1
ATOM 6260 C C . ARG A 1 843 ? 22.001 3.395 -48.668 1.00 74.12 843 ARG A C 1
ATOM 6262 O O . ARG A 1 843 ? 21.719 4.568 -48.928 1.00 74.12 843 ARG A O 1
ATOM 6269 N N . GLY A 1 844 ? 22.879 2.707 -49.396 1.00 61.62 844 GLY A N 1
ATOM 6270 C CA . GLY A 1 844 ? 23.417 3.207 -50.663 1.00 61.62 844 GLY A CA 1
ATOM 6271 C C . GLY A 1 844 ? 22.347 3.364 -51.763 1.00 61.62 844 GLY A C 1
ATOM 6272 O O . GLY A 1 844 ? 21.379 2.612 -51.817 1.00 61.62 844 GLY A O 1
ATOM 6273 N N . ILE A 1 845 ? 22.519 4.320 -52.686 1.00 56.09 845 ILE A N 1
ATOM 6274 C CA . ILE A 1 845 ? 21.541 4.747 -53.721 1.00 56.09 845 ILE A CA 1
ATOM 6275 C C . ILE A 1 845 ? 21.417 3.735 -54.900 1.00 56.09 845 ILE A C 1
ATOM 6277 O O . ILE A 1 845 ? 20.908 4.055 -55.974 1.00 56.09 845 ILE A O 1
ATOM 6281 N N . TYR A 1 846 ? 21.851 2.482 -54.744 1.00 58.47 846 TYR A N 1
ATOM 6282 C CA . TYR A 1 846 ? 21.778 1.449 -55.789 1.00 58.47 846 TYR A CA 1
ATOM 6283 C C . TYR A 1 846 ? 20.609 0.466 -55.580 1.00 58.47 846 TYR A C 1
ATOM 6285 O O . TYR A 1 846 ? 20.072 0.313 -54.484 1.00 58.47 846 TYR A O 1
ATOM 6293 N N . ILE A 1 847 ? 20.169 -0.188 -56.663 1.00 51.09 847 ILE A N 1
ATOM 6294 C CA . ILE A 1 847 ? 19.081 -1.181 -56.627 1.00 51.09 847 ILE A CA 1
ATOM 6295 C C . ILE A 1 847 ? 19.548 -2.382 -55.789 1.00 51.09 847 ILE A C 1
ATOM 6297 O O . ILE A 1 847 ? 20.545 -3.000 -56.147 1.00 51.09 847 ILE A O 1
ATOM 6301 N N . GLY A 1 848 ? 18.830 -2.694 -54.703 1.00 57.00 848 GLY A N 1
ATOM 6302 C CA . GLY A 1 848 ? 19.148 -3.801 -53.787 1.00 57.00 848 GLY A CA 1
ATOM 6303 C C . GLY A 1 848 ? 20.097 -3.460 -52.628 1.00 57.00 848 GLY A C 1
ATOM 6304 O O . GLY A 1 848 ? 20.541 -4.368 -51.948 1.00 57.00 848 GLY A O 1
ATOM 6305 N N . GLY A 1 849 ? 20.439 -2.184 -52.397 1.00 63.66 849 GLY A N 1
ATOM 6306 C CA . GLY A 1 849 ? 21.268 -1.790 -51.246 1.00 63.66 849 GLY A CA 1
ATOM 6307 C C . GLY A 1 849 ? 20.518 -1.883 -49.915 1.00 63.66 849 GLY A C 1
ATOM 6308 O O . GLY A 1 849 ? 19.391 -1.381 -49.817 1.00 63.66 849 GLY A O 1
ATOM 6309 N N . THR A 1 850 ? 21.143 -2.515 -48.917 1.00 71.69 850 THR A N 1
ATOM 6310 C CA . THR A 1 850 ? 20.533 -2.870 -47.625 1.00 71.69 850 THR A CA 1
ATOM 6311 C C . THR A 1 850 ? 21.523 -2.666 -46.486 1.00 71.69 850 THR A C 1
ATOM 6313 O O . THR A 1 850 ? 22.688 -3.024 -46.654 1.00 71.69 850 THR A O 1
ATOM 6316 N N . ASN A 1 851 ? 21.073 -2.129 -45.348 1.00 76.88 851 ASN A N 1
ATOM 6317 C CA . ASN A 1 851 ? 21.929 -1.952 -44.172 1.00 76.88 851 ASN A CA 1
ATOM 6318 C C . ASN A 1 851 ? 21.560 -2.919 -43.050 1.00 76.88 851 ASN A C 1
ATOM 6320 O O . ASN A 1 851 ? 20.400 -2.944 -42.648 1.00 76.88 851 ASN A O 1
ATOM 6324 N N . ARG A 1 852 ? 22.545 -3.648 -42.524 1.00 84.19 852 ARG A N 1
ATOM 6325 C CA . ARG A 1 852 ? 22.382 -4.584 -41.399 1.00 84.19 852 ARG A CA 1
ATOM 6326 C C . ARG A 1 852 ? 23.325 -4.190 -40.276 1.00 84.19 852 ARG A C 1
ATOM 6328 O O . ARG A 1 852 ? 24.522 -4.049 -40.526 1.00 84.19 852 ARG A O 1
ATOM 6335 N N . ILE A 1 853 ? 22.785 -3.952 -39.095 1.00 88.81 853 ILE A N 1
ATOM 6336 C CA . ILE A 1 853 ? 23.522 -3.487 -37.921 1.00 88.81 853 ILE A CA 1
ATOM 6337 C C . ILE A 1 853 ? 23.289 -4.537 -36.847 1.00 88.81 853 ILE A C 1
ATOM 6339 O O . ILE A 1 853 ? 22.144 -4.720 -36.463 1.00 88.81 853 ILE A O 1
ATOM 6343 N N . GLU A 1 854 ? 24.342 -5.249 -36.459 1.00 90.62 854 GLU A N 1
ATOM 6344 C CA . GLU A 1 854 ? 24.299 -6.391 -35.537 1.00 90.62 854 GLU A CA 1
ATOM 6345 C C . GLU A 1 854 ? 25.193 -6.066 -34.333 1.00 90.62 854 GLU A C 1
ATOM 6347 O O . GLU A 1 854 ? 26.372 -5.754 -34.539 1.00 90.62 854 GLU A O 1
ATOM 6352 N N . MET A 1 855 ? 24.653 -6.070 -33.112 1.00 92.06 855 MET A N 1
ATOM 6353 C CA . MET A 1 855 ? 25.426 -5.704 -31.921 1.00 92.06 855 MET A CA 1
ATOM 6354 C C . MET A 1 855 ? 26.089 -6.919 -31.261 1.00 92.06 855 MET A C 1
ATOM 6356 O O . MET A 1 855 ? 27.315 -6.929 -31.187 1.00 92.06 855 MET A O 1
ATOM 6360 N N . GLY A 1 856 ? 25.362 -8.009 -31.016 1.00 90.88 856 GLY A N 1
ATOM 6361 C CA . GLY A 1 856 ? 25.943 -9.245 -30.485 1.00 90.88 856 GLY A CA 1
ATOM 6362 C C . GLY A 1 856 ? 25.181 -9.715 -29.256 1.00 90.88 856 GLY A C 1
ATOM 6363 O O . GLY A 1 856 ? 23.972 -9.600 -29.215 1.00 90.88 856 GLY A O 1
ATOM 6364 N N . ALA A 1 857 ? 25.860 -10.320 -28.291 1.00 94.06 857 ALA A N 1
ATOM 6365 C CA . ALA A 1 857 ? 25.311 -10.451 -26.940 1.00 94.06 857 ALA A CA 1
ATOM 6366 C C . ALA A 1 857 ? 25.898 -9.356 -26.029 1.00 94.06 857 ALA A C 1
ATOM 6368 O O . ALA A 1 857 ? 26.956 -8.815 -26.343 1.00 94.06 857 ALA A O 1
ATOM 6369 N N . GLY A 1 858 ? 25.303 -9.128 -24.860 1.00 93.00 858 GLY A N 1
ATOM 6370 C CA . GLY A 1 858 ? 25.706 -8.090 -23.906 1.00 93.00 858 GLY A CA 1
ATOM 6371 C C . GLY A 1 858 ? 24.764 -6.887 -23.933 1.00 93.00 858 GLY A C 1
ATOM 6372 O O . GLY A 1 858 ? 23.894 -6.809 -24.782 1.00 93.00 858 GLY A O 1
ATOM 6373 N N . ASP A 1 859 ? 24.930 -5.959 -22.989 1.00 93.62 859 ASP A N 1
ATOM 6374 C CA . ASP A 1 859 ? 24.067 -4.772 -22.902 1.00 93.62 859 ASP A CA 1
ATOM 6375 C C . ASP A 1 859 ? 24.591 -3.686 -23.854 1.00 93.62 859 ASP A C 1
ATOM 6377 O O . ASP A 1 859 ? 25.518 -2.924 -23.528 1.00 93.62 859 ASP A O 1
ATOM 6381 N N . ASP A 1 860 ? 24.033 -3.641 -25.060 1.00 95.94 860 ASP A N 1
ATOM 6382 C CA . ASP A 1 860 ? 24.498 -2.807 -26.157 1.00 95.94 860 ASP A CA 1
ATOM 6383 C C . ASP A 1 860 ? 23.672 -1.527 -26.320 1.00 95.94 860 ASP A C 1
ATOM 6385 O O . ASP A 1 860 ? 22.484 -1.448 -26.018 1.00 95.94 860 ASP A O 1
ATOM 6389 N N . HIS A 1 861 ? 24.293 -0.472 -26.855 1.00 96.88 861 HIS A N 1
ATOM 6390 C CA . HIS A 1 861 ? 23.613 0.802 -27.090 1.00 96.88 861 HIS A CA 1
ATOM 6391 C C . HIS A 1 861 ? 23.883 1.373 -28.478 1.00 96.88 861 HIS A C 1
ATOM 6393 O O . HIS A 1 861 ? 25.026 1.578 -28.881 1.00 96.88 861 HIS A O 1
ATOM 6399 N N . ILE A 1 862 ? 22.832 1.747 -29.207 1.00 97.25 862 ILE A N 1
ATOM 6400 C CA . ILE A 1 862 ? 22.948 2.528 -30.441 1.00 97.25 862 ILE A CA 1
ATOM 6401 C C . ILE A 1 862 ? 22.272 3.884 -30.273 1.00 97.25 862 ILE A C 1
ATOM 6403 O O . ILE A 1 862 ? 21.060 3.968 -30.103 1.00 97.25 862 ILE A O 1
ATOM 6407 N N . GLN A 1 863 ? 23.021 4.965 -30.488 1.00 97.75 863 GLN A N 1
ATOM 6408 C CA . GLN A 1 863 ? 22.444 6.304 -30.586 1.00 97.75 863 GLN A CA 1
ATOM 6409 C C . GLN A 1 863 ? 22.588 6.866 -32.001 1.00 97.75 863 GLN A C 1
ATOM 6411 O O . GLN A 1 863 ? 23.686 7.179 -32.478 1.00 97.75 863 GLN A O 1
ATOM 6416 N N . VAL A 1 864 ? 21.457 7.067 -32.675 1.00 96.50 864 VAL A N 1
ATOM 6417 C CA . VAL A 1 864 ? 21.383 7.724 -33.982 1.00 96.50 864 VAL A CA 1
ATOM 6418 C C . VAL A 1 864 ? 20.936 9.169 -33.794 1.00 96.50 864 VAL A C 1
ATOM 6420 O O . VAL A 1 864 ? 19.752 9.468 -33.630 1.00 96.50 864 VAL A O 1
ATOM 6423 N N . ARG A 1 865 ? 21.899 10.094 -33.853 1.00 96.25 865 ARG A N 1
ATOM 6424 C CA . ARG A 1 865 ? 21.675 11.514 -33.534 1.00 96.25 865 ARG A CA 1
ATOM 6425 C C . ARG A 1 865 ? 21.060 12.306 -34.695 1.00 96.25 865 ARG A C 1
ATOM 6427 O O . ARG A 1 865 ? 20.531 13.397 -34.488 1.00 96.25 865 ARG A O 1
ATOM 6434 N N . GLY A 1 866 ? 21.137 11.783 -35.921 1.00 93.44 866 GLY A N 1
ATOM 6435 C CA . GLY A 1 866 ? 20.588 12.354 -37.156 1.00 93.44 866 GLY A CA 1
ATOM 6436 C C . GLY A 1 866 ? 19.412 11.557 -37.732 1.00 93.44 866 GLY A C 1
ATOM 6437 O O . GLY A 1 866 ? 18.757 10.783 -37.047 1.00 93.44 866 GLY A O 1
ATOM 6438 N N . THR A 1 867 ? 19.077 11.801 -39.001 1.00 90.62 867 THR A N 1
ATOM 6439 C CA . THR A 1 867 ? 17.846 11.272 -39.624 1.00 90.62 867 THR A CA 1
ATOM 6440 C C . THR A 1 867 ? 17.977 9.800 -40.020 1.00 90.62 867 THR A C 1
ATOM 6442 O O . THR A 1 867 ? 18.955 9.432 -40.677 1.00 90.62 867 THR A O 1
ATOM 6445 N N . LEU A 1 868 ? 16.942 8.994 -39.750 1.00 89.94 868 LEU A N 1
ATOM 6446 C CA . LEU A 1 868 ? 16.859 7.622 -40.253 1.00 89.94 868 LEU A CA 1
ATOM 6447 C C . LEU A 1 868 ? 16.234 7.570 -41.654 1.00 89.94 868 LEU A C 1
ATOM 6449 O O . LEU A 1 868 ? 15.065 7.910 -41.873 1.00 89.94 868 LEU A O 1
ATOM 6453 N N . GLN A 1 869 ? 17.023 7.146 -42.638 1.00 84.12 869 GLN A N 1
ATOM 6454 C CA . GLN A 1 869 ? 16.608 7.031 -44.038 1.00 84.12 869 GLN A CA 1
ATOM 6455 C C . GLN A 1 869 ? 16.249 5.583 -44.389 1.00 84.12 869 GLN A C 1
ATOM 6457 O O . GLN A 1 869 ? 16.519 4.671 -43.618 1.00 84.12 869 GLN A O 1
ATOM 6462 N N . SER A 1 870 ? 15.673 5.357 -45.575 1.00 78.75 870 SER A N 1
ATOM 6463 C CA . SER A 1 870 ? 15.369 4.007 -46.075 1.00 78.75 870 SER A CA 1
ATOM 6464 C C . SER A 1 870 ? 16.564 3.059 -45.906 1.00 78.75 870 SER A C 1
ATOM 6466 O O . SER A 1 870 ? 17.662 3.359 -46.381 1.00 78.75 870 SER A O 1
ATOM 6468 N N . MET A 1 871 ? 16.338 1.909 -45.269 1.00 77.19 871 MET A N 1
ATOM 6469 C CA . MET A 1 871 ? 17.372 0.897 -45.012 1.00 77.19 871 MET A CA 1
ATOM 6470 C C . MET A 1 871 ? 17.407 -0.235 -46.044 1.00 77.19 871 MET A C 1
ATOM 6472 O O . MET A 1 871 ? 18.270 -1.101 -45.959 1.00 77.19 871 MET A O 1
ATOM 6476 N N . GLY A 1 872 ? 16.522 -0.220 -47.046 1.00 69.81 872 GLY A N 1
ATOM 6477 C CA . GLY A 1 872 ? 16.426 -1.286 -48.046 1.00 69.81 872 GLY A CA 1
ATOM 6478 C C . GLY A 1 872 ? 14.990 -1.733 -48.285 1.00 69.81 872 GLY A C 1
ATOM 6479 O O . GLY A 1 872 ? 14.050 -0.966 -48.066 1.00 69.81 872 GLY A O 1
ATOM 6480 N N . THR A 1 873 ? 14.833 -2.958 -48.789 1.00 66.94 873 THR A N 1
ATOM 6481 C CA . THR A 1 873 ? 13.544 -3.663 -48.768 1.00 66.94 873 THR A CA 1
ATOM 6482 C C . THR A 1 873 ? 13.313 -4.278 -47.381 1.00 66.94 873 THR A C 1
ATOM 6484 O O . THR A 1 873 ? 14.269 -4.499 -46.641 1.00 66.94 873 THR A O 1
ATOM 6487 N N . ALA A 1 874 ? 12.053 -4.570 -47.040 1.00 54.19 874 ALA A N 1
ATOM 6488 C CA . ALA A 1 874 ? 11.646 -5.105 -45.734 1.00 54.19 874 ALA A CA 1
ATOM 6489 C C . ALA A 1 874 ? 12.334 -6.426 -45.323 1.00 54.19 874 ALA A C 1
ATOM 6491 O O . ALA A 1 874 ? 12.289 -6.798 -44.164 1.00 54.19 874 ALA A O 1
ATOM 6492 N N . GLN A 1 875 ? 12.945 -7.156 -46.261 1.00 58.41 875 GLN A N 1
ATOM 6493 C CA . GLN A 1 875 ? 13.524 -8.483 -46.012 1.00 58.41 875 GLN A CA 1
ATOM 6494 C C . GLN A 1 875 ? 15.042 -8.454 -45.796 1.00 58.41 875 GLN A C 1
ATOM 6496 O O . GLN A 1 875 ? 15.643 -9.505 -45.591 1.00 58.41 875 GLN A O 1
ATOM 6501 N N . GLU A 1 876 ? 15.686 -7.286 -45.889 1.00 69.88 876 GLU A N 1
ATOM 6502 C CA . GLU A 1 876 ? 17.137 -7.256 -46.086 1.00 69.88 876 GLU A CA 1
ATOM 6503 C C . GLU A 1 876 ? 17.911 -6.237 -45.230 1.00 69.88 876 GLU A C 1
ATOM 6505 O O . GLU A 1 876 ? 19.119 -6.432 -45.073 1.00 69.88 876 GLU A O 1
ATOM 6510 N N . GLY A 1 877 ? 17.272 -5.193 -44.677 1.00 81.00 877 GLY A N 1
ATOM 6511 C CA . GLY A 1 877 ? 17.928 -4.216 -43.794 1.00 81.00 877 GLY A CA 1
ATOM 6512 C C . GLY A 1 877 ? 17.265 -4.102 -42.420 1.00 81.00 877 GLY A C 1
ATOM 6513 O O . GLY A 1 877 ? 16.045 -3.980 -42.354 1.00 81.00 877 GLY A O 1
ATOM 6514 N N . TYR A 1 878 ? 18.061 -4.144 -41.350 1.00 89.06 878 TYR A N 1
ATOM 6515 C CA . TYR A 1 878 ? 17.592 -4.219 -39.964 1.00 89.06 878 TYR A CA 1
ATOM 6516 C C . TYR A 1 878 ? 18.627 -3.698 -38.955 1.00 89.06 878 TYR A C 1
ATOM 6518 O O . TYR A 1 878 ? 19.819 -3.599 -39.268 1.00 89.06 878 TYR A O 1
ATOM 6526 N N . PHE A 1 879 ? 18.143 -3.395 -37.754 1.00 94.06 879 PHE A N 1
ATOM 6527 C CA . PHE A 1 879 ? 18.919 -3.413 -36.513 1.00 94.06 879 PHE A CA 1
ATOM 6528 C C . PHE A 1 879 ? 18.671 -4.750 -35.807 1.00 94.06 879 PHE A C 1
ATOM 6530 O O . PHE A 1 879 ? 17.533 -5.219 -35.809 1.00 94.06 879 PHE A O 1
ATOM 6537 N N . ASP A 1 880 ? 19.723 -5.355 -35.274 1.00 95.00 880 ASP A N 1
ATOM 6538 C CA . ASP A 1 880 ? 19.723 -6.578 -34.471 1.00 95.00 880 ASP A CA 1
ATOM 6539 C C . ASP A 1 880 ? 20.600 -6.295 -33.254 1.00 95.00 880 ASP A C 1
ATOM 6541 O O . ASP A 1 880 ? 21.796 -6.038 -33.427 1.00 95.00 880 ASP A O 1
ATOM 6545 N N . MET A 1 881 ? 20.001 -6.233 -32.071 1.00 97.44 881 MET A N 1
ATOM 6546 C CA . MET A 1 881 ? 20.735 -5.944 -30.842 1.00 97.44 881 MET A CA 1
ATOM 6547 C C . MET A 1 881 ? 21.286 -7.250 -30.267 1.00 97.44 881 MET A C 1
ATOM 6549 O O . MET A 1 881 ? 22.484 -7.462 -30.404 1.00 97.44 881 MET A O 1
ATOM 6553 N N . GLY A 1 882 ? 20.419 -8.201 -29.915 1.00 95.81 882 GLY A N 1
ATOM 6554 C CA . GLY A 1 882 ? 20.772 -9.605 -29.706 1.00 95.81 882 GLY A CA 1
ATOM 6555 C C . GLY A 1 882 ? 20.313 -10.108 -28.343 1.00 95.81 882 GLY A C 1
ATOM 6556 O O . GLY A 1 882 ? 19.125 -10.039 -28.074 1.00 95.81 882 GLY A O 1
ATOM 6557 N N . GLU A 1 883 ? 21.178 -10.727 -27.539 1.00 95.38 883 GLU A N 1
ATOM 6558 C CA . GLU A 1 883 ? 20.817 -11.099 -26.153 1.00 95.38 883 GLU A CA 1
ATOM 6559 C C . GLU A 1 883 ? 21.433 -10.082 -25.186 1.00 95.38 883 GLU A C 1
ATOM 6561 O O . GLU A 1 883 ? 22.653 -9.939 -25.192 1.00 95.38 883 GLU A O 1
ATOM 6566 N N . GLY A 1 884 ? 20.648 -9.465 -24.304 1.00 93.06 884 GLY A N 1
ATOM 6567 C CA . GLY A 1 884 ? 21.141 -8.488 -23.329 1.00 93.06 884 GLY A CA 1
ATOM 6568 C C . GLY A 1 884 ? 20.128 -7.381 -23.045 1.00 93.06 884 GLY A C 1
ATOM 6569 O O . GLY A 1 884 ? 19.065 -7.328 -23.651 1.00 93.06 884 GLY A O 1
ATOM 6570 N N . ASN A 1 885 ? 20.430 -6.495 -22.096 1.00 93.19 885 ASN A N 1
ATOM 6571 C CA . ASN A 1 885 ? 19.582 -5.338 -21.805 1.00 93.19 885 ASN A CA 1
ATOM 6572 C C . ASN A 1 885 ? 19.954 -4.179 -22.751 1.00 93.19 885 ASN A C 1
ATOM 6574 O O . ASN A 1 885 ? 20.730 -3.285 -22.397 1.00 93.19 885 ASN A O 1
ATOM 6578 N N . ASP A 1 886 ? 19.424 -4.202 -23.976 1.00 96.25 886 ASP A N 1
ATOM 6579 C CA . ASP A 1 886 ? 19.869 -3.321 -25.057 1.00 96.25 886 ASP A CA 1
ATOM 6580 C C . ASP A 1 886 ? 19.116 -1.991 -25.144 1.00 96.25 886 ASP A C 1
ATOM 6582 O O . ASP A 1 886 ? 17.926 -1.885 -24.853 1.00 96.25 886 ASP A O 1
ATOM 6586 N N . LYS A 1 887 ? 19.773 -0.947 -25.660 1.00 96.38 887 LYS A N 1
ATOM 6587 C CA . LYS A 1 887 ? 19.167 0.371 -25.904 1.00 96.38 887 LYS A CA 1
ATOM 6588 C C . LYS A 1 887 ? 19.359 0.847 -27.340 1.00 96.38 887 LYS A C 1
ATOM 6590 O O . LYS A 1 887 ? 20.458 0.834 -27.890 1.00 96.38 887 LYS A O 1
ATOM 6595 N N . ILE A 1 888 ? 18.311 1.401 -27.945 1.00 97.75 888 ILE A N 1
ATOM 6596 C CA . ILE A 1 888 ? 18.426 2.209 -29.165 1.00 97.75 888 ILE A CA 1
ATOM 6597 C C . ILE A 1 888 ? 17.730 3.555 -28.974 1.00 97.75 888 ILE A C 1
ATOM 6599 O O . ILE A 1 888 ? 16.535 3.618 -28.691 1.00 97.75 888 ILE A O 1
ATOM 6603 N N . THR A 1 889 ? 18.441 4.647 -29.257 1.00 97.00 889 THR A N 1
ATOM 6604 C CA . THR A 1 889 ? 17.864 5.995 -29.288 1.00 97.00 889 THR A CA 1
ATOM 6605 C C . THR A 1 889 ? 17.946 6.618 -30.683 1.00 97.00 889 THR A C 1
ATOM 6607 O O . THR A 1 889 ? 19.021 6.834 -31.248 1.00 97.00 889 THR A O 1
ATOM 6610 N N . PHE A 1 890 ? 16.791 7.010 -31.225 1.00 96.06 890 PHE A N 1
ATOM 6611 C CA . PHE A 1 890 ? 16.665 7.775 -32.465 1.00 96.06 890 PHE A CA 1
ATOM 6612 C C . PHE A 1 890 ? 16.298 9.235 -32.180 1.00 96.06 890 PHE A C 1
ATOM 6614 O O . PHE A 1 890 ? 15.142 9.563 -31.911 1.00 96.06 890 PHE A O 1
ATOM 6621 N N . SER A 1 891 ? 17.259 10.154 -32.293 1.00 93.94 891 SER A N 1
ATOM 6622 C CA . SER A 1 891 ? 17.053 11.554 -31.888 1.00 93.94 891 SER A CA 1
ATOM 6623 C C . SER A 1 891 ? 16.274 12.406 -32.904 1.00 93.94 891 SER A C 1
ATOM 6625 O O . SER A 1 891 ? 15.769 13.472 -32.551 1.00 93.94 891 SER A O 1
ATOM 6627 N N . GLN A 1 892 ? 16.194 12.000 -34.179 1.00 92.62 892 GLN A N 1
ATOM 6628 C CA . GLN A 1 892 ? 15.576 12.790 -35.261 1.00 92.62 892 GLN A CA 1
ATOM 6629 C C . GLN A 1 892 ? 14.553 11.984 -36.074 1.00 92.62 892 GLN A C 1
ATOM 6631 O O . GLN A 1 892 ? 14.218 10.848 -35.758 1.00 92.62 892 GLN A O 1
ATOM 6636 N N . SER A 1 893 ? 13.988 12.610 -37.110 1.00 90.38 893 SER A N 1
ATOM 6637 C CA . SER A 1 893 ? 12.882 12.048 -37.885 1.00 90.38 893 SER A CA 1
ATOM 6638 C C . SER A 1 893 ? 13.226 10.773 -38.659 1.00 90.38 893 SER A C 1
ATOM 6640 O O . SER A 1 893 ? 14.351 10.574 -39.125 1.00 90.38 893 SER A O 1
ATOM 6642 N N . PHE A 1 894 ? 12.182 9.988 -38.909 1.00 90.75 894 PHE A N 1
ATOM 6643 C CA . PHE A 1 894 ? 12.174 8.872 -39.850 1.00 90.75 894 PHE A CA 1
ATOM 6644 C C . PHE A 1 894 ? 11.605 9.367 -41.179 1.00 90.75 894 PHE A C 1
ATOM 6646 O O . PHE A 1 894 ? 10.569 10.034 -41.202 1.00 90.75 894 PHE A O 1
ATOM 6653 N N . LEU A 1 895 ? 12.296 9.095 -42.287 1.00 86.50 895 LEU A N 1
ATOM 6654 C CA . LEU A 1 895 ? 11.822 9.445 -43.630 1.00 86.50 895 LEU A CA 1
ATOM 6655 C C . LEU A 1 895 ? 10.904 8.341 -44.190 1.00 86.50 895 LEU A C 1
ATOM 6657 O O . LEU A 1 895 ? 9.995 7.864 -43.525 1.00 86.50 895 LEU A O 1
ATOM 6661 N N . VAL A 1 896 ? 11.096 7.967 -45.454 1.00 84.88 896 VAL A N 1
ATOM 6662 C CA . VAL A 1 896 ? 10.304 6.946 -46.144 1.00 84.88 896 VAL A CA 1
ATOM 6663 C C . VAL A 1 896 ? 11.046 5.617 -46.154 1.00 84.88 896 VAL A C 1
ATOM 6665 O O . VAL A 1 896 ? 12.232 5.575 -46.492 1.00 84.88 896 VAL A O 1
ATOM 6668 N N . GLY A 1 897 ? 10.335 4.529 -45.869 1.00 84.44 897 GLY A N 1
ATOM 6669 C CA . GLY A 1 897 ? 10.878 3.179 -45.965 1.00 84.44 897 GLY A CA 1
ATOM 6670 C C . GLY A 1 897 ? 10.300 2.217 -44.938 1.00 84.44 897 GLY A C 1
ATOM 6671 O O . GLY A 1 897 ? 9.443 2.581 -44.137 1.00 84.44 897 GLY A O 1
ATOM 6672 N N . THR A 1 898 ? 10.799 0.987 -44.995 1.00 86.44 898 THR A N 1
ATOM 6673 C CA . THR A 1 898 ? 10.605 -0.017 -43.951 1.00 86.44 898 THR A CA 1
ATOM 6674 C C . THR A 1 898 ? 11.801 0.012 -43.008 1.00 86.44 898 THR A C 1
ATOM 6676 O O . THR A 1 898 ? 12.941 0.126 -43.470 1.00 86.44 898 THR A O 1
ATOM 6679 N N . TYR A 1 899 ? 11.519 -0.076 -41.716 1.00 90.94 899 TYR A N 1
ATOM 6680 C CA . TYR A 1 899 ? 12.477 -0.060 -40.625 1.00 90.94 899 TYR A CA 1
ATOM 6681 C C . TYR A 1 899 ? 12.231 -1.301 -39.773 1.00 90.94 899 TYR A C 1
ATOM 6683 O O . TYR A 1 899 ? 11.220 -1.368 -39.076 1.00 90.94 899 TYR A O 1
ATOM 6691 N N . THR A 1 900 ? 13.126 -2.279 -39.892 1.00 93.06 900 THR A N 1
ATOM 6692 C CA . THR A 1 900 ? 13.097 -3.503 -39.090 1.00 93.06 900 THR A CA 1
ATOM 6693 C C . THR A 1 900 ? 14.056 -3.347 -37.917 1.00 93.06 900 THR A C 1
ATOM 6695 O O . THR A 1 900 ? 15.221 -3.000 -38.126 1.00 93.06 900 THR A O 1
ATOM 6698 N N . ILE A 1 901 ? 13.568 -3.562 -36.701 1.00 96.06 901 ILE A N 1
ATOM 6699 C CA . ILE A 1 901 ? 14.339 -3.448 -35.461 1.00 96.06 901 ILE A CA 1
ATOM 6700 C C . ILE A 1 901 ? 14.083 -4.714 -34.651 1.00 96.06 901 ILE A C 1
ATOM 6702 O O . ILE A 1 901 ? 12.934 -5.025 -34.354 1.00 96.06 901 ILE A O 1
ATOM 6706 N N . ARG A 1 902 ? 15.146 -5.439 -34.324 1.00 97.12 902 ARG A N 1
ATOM 6707 C CA . ARG A 1 902 ? 15.111 -6.608 -33.454 1.00 97.12 902 ARG A CA 1
ATOM 6708 C C . ARG A 1 902 ? 15.914 -6.273 -32.214 1.00 97.12 902 ARG A C 1
ATOM 6710 O O . ARG A 1 902 ? 17.109 -6.013 -32.333 1.00 97.12 902 ARG A O 1
ATOM 6717 N N . MET A 1 903 ? 15.235 -6.211 -31.082 1.00 98.12 903 MET A N 1
ATOM 6718 C CA . MET A 1 903 ? 15.879 -5.968 -29.796 1.00 98.12 903 MET A CA 1
ATOM 6719 C C . MET A 1 903 ? 16.392 -7.293 -29.220 1.00 98.12 903 MET A C 1
ATOM 6721 O O . MET A 1 903 ? 17.550 -7.367 -28.863 1.00 98.12 903 MET A O 1
ATOM 6725 N N . GLY A 1 904 ? 15.614 -8.374 -29.340 1.00 97.12 904 GLY A N 1
ATOM 6726 C CA . GLY A 1 904 ? 16.013 -9.699 -28.853 1.00 97.12 904 GLY A CA 1
ATOM 6727 C C . GLY A 1 904 ? 15.709 -9.888 -27.364 1.00 97.12 904 GLY A C 1
ATOM 6728 O O . GLY A 1 904 ? 14.856 -9.180 -26.843 1.00 97.12 904 GLY A O 1
ATOM 6729 N N . GLU A 1 905 ? 16.300 -10.898 -26.724 1.00 95.50 905 GLU A N 1
ATOM 6730 C CA . GLU A 1 905 ? 15.983 -11.280 -25.332 1.00 95.50 905 GLU A CA 1
ATOM 6731 C C . GLU A 1 905 ? 16.629 -10.311 -24.330 1.00 95.50 905 GLU A C 1
ATOM 6733 O O . GLU A 1 905 ? 17.762 -9.895 -24.554 1.00 95.50 905 GLU A O 1
ATOM 6738 N N . GLY A 1 906 ? 15.971 -10.040 -23.200 1.00 92.81 906 GLY A N 1
ATOM 6739 C CA . GLY A 1 906 ? 16.439 -9.108 -22.164 1.00 92.81 906 GLY A CA 1
ATOM 6740 C C . GLY A 1 906 ? 15.515 -7.898 -21.996 1.00 92.81 906 GLY A C 1
ATOM 6741 O O . GLY A 1 906 ? 14.520 -7.764 -22.694 1.00 92.81 906 GLY A O 1
ATOM 6742 N N . ASN A 1 907 ? 15.815 -7.016 -21.043 1.00 92.25 907 ASN A N 1
ATOM 6743 C CA . ASN A 1 907 ? 15.033 -5.808 -20.768 1.00 92.25 907 ASN A CA 1
ATOM 6744 C C . ASN A 1 907 ? 15.518 -4.660 -21.660 1.00 92.25 907 ASN A C 1
ATOM 6746 O O . ASN A 1 907 ? 16.459 -3.938 -21.312 1.00 92.25 907 ASN A O 1
ATOM 6750 N N . ASN A 1 908 ? 14.891 -4.478 -22.820 1.00 95.38 908 ASN A N 1
ATOM 6751 C CA . ASN A 1 908 ? 15.394 -3.563 -23.837 1.00 95.38 908 ASN A CA 1
ATOM 6752 C C . ASN A 1 908 ? 14.654 -2.223 -23.873 1.00 95.38 908 ASN A C 1
ATOM 6754 O O . ASN A 1 908 ? 13.466 -2.123 -23.588 1.00 95.38 908 ASN A O 1
ATOM 6758 N N . VAL A 1 909 ? 15.323 -1.168 -24.339 1.00 95.31 909 VAL A N 1
ATOM 6759 C CA . VAL A 1 909 ? 14.771 0.188 -24.453 1.00 95.31 909 VAL A CA 1
ATOM 6760 C C . VAL A 1 909 ? 14.888 0.721 -25.879 1.00 95.31 909 VAL A C 1
ATOM 6762 O O . VAL A 1 909 ? 15.971 0.824 -26.451 1.00 95.31 909 VAL A O 1
ATOM 6765 N N . LEU A 1 910 ? 13.773 1.175 -26.448 1.00 97.38 910 LEU A N 1
ATOM 6766 C CA . LEU A 1 910 ? 13.722 1.815 -27.760 1.00 97.38 910 LEU A CA 1
ATOM 6767 C C . LEU A 1 910 ? 13.074 3.202 -27.684 1.00 97.38 910 LEU A C 1
ATOM 6769 O O . LEU A 1 910 ? 11.871 3.345 -27.464 1.00 97.38 910 LEU A O 1
ATOM 6773 N N . ASN A 1 911 ? 13.868 4.236 -27.957 1.00 95.50 911 ASN A N 1
ATOM 6774 C CA . ASN A 1 911 ? 13.456 5.632 -27.856 1.00 95.50 911 ASN A CA 1
ATOM 6775 C C . ASN A 1 911 ? 13.354 6.320 -29.227 1.00 95.50 911 ASN A C 1
ATOM 6777 O O . ASN A 1 911 ? 14.308 6.377 -30.007 1.00 95.50 911 ASN A O 1
ATOM 6781 N N . PHE A 1 912 ? 12.212 6.956 -29.488 1.00 94.62 912 PHE A N 1
ATOM 6782 C CA . PHE A 1 912 ? 11.941 7.794 -30.656 1.00 94.62 912 PHE A CA 1
ATOM 6783 C C . PHE A 1 912 ? 11.798 9.269 -30.246 1.00 94.62 912 PHE A C 1
ATOM 6785 O O . PHE A 1 912 ? 10.714 9.747 -29.909 1.00 94.62 912 PHE A O 1
ATOM 6792 N N . GLY A 1 913 ? 12.885 10.036 -30.337 1.00 89.75 913 GLY A N 1
ATOM 6793 C CA . GLY A 1 913 ? 12.881 11.480 -30.069 1.00 89.75 913 GLY A CA 1
ATOM 6794 C C . GLY A 1 913 ? 12.371 12.338 -31.236 1.00 89.75 913 GLY A C 1
ATOM 6795 O O . GLY A 1 913 ? 11.999 13.498 -31.053 1.00 89.75 913 GLY A O 1
ATOM 6796 N N . GLY A 1 914 ? 12.352 11.811 -32.464 1.00 84.06 914 GLY A N 1
ATOM 6797 C CA . GLY A 1 914 ? 11.932 12.531 -33.672 1.00 84.06 914 GLY A CA 1
ATOM 6798 C C . GLY A 1 914 ? 10.487 12.283 -34.116 1.00 84.06 914 GLY A C 1
ATOM 6799 O O . GLY A 1 914 ? 9.779 11.432 -33.597 1.00 84.06 914 GLY A O 1
ATOM 6800 N N . THR A 1 915 ? 10.032 13.017 -35.138 1.00 85.12 915 THR A N 1
ATOM 6801 C CA . THR A 1 915 ? 8.734 12.745 -35.784 1.00 85.12 915 THR A CA 1
ATOM 6802 C C . THR A 1 915 ? 8.835 11.546 -36.723 1.00 85.12 915 THR A C 1
ATOM 6804 O O . THR A 1 915 ? 9.745 11.486 -37.557 1.00 85.12 915 THR A O 1
ATOM 6807 N N . THR A 1 916 ? 7.844 10.666 -36.702 1.00 89.31 916 THR A N 1
ATOM 6808 C CA . THR A 1 916 ? 7.663 9.647 -37.747 1.00 89.31 916 THR A CA 1
ATOM 6809 C C . THR A 1 916 ? 6.684 10.151 -38.811 1.00 89.31 916 THR A C 1
ATOM 6811 O O . THR A 1 916 ? 5.951 11.121 -38.599 1.00 89.31 916 THR A O 1
ATOM 6814 N N . VAL A 1 917 ? 6.700 9.552 -40.003 1.00 89.50 917 VAL A N 1
ATOM 6815 C CA . VAL A 1 917 ? 5.865 9.983 -41.137 1.00 89.50 917 VAL A CA 1
ATOM 6816 C C . VAL A 1 917 ? 4.997 8.836 -41.639 1.00 89.50 917 VAL A C 1
ATOM 6818 O O . VAL A 1 917 ? 5.369 7.675 -41.543 1.00 89.50 917 VAL A O 1
ATOM 6821 N N . GLN A 1 918 ? 3.864 9.162 -42.264 1.00 88.75 918 GLN A N 1
ATOM 6822 C CA . GLN A 1 918 ? 2.909 8.172 -42.785 1.00 88.75 918 GLN A CA 1
ATOM 6823 C C . GLN A 1 918 ? 3.526 7.160 -43.770 1.00 88.75 918 GLN A C 1
ATOM 6825 O O . GLN A 1 918 ? 3.051 6.036 -43.893 1.00 88.75 918 GLN A O 1
ATOM 6830 N N . ALA A 1 919 ? 4.577 7.554 -44.494 1.00 88.56 919 ALA A N 1
ATOM 6831 C CA . ALA A 1 919 ? 5.260 6.692 -45.458 1.00 88.56 919 ALA A CA 1
ATOM 6832 C C . ALA A 1 919 ? 6.288 5.731 -44.819 1.00 88.56 919 ALA A C 1
ATOM 6834 O O . ALA A 1 919 ? 6.997 5.039 -45.552 1.00 88.56 919 ALA A O 1
ATOM 6835 N N . ALA A 1 920 ? 6.401 5.715 -43.488 1.00 90.00 920 ALA A N 1
ATOM 6836 C CA . ALA A 1 920 ? 7.224 4.770 -42.749 1.00 90.00 920 ALA A CA 1
ATOM 6837 C C . ALA A 1 920 ? 6.434 3.490 -42.428 1.00 90.00 920 ALA A C 1
ATOM 6839 O O . ALA A 1 920 ? 5.224 3.519 -42.187 1.00 90.00 920 ALA A O 1
ATOM 6840 N N . THR A 1 921 ? 7.126 2.356 -42.441 1.00 91.50 921 THR A N 1
ATOM 6841 C CA . THR A 1 921 ? 6.636 1.075 -41.923 1.00 91.50 921 THR A CA 1
ATOM 6842 C C . THR A 1 921 ? 7.628 0.579 -40.883 1.00 91.50 921 THR A C 1
ATOM 6844 O O . THR A 1 921 ? 8.813 0.479 -41.191 1.00 91.50 921 THR A O 1
ATOM 6847 N N . PHE A 1 922 ? 7.149 0.302 -39.679 1.00 93.50 922 PHE A N 1
ATOM 6848 C CA . PHE A 1 922 ? 7.928 -0.203 -38.558 1.00 93.50 922 PHE A CA 1
ATOM 6849 C C . PHE A 1 922 ? 7.590 -1.672 -38.340 1.00 93.50 922 PHE A C 1
ATOM 6851 O O . PHE A 1 922 ? 6.412 -2.017 -38.269 1.00 93.50 922 PHE A O 1
ATOM 6858 N N . ASP A 1 923 ? 8.625 -2.495 -38.275 1.00 94.81 923 ASP A N 1
ATOM 6859 C CA . ASP A 1 923 ? 8.571 -3.913 -37.932 1.00 94.81 923 ASP A CA 1
ATOM 6860 C C . ASP A 1 923 ? 9.533 -4.106 -36.758 1.00 94.81 923 ASP A C 1
ATOM 6862 O O . ASP A 1 923 ? 10.750 -4.100 -36.946 1.00 94.81 923 ASP A O 1
ATOM 6866 N N . ILE A 1 924 ? 8.991 -4.088 -35.544 1.00 97.62 924 ILE A N 1
ATOM 6867 C CA . ILE A 1 924 ? 9.752 -4.058 -34.296 1.00 97.62 924 ILE A CA 1
ATOM 6868 C C . ILE A 1 924 ? 9.446 -5.345 -33.541 1.00 97.62 924 ILE A C 1
ATOM 6870 O O . ILE A 1 924 ? 8.281 -5.660 -33.308 1.00 97.62 924 ILE A O 1
ATOM 6874 N N . SER A 1 925 ? 10.481 -6.079 -33.160 1.00 97.75 925 SER A N 1
ATOM 6875 C CA . SER A 1 925 ? 10.346 -7.283 -32.347 1.00 97.75 925 SER A CA 1
ATOM 6876 C C . SER A 1 925 ? 11.309 -7.235 -31.175 1.00 97.75 925 SER A C 1
ATOM 6878 O O . SER A 1 925 ? 12.510 -7.038 -31.383 1.00 97.75 925 SER A O 1
ATOM 6880 N N . TYR A 1 926 ? 10.787 -7.472 -29.986 1.00 98.44 926 TYR A N 1
ATOM 6881 C CA . TYR A 1 926 ? 11.556 -7.805 -28.804 1.00 98.44 926 TYR A CA 1
ATOM 6882 C C . TYR A 1 926 ? 11.494 -9.328 -28.557 1.00 98.44 926 TYR A C 1
ATOM 6884 O O . TYR A 1 926 ? 10.927 -10.065 -29.380 1.00 98.44 926 TYR A O 1
ATOM 6892 N N . GLY A 1 927 ? 12.202 -9.795 -27.532 1.00 96.62 927 GLY A N 1
ATOM 6893 C CA . GLY A 1 927 ? 12.192 -11.167 -27.017 1.00 96.62 927 GLY A CA 1
ATOM 6894 C C . GLY A 1 927 ? 11.491 -11.226 -25.658 1.00 96.62 927 GLY A C 1
ATOM 6895 O O . GLY A 1 927 ? 10.673 -10.367 -25.359 1.00 96.62 927 GLY A O 1
ATOM 6896 N N . ASP A 1 928 ? 11.779 -12.237 -24.839 1.00 95.69 928 ASP A N 1
ATOM 6897 C CA . ASP A 1 928 ? 11.299 -12.241 -23.457 1.00 95.69 928 ASP A CA 1
ATOM 6898 C C . ASP A 1 928 ? 12.128 -11.251 -22.608 1.00 95.69 928 ASP A C 1
ATOM 6900 O O . ASP A 1 928 ? 13.361 -11.216 -22.686 1.00 95.69 928 ASP A O 1
ATOM 6904 N N . GLY A 1 929 ? 11.454 -10.471 -21.765 1.00 91.62 929 GLY A N 1
ATOM 6905 C CA . GLY A 1 929 ? 12.029 -9.416 -20.931 1.00 91.62 929 GLY A CA 1
ATOM 6906 C C . GLY A 1 929 ? 11.033 -8.287 -20.660 1.00 91.62 929 GLY A C 1
ATOM 6907 O O . GLY A 1 929 ? 9.958 -8.234 -21.241 1.00 91.62 929 GLY A O 1
ATOM 6908 N N . ASN A 1 930 ? 11.365 -7.386 -19.738 1.00 90.81 930 ASN A N 1
ATOM 6909 C CA . ASN A 1 930 ? 10.577 -6.186 -19.453 1.00 90.81 930 ASN A CA 1
ATOM 6910 C C . ASN A 1 930 ? 11.011 -5.062 -20.399 1.00 90.81 930 ASN A C 1
ATOM 6912 O O . ASN A 1 930 ? 11.902 -4.264 -20.086 1.00 90.81 930 ASN A O 1
ATOM 6916 N N . ASP A 1 931 ? 10.396 -5.008 -21.572 1.00 95.25 931 ASP A N 1
ATOM 6917 C CA . ASP A 1 931 ? 10.820 -4.113 -22.640 1.00 95.25 931 ASP A CA 1
ATOM 6918 C C . ASP A 1 931 ? 10.111 -2.757 -22.627 1.00 95.25 931 ASP A C 1
ATOM 6920 O O . ASP A 1 931 ? 8.963 -2.606 -22.215 1.00 95.25 931 ASP A O 1
ATOM 6924 N N . VAL A 1 932 ? 10.784 -1.732 -23.147 1.00 94.62 932 VAL A N 1
ATOM 6925 C CA . VAL A 1 932 ? 10.316 -0.347 -23.158 1.00 94.62 932 VAL A CA 1
ATOM 6926 C C . VAL A 1 932 ? 10.365 0.234 -24.569 1.00 94.62 932 VAL A C 1
ATOM 6928 O O . VAL A 1 932 ? 11.407 0.268 -25.228 1.00 94.62 932 VAL A O 1
ATOM 6931 N N . LEU A 1 933 ? 9.249 0.810 -25.019 1.00 97.38 933 LEU A N 1
ATOM 6932 C CA . LEU A 1 933 ? 9.178 1.655 -26.210 1.00 97.38 933 LEU A CA 1
ATOM 6933 C C . LEU A 1 933 ? 8.628 3.032 -25.853 1.00 97.38 933 LEU A C 1
ATOM 6935 O O . LEU A 1 933 ? 7.478 3.174 -25.441 1.00 97.38 933 LEU A O 1
ATOM 6939 N N . ARG A 1 934 ? 9.412 4.085 -26.096 1.00 95.19 934 ARG A N 1
ATOM 6940 C CA . ARG A 1 934 ? 8.963 5.469 -25.894 1.00 95.19 934 ARG A CA 1
ATOM 6941 C C . ARG A 1 934 ? 9.065 6.276 -27.173 1.00 95.19 934 ARG A C 1
ATOM 6943 O O . ARG A 1 934 ? 10.083 6.260 -27.861 1.00 95.19 934 ARG A O 1
ATOM 6950 N N . ALA A 1 935 ? 8.031 7.046 -27.478 1.00 94.38 935 ALA A N 1
ATOM 6951 C CA . ALA A 1 935 ? 8.080 8.077 -28.506 1.00 94.38 935 ALA A CA 1
ATOM 6952 C C . ALA A 1 935 ? 7.621 9.415 -27.935 1.00 94.38 935 ALA A C 1
ATOM 6954 O O . ALA A 1 935 ? 6.646 9.469 -27.192 1.00 94.38 935 ALA A O 1
ATOM 6955 N N . ASP A 1 936 ? 8.285 10.502 -28.335 1.00 91.44 936 ASP A N 1
ATOM 6956 C CA . ASP A 1 936 ? 7.962 11.861 -27.884 1.00 91.44 936 ASP A CA 1
ATOM 6957 C C . ASP A 1 936 ? 6.449 12.140 -27.979 1.00 91.44 936 ASP A C 1
ATOM 6959 O O . ASP A 1 936 ? 5.875 12.262 -29.068 1.00 91.44 936 ASP A O 1
ATOM 6963 N N . THR A 1 937 ? 5.804 12.265 -26.816 1.00 90.38 937 THR A N 1
ATOM 6964 C CA . THR A 1 937 ? 4.345 12.372 -26.677 1.00 90.38 937 THR A CA 1
ATOM 6965 C C . THR A 1 937 ? 3.775 13.674 -27.249 1.00 90.38 937 THR A C 1
ATOM 6967 O O . THR A 1 937 ? 2.571 13.785 -27.520 1.00 90.38 937 THR A O 1
ATOM 6970 N N . SER A 1 938 ? 4.638 14.663 -27.511 1.00 90.56 938 SER A N 1
ATOM 6971 C CA . SER A 1 938 ? 4.283 15.906 -28.197 1.00 90.56 938 SER A CA 1
ATOM 6972 C C . SER A 1 938 ? 4.196 15.761 -29.724 1.00 90.56 938 SER A C 1
ATOM 6974 O O . SER A 1 938 ? 3.691 16.669 -30.395 1.00 90.56 938 SER A O 1
ATOM 6976 N N . LYS A 1 939 ? 4.656 14.633 -30.284 1.00 89.56 939 LYS A N 1
ATOM 6977 C CA . LYS A 1 939 ? 4.754 14.372 -31.727 1.00 89.56 939 LYS A CA 1
ATOM 6978 C C . LYS A 1 939 ? 3.801 13.260 -32.189 1.00 89.56 939 LYS A C 1
ATOM 6980 O O . LYS A 1 939 ? 3.257 12.483 -31.406 1.00 89.56 939 LYS A O 1
ATOM 6985 N N . ASP A 1 940 ? 3.582 13.202 -33.503 1.00 87.25 940 ASP A N 1
ATOM 6986 C CA . ASP A 1 940 ? 2.862 12.095 -34.141 1.00 87.25 940 ASP A CA 1
ATOM 6987 C C . ASP A 1 940 ? 3.778 10.863 -34.233 1.00 87.25 940 ASP A C 1
ATOM 6989 O O . ASP A 1 940 ? 4.888 10.938 -34.779 1.00 87.25 940 ASP A O 1
ATOM 6993 N N . PHE A 1 941 ? 3.263 9.713 -33.793 1.00 92.19 941 PHE A N 1
ATOM 6994 C CA . PHE A 1 941 ? 3.824 8.399 -34.087 1.00 92.19 941 PHE A CA 1
ATOM 6995 C C . PHE A 1 941 ? 3.069 7.795 -35.285 1.00 92.19 941 PHE A C 1
ATOM 6997 O O . PHE A 1 941 ? 2.218 6.918 -35.154 1.00 92.19 941 PHE A O 1
ATOM 7004 N N . ALA A 1 942 ? 3.325 8.330 -36.480 1.00 90.31 942 ALA A N 1
ATOM 7005 C CA . ALA A 1 942 ? 2.690 7.967 -37.746 1.00 90.31 942 ALA A CA 1
ATOM 7006 C C . ALA A 1 942 ? 3.370 6.795 -38.478 1.00 90.31 942 ALA A C 1
ATOM 7008 O O . ALA A 1 942 ? 4.448 6.343 -38.097 1.00 90.31 942 ALA A O 1
ATOM 7009 N N . GLY A 1 943 ? 2.730 6.308 -39.544 1.00 90.69 943 GLY A N 1
ATOM 7010 C CA . GLY A 1 943 ? 3.201 5.162 -40.322 1.00 90.69 943 GLY A CA 1
ATOM 7011 C C . GLY A 1 943 ? 2.685 3.828 -39.784 1.00 90.69 943 GLY A C 1
ATOM 7012 O O . GLY A 1 943 ? 2.251 3.736 -38.637 1.00 90.69 943 GLY A O 1
ATOM 7013 N N . THR A 1 944 ? 2.725 2.800 -40.634 1.00 91.44 944 THR A N 1
ATOM 7014 C CA . THR A 1 944 ? 2.249 1.448 -40.283 1.00 91.44 944 THR A CA 1
ATOM 7015 C C . THR A 1 944 ? 3.200 0.791 -39.291 1.00 91.44 944 THR A C 1
ATOM 7017 O O . THR A 1 944 ? 4.410 0.885 -39.487 1.00 91.44 944 THR A O 1
ATOM 7020 N N . LYS A 1 945 ? 2.677 0.123 -38.263 1.00 93.62 945 LYS A N 1
ATOM 7021 C CA . LYS A 1 945 ? 3.473 -0.523 -37.212 1.00 93.62 945 LYS A CA 1
ATOM 7022 C C . LYS A 1 945 ? 3.053 -1.970 -37.042 1.00 93.62 945 LYS A C 1
ATOM 7024 O O . LYS A 1 945 ? 1.859 -2.253 -37.001 1.00 93.62 945 LYS A O 1
ATOM 7029 N N . THR A 1 946 ? 4.040 -2.845 -36.964 1.00 96.00 946 THR A N 1
ATOM 7030 C CA . THR A 1 946 ? 3.953 -4.196 -36.414 1.00 96.00 946 THR A CA 1
ATOM 7031 C C . THR A 1 946 ? 4.957 -4.227 -35.270 1.00 96.00 946 THR A C 1
ATOM 7033 O O . THR A 1 946 ? 6.134 -3.971 -35.515 1.00 96.00 946 THR A O 1
ATOM 7036 N N . ILE A 1 947 ? 4.486 -4.397 -34.039 1.00 98.12 947 ILE A N 1
ATOM 7037 C CA . ILE A 1 947 ? 5.310 -4.393 -32.827 1.00 98.12 947 ILE A CA 1
ATOM 7038 C C . ILE A 1 947 ? 4.962 -5.648 -32.031 1.00 98.12 947 ILE A C 1
ATOM 7040 O O . ILE A 1 947 ? 3.787 -5.907 -31.791 1.00 98.12 947 ILE A O 1
ATOM 7044 N N . SER A 1 948 ? 5.966 -6.424 -31.653 1.00 98.19 948 SER A N 1
ATOM 7045 C CA . SER A 1 948 ? 5.821 -7.589 -30.781 1.00 98.19 948 SER A CA 1
ATOM 7046 C C . SER A 1 948 ? 6.798 -7.422 -29.636 1.00 98.19 948 SER A C 1
ATOM 7048 O O . SER A 1 948 ? 7.986 -7.320 -29.929 1.00 98.19 948 SER A O 1
ATOM 7050 N N . PHE A 1 949 ? 6.322 -7.372 -28.396 1.00 98.00 949 PHE A N 1
ATOM 7051 C CA . PHE A 1 949 ? 7.197 -7.339 -27.229 1.00 98.00 949 PHE A CA 1
ATOM 7052 C C . PHE A 1 949 ? 7.677 -8.763 -26.909 1.00 98.00 949 PHE A C 1
ATOM 7054 O O . PHE A 1 949 ? 8.752 -9.129 -27.345 1.00 98.00 949 PHE A O 1
ATOM 7061 N N . GLY A 1 950 ? 6.836 -9.649 -26.392 1.00 96.62 950 GLY A N 1
ATOM 7062 C CA . GLY A 1 950 ? 7.265 -10.969 -25.915 1.00 96.62 950 GLY A CA 1
ATOM 7063 C C . GLY A 1 950 ? 6.768 -11.170 -24.489 1.00 96.62 950 GLY A C 1
ATOM 7064 O O . GLY A 1 950 ? 5.932 -10.403 -24.023 1.00 96.62 950 GLY A O 1
ATOM 7065 N N . ASN A 1 951 ? 7.207 -12.211 -23.780 1.00 95.50 951 ASN A N 1
ATOM 7066 C CA . ASN A 1 951 ? 6.785 -12.346 -22.381 1.00 95.50 951 ASN A CA 1
ATOM 7067 C C . ASN A 1 951 ? 7.569 -11.376 -21.482 1.00 95.50 951 ASN A C 1
ATOM 7069 O O . ASN A 1 951 ? 8.774 -11.250 -21.641 1.00 95.50 951 ASN A O 1
ATOM 7073 N N . GLY A 1 952 ? 6.920 -10.786 -20.482 1.00 90.31 952 GLY A N 1
ATOM 7074 C CA . GLY A 1 952 ? 7.501 -9.844 -19.525 1.00 90.31 952 GLY A CA 1
ATOM 7075 C C . GLY A 1 952 ? 6.560 -8.671 -19.257 1.00 90.31 952 GLY A C 1
ATOM 7076 O O . GLY A 1 952 ? 5.560 -8.512 -19.942 1.00 90.31 952 GLY A O 1
ATOM 7077 N N . ASP A 1 953 ? 6.850 -7.867 -18.236 1.00 88.88 953 ASP A N 1
ATOM 7078 C CA . ASP A 1 953 ? 6.085 -6.654 -17.932 1.00 88.88 953 ASP A CA 1
ATOM 7079 C C . ASP A 1 953 ? 6.579 -5.511 -18.845 1.00 88.88 953 ASP A C 1
ATOM 7081 O O . ASP A 1 953 ? 7.516 -4.780 -18.500 1.00 88.88 953 ASP A O 1
ATOM 7085 N N . ASN A 1 954 ? 5.987 -5.357 -20.031 1.00 94.31 954 ASN A N 1
ATOM 7086 C CA . ASN A 1 954 ? 6.449 -4.403 -21.037 1.00 94.31 954 ASN A CA 1
ATOM 7087 C C . ASN A 1 954 ? 5.732 -3.050 -20.945 1.00 94.31 954 ASN A C 1
ATOM 7089 O O . ASN A 1 954 ? 4.612 -2.910 -20.455 1.00 94.31 954 ASN A O 1
ATOM 7093 N N . TYR A 1 955 ? 6.370 -2.011 -21.478 1.00 93.81 955 TYR A N 1
ATOM 7094 C CA . TYR A 1 955 ? 5.895 -0.635 -21.415 1.00 93.81 955 TYR A CA 1
ATOM 7095 C C . TYR A 1 955 ? 5.979 0.065 -22.770 1.00 93.81 955 TYR A C 1
ATOM 7097 O O . TYR A 1 955 ? 7.039 0.168 -23.389 1.00 93.81 955 TYR A O 1
ATOM 7105 N N . MET A 1 956 ? 4.877 0.681 -23.194 1.00 96.88 956 MET A N 1
ATOM 7106 C CA . MET A 1 956 ? 4.826 1.542 -24.368 1.00 96.88 956 MET A CA 1
ATOM 7107 C C . MET A 1 956 ? 4.188 2.892 -24.047 1.00 96.88 956 MET A C 1
ATOM 7109 O O . MET A 1 956 ? 3.024 2.952 -23.665 1.00 96.88 956 MET A O 1
ATOM 7113 N N . GLU A 1 957 ? 4.896 3.991 -24.319 1.00 95.38 957 GLU A N 1
ATOM 7114 C CA . GLU A 1 957 ? 4.341 5.348 -24.225 1.00 95.38 957 GLU A CA 1
ATOM 7115 C C . GLU A 1 957 ? 4.599 6.148 -25.498 1.00 95.38 957 GLU A C 1
ATOM 7117 O O . GLU A 1 957 ? 5.737 6.332 -25.938 1.00 95.38 957 GLU A O 1
ATOM 7122 N N . VAL A 1 958 ? 3.529 6.667 -26.099 1.00 95.31 958 VAL A N 1
ATOM 7123 C CA . VAL A 1 958 ? 3.618 7.401 -27.361 1.00 95.31 958 VAL A CA 1
ATOM 7124 C C . VAL A 1 958 ? 2.639 8.571 -27.445 1.00 95.31 958 VAL A C 1
ATOM 7126 O O . VAL A 1 958 ? 1.637 8.671 -26.739 1.00 95.31 958 VAL A O 1
ATOM 7129 N N . GLY A 1 959 ? 2.916 9.488 -28.373 1.00 92.50 959 GLY A N 1
ATOM 7130 C CA . GLY A 1 959 ? 2.012 10.585 -28.711 1.00 92.50 959 GLY A CA 1
ATOM 7131 C C . GLY A 1 959 ? 0.767 10.127 -29.476 1.00 92.50 959 GLY A C 1
ATOM 7132 O O . GLY A 1 959 ? 0.044 9.214 -29.084 1.00 92.50 959 GLY A O 1
ATOM 7133 N N . SER A 1 960 ? 0.453 10.807 -30.580 1.00 91.31 960 SER A N 1
ATOM 7134 C CA . SER A 1 960 ? -0.708 10.423 -31.401 1.00 91.31 960 SER A CA 1
ATOM 7135 C C . SER A 1 960 ? -0.330 9.331 -32.395 1.00 91.31 960 SER A C 1
ATOM 7137 O O . SER A 1 960 ? 0.445 9.577 -33.323 1.00 91.31 960 SER A O 1
ATOM 7139 N N . MET A 1 961 ? -0.908 8.144 -32.231 1.00 91.69 961 MET A N 1
ATOM 7140 C CA . MET A 1 961 ? -0.731 7.016 -33.137 1.00 91.69 961 MET A CA 1
ATOM 7141 C C . MET A 1 961 ? -1.656 7.141 -34.345 1.00 91.69 961 MET A C 1
ATOM 7143 O O . MET A 1 961 ? -2.881 7.257 -34.234 1.00 91.69 961 MET A O 1
ATOM 7147 N N . GLN A 1 962 ? -1.051 7.122 -35.528 1.00 87.00 962 GLN A N 1
ATOM 7148 C CA . GLN A 1 962 ? -1.745 7.225 -36.810 1.00 87.00 962 GLN A CA 1
ATOM 7149 C C . GLN A 1 962 ? -1.543 5.949 -37.618 1.00 87.00 962 GLN A C 1
ATOM 7151 O O . GLN A 1 962 ? -0.607 5.200 -37.366 1.00 87.00 962 GLN A O 1
ATOM 7156 N N . ASP A 1 963 ? -2.368 5.770 -38.652 1.00 88.94 963 ASP A N 1
ATOM 7157 C CA . ASP A 1 963 ? -2.247 4.647 -39.586 1.00 88.94 963 ASP A CA 1
ATOM 7158 C C . ASP A 1 963 ? -2.453 3.280 -38.883 1.00 88.94 963 ASP A C 1
ATOM 7160 O O . ASP A 1 963 ? -3.028 3.225 -37.796 1.00 88.94 963 ASP A O 1
ATOM 7164 N N . LYS A 1 964 ? -2.120 2.165 -39.546 1.00 89.50 964 LYS A N 1
ATOM 7165 C CA . LYS A 1 964 ? -2.352 0.803 -39.030 1.00 89.50 964 LYS A CA 1
ATOM 7166 C C . LYS A 1 964 ? -1.363 0.459 -37.906 1.00 89.50 964 LYS A C 1
ATOM 7168 O O . LYS A 1 964 ? -0.160 0.567 -38.138 1.00 89.50 964 LYS A O 1
ATOM 7173 N N . ASN A 1 965 ? -1.864 -0.026 -36.767 1.00 93.19 965 ASN A N 1
ATOM 7174 C CA . ASN A 1 965 ? -1.056 -0.483 -35.632 1.00 93.19 965 ASN A CA 1
ATOM 7175 C C . ASN A 1 965 ? -1.420 -1.937 -35.303 1.00 93.19 965 ASN A C 1
ATOM 7177 O O . ASN A 1 965 ? -2.557 -2.216 -34.945 1.00 93.19 965 ASN A O 1
ATOM 7181 N N . GLU A 1 966 ? -0.483 -2.858 -35.483 1.00 95.56 966 GLU A N 1
ATOM 7182 C CA . GLU A 1 966 ? -0.558 -4.229 -34.970 1.00 95.56 966 GLU A CA 1
ATOM 7183 C C . GLU A 1 966 ? 0.478 -4.337 -33.858 1.00 95.56 966 GLU A C 1
ATOM 7185 O O . GLU A 1 966 ? 1.668 -4.201 -34.131 1.00 95.56 966 GLU A O 1
ATOM 7190 N N . ILE A 1 967 ? 0.021 -4.460 -32.616 1.00 98.00 967 ILE A N 1
ATOM 7191 C CA . ILE A 1 967 ? 0.869 -4.468 -31.425 1.00 98.00 967 ILE A CA 1
ATOM 7192 C C . ILE A 1 967 ? 0.458 -5.663 -30.576 1.00 98.00 967 ILE A C 1
ATOM 7194 O O . ILE A 1 967 ? -0.734 -5.841 -30.338 1.00 98.00 967 ILE A O 1
ATOM 7198 N N . THR A 1 968 ? 1.426 -6.462 -30.151 1.00 98.31 968 THR A N 1
ATOM 7199 C CA . THR A 1 968 ? 1.222 -7.582 -29.233 1.00 98.31 968 THR A CA 1
ATOM 7200 C C . THR A 1 968 ? 2.223 -7.454 -28.104 1.00 98.31 968 THR A C 1
ATOM 7202 O O . THR A 1 968 ? 3.417 -7.322 -28.382 1.00 98.31 968 THR A O 1
ATOM 7205 N N . PHE A 1 969 ? 1.734 -7.456 -26.870 1.00 97.88 969 PHE A N 1
ATOM 7206 C CA . PHE A 1 969 ? 2.581 -7.392 -25.695 1.00 97.88 969 PHE A CA 1
ATOM 7207 C C . PHE A 1 969 ? 3.029 -8.798 -25.302 1.00 97.88 969 PHE A C 1
ATOM 7209 O O . PHE A 1 969 ? 4.134 -9.144 -25.693 1.00 97.88 969 PHE A O 1
ATOM 7216 N N . GLY A 1 970 ? 2.174 -9.675 -24.777 1.00 96.19 970 GLY A N 1
ATOM 7217 C CA . GLY A 1 970 ? 2.540 -11.078 -24.544 1.00 96.19 970 GLY A CA 1
ATOM 7218 C C . GLY A 1 970 ? 1.956 -11.609 -23.244 1.00 96.19 970 GLY A C 1
ATOM 7219 O O . GLY A 1 970 ? 0.815 -11.313 -22.935 1.00 96.19 970 GLY A O 1
ATOM 7220 N N . ASN A 1 971 ? 2.698 -12.446 -22.515 1.00 94.31 971 ASN A N 1
ATOM 7221 C CA . ASN A 1 971 ? 2.340 -12.747 -21.127 1.00 94.31 971 ASN A CA 1
ATOM 7222 C C . ASN A 1 971 ? 3.117 -11.807 -20.205 1.00 94.31 971 ASN A C 1
ATOM 7224 O O . ASN A 1 971 ? 4.338 -11.749 -20.321 1.00 94.31 971 ASN A O 1
ATOM 7228 N N . GLY A 1 972 ? 2.470 -11.198 -19.225 1.00 88.75 972 GLY A N 1
ATOM 7229 C CA . GLY A 1 972 ? 3.074 -10.225 -18.322 1.00 88.75 972 GLY A CA 1
ATOM 7230 C C . GLY A 1 972 ? 2.065 -9.145 -17.968 1.00 88.75 972 GLY A C 1
ATOM 7231 O O . GLY A 1 972 ? 0.945 -9.175 -18.441 1.00 88.75 972 GLY A O 1
ATOM 7232 N N . ASN A 1 973 ? 2.423 -8.230 -17.073 1.00 85.81 973 ASN A N 1
ATOM 7233 C CA . ASN A 1 973 ? 1.556 -7.106 -16.722 1.00 85.81 973 ASN A CA 1
ATOM 7234 C C . ASN A 1 973 ? 2.038 -5.885 -17.493 1.00 85.81 973 ASN A C 1
ATOM 7236 O O . ASN A 1 973 ? 2.976 -5.191 -17.085 1.00 85.81 973 ASN A O 1
ATOM 7240 N N . ASP A 1 974 ? 1.401 -5.654 -18.623 1.00 93.62 974 ASP A N 1
ATOM 7241 C CA . ASP A 1 974 ? 1.845 -4.737 -19.644 1.00 93.62 974 ASP A CA 1
ATOM 7242 C C . ASP A 1 974 ? 1.192 -3.359 -19.515 1.00 93.62 974 ASP A C 1
ATOM 7244 O O . ASP A 1 974 ? 0.058 -3.189 -19.063 1.00 93.62 974 ASP A O 1
ATOM 7248 N N . VAL A 1 975 ? 1.908 -2.322 -19.946 1.00 93.62 975 VAL A N 1
ATOM 7249 C CA . VAL A 1 975 ? 1.433 -0.939 -19.897 1.00 93.62 975 VAL A CA 1
ATOM 7250 C C . VAL A 1 975 ? 1.492 -0.310 -21.278 1.00 93.62 975 VAL A C 1
ATOM 7252 O O . VAL A 1 975 ? 2.555 -0.130 -21.870 1.00 93.62 975 VAL A O 1
ATOM 7255 N N . PHE A 1 976 ? 0.338 0.133 -21.763 1.00 96.19 976 PHE A N 1
ATOM 7256 C CA . PHE A 1 976 ? 0.209 0.902 -22.989 1.00 96.19 976 PHE A CA 1
ATOM 7257 C C . PHE A 1 976 ? -0.373 2.286 -22.693 1.00 96.19 976 PHE A C 1
ATOM 7259 O O . PHE A 1 976 ? -1.468 2.416 -22.147 1.00 96.19 976 PHE A O 1
ATOM 7266 N N . ILE A 1 977 ? 0.322 3.341 -23.119 1.00 94.56 977 ILE A N 1
ATOM 7267 C CA . ILE A 1 977 ? -0.101 4.734 -22.962 1.00 94.56 977 ILE A CA 1
ATOM 7268 C C . ILE A 1 977 ? -0.005 5.466 -24.302 1.00 94.56 977 ILE A C 1
ATOM 7270 O O . ILE A 1 977 ? 1.053 5.552 -24.930 1.00 94.56 977 ILE A O 1
ATOM 7274 N N . ALA A 1 978 ? -1.115 6.069 -24.732 1.00 93.94 978 ALA A N 1
ATOM 7275 C CA . ALA A 1 978 ? -1.140 6.910 -25.923 1.00 93.94 978 ALA A CA 1
ATOM 7276 C C . ALA A 1 978 ? -1.944 8.202 -25.741 1.00 93.94 978 ALA A C 1
ATOM 7278 O O . ALA A 1 978 ? -2.956 8.273 -25.039 1.00 93.94 978 ALA A O 1
ATOM 7279 N N . LYS A 1 979 ? -1.558 9.249 -26.479 1.00 92.38 979 LYS A N 1
ATOM 7280 C CA . LYS A 1 979 ? -2.361 10.480 -26.544 1.00 92.38 979 LYS A CA 1
ATOM 7281 C C . LYS A 1 979 ? -3.646 10.301 -27.352 1.00 92.38 979 LYS A C 1
ATOM 7283 O O . LYS A 1 979 ? -4.683 10.849 -27.005 1.00 92.38 979 LYS A O 1
ATOM 7288 N N . SER A 1 980 ? -3.578 9.616 -28.490 1.00 91.44 980 SER A N 1
ATOM 7289 C CA . SER A 1 980 ? -4.748 9.258 -29.308 1.00 91.44 980 SER A CA 1
ATOM 7290 C C . SER A 1 980 ? -4.385 8.152 -30.291 1.00 91.44 980 SER A C 1
ATOM 7292 O O . SER A 1 980 ? -3.213 8.017 -30.642 1.00 91.44 980 SER A O 1
ATOM 7294 N N . ILE A 1 981 ? -5.375 7.395 -30.770 1.00 91.50 981 ILE A N 1
ATOM 7295 C CA . ILE A 1 981 ? -5.156 6.262 -31.676 1.00 91.50 981 ILE A CA 1
ATOM 7296 C C . ILE A 1 981 ? -6.145 6.288 -32.849 1.00 91.50 981 ILE A C 1
ATOM 7298 O O . ILE A 1 981 ? -7.342 6.537 -32.685 1.00 91.50 981 ILE A O 1
ATOM 7302 N N . GLY A 1 982 ? -5.628 6.015 -34.053 1.00 82.44 982 GLY A N 1
ATOM 7303 C CA . GLY A 1 982 ? -6.417 5.714 -35.253 1.00 82.44 982 GLY A CA 1
ATOM 7304 C C . GLY A 1 982 ? -7.144 6.917 -35.859 1.00 82.44 982 GLY A C 1
ATOM 7305 O O . GLY A 1 982 ? -8.214 6.789 -36.461 1.00 82.44 982 GLY A O 1
ATOM 7306 N N . THR A 1 983 ? -6.562 8.116 -35.758 1.00 71.12 983 THR A N 1
ATOM 7307 C CA . THR A 1 983 ? -7.239 9.353 -36.193 1.00 71.12 983 THR A CA 1
ATOM 7308 C C . THR A 1 983 ? -7.271 9.579 -37.722 1.00 71.12 983 THR A C 1
ATOM 7310 O O . THR A 1 983 ? -7.939 10.504 -38.191 1.00 71.12 983 THR A O 1
ATOM 7313 N N . LYS A 1 984 ? -6.628 8.719 -38.539 1.00 77.62 984 LYS A N 1
ATOM 7314 C CA . LYS A 1 984 ? -6.590 8.804 -40.021 1.00 77.62 984 LYS A CA 1
ATOM 7315 C C . LYS A 1 984 ? -7.065 7.505 -40.700 1.00 77.62 984 LYS A C 1
ATOM 7317 O O . LYS A 1 984 ? -6.591 6.419 -40.395 1.00 77.62 984 LYS A O 1
ATOM 7322 N N . ALA A 1 985 ? -7.991 7.609 -41.660 1.00 67.88 985 ALA A N 1
ATOM 7323 C CA . ALA A 1 985 ? -8.453 6.476 -42.479 1.00 67.88 985 ALA A CA 1
ATOM 7324 C C . ALA A 1 985 ? -7.410 6.085 -43.554 1.00 67.88 985 ALA A C 1
ATOM 7326 O O . ALA A 1 985 ? -6.737 6.983 -44.066 1.00 67.88 985 ALA A O 1
ATOM 7327 N N . PRO A 1 986 ? -7.302 4.801 -43.967 1.00 61.34 986 PRO A N 1
ATOM 7328 C CA . PRO A 1 986 ? -8.178 3.655 -43.677 1.00 61.34 986 PRO A CA 1
ATOM 7329 C C . PRO A 1 986 ? -7.679 2.746 -42.533 1.00 61.34 986 PRO A C 1
ATOM 7331 O O . PRO A 1 986 ? -7.890 1.540 -42.591 1.00 61.34 986 PRO A O 1
ATOM 7334 N N . ALA A 1 987 ? -6.984 3.290 -41.534 1.00 66.62 987 ALA A N 1
ATOM 7335 C CA . ALA A 1 987 ? -6.322 2.498 -40.500 1.00 66.62 987 ALA A CA 1
ATOM 7336 C C . ALA A 1 987 ? -7.264 1.536 -39.752 1.00 66.62 987 ALA A C 1
ATOM 7338 O O . ALA A 1 987 ? -8.249 1.991 -39.183 1.00 66.62 987 ALA A O 1
ATOM 7339 N N . SER A 1 988 ? -6.923 0.244 -39.726 1.00 80.31 988 SER A N 1
ATOM 7340 C CA . SER A 1 988 ? -7.495 -0.794 -38.856 1.00 80.31 988 SER A CA 1
ATOM 7341 C C . SER A 1 988 ? -6.362 -1.680 -38.353 1.00 80.31 988 SER A C 1
ATOM 7343 O O . SER A 1 988 ? -5.530 -2.088 -39.166 1.00 80.31 988 SER A O 1
ATOM 7345 N N . GLY A 1 989 ? -6.331 -1.970 -37.061 1.00 90.38 989 GLY A N 1
ATOM 7346 C CA . GLY A 1 989 ? -5.272 -2.727 -36.405 1.00 90.38 989 GLY A CA 1
ATOM 7347 C C . GLY A 1 989 ? -5.717 -3.200 -35.022 1.00 90.38 989 GLY A C 1
ATOM 7348 O O . GLY A 1 989 ? -6.796 -2.800 -34.571 1.00 90.38 989 GLY A O 1
ATOM 7349 N N . VAL A 1 990 ? -4.921 -4.077 -34.417 1.00 94.88 990 VAL A N 1
ATOM 7350 C CA . VAL A 1 990 ? -5.189 -4.709 -33.121 1.00 94.88 990 VAL A CA 1
ATOM 7351 C C . VAL A 1 990 ? -4.035 -4.376 -32.185 1.00 94.88 990 VAL A C 1
ATOM 7353 O O . VAL A 1 990 ? -2.878 -4.514 -32.579 1.00 94.88 990 VAL A O 1
ATOM 7356 N N . ILE A 1 991 ? -4.366 -3.925 -30.984 1.00 97.62 991 ILE A N 1
ATOM 7357 C CA . ILE A 1 991 ? -3.464 -3.844 -29.841 1.00 97.62 991 ILE A CA 1
ATOM 7358 C C . ILE A 1 991 ? -3.904 -4.968 -28.905 1.00 97.62 991 ILE A C 1
ATOM 7360 O O . ILE A 1 991 ? -5.049 -4.975 -28.462 1.00 97.62 991 ILE A O 1
ATOM 7364 N N . ASP A 1 992 ? -3.043 -5.954 -28.725 1.00 98.19 992 ASP A N 1
ATOM 7365 C CA . ASP A 1 992 ? -3.277 -7.164 -27.940 1.00 98.19 992 ASP A CA 1
ATOM 7366 C C . ASP A 1 992 ? -2.344 -7.098 -26.731 1.00 98.19 992 ASP A C 1
ATOM 7368 O O . ASP A 1 992 ? -1.126 -7.098 -26.931 1.00 98.19 992 ASP A O 1
ATOM 7372 N N . MET A 1 993 ? -2.892 -6.927 -25.529 1.00 97.94 993 MET A N 1
ATOM 7373 C CA . MET A 1 993 ? -2.094 -6.814 -24.304 1.00 97.94 993 MET A CA 1
ATOM 7374 C C . MET A 1 993 ? -1.676 -8.220 -23.831 1.00 97.94 993 MET A C 1
ATOM 7376 O O . MET A 1 993 ? -0.491 -8.513 -23.814 1.00 97.94 993 MET A O 1
ATOM 7380 N N . GLY A 1 994 ? -2.606 -9.171 -23.765 1.00 96.62 994 GLY A N 1
ATOM 7381 C CA . GLY A 1 994 ? -2.289 -10.599 -23.701 1.00 96.62 994 GLY A CA 1
ATOM 7382 C C . GLY A 1 994 ? -2.719 -11.229 -22.381 1.00 96.62 994 GLY A C 1
ATOM 7383 O O . GLY A 1 994 ? -3.886 -11.136 -22.038 1.00 96.62 994 GLY A O 1
ATOM 7384 N N . ASP A 1 995 ? -1.856 -11.987 -21.707 1.00 94.94 995 ASP A N 1
ATOM 7385 C CA . ASP A 1 995 ? -2.209 -12.588 -20.408 1.00 94.94 995 ASP A CA 1
ATOM 7386 C C . ASP A 1 995 ? -1.464 -11.860 -19.278 1.00 94.94 995 ASP A C 1
ATOM 7388 O O . ASP A 1 995 ? -0.237 -11.850 -19.267 1.00 94.94 995 ASP A O 1
ATOM 7392 N N . GLY A 1 996 ? -2.176 -11.391 -18.260 1.00 89.81 996 GLY A N 1
ATOM 7393 C CA . GLY A 1 996 ? -1.667 -10.684 -17.087 1.00 89.81 996 GLY A CA 1
ATOM 7394 C C . GLY A 1 996 ? -2.583 -9.518 -16.725 1.00 89.81 996 GLY A C 1
ATOM 7395 O O . GLY A 1 996 ? -3.625 -9.351 -17.332 1.00 89.81 996 GLY A O 1
ATOM 7396 N N . ASN A 1 997 ? -2.250 -8.755 -15.683 1.00 86.62 997 ASN A N 1
ATOM 7397 C CA . ASN A 1 997 ? -3.070 -7.616 -15.264 1.00 86.62 997 ASN A CA 1
ATOM 7398 C C . ASN A 1 997 ? -2.558 -6.338 -15.940 1.00 86.62 997 ASN A C 1
ATOM 7400 O O . ASN A 1 997 ? -1.665 -5.655 -15.420 1.00 86.62 997 ASN A O 1
ATOM 7404 N N . ASP A 1 998 ? -3.138 -6.010 -17.083 1.00 93.31 998 ASP A N 1
ATOM 7405 C CA . ASP A 1 998 ? -2.645 -5.001 -18.007 1.00 93.31 998 ASP A CA 1
ATOM 7406 C C . ASP A 1 998 ? -3.247 -3.615 -17.768 1.00 93.31 998 ASP A C 1
ATOM 7408 O O . ASP A 1 998 ? -4.348 -3.433 -17.247 1.00 93.31 998 ASP A O 1
ATOM 7412 N N . THR A 1 999 ? -2.522 -2.575 -18.183 1.00 92.12 999 THR A N 1
ATOM 7413 C CA . THR A 1 999 ? -2.994 -1.187 -18.161 1.00 92.12 999 THR A CA 1
ATOM 7414 C C . THR A 1 999 ? -3.002 -0.584 -19.559 1.00 92.12 999 THR A C 1
ATOM 7416 O O . THR A 1 999 ? -1.959 -0.337 -20.163 1.00 92.12 999 THR A O 1
ATOM 7419 N N . PHE A 1 1000 ? -4.189 -0.230 -20.049 1.00 95.00 1000 PHE A N 1
ATOM 7420 C CA . PHE A 1 1000 ? -4.390 0.417 -21.343 1.00 95.00 1000 PHE A CA 1
ATOM 7421 C C . PHE A 1 1000 ? -4.945 1.838 -21.187 1.00 95.00 1000 PHE A C 1
ATOM 7423 O O . PHE A 1 1000 ? -6.118 2.050 -20.886 1.00 95.00 1000 PHE A O 1
ATOM 7430 N N . SER A 1 1001 ? -4.120 2.851 -21.442 1.00 93.19 1001 SER A N 1
ATOM 7431 C CA . SER A 1 1001 ? -4.458 4.260 -21.230 1.00 93.19 1001 SER A CA 1
ATOM 7432 C C . SER A 1 1001 ? -4.455 5.069 -22.524 1.00 93.19 1001 SER A C 1
ATOM 7434 O O . SER A 1 1001 ? -3.468 5.132 -23.264 1.00 93.19 1001 SER A O 1
ATOM 7436 N N . VAL A 1 1002 ? -5.567 5.759 -22.793 1.00 91.75 1002 VAL A N 1
ATOM 7437 C CA . VAL A 1 1002 ? -5.695 6.692 -23.918 1.00 91.75 1002 VAL A CA 1
ATOM 7438 C C . VAL A 1 1002 ? -6.329 7.992 -23.446 1.00 91.75 1002 VAL A C 1
ATOM 7440 O O . VAL A 1 1002 ? -7.530 8.069 -23.193 1.00 91.75 1002 VAL A O 1
ATOM 7443 N N . SER A 1 1003 ? -5.531 9.060 -23.392 1.00 88.31 1003 SER A N 1
ATOM 7444 C CA . SER A 1 1003 ? -5.991 10.369 -22.890 1.00 88.31 1003 SER A CA 1
ATOM 7445 C C . SER A 1 1003 ? -6.892 11.140 -23.865 1.00 88.31 1003 SER A C 1
ATOM 7447 O O . SER A 1 1003 ? -7.605 12.056 -23.461 1.00 88.31 1003 SER A O 1
ATOM 7449 N N . GLY A 1 1004 ? -6.859 10.804 -25.154 1.00 87.81 1004 GLY A N 1
ATOM 7450 C CA . GLY A 1 1004 ? -7.637 11.449 -26.211 1.00 87.81 1004 GLY A CA 1
ATOM 7451 C C . GLY A 1 1004 ? -8.541 10.476 -26.969 1.00 87.81 1004 GLY A C 1
ATOM 7452 O O . GLY A 1 1004 ? -9.156 9.580 -26.402 1.00 87.81 1004 GLY A O 1
ATOM 7453 N N . LEU A 1 1005 ? -8.673 10.681 -28.281 1.00 88.25 1005 LEU A N 1
ATOM 7454 C CA . LEU A 1 1005 ? -9.570 9.891 -29.130 1.00 88.25 1005 LEU A CA 1
ATOM 7455 C C . LEU A 1 1005 ? -9.064 8.448 -29.313 1.00 88.25 1005 LEU A C 1
ATOM 7457 O O . LEU A 1 1005 ? -7.946 8.264 -29.798 1.00 88.25 1005 LEU A O 1
ATOM 7461 N N . PHE A 1 1006 ? -9.924 7.455 -29.066 1.00 90.19 1006 PHE A N 1
ATOM 7462 C CA . PHE A 1 1006 ? -9.713 6.058 -29.470 1.00 90.19 1006 PHE A CA 1
ATOM 7463 C C . PHE A 1 1006 ? -10.656 5.704 -30.630 1.00 90.19 1006 PHE A C 1
ATOM 7465 O O . PHE A 1 1006 ? -11.883 5.705 -30.483 1.00 90.19 1006 PHE A O 1
ATOM 7472 N N . ALA A 1 1007 ? -10.102 5.478 -31.824 1.00 89.56 1007 ALA A N 1
ATOM 7473 C CA . ALA A 1 1007 ? -10.877 5.255 -33.042 1.00 89.56 1007 ALA A CA 1
ATOM 7474 C C . ALA A 1 1007 ? -10.238 4.197 -33.945 1.00 89.56 1007 ALA A C 1
ATOM 7476 O O . ALA A 1 1007 ? -9.020 4.077 -34.014 1.00 89.56 1007 ALA A O 1
ATOM 7477 N N . ARG A 1 1008 ? -11.066 3.497 -34.727 1.00 88.56 1008 ARG A N 1
ATOM 7478 C CA . ARG A 1 1008 ? -10.653 2.601 -35.823 1.00 88.56 1008 ARG A CA 1
ATOM 7479 C C . ARG A 1 1008 ? -9.704 1.447 -35.456 1.00 88.56 1008 ARG A C 1
ATOM 7481 O O . ARG A 1 1008 ? -9.174 0.829 -36.375 1.00 88.56 1008 ARG A O 1
ATOM 7488 N N . GLN A 1 1009 ? -9.436 1.170 -34.184 1.00 90.88 1009 GLN A N 1
ATOM 7489 C CA . GLN A 1 1009 ? -8.592 0.054 -33.737 1.00 90.88 1009 GLN A CA 1
ATOM 7490 C C . GLN A 1 1009 ? -9.362 -0.837 -32.760 1.00 90.88 1009 GLN A C 1
ATOM 7492 O O . GLN A 1 1009 ? -10.347 -0.401 -32.164 1.00 90.88 1009 GLN A O 1
ATOM 7497 N N . GLU A 1 1010 ? -8.903 -2.072 -32.618 1.00 92.88 1010 GLU A N 1
ATOM 7498 C CA . GLU A 1 1010 ? -9.320 -2.990 -31.561 1.00 92.88 1010 GLU A CA 1
ATOM 7499 C C . GLU A 1 1010 ? -8.227 -3.032 -30.491 1.00 92.88 1010 GLU A C 1
ATOM 7501 O O . GLU A 1 1010 ? -7.056 -3.157 -30.839 1.00 92.88 1010 GLU A O 1
ATOM 7506 N N . ALA A 1 1011 ? -8.606 -2.892 -29.226 1.00 95.75 1011 ALA A N 1
ATOM 7507 C CA . ALA A 1 1011 ? -7.764 -3.174 -28.073 1.00 95.75 1011 ALA A CA 1
ATOM 7508 C C . ALA A 1 1011 ? -8.356 -4.385 -27.344 1.00 95.75 1011 ALA A C 1
ATOM 7510 O O . ALA A 1 1011 ? -9.570 -4.412 -27.122 1.00 95.75 1011 ALA A O 1
ATOM 7511 N N . LYS A 1 1012 ? -7.517 -5.371 -27.041 1.00 97.25 1012 LYS A N 1
ATOM 7512 C CA . LYS A 1 1012 ? -7.851 -6.559 -26.252 1.00 97.25 1012 LYS A CA 1
ATOM 7513 C C . LYS A 1 1012 ? -6.918 -6.584 -25.058 1.00 97.25 1012 LYS A C 1
ATOM 7515 O O . LYS A 1 1012 ? -5.714 -6.471 -25.284 1.00 97.25 1012 LYS A O 1
ATOM 7520 N N . LEU A 1 1013 ? -7.466 -6.664 -23.854 1.00 96.62 1013 LEU A N 1
ATOM 7521 C CA . LEU A 1 1013 ? -6.657 -6.708 -22.644 1.00 96.62 1013 LEU A CA 1
ATOM 7522 C C . LEU A 1 1013 ? -6.267 -8.162 -22.356 1.00 96.62 1013 LEU A C 1
ATOM 7524 O O . LEU A 1 1013 ? -5.097 -8.473 -22.458 1.00 96.62 1013 LEU A O 1
ATOM 7528 N N . GLY A 1 1014 ? -7.228 -9.082 -22.377 1.00 95.38 1014 GLY A N 1
ATOM 7529 C CA . GLY A 1 1014 ? -6.990 -10.518 -22.473 1.00 95.38 1014 GLY A CA 1
ATOM 7530 C C . GLY A 1 1014 ? -7.339 -11.233 -21.176 1.00 95.38 1014 GLY A C 1
ATOM 7531 O O . GLY A 1 1014 ? -8.499 -11.173 -20.789 1.00 95.38 1014 GLY A O 1
ATOM 7532 N N . SER A 1 1015 ? -6.435 -12.020 -20.591 1.00 94.62 1015 SER A N 1
ATOM 7533 C CA . SER A 1 1015 ? -6.730 -12.733 -19.334 1.00 94.62 1015 SER A CA 1
ATOM 7534 C C . SER A 1 1015 ? -6.074 -12.026 -18.153 1.00 94.62 1015 SER A C 1
ATOM 7536 O O . SER A 1 1015 ? -4.860 -11.915 -18.158 1.00 94.62 1015 SER A O 1
ATOM 7538 N N . GLY A 1 1016 ? -6.800 -11.718 -17.083 1.00 91.00 1016 GLY A N 1
ATOM 7539 C CA . GLY A 1 1016 ? -6.267 -11.018 -15.911 1.00 91.00 1016 GLY A CA 1
ATOM 7540 C C . GLY A 1 1016 ? -7.230 -9.945 -15.423 1.00 91.00 1016 GLY A C 1
ATOM 7541 O O . GLY A 1 1016 ? -8.284 -9.753 -16.005 1.00 91.00 1016 GLY A O 1
ATOM 7542 N N . ASP A 1 1017 ? -6.914 -9.291 -14.308 1.00 88.75 1017 ASP A N 1
ATOM 7543 C CA . ASP A 1 1017 ? -7.724 -8.173 -13.810 1.00 88.75 1017 ASP A CA 1
ATOM 7544 C C . ASP A 1 1017 ? -7.185 -6.861 -14.404 1.00 88.75 1017 ASP A C 1
ATOM 7546 O O . ASP A 1 1017 ? -6.290 -6.228 -13.826 1.00 88.75 1017 ASP A O 1
ATOM 7550 N N . ASP A 1 1018 ? -7.715 -6.467 -15.562 1.00 93.25 1018 ASP A N 1
ATOM 7551 C CA . ASP A 1 1018 ? -7.159 -5.394 -16.387 1.00 93.25 1018 ASP A CA 1
ATOM 7552 C C . ASP A 1 1018 ? -7.739 -4.008 -16.081 1.00 93.25 1018 ASP A C 1
ATOM 7554 O O . ASP A 1 1018 ? -8.841 -3.842 -15.547 1.00 93.25 1018 ASP A O 1
ATOM 7558 N N . ILE A 1 1019 ? -7.011 -2.956 -16.469 1.00 91.88 1019 ILE A N 1
ATOM 7559 C CA . ILE A 1 1019 ? -7.437 -1.560 -16.320 1.00 91.88 1019 ILE A CA 1
ATOM 7560 C C . ILE A 1 1019 ? -7.369 -0.820 -17.658 1.00 91.88 1019 ILE A C 1
ATOM 7562 O O . ILE A 1 1019 ? -6.300 -0.602 -18.225 1.00 91.88 1019 ILE A O 1
ATOM 7566 N N . ALA A 1 1020 ? -8.504 -0.290 -18.119 1.00 92.75 1020 ALA A N 1
ATOM 7567 C CA . ALA A 1 1020 ? -8.567 0.634 -19.251 1.00 92.75 1020 ALA A CA 1
ATOM 7568 C C . ALA A 1 1020 ? -8.883 2.068 -18.803 1.00 92.75 1020 ALA A C 1
ATOM 7570 O O . ALA A 1 1020 ? -9.952 2.326 -18.261 1.00 92.75 1020 ALA A O 1
ATOM 7571 N N . ILE A 1 1021 ? -8.013 3.039 -19.096 1.00 89.75 1021 ILE A N 1
ATOM 7572 C CA . ILE A 1 1021 ? -8.180 4.450 -18.705 1.00 89.75 1021 ILE A CA 1
ATOM 7573 C C . ILE A 1 1021 ? -8.472 5.324 -19.924 1.00 89.75 1021 ILE A C 1
ATOM 7575 O O . ILE A 1 1021 ? -7.591 5.595 -20.740 1.00 89.75 1021 ILE A O 1
ATOM 7579 N N . MET A 1 1022 ? -9.697 5.839 -20.032 1.00 88.19 1022 MET A N 1
ATOM 7580 C CA . MET A 1 1022 ? -10.158 6.609 -21.191 1.00 88.19 1022 MET A CA 1
ATOM 7581 C C . MET A 1 1022 ? -10.385 8.089 -20.850 1.00 88.19 1022 MET A C 1
ATOM 7583 O O . MET A 1 1022 ? -11.204 8.442 -19.997 1.00 88.19 1022 MET A O 1
ATOM 7587 N N . GLY A 1 1023 ? -9.674 8.974 -21.556 1.00 79.62 1023 GLY A N 1
ATOM 7588 C CA . GLY A 1 1023 ? -9.685 10.424 -21.324 1.00 79.62 1023 GLY A CA 1
ATOM 7589 C C . GLY A 1 1023 ? -10.460 11.282 -22.323 1.00 79.62 1023 GLY A C 1
ATOM 7590 O O . GLY A 1 1023 ? -10.558 12.488 -22.128 1.00 79.62 1023 GLY A O 1
ATOM 7591 N N . ASP A 1 1024 ? -11.038 10.727 -23.389 1.00 80.81 1024 ASP A N 1
ATOM 7592 C CA . ASP A 1 1024 ? -11.980 11.474 -24.237 1.00 80.81 1024 ASP A CA 1
ATOM 7593 C C . ASP A 1 1024 ? -13.150 10.603 -24.696 1.00 80.81 1024 ASP A C 1
ATOM 7595 O O . ASP A 1 1024 ? -14.086 10.368 -23.937 1.00 80.81 1024 ASP A O 1
ATOM 7599 N N . ARG A 1 1025 ? -13.128 10.129 -25.946 1.00 78.88 1025 ARG A N 1
ATOM 7600 C CA . ARG A 1 1025 ? -14.235 9.378 -26.538 1.00 78.88 1025 ARG A CA 1
ATOM 7601 C C . ARG A 1 1025 ? -13.728 8.154 -27.282 1.00 78.88 1025 ARG A C 1
ATOM 7603 O O . ARG A 1 1025 ? -12.904 8.275 -28.190 1.00 78.88 1025 ARG A O 1
ATOM 7610 N N . ILE A 1 1026 ? -14.342 7.013 -26.985 1.00 84.06 1026 ILE A N 1
ATOM 7611 C CA . ILE A 1 1026 ? -14.293 5.809 -27.817 1.00 84.06 1026 ILE A CA 1
ATOM 7612 C C . ILE A 1 1026 ? -15.270 5.999 -28.982 1.00 84.06 1026 ILE A C 1
ATOM 7614 O O . ILE A 1 1026 ? -16.463 6.250 -28.789 1.00 84.06 1026 ILE A O 1
ATOM 7618 N N . VAL A 1 1027 ? -14.778 5.945 -30.219 1.00 82.81 1027 VAL A N 1
ATOM 7619 C CA . VAL A 1 1027 ? -15.632 6.141 -31.398 1.00 82.81 1027 VAL A CA 1
ATOM 7620 C C . VAL A 1 1027 ? -16.437 4.876 -31.675 1.00 82.81 1027 VAL A C 1
ATOM 7622 O O . VAL A 1 1027 ? -15.879 3.857 -32.057 1.00 82.81 1027 VAL A O 1
ATOM 7625 N N . THR A 1 1028 ? -17.763 4.961 -31.566 1.00 74.12 1028 THR A N 1
ATOM 7626 C CA . THR A 1 1028 ? -18.681 3.823 -31.773 1.00 74.12 1028 THR A CA 1
ATOM 7627 C C . THR A 1 1028 ? -19.419 3.842 -33.121 1.00 74.12 1028 THR A C 1
ATOM 7629 O O . THR A 1 1028 ? -20.215 2.949 -33.416 1.00 74.12 1028 THR A O 1
ATOM 7632 N N . ASP A 1 1029 ? -19.163 4.840 -33.977 1.00 79.50 1029 ASP A N 1
ATOM 7633 C CA . ASP A 1 1029 ? -19.733 4.910 -35.332 1.00 79.50 1029 ASP A CA 1
ATOM 7634 C C . ASP A 1 1029 ? -19.192 3.776 -36.229 1.00 79.50 1029 ASP A C 1
ATOM 7636 O O . ASP A 1 1029 ? -17.974 3.635 -36.330 1.00 79.50 1029 ASP A O 1
ATOM 7640 N N . PRO A 1 1030 ? -20.039 3.025 -36.964 1.00 78.06 1030 PRO A N 1
ATOM 7641 C CA . PRO A 1 1030 ? -19.605 1.876 -37.764 1.00 78.06 1030 PRO A CA 1
ATOM 7642 C C . PRO A 1 1030 ? -18.492 2.147 -38.788 1.00 78.06 1030 PRO A C 1
ATOM 7644 O O . PRO A 1 1030 ? -17.729 1.238 -39.102 1.00 78.06 1030 PRO A O 1
ATOM 7647 N N . ALA A 1 1031 ? -18.376 3.363 -39.335 1.00 76.38 1031 ALA A N 1
ATOM 7648 C CA . ALA A 1 1031 ? -17.343 3.677 -40.327 1.00 76.38 1031 ALA A CA 1
ATOM 7649 C C . ALA A 1 1031 ? -15.974 3.982 -39.694 1.00 76.38 1031 ALA A C 1
ATOM 7651 O O . ALA A 1 1031 ? -14.981 4.127 -40.413 1.00 76.38 1031 ALA A O 1
ATOM 7652 N N . SER A 1 1032 ? -15.922 4.139 -38.369 1.00 81.00 1032 SER A N 1
ATOM 7653 C CA . SER A 1 1032 ? -14.737 4.563 -37.615 1.00 81.00 1032 SER A CA 1
ATOM 7654 C C . SER A 1 1032 ? -14.593 3.841 -36.272 1.00 81.00 1032 SER A C 1
ATOM 7656 O O . SER A 1 1032 ? -13.860 4.319 -35.407 1.00 81.00 1032 SER A O 1
ATOM 7658 N N . ALA A 1 1033 ? -15.320 2.735 -36.109 1.00 82.81 1033 ALA A N 1
ATOM 7659 C CA . ALA A 1 1033 ? -15.524 2.063 -34.840 1.00 82.81 1033 ALA A CA 1
ATOM 7660 C C . ALA A 1 1033 ? -14.191 1.615 -34.244 1.00 82.81 1033 ALA A C 1
ATOM 7662 O O . ALA A 1 1033 ? -13.402 0.954 -34.919 1.00 82.81 1033 ALA A O 1
ATOM 7663 N N . ALA A 1 1034 ? -13.957 2.001 -32.997 1.00 88.88 1034 ALA A N 1
ATOM 7664 C CA . ALA A 1 1034 ? -13.026 1.315 -32.127 1.00 88.88 1034 ALA A CA 1
ATOM 7665 C C . ALA A 1 1034 ? -13.752 0.189 -31.383 1.00 88.88 1034 ALA A C 1
ATOM 7667 O O . ALA A 1 1034 ? -14.977 0.253 -31.214 1.00 88.88 1034 ALA A O 1
ATOM 7668 N N . LYS A 1 1035 ? -12.988 -0.817 -30.963 1.00 90.31 1035 LYS A N 1
ATOM 7669 C CA . LYS A 1 1035 ? -13.422 -1.890 -30.071 1.00 90.31 1035 LYS A CA 1
ATOM 7670 C C . LYS A 1 1035 ? -12.451 -1.959 -28.895 1.00 90.31 1035 LYS A C 1
ATOM 7672 O O . LYS A 1 1035 ? -11.248 -1.864 -29.114 1.00 90.31 1035 LYS A O 1
ATOM 7677 N N . LEU A 1 1036 ? -12.982 -2.085 -27.691 1.00 92.75 1036 LEU A N 1
ATOM 7678 C CA . LEU A 1 1036 ? -12.230 -2.316 -26.465 1.00 92.75 1036 LEU A CA 1
ATOM 7679 C C . LEU A 1 1036 ? -12.823 -3.565 -25.812 1.00 92.75 1036 LEU A C 1
ATOM 7681 O O . LEU A 1 1036 ? -14.042 -3.682 -25.731 1.00 92.75 1036 LEU A O 1
ATOM 7685 N N . ASP A 1 1037 ? -11.983 -4.503 -25.427 1.00 94.19 1037 ASP A N 1
ATOM 7686 C CA . ASP A 1 1037 ? -12.365 -5.813 -24.906 1.00 94.19 1037 ASP A CA 1
ATOM 7687 C C . ASP A 1 1037 ? -11.483 -6.055 -23.680 1.00 94.19 1037 ASP A C 1
ATOM 7689 O O . ASP A 1 1037 ? -10.268 -6.041 -23.868 1.00 94.19 1037 ASP A O 1
ATOM 7693 N N . GLY A 1 1038 ? -12.063 -6.147 -22.475 1.00 93.94 1038 GLY A N 1
ATOM 7694 C CA . GLY A 1 1038 ? -11.329 -6.483 -21.245 1.00 93.94 1038 GLY A CA 1
ATOM 7695 C C . GLY A 1 1038 ? -10.852 -7.920 -21.358 1.00 93.94 1038 GLY A C 1
ATOM 7696 O O . GLY A 1 1038 ? -9.810 -8.157 -21.945 1.00 93.94 1038 GLY A O 1
ATOM 7697 N N . GLY A 1 1039 ? -11.713 -8.878 -21.063 1.00 94.38 1039 GLY A N 1
ATOM 7698 C CA . GLY A 1 1039 ? -11.533 -10.261 -21.486 1.00 94.38 1039 GLY A CA 1
ATOM 7699 C C . GLY A 1 1039 ? -11.939 -11.219 -20.382 1.00 94.38 1039 GLY A C 1
ATOM 7700 O O . GLY A 1 1039 ? -13.087 -11.186 -19.945 1.00 94.38 1039 GLY A O 1
ATOM 7701 N N . ASP A 1 1040 ? -11.045 -12.127 -20.001 1.00 92.75 1040 ASP A N 1
ATOM 7702 C CA . ASP A 1 1040 ? -11.270 -13.058 -18.898 1.00 92.75 1040 ASP A CA 1
ATOM 7703 C C . ASP A 1 1040 ? -10.672 -12.474 -17.607 1.00 92.75 1040 ASP A C 1
ATOM 7705 O O . ASP A 1 1040 ? -9.463 -12.505 -17.429 1.00 92.75 1040 ASP A O 1
ATOM 7709 N N . GLY A 1 1041 ? -11.500 -12.064 -16.648 1.00 89.88 1041 GLY A N 1
ATOM 7710 C CA . GLY A 1 1041 ? -11.022 -11.541 -15.365 1.00 89.88 1041 GLY A CA 1
ATOM 7711 C C . GLY A 1 1041 ? -12.035 -10.615 -14.714 1.00 89.88 1041 GLY A C 1
ATOM 7712 O O . GLY A 1 1041 ? -13.233 -10.741 -14.975 1.00 89.88 1041 GLY A O 1
ATOM 7713 N N . ASN A 1 1042 ? -11.583 -9.751 -13.807 1.00 88.50 1042 ASN A N 1
ATOM 7714 C CA . ASN A 1 1042 ? -12.390 -8.678 -13.233 1.00 88.50 1042 ASN A CA 1
ATOM 7715 C C . ASN A 1 1042 ? -11.871 -7.314 -13.704 1.00 88.50 1042 ASN A C 1
ATOM 7717 O O . ASN A 1 1042 ? -11.107 -6.643 -13.003 1.00 88.50 1042 ASN A O 1
ATOM 7721 N N . ASP A 1 1043 ? -12.327 -6.897 -14.882 1.00 92.00 1043 ASP A N 1
ATOM 7722 C CA . ASP A 1 1043 ? -11.742 -5.772 -15.604 1.00 92.00 1043 ASP A CA 1
ATOM 7723 C C . ASP A 1 1043 ? -12.375 -4.432 -15.221 1.00 92.00 1043 ASP A C 1
ATOM 7725 O O . ASP A 1 1043 ? -13.588 -4.300 -15.019 1.00 92.00 1043 ASP A O 1
ATOM 7729 N N . THR A 1 1044 ? -11.548 -3.388 -15.161 1.00 91.69 1044 THR A N 1
ATOM 7730 C CA . THR A 1 1044 ? -11.940 -2.035 -14.756 1.00 91.69 1044 THR A CA 1
ATOM 7731 C C . THR A 1 1044 ? -11.789 -1.021 -15.888 1.00 91.69 1044 THR A C 1
ATOM 7733 O O . THR A 1 1044 ? -10.692 -0.718 -16.351 1.00 91.69 1044 THR A O 1
ATOM 7736 N N . LEU A 1 1045 ? -12.895 -0.387 -16.281 1.00 90.81 1045 LEU A N 1
ATOM 7737 C CA . LEU A 1 1045 ? -12.900 0.777 -17.165 1.00 90.81 1045 LEU A CA 1
ATOM 7738 C C . LEU A 1 1045 ? -12.950 2.072 -16.347 1.00 90.81 1045 LEU A C 1
ATOM 7740 O O . LEU A 1 1045 ? -13.980 2.406 -15.765 1.00 90.81 1045 LEU A O 1
ATOM 7744 N N . VAL A 1 1046 ? -11.876 2.853 -16.377 1.00 88.00 1046 VAL A N 1
ATOM 7745 C CA . VAL A 1 1046 ? -11.782 4.177 -15.754 1.00 88.00 1046 VAL A CA 1
ATOM 7746 C C . VAL A 1 1046 ? -12.070 5.263 -16.784 1.00 88.00 1046 VAL A C 1
ATOM 7748 O O . VAL A 1 1046 ? -11.414 5.357 -17.826 1.00 88.00 1046 VAL A O 1
ATOM 7751 N N . LEU A 1 1047 ? -13.016 6.147 -16.482 1.00 84.38 1047 LEU A N 1
ATOM 7752 C CA . LEU A 1 1047 ? -13.278 7.338 -17.290 1.00 84.38 1047 LEU A CA 1
ATOM 7753 C C . LEU A 1 1047 ? -12.704 8.566 -16.583 1.00 84.38 1047 LEU A C 1
ATOM 7755 O O . LEU A 1 1047 ? -12.857 8.726 -15.377 1.00 84.38 1047 LEU A O 1
ATOM 7759 N N . THR A 1 1048 ? -12.036 9.466 -17.313 1.00 78.25 1048 THR A N 1
ATOM 7760 C CA . THR A 1 1048 ? -11.363 10.632 -16.689 1.00 78.25 1048 THR A CA 1
ATOM 7761 C C . THR A 1 1048 ? -11.847 11.995 -17.185 1.00 78.25 1048 THR A C 1
ATOM 7763 O O . THR A 1 1048 ? -11.541 13.017 -16.570 1.00 78.25 1048 THR A O 1
ATOM 7766 N N . LYS A 1 1049 ? -12.653 12.055 -18.251 1.00 73.06 1049 LYS A N 1
ATOM 7767 C CA . LYS A 1 1049 ? -13.154 13.324 -18.798 1.00 73.06 1049 LYS A CA 1
ATOM 7768 C C . LYS A 1 1049 ? -14.530 13.703 -18.265 1.00 73.06 1049 LYS A C 1
ATOM 7770 O O . LYS A 1 1049 ? -15.503 12.981 -18.459 1.00 73.06 1049 LYS A O 1
ATOM 7775 N N . SER A 1 1050 ? -14.620 14.902 -17.692 1.00 58.06 1050 SER A N 1
ATOM 7776 C CA . SER A 1 1050 ? -15.894 15.575 -17.419 1.00 58.06 1050 SER A CA 1
ATOM 7777 C C . SER A 1 1050 ? -16.558 16.012 -18.715 1.00 58.06 1050 SER A C 1
ATOM 7779 O O . SER A 1 1050 ? -15.863 16.543 -19.567 1.00 58.06 1050 SER A O 1
ATOM 7781 N N . ASP A 1 1051 ? -17.887 15.873 -18.808 1.00 56.28 1051 ASP A N 1
ATOM 7782 C CA . ASP A 1 1051 ? -18.770 16.302 -19.918 1.00 56.28 1051 ASP A CA 1
ATOM 7783 C C . ASP A 1 1051 ? -18.962 15.363 -21.128 1.00 56.28 1051 ASP A C 1
ATOM 7785 O O . ASP A 1 1051 ? -19.808 15.636 -21.990 1.00 56.28 1051 ASP A O 1
ATOM 7789 N N . GLY A 1 1052 ? -18.256 14.232 -21.187 1.00 51.31 1052 GLY A N 1
ATOM 7790 C CA . GLY A 1 1052 ? -18.414 13.249 -22.258 1.00 51.31 1052 GLY A CA 1
ATOM 7791 C C . GLY A 1 1052 ? -19.531 12.245 -21.974 1.00 51.31 1052 GLY A C 1
ATOM 7792 O O . GLY A 1 1052 ? -19.465 11.530 -20.987 1.00 51.31 1052 GLY A O 1
ATOM 7793 N N . SER A 1 1053 ? -20.519 12.122 -22.868 1.00 57.09 1053 SER A N 1
ATOM 7794 C CA . SER A 1 1053 ? -21.355 10.914 -22.932 1.00 57.09 1053 SER A CA 1
ATOM 7795 C C . SER A 1 1053 ? -20.531 9.807 -23.590 1.00 57.09 1053 SER A C 1
ATOM 7797 O O . SER A 1 1053 ? -20.267 9.854 -24.800 1.00 57.09 1053 SER A O 1
ATOM 7799 N N . VAL A 1 1054 ? -20.076 8.839 -22.794 1.00 64.25 1054 VAL A N 1
ATOM 7800 C CA . VAL A 1 1054 ? -19.383 7.650 -23.304 1.00 64.25 1054 VAL A CA 1
ATOM 7801 C C . VAL A 1 1054 ? -20.425 6.578 -23.602 1.00 64.25 1054 VAL A C 1
ATOM 7803 O O . VAL A 1 1054 ? -21.168 6.142 -22.726 1.00 64.25 1054 VAL A O 1
ATOM 7806 N N . SER A 1 1055 ? -20.497 6.181 -24.873 1.00 70.38 1055 SER A N 1
ATOM 7807 C CA . SER A 1 1055 ? -21.289 5.033 -25.305 1.00 70.38 1055 SER A CA 1
ATOM 7808 C C . SER A 1 1055 ? -20.415 3.791 -25.251 1.00 70.38 1055 SER A C 1
ATOM 7810 O O . SER A 1 1055 ? -19.394 3.734 -25.934 1.00 70.38 1055 SER A O 1
ATOM 7812 N N . LEU A 1 1056 ? -20.858 2.782 -24.510 1.00 74.56 1056 LEU A N 1
ATOM 7813 C CA . LEU A 1 1056 ? -20.128 1.525 -24.356 1.00 74.56 1056 LEU A CA 1
ATOM 7814 C C . LEU A 1 1056 ? -20.393 0.509 -25.476 1.00 74.56 1056 LEU A C 1
ATOM 7816 O O . LEU A 1 1056 ? -19.984 -0.633 -25.386 1.00 74.56 1056 LEU A O 1
ATOM 7820 N N . LYS A 1 1057 ? -21.046 0.897 -26.578 1.00 74.75 1057 LYS A N 1
ATOM 7821 C CA . LYS A 1 1057 ? -21.535 -0.033 -27.616 1.00 74.75 1057 LYS A CA 1
ATOM 7822 C C . LYS A 1 1057 ? -20.497 -1.028 -28.178 1.00 74.75 1057 LYS A C 1
ATOM 7824 O O . LYS A 1 1057 ? -20.899 -2.071 -28.667 1.00 74.75 1057 LYS A O 1
ATOM 7829 N N . ASN A 1 1058 ? -19.206 -0.699 -28.152 1.00 80.94 1058 ASN A N 1
ATOM 7830 C CA . ASN A 1 1058 ? -18.120 -1.587 -28.591 1.00 80.94 1058 ASN A CA 1
ATOM 7831 C C . ASN A 1 1058 ? -17.054 -1.779 -27.497 1.00 80.94 1058 ASN A C 1
ATOM 7833 O O . ASN A 1 1058 ? -15.890 -2.021 -27.808 1.00 80.94 1058 ASN A O 1
ATOM 7837 N N . VAL A 1 1059 ? -17.444 -1.566 -26.248 1.00 87.00 1059 VAL A N 1
ATOM 7838 C CA . VAL A 1 1059 ? -16.704 -1.977 -25.060 1.00 87.00 1059 VAL A CA 1
ATOM 7839 C C . VAL A 1 1059 ? -17.294 -3.338 -24.670 1.00 87.00 1059 VAL A C 1
ATOM 7841 O O . VAL A 1 1059 ? -18.499 -3.516 -24.836 1.00 87.00 1059 VAL A O 1
ATOM 7844 N N . LEU A 1 1060 ? -16.486 -4.315 -24.279 1.00 89.88 1060 LEU A N 1
ATOM 7845 C CA . LEU A 1 1060 ? -16.924 -5.671 -23.922 1.00 89.88 1060 LEU A CA 1
ATOM 7846 C C . LEU A 1 1060 ? -16.129 -6.146 -22.712 1.00 89.88 1060 LEU A C 1
ATOM 7848 O O . LEU A 1 1060 ? -14.976 -5.737 -22.591 1.00 89.88 1060 LEU A O 1
ATOM 7852 N N . ASN A 1 1061 ? -16.717 -7.034 -21.905 1.00 91.94 1061 ASN A N 1
ATOM 7853 C CA . ASN A 1 1061 ? -16.028 -7.730 -20.817 1.00 91.94 1061 ASN A CA 1
ATOM 7854 C C . ASN A 1 1061 ? -15.392 -6.759 -19.808 1.00 91.94 1061 ASN A C 1
ATOM 7856 O O . ASN A 1 1061 ? -14.185 -6.722 -19.657 1.00 91.94 1061 ASN A O 1
ATOM 7860 N N . PHE A 1 1062 ? -16.207 -5.885 -19.208 1.00 90.88 1062 PHE A N 1
ATOM 7861 C CA . PHE A 1 1062 ? -15.780 -5.022 -18.099 1.00 90.88 1062 PHE A CA 1
ATOM 7862 C C . PHE A 1 1062 ? -16.778 -5.135 -16.952 1.00 90.88 1062 PHE A C 1
ATOM 7864 O O . PHE A 1 1062 ? -17.922 -4.673 -17.053 1.00 90.88 1062 PHE A O 1
ATOM 7871 N N . GLU A 1 1063 ? -16.326 -5.718 -15.850 1.00 92.62 1063 GLU A N 1
ATOM 7872 C CA . GLU A 1 1063 ? -17.089 -5.926 -14.623 1.00 92.62 1063 GLU A CA 1
ATOM 7873 C C . GLU A 1 1063 ? -17.176 -4.645 -13.800 1.00 92.62 1063 GLU A C 1
ATOM 7875 O O . GLU A 1 1063 ? -18.168 -4.438 -13.101 1.00 92.62 1063 GLU A O 1
ATOM 7880 N N . VAL A 1 1064 ? -16.176 -3.765 -13.881 1.00 91.56 1064 VAL A N 1
ATOM 7881 C CA . VAL A 1 1064 ? -16.115 -2.527 -13.104 1.00 91.56 1064 VAL A CA 1
ATOM 7882 C C . VAL A 1 1064 ? -16.023 -1.315 -14.021 1.00 91.56 1064 VAL A C 1
ATOM 7884 O O . VAL A 1 1064 ? -15.238 -1.254 -14.962 1.00 91.56 1064 VAL A O 1
ATOM 7887 N N . ILE A 1 1065 ? -16.816 -0.294 -13.713 1.00 90.56 1065 ILE A N 1
ATOM 7888 C CA . ILE A 1 1065 ? -16.726 1.026 -14.328 1.00 90.56 1065 ILE A CA 1
ATOM 7889 C C . ILE A 1 1065 ? -16.455 2.037 -13.221 1.00 90.56 1065 ILE A C 1
ATOM 7891 O O . ILE A 1 1065 ? -17.260 2.195 -12.302 1.00 90.56 1065 ILE A O 1
ATOM 7895 N N . ASP A 1 1066 ? -15.330 2.734 -13.315 1.00 89.12 1066 ASP A N 1
ATOM 7896 C CA . ASP A 1 1066 ? -14.887 3.709 -12.328 1.00 89.12 1066 ASP A CA 1
ATOM 7897 C C . ASP A 1 1066 ? -15.076 5.144 -12.839 1.00 89.12 1066 ASP A C 1
ATOM 7899 O O . ASP A 1 1066 ? -14.465 5.568 -13.828 1.00 89.12 1066 ASP A O 1
ATOM 7903 N N . LEU A 1 1067 ? -15.944 5.885 -12.143 1.00 87.38 1067 LEU A N 1
ATOM 7904 C CA . LEU A 1 1067 ? -16.249 7.294 -12.382 1.00 87.38 1067 LEU A CA 1
ATOM 7905 C C . LEU A 1 1067 ? -15.687 8.225 -11.294 1.00 87.38 1067 LEU A C 1
ATOM 7907 O O . LEU A 1 1067 ? -16.039 9.398 -11.241 1.00 87.38 1067 LEU A O 1
ATOM 7911 N N . THR A 1 1068 ? -14.830 7.734 -10.395 1.00 80.19 1068 THR A N 1
ATOM 7912 C CA . THR A 1 1068 ? -14.374 8.457 -9.189 1.00 80.19 1068 THR A CA 1
ATOM 7913 C C . THR A 1 1068 ? -13.449 9.647 -9.459 1.00 80.19 1068 THR A C 1
ATOM 7915 O O . THR A 1 1068 ? -13.015 10.329 -8.525 1.00 80.19 1068 THR A O 1
ATOM 7918 N N . ALA A 1 1069 ? -13.169 9.953 -10.727 1.00 76.81 1069 ALA A N 1
ATOM 7919 C CA . ALA A 1 1069 ? -12.456 11.161 -11.103 1.00 76.81 1069 ALA A CA 1
ATOM 7920 C C . ALA A 1 1069 ? -13.150 12.413 -10.513 1.00 76.81 1069 ALA A C 1
ATOM 7922 O O . ALA A 1 1069 ? -14.375 12.496 -10.456 1.00 76.81 1069 ALA A O 1
ATOM 7923 N N . PRO A 1 1070 ? -12.397 13.455 -10.115 1.00 65.31 1070 PRO A N 1
ATOM 7924 C CA . PRO A 1 1070 ? -12.923 14.571 -9.316 1.00 65.31 1070 PRO A CA 1
ATOM 7925 C C . PRO A 1 1070 ? -13.966 15.458 -10.020 1.00 65.31 1070 PRO A C 1
ATOM 7927 O O . PRO A 1 1070 ? -14.489 16.400 -9.422 1.00 65.31 1070 PRO A O 1
ATOM 7930 N N . THR A 1 1071 ? -14.253 15.217 -11.297 1.00 74.75 1071 THR A N 1
ATOM 7931 C CA . THR A 1 1071 ? -15.175 16.018 -12.100 1.00 74.75 1071 THR A CA 1
ATOM 7932 C C . THR A 1 1071 ? -16.349 15.173 -12.565 1.00 74.75 1071 THR A C 1
ATOM 7934 O O . THR A 1 1071 ? -16.105 14.115 -13.122 1.00 74.75 1071 THR A O 1
ATOM 7937 N N . ALA A 1 1072 ? -17.571 15.701 -12.442 1.00 78.94 1072 ALA A N 1
ATOM 7938 C CA . ALA A 1 1072 ? -18.824 15.051 -12.837 1.00 78.94 1072 ALA A CA 1
ATOM 7939 C C . ALA A 1 1072 ? -18.775 14.368 -14.217 1.00 78.94 1072 ALA A C 1
ATOM 7941 O O . ALA A 1 1072 ? -18.413 15.005 -15.218 1.00 78.94 1072 ALA A O 1
ATOM 7942 N N . GLN A 1 1073 ? -19.209 13.111 -14.272 1.00 81.50 1073 GLN A N 1
ATOM 7943 C CA . GLN A 1 1073 ? -19.204 12.274 -15.473 1.00 81.50 1073 GLN A CA 1
ATOM 7944 C C . GLN A 1 1073 ? -20.600 11.747 -15.819 1.00 81.50 1073 GLN A C 1
ATOM 7946 O O . GLN A 1 1073 ? -21.486 11.668 -14.970 1.00 81.50 1073 GLN A O 1
ATOM 7951 N N . THR A 1 1074 ? -20.826 11.389 -17.087 1.00 78.81 1074 THR A N 1
ATOM 7952 C CA . THR A 1 1074 ? -22.086 10.770 -17.528 1.00 78.81 1074 THR A CA 1
ATOM 7953 C C . THR A 1 1074 ? -21.818 9.579 -18.437 1.00 78.81 1074 THR A C 1
ATOM 7955 O O . THR A 1 1074 ? -21.241 9.735 -19.513 1.00 78.81 1074 THR A O 1
ATOM 7958 N N . ILE A 1 1075 ? -22.283 8.394 -18.048 1.00 80.88 1075 ILE A N 1
ATOM 7959 C CA . ILE A 1 1075 ? -22.089 7.162 -18.818 1.00 80.88 1075 ILE A CA 1
ATOM 7960 C C . ILE A 1 1075 ? -23.410 6.599 -19.330 1.00 80.88 1075 ILE A C 1
ATOM 7962 O O . ILE A 1 1075 ? -24.378 6.526 -18.584 1.00 80.88 1075 ILE A O 1
ATOM 7966 N N . GLY A 1 1076 ? -23.454 6.199 -20.605 1.00 78.25 1076 GLY A N 1
ATOM 7967 C CA . GLY A 1 1076 ? -24.636 5.587 -21.213 1.00 78.25 1076 GLY A CA 1
ATOM 7968 C C . GLY A 1 1076 ? -24.547 4.061 -21.250 1.00 78.25 1076 GLY A C 1
ATOM 7969 O O . GLY A 1 1076 ? -23.651 3.530 -21.913 1.00 78.25 1076 GLY A O 1
ATOM 7970 N N . ILE A 1 1077 ? -25.494 3.360 -20.615 1.00 77.12 1077 ILE A N 1
ATOM 7971 C CA . ILE A 1 1077 ? -25.513 1.887 -20.522 1.00 77.12 1077 ILE A CA 1
ATOM 7972 C C . ILE A 1 1077 ? -26.878 1.339 -20.963 1.00 77.12 1077 ILE A C 1
ATOM 7974 O O . ILE A 1 1077 ? -27.891 1.539 -20.302 1.00 77.12 1077 ILE A O 1
ATOM 7978 N N . SER A 1 1078 ? -26.919 0.627 -22.093 1.00 72.94 1078 SER A N 1
ATOM 7979 C CA . SER A 1 1078 ? -28.136 -0.005 -22.636 1.00 72.94 1078 SER A CA 1
ATOM 7980 C C . SER A 1 1078 ? -28.114 -1.527 -22.461 1.00 72.94 1078 SER A C 1
ATOM 7982 O O . SER A 1 1078 ? -27.047 -2.120 -22.345 1.00 72.94 1078 SER A O 1
ATOM 7984 N N . ASN A 1 1079 ? -29.261 -2.211 -22.535 1.00 73.38 1079 ASN A N 1
ATOM 7985 C CA . ASN A 1 1079 ? -29.251 -3.685 -22.518 1.00 73.38 1079 ASN A CA 1
ATOM 7986 C C . ASN A 1 1079 ? -28.568 -4.269 -23.767 1.00 73.38 1079 ASN A C 1
ATOM 7988 O O . ASN A 1 1079 ? -27.901 -5.297 -23.694 1.00 73.38 1079 ASN A O 1
ATOM 7992 N N . ASP A 1 1080 ? -28.679 -3.584 -24.908 1.00 71.44 1080 ASP A N 1
ATOM 7993 C CA . ASP A 1 1080 ? -27.953 -3.938 -26.136 1.00 71.44 1080 ASP A CA 1
ATOM 7994 C C . ASP A 1 1080 ? -26.421 -3.960 -25.950 1.00 71.44 1080 ASP A C 1
ATOM 7996 O O . ASP A 1 1080 ? -25.736 -4.538 -26.787 1.00 71.44 1080 ASP A O 1
ATOM 8000 N N . TYR A 1 1081 ? -25.885 -3.332 -24.893 1.00 70.94 1081 TYR A N 1
ATOM 8001 C CA . TYR A 1 1081 ? -24.453 -3.340 -24.582 1.00 70.94 1081 TYR A CA 1
ATOM 8002 C C . TYR A 1 1081 ? -24.039 -4.636 -23.867 1.00 70.94 1081 TYR A C 1
ATOM 8004 O O . TYR A 1 1081 ? -23.205 -5.359 -24.396 1.00 70.94 1081 TYR A O 1
ATOM 8012 N N . ILE A 1 1082 ? -24.690 -4.986 -22.758 1.00 73.06 1082 ILE A N 1
ATOM 8013 C CA . ILE A 1 1082 ? -24.329 -6.153 -21.922 1.00 73.06 1082 ILE A CA 1
ATOM 8014 C C . ILE A 1 1082 ? -24.806 -7.507 -22.470 1.00 73.06 1082 ILE A C 1
ATOM 8016 O O . ILE A 1 1082 ? -24.503 -8.558 -21.920 1.00 73.06 1082 ILE A O 1
ATOM 8020 N N . THR A 1 1083 ? -25.637 -7.501 -23.517 1.00 73.88 1083 THR A N 1
ATOM 8021 C CA . THR A 1 1083 ? -26.153 -8.730 -24.153 1.00 73.88 1083 THR A CA 1
ATOM 8022 C C . THR A 1 1083 ? -25.487 -9.022 -25.495 1.00 73.88 1083 THR A C 1
ATOM 8024 O O . THR A 1 1083 ? -25.979 -9.837 -26.285 1.00 73.88 1083 THR A O 1
ATOM 8027 N N . GLN A 1 1084 ? -24.371 -8.351 -25.789 1.00 76.50 1084 GLN A N 1
ATOM 8028 C CA . GLN A 1 1084 ? -23.595 -8.623 -26.991 1.00 76.50 1084 GLN A CA 1
ATOM 8029 C C . GLN A 1 1084 ? -23.104 -10.076 -26.987 1.00 76.50 1084 GLN A C 1
ATOM 8031 O O . GLN A 1 1084 ? -22.728 -10.625 -25.962 1.00 76.50 1084 GLN A O 1
ATOM 8036 N N . ALA A 1 1085 ? -23.108 -10.726 -28.156 1.00 71.44 1085 ALA A N 1
ATOM 8037 C CA . ALA A 1 1085 ? -22.854 -12.169 -28.258 1.00 71.44 1085 ALA A CA 1
ATOM 8038 C C . ALA A 1 1085 ? -21.458 -12.619 -27.774 1.00 71.44 1085 ALA A C 1
ATOM 8040 O O . ALA A 1 1085 ? -21.260 -13.814 -27.572 1.00 71.44 1085 ALA A O 1
ATOM 8041 N N . ASN A 1 1086 ? -20.523 -11.679 -27.625 1.00 76.94 1086 ASN A N 1
ATOM 8042 C CA . ASN A 1 1086 ? -19.149 -11.908 -27.181 1.00 76.94 1086 ASN A CA 1
ATOM 8043 C C . ASN A 1 1086 ? -18.848 -11.219 -25.836 1.00 76.94 1086 ASN A C 1
ATOM 8045 O O . ASN A 1 1086 ? -17.685 -11.128 -25.472 1.00 76.94 1086 ASN A O 1
ATOM 8049 N N . ASP A 1 1087 ? -19.874 -10.700 -25.158 1.00 80.56 1087 ASP A N 1
ATOM 8050 C CA . ASP A 1 1087 ? -19.773 -10.146 -23.811 1.00 80.56 1087 ASP A CA 1
ATOM 8051 C C . ASP A 1 1087 ? -20.243 -11.219 -22.819 1.00 80.56 1087 ASP A C 1
ATOM 8053 O O . ASP A 1 1087 ? -21.387 -11.696 -22.888 1.00 80.56 1087 ASP A O 1
ATOM 8057 N N . THR A 1 1088 ? -19.341 -11.679 -21.957 1.00 81.12 1088 THR A N 1
ATOM 8058 C CA . THR A 1 1088 ? -19.647 -12.686 -20.936 1.00 81.12 1088 THR A CA 1
ATOM 8059 C C . THR A 1 1088 ? -20.076 -12.078 -19.609 1.00 81.12 1088 THR A C 1
ATOM 8061 O O . THR A 1 1088 ? -20.643 -12.807 -18.785 1.00 81.12 1088 THR A O 1
ATOM 8064 N N . THR A 1 1089 ? -19.889 -10.771 -19.415 1.00 83.25 1089 THR A N 1
ATOM 8065 C CA . THR A 1 1089 ? -20.162 -10.091 -18.151 1.00 83.25 1089 THR A CA 1
ATOM 8066 C C . THR A 1 1089 ? -21.650 -10.159 -17.812 1.00 83.25 1089 THR A C 1
ATOM 8068 O O . THR A 1 1089 ? -22.537 -9.812 -18.597 1.00 83.25 1089 THR A O 1
ATOM 8071 N N . LYS A 1 1090 ? -21.951 -10.642 -16.602 1.00 84.25 1090 LYS A N 1
ATOM 8072 C CA . LYS A 1 1090 ? -23.324 -10.721 -16.065 1.00 84.25 1090 LYS A CA 1
ATOM 8073 C C . LYS A 1 1090 ? -23.602 -9.707 -14.969 1.00 84.25 1090 LYS A C 1
ATOM 8075 O O . LYS A 1 1090 ? -24.764 -9.442 -14.679 1.00 84.25 1090 LYS A O 1
ATOM 8080 N N . ALA A 1 1091 ? -22.567 -9.140 -14.365 1.00 89.06 1091 ALA A N 1
ATOM 8081 C CA . ALA A 1 1091 ? -22.684 -8.141 -13.319 1.00 89.06 1091 ALA A CA 1
ATOM 8082 C C . ALA A 1 1091 ? -21.722 -6.995 -13.618 1.00 89.06 1091 ALA A C 1
ATOM 8084 O O . ALA A 1 1091 ? -20.541 -7.246 -13.808 1.00 89.06 1091 ALA A O 1
ATOM 8085 N N . ILE A 1 1092 ? -22.232 -5.765 -13.640 1.00 90.56 1092 ILE A N 1
ATOM 8086 C CA . ILE A 1 1092 ? -21.408 -4.562 -13.808 1.00 90.56 1092 ILE A CA 1
ATOM 8087 C C . ILE A 1 1092 ? -21.519 -3.704 -12.555 1.00 90.56 1092 ILE A C 1
ATOM 8089 O O . ILE A 1 1092 ? -22.629 -3.342 -12.171 1.00 90.56 1092 ILE A O 1
ATOM 8093 N N . TYR A 1 1093 ? -20.394 -3.352 -11.946 1.00 91.88 1093 TYR A N 1
ATOM 8094 C CA . TYR A 1 1093 ? -20.280 -2.495 -10.772 1.00 91.88 1093 TYR A CA 1
ATOM 8095 C C . TYR A 1 1093 ? -19.792 -1.107 -11.175 1.00 91.88 1093 TYR A C 1
ATOM 8097 O O . TYR A 1 1093 ? -18.687 -0.938 -11.677 1.00 91.88 1093 TYR A O 1
ATOM 8105 N N . ILE A 1 1094 ? -20.604 -0.088 -10.920 1.00 91.81 1094 ILE A N 1
ATOM 8106 C CA . ILE A 1 1094 ? -20.301 1.302 -11.259 1.00 91.81 1094 ILE A CA 1
ATOM 8107 C C . ILE A 1 1094 ? -19.968 2.059 -9.979 1.00 91.81 1094 ILE A C 1
ATOM 8109 O O . ILE A 1 1094 ? -20.831 2.220 -9.110 1.00 91.81 1094 ILE A O 1
ATOM 8113 N N . LYS A 1 1095 ? -18.721 2.517 -9.869 1.00 90.00 1095 LYS A N 1
ATOM 8114 C CA . LYS A 1 1095 ? -18.204 3.343 -8.768 1.00 90.00 1095 LYS A CA 1
ATOM 8115 C C . LYS A 1 1095 ? -18.267 4.815 -9.172 1.00 90.00 1095 LYS A C 1
ATOM 8117 O O . LYS A 1 1095 ? -18.008 5.141 -10.325 1.00 90.00 1095 LYS A O 1
ATOM 8122 N N . GLY A 1 1096 ? -18.616 5.706 -8.250 1.00 86.31 1096 GLY A N 1
ATOM 8123 C CA . GLY A 1 1096 ? -18.746 7.136 -8.542 1.00 86.31 1096 GLY A CA 1
ATOM 8124 C C . GLY A 1 1096 ? -19.268 7.956 -7.365 1.00 86.31 1096 GLY A C 1
ATOM 8125 O O . GLY A 1 1096 ? -19.703 7.420 -6.344 1.00 86.31 1096 GLY A O 1
ATOM 8126 N N . GLY A 1 1097 ? -19.212 9.277 -7.506 1.00 77.25 1097 GLY A N 1
ATOM 8127 C CA . GLY A 1 1097 ? -19.708 10.245 -6.536 1.00 77.25 1097 GLY A CA 1
ATOM 8128 C C . GLY A 1 1097 ? -21.095 10.801 -6.873 1.00 77.25 1097 GLY A C 1
ATOM 8129 O O . GLY A 1 1097 ? -21.717 10.483 -7.883 1.00 77.25 1097 GLY A O 1
ATOM 8130 N N . THR A 1 1098 ? -21.580 11.716 -6.029 1.00 77.44 1098 THR A N 1
ATOM 8131 C CA . THR A 1 1098 ? -22.930 12.308 -6.152 1.00 77.44 1098 THR A CA 1
ATOM 8132 C C . THR A 1 1098 ? -23.135 13.214 -7.361 1.00 77.44 1098 THR A C 1
ATOM 8134 O O . THR A 1 1098 ? -24.255 13.635 -7.654 1.00 77.44 1098 THR A O 1
ATOM 8137 N N . ASN A 1 1099 ? -22.044 13.561 -8.036 1.00 78.31 1099 ASN A N 1
ATOM 8138 C CA . ASN A 1 1099 ? -22.060 14.407 -9.219 1.00 78.31 1099 ASN A CA 1
ATOM 8139 C C . ASN A 1 1099 ? -22.041 13.588 -10.516 1.00 78.31 1099 ASN A C 1
ATOM 8141 O O . ASN A 1 1099 ? -22.176 14.175 -11.586 1.00 78.31 1099 ASN A O 1
ATOM 8145 N N . ASP A 1 1100 ? -21.867 12.269 -10.428 1.00 83.81 1100 ASP A N 1
ATOM 8146 C CA . ASP A 1 1100 ? -21.803 11.385 -11.585 1.00 83.81 1100 ASP A CA 1
ATOM 8147 C C . ASP A 1 1100 ? -23.191 10.876 -11.952 1.00 83.81 1100 ASP A C 1
ATOM 8149 O O . ASP A 1 1100 ? -24.097 10.831 -11.120 1.00 83.81 1100 ASP A O 1
ATOM 8153 N N . THR A 1 1101 ? -23.379 10.538 -13.224 1.00 82.25 1101 THR A N 1
ATOM 8154 C CA . THR A 1 1101 ? -24.669 10.132 -13.779 1.00 82.25 1101 THR A CA 1
ATOM 8155 C C . THR A 1 1101 ? -24.542 8.862 -14.615 1.00 82.25 1101 THR A C 1
ATOM 8157 O O . THR A 1 1101 ? -23.755 8.803 -15.558 1.00 82.25 1101 THR A O 1
ATOM 8160 N N . VAL A 1 1102 ? -25.368 7.864 -14.325 1.00 83.75 1102 VAL A N 1
ATOM 8161 C CA . VAL A 1 1102 ? -25.604 6.703 -15.188 1.00 83.75 1102 VAL A CA 1
ATOM 8162 C C . VAL A 1 1102 ? -26.888 6.949 -15.973 1.00 83.75 1102 VAL A C 1
ATOM 8164 O O . VAL A 1 1102 ? -27.965 7.093 -15.402 1.00 83.75 1102 VAL A O 1
ATOM 8167 N N . ASP A 1 1103 ? -26.766 7.022 -17.292 1.00 78.56 1103 ASP A N 1
ATOM 8168 C CA . ASP A 1 1103 ? -27.862 7.198 -18.239 1.00 78.56 1103 ASP A CA 1
ATOM 8169 C C . ASP A 1 1103 ? -28.266 5.839 -18.821 1.00 78.56 1103 ASP A C 1
ATOM 8171 O O . ASP A 1 1103 ? -27.539 5.243 -19.623 1.00 78.56 1103 ASP A O 1
ATOM 8175 N N . PHE A 1 1104 ? -29.450 5.347 -18.449 1.00 76.19 1104 PHE A N 1
ATOM 8176 C CA . PHE A 1 1104 ? -30.034 4.165 -19.096 1.00 76.19 1104 PHE A CA 1
ATOM 8177 C C . PHE A 1 1104 ? -30.687 4.497 -20.464 1.00 76.19 1104 PHE A C 1
ATOM 8179 O O . PHE A 1 1104 ? -31.182 3.598 -21.154 1.00 76.19 1104 PHE A O 1
ATOM 8186 N N . GLY A 1 1105 ? -30.661 5.772 -20.884 1.00 66.19 1105 GLY A N 1
ATOM 8187 C CA . GLY A 1 1105 ? -31.170 6.347 -22.136 1.00 66.19 1105 GLY A CA 1
ATOM 8188 C C . GLY A 1 1105 ? -32.436 7.207 -21.954 1.00 66.19 1105 GLY A C 1
ATOM 8189 O O . GLY A 1 1105 ? -33.201 6.984 -21.038 1.00 66.19 1105 GLY A O 1
ATOM 8190 N N . ASP A 1 1106 ? -32.726 8.138 -22.877 1.00 49.59 1106 ASP A N 1
ATOM 8191 C CA . ASP A 1 1106 ? -33.765 9.195 -22.761 1.00 49.59 1106 ASP A CA 1
ATOM 8192 C C . ASP A 1 1106 ? -35.167 8.737 -22.247 1.00 49.59 1106 ASP A C 1
ATOM 8194 O O . ASP A 1 1106 ? -35.890 7.952 -22.891 1.00 49.59 1106 ASP A O 1
ATOM 8198 N N . ASN A 1 1107 ? -35.556 9.275 -21.078 1.00 54.81 1107 ASN A N 1
ATOM 8199 C CA . ASN A 1 1107 ? -36.533 8.692 -20.150 1.00 54.81 1107 ASN A CA 1
ATOM 8200 C C . ASN A 1 1107 ? -37.933 9.299 -20.191 1.00 54.81 1107 ASN A C 1
ATOM 8202 O O . ASN A 1 1107 ? -38.213 10.401 -19.717 1.00 54.81 1107 ASN A O 1
ATOM 8206 N N . GLY A 1 1108 ? -38.890 8.473 -20.607 1.00 42.50 1108 GLY A N 1
ATOM 8207 C CA . GLY A 1 1108 ? -40.316 8.693 -20.376 1.00 42.50 1108 GLY A CA 1
ATOM 8208 C C . GLY A 1 1108 ? -40.763 8.384 -18.939 1.00 42.50 1108 GLY A C 1
ATOM 8209 O O . GLY A 1 1108 ? -41.772 7.707 -18.782 1.00 42.50 1108 GLY A O 1
ATOM 8210 N N . LYS A 1 1109 ? -40.036 8.934 -17.952 1.00 40.53 1109 LYS A N 1
ATOM 8211 C CA . LYS A 1 1109 ? -40.424 9.246 -16.561 1.00 40.53 1109 LYS A CA 1
ATOM 8212 C C . LYS A 1 1109 ? -40.585 8.098 -15.532 1.00 40.53 1109 LYS A C 1
ATOM 8214 O O . LYS A 1 1109 ? -41.169 7.060 -15.818 1.00 40.53 1109 LYS A O 1
ATOM 8219 N N . ALA A 1 1110 ? -40.097 8.336 -14.305 1.00 42.53 1110 ALA A N 1
ATOM 8220 C CA . ALA A 1 1110 ? -40.027 7.400 -13.161 1.00 42.53 1110 ALA A CA 1
ATOM 8221 C C . ALA A 1 1110 ? -41.336 7.427 -12.276 1.00 42.53 1110 ALA A C 1
ATOM 8223 O O . ALA A 1 1110 ? -42.292 8.098 -12.669 1.00 42.53 1110 ALA A O 1
ATOM 8224 N N . ILE A 1 1111 ? -41.518 6.820 -11.078 1.00 45.38 1111 ILE A N 1
ATOM 8225 C CA . ILE A 1 1111 ? -40.740 6.891 -9.805 1.00 45.38 1111 ILE A CA 1
ATOM 8226 C C . ILE A 1 1111 ? -41.460 6.072 -8.690 1.00 45.38 1111 ILE A C 1
ATOM 8228 O O . ILE A 1 1111 ? -42.667 5.852 -8.790 1.00 45.38 1111 ILE A O 1
ATOM 8232 N N . ASN A 1 1112 ? -40.769 5.657 -7.609 1.00 41.25 1112 ASN A N 1
ATOM 8233 C CA . ASN A 1 1112 ? -41.318 4.925 -6.440 1.00 41.25 1112 ASN A CA 1
ATOM 8234 C C . ASN A 1 1112 ? -42.146 3.669 -6.815 1.00 41.25 1112 ASN A C 1
ATOM 8236 O O . ASN A 1 1112 ? -43.152 3.331 -6.192 1.00 41.25 1112 ASN A O 1
ATOM 8240 N N . GLY A 1 1113 ? -41.707 2.999 -7.884 1.00 48.47 1113 GLY A N 1
ATOM 8241 C CA . GLY A 1 1113 ? -42.386 1.934 -8.636 1.00 48.47 1113 GLY A CA 1
ATOM 8242 C C . GLY A 1 1113 ? -41.668 1.714 -9.975 1.00 48.47 1113 GLY A C 1
ATOM 8243 O O . GLY A 1 1113 ? -42.297 1.625 -11.031 1.00 48.47 1113 GLY A O 1
ATOM 8244 N N . THR A 1 1114 ? -40.336 1.783 -9.935 1.00 51.19 1114 THR A N 1
ATOM 8245 C CA . THR A 1 1114 ? -39.549 2.488 -10.953 1.00 51.19 1114 THR A CA 1
ATOM 8246 C C . THR A 1 1114 ? -38.959 1.564 -12.013 1.00 51.19 1114 THR A C 1
ATOM 8248 O O . THR A 1 1114 ? -38.303 0.574 -11.698 1.00 51.19 1114 THR A O 1
ATOM 8251 N N . ARG A 1 1115 ? -39.193 1.928 -13.277 1.00 55.31 1115 ARG A N 1
ATOM 8252 C CA . ARG A 1 1115 ? -38.795 1.225 -14.500 1.00 55.31 1115 ARG A CA 1
ATOM 8253 C C . ARG A 1 1115 ? -38.081 2.220 -15.426 1.00 55.31 1115 ARG A C 1
ATOM 8255 O O . ARG A 1 1115 ? -38.678 3.257 -15.702 1.00 55.31 1115 ARG A O 1
ATOM 8262 N N . PHE A 1 1116 ? -36.883 1.919 -15.930 1.00 59.50 1116 PHE A N 1
ATOM 8263 C CA . PHE A 1 1116 ? -36.107 2.796 -16.832 1.00 59.50 1116 PHE A CA 1
ATOM 8264 C C . PHE A 1 1116 ? -36.012 2.188 -18.231 1.00 59.50 1116 PHE A C 1
ATOM 8266 O O . PHE A 1 1116 ? -35.761 0.999 -18.370 1.00 59.50 1116 PHE A O 1
ATOM 8273 N N . LYS A 1 1117 ? -36.287 2.947 -19.291 1.00 55.19 1117 LYS A N 1
ATOM 8274 C CA . LYS A 1 1117 ? -36.643 2.370 -20.596 1.00 55.19 1117 LYS A CA 1
ATOM 8275 C C . LYS A 1 1117 ? -35.473 2.386 -21.576 1.00 55.19 1117 LYS A C 1
ATOM 8277 O O . LYS A 1 1117 ? -35.040 3.440 -22.015 1.00 55.19 1117 LYS A O 1
ATOM 8282 N N . ASP A 1 1118 ? -35.103 1.218 -22.067 1.00 54.84 1118 ASP A N 1
ATOM 8283 C CA . ASP A 1 1118 ? -33.999 1.050 -23.012 1.00 54.84 1118 ASP A CA 1
ATOM 8284 C C . ASP A 1 1118 ? -34.363 1.485 -24.457 1.00 54.84 1118 ASP A C 1
ATOM 8286 O O . ASP A 1 1118 ? -35.452 1.191 -24.969 1.00 54.84 1118 ASP A O 1
ATOM 8290 N N . GLY A 1 1119 ? -33.478 2.245 -25.122 1.00 52.94 1119 GLY A N 1
ATOM 8291 C CA . GLY A 1 1119 ? -33.490 2.430 -26.586 1.00 52.94 1119 GLY A CA 1
ATOM 8292 C C . GLY A 1 1119 ? -34.413 3.496 -27.228 1.00 52.94 1119 GLY A C 1
ATOM 8293 O O . GLY A 1 1119 ? -34.905 3.295 -28.337 1.00 52.94 1119 GLY A O 1
ATOM 8294 N N . GLY A 1 1120 ? -34.698 4.648 -26.602 1.00 45.25 1120 GLY A N 1
ATOM 8295 C CA . GLY A 1 1120 ? -35.088 5.889 -27.331 1.00 45.25 1120 GLY A CA 1
ATOM 8296 C C . GLY A 1 1120 ? -36.427 5.978 -28.124 1.00 45.25 1120 GLY A C 1
ATOM 8297 O O . GLY A 1 1120 ? -36.717 7.020 -28.704 1.00 45.25 1120 GLY A O 1
ATOM 8298 N N . GLY A 1 1121 ? -37.291 4.949 -28.170 1.00 40.88 1121 GLY A N 1
ATOM 8299 C CA . GLY A 1 1121 ? -38.652 5.024 -28.776 1.00 40.88 1121 GLY A CA 1
ATOM 8300 C C . GLY A 1 1121 ? -39.812 5.494 -27.850 1.00 40.88 1121 GLY A C 1
ATOM 8301 O O . GLY A 1 1121 ? -39.639 5.615 -26.644 1.00 40.88 1121 GLY A O 1
ATOM 8302 N N . ALA A 1 1122 ? -41.038 5.699 -28.367 1.00 41.16 1122 ALA A N 1
ATOM 8303 C CA . ALA A 1 1122 ? -42.237 6.101 -27.583 1.00 41.16 1122 ALA A CA 1
ATOM 8304 C C . ALA A 1 1122 ? -43.034 4.946 -26.902 1.00 41.16 1122 ALA A C 1
ATOM 8306 O O . ALA A 1 1122 ? -43.597 4.111 -27.611 1.00 41.16 1122 ALA A O 1
ATOM 8307 N N . ILE A 1 1123 ? -43.157 4.955 -25.561 1.00 43.44 1123 ILE A N 1
ATOM 8308 C CA . ILE A 1 1123 ? -43.603 3.853 -24.659 1.00 43.44 1123 ILE A CA 1
ATOM 8309 C C . ILE A 1 1123 ? -44.969 3.196 -24.989 1.00 43.44 1123 ILE A C 1
ATOM 8311 O O . ILE A 1 1123 ? -45.964 3.885 -25.218 1.00 43.44 1123 ILE A O 1
ATOM 8315 N N . LYS A 1 1124 ? -45.047 1.848 -24.922 1.00 52.88 1124 LYS A N 1
ATOM 8316 C CA . LYS A 1 1124 ? -46.293 1.035 -24.917 1.00 52.88 1124 LYS A CA 1
ATOM 8317 C C . LYS A 1 1124 ? -46.256 -0.032 -23.803 1.00 52.88 1124 LYS A C 1
ATOM 8319 O O . LYS A 1 1124 ? -45.200 -0.329 -23.266 1.00 52.88 1124 LYS A O 1
ATOM 8324 N N . SER A 1 1125 ? -47.400 -0.637 -23.465 1.00 54.66 1125 SER A N 1
ATOM 8325 C CA . SER A 1 1125 ? -47.601 -1.565 -22.327 1.00 54.66 1125 SER A CA 1
ATOM 8326 C C . SER A 1 1125 ? -46.899 -2.938 -22.423 1.00 54.66 1125 SER A C 1
ATOM 8328 O O . SER A 1 1125 ? -47.305 -3.876 -21.747 1.00 54.66 1125 SER A O 1
ATOM 8330 N N . ASN A 1 1126 ? -45.907 -3.080 -23.299 1.00 60.78 1126 ASN A N 1
ATOM 8331 C CA . ASN A 1 1126 ? -45.238 -4.325 -23.679 1.00 60.78 1126 ASN A CA 1
ATOM 8332 C C . ASN A 1 1126 ? -43.760 -4.049 -24.004 1.00 60.78 1126 ASN A C 1
ATOM 8334 O O . ASN A 1 1126 ? -43.303 -4.369 -25.099 1.00 60.78 1126 ASN A O 1
ATOM 8338 N N . TRP A 1 1127 ? -43.063 -3.293 -23.156 1.00 60.91 1127 TRP A N 1
ATOM 8339 C CA . TRP A 1 1127 ? -41.743 -2.718 -23.448 1.00 60.91 1127 TRP A CA 1
ATOM 8340 C C . TRP A 1 1127 ? -40.718 -3.144 -22.403 1.00 60.91 1127 TRP A C 1
ATOM 8342 O O . TRP A 1 1127 ? -41.097 -3.418 -21.267 1.00 60.91 1127 TRP A O 1
ATOM 8352 N N . ASN A 1 1128 ? -39.449 -3.199 -22.805 1.00 71.12 1128 ASN A N 1
ATOM 8353 C CA . ASN A 1 1128 ? -38.353 -3.598 -21.934 1.00 71.12 1128 ASN A CA 1
ATOM 8354 C C . ASN A 1 1128 ? -37.886 -2.426 -21.045 1.00 71.12 1128 ASN A C 1
ATOM 8356 O O . ASN A 1 1128 ? -37.969 -1.268 -21.469 1.00 71.12 1128 ASN A O 1
ATOM 8360 N N . PHE A 1 1129 ? -37.411 -2.709 -19.831 1.00 74.31 1129 PHE A N 1
ATOM 8361 C CA . PHE A 1 1129 ? -36.980 -1.698 -18.863 1.00 74.31 1129 PHE A CA 1
ATOM 8362 C C . PHE A 1 1129 ? -36.027 -2.241 -17.788 1.00 74.31 1129 PHE A C 1
ATOM 8364 O O . PHE A 1 1129 ? -36.119 -3.405 -17.428 1.00 74.31 1129 PHE A O 1
ATOM 8371 N N . TRP A 1 1130 ? -35.195 -1.386 -17.203 1.00 78.19 1130 TRP A N 1
ATOM 8372 C CA . TRP A 1 1130 ? -34.424 -1.636 -15.985 1.00 78.19 1130 TRP A CA 1
ATOM 8373 C C . TRP A 1 1130 ? -35.263 -1.393 -14.731 1.00 78.19 1130 TRP A C 1
ATOM 8375 O O . TRP A 1 1130 ? -36.024 -0.431 -14.673 1.00 78.19 1130 TRP A O 1
ATOM 8385 N N . GLU A 1 1131 ? -35.133 -2.239 -13.717 1.00 75.62 1131 GLU A N 1
ATOM 8386 C CA . GLU A 1 1131 ? -35.820 -2.119 -12.428 1.00 75.62 1131 GLU A CA 1
ATOM 8387 C C . GLU A 1 1131 ? -34.814 -2.268 -11.288 1.00 75.62 1131 GLU A C 1
ATOM 8389 O O . GLU A 1 1131 ? -34.009 -3.199 -11.302 1.00 75.62 1131 GLU A O 1
ATOM 8394 N N . LYS A 1 1132 ? -34.894 -1.390 -10.280 1.00 79.81 1132 LYS A N 1
ATOM 8395 C CA . LYS A 1 1132 ? -34.146 -1.555 -9.028 1.00 79.81 1132 LYS A CA 1
ATOM 8396 C C . LYS A 1 1132 ? -34.722 -2.736 -8.248 1.00 79.81 1132 LYS A C 1
ATOM 8398 O O . LYS A 1 1132 ? -35.885 -2.691 -7.847 1.00 79.81 1132 LYS A O 1
ATOM 8403 N N . THR A 1 1133 ? -33.925 -3.772 -8.019 1.00 79.38 1133 THR A N 1
ATOM 8404 C CA . THR A 1 1133 ? -34.375 -5.007 -7.359 1.00 79.38 1133 THR A CA 1
ATOM 8405 C C . THR A 1 1133 ? -33.850 -5.181 -5.942 1.00 79.38 1133 THR A C 1
ATOM 8407 O O . THR A 1 1133 ? -34.526 -5.822 -5.142 1.00 79.38 1133 THR A O 1
ATOM 8410 N N . GLU A 1 1134 ? -32.679 -4.627 -5.619 1.00 76.12 1134 GLU A N 1
ATOM 8411 C CA . GLU A 1 1134 ? -32.058 -4.710 -4.287 1.00 76.12 1134 GLU A CA 1
ATOM 8412 C C . GLU A 1 1134 ? -31.365 -3.371 -3.947 1.00 76.12 1134 GLU A C 1
ATOM 8414 O O . GLU A 1 1134 ? -30.998 -2.612 -4.848 1.00 76.12 1134 GLU A O 1
ATOM 8419 N N . SER A 1 1135 ? -31.210 -3.077 -2.655 1.00 75.44 1135 SER A N 1
ATOM 8420 C CA . SER A 1 1135 ? -30.479 -1.917 -2.111 1.00 75.44 1135 SER A CA 1
ATOM 8421 C C . SER A 1 1135 ? -29.505 -2.400 -1.038 1.00 75.44 1135 SER A C 1
ATOM 8423 O O . SER A 1 1135 ? -29.685 -3.499 -0.514 1.00 75.44 1135 SER A O 1
ATOM 8425 N N . ASP A 1 1136 ? -28.550 -1.551 -0.658 1.00 69.06 1136 ASP A N 1
ATOM 8426 C CA . ASP A 1 1136 ? -27.598 -1.801 0.435 1.00 69.06 1136 ASP A CA 1
ATOM 8427 C C . ASP A 1 1136 ? -26.745 -3.065 0.220 1.00 69.06 1136 ASP A C 1
ATOM 8429 O O . ASP A 1 1136 ? -26.353 -3.749 1.168 1.00 69.06 1136 ASP A O 1
ATOM 8433 N N . VAL A 1 1137 ? -26.457 -3.391 -1.045 1.00 72.12 1137 VAL A N 1
ATOM 8434 C CA . VAL A 1 1137 ? -25.595 -4.520 -1.406 1.00 72.12 1137 VAL A CA 1
ATOM 8435 C C . VAL A 1 1137 ? -24.149 -4.089 -1.202 1.00 72.12 1137 VAL A C 1
ATOM 8437 O O . VAL A 1 1137 ? -23.657 -3.223 -1.920 1.00 72.12 1137 VAL A O 1
ATOM 8440 N N . VAL A 1 1138 ? -23.466 -4.673 -0.220 1.00 67.06 1138 VAL A N 1
ATOM 8441 C CA . VAL A 1 1138 ? -22.053 -4.376 0.046 1.00 67.06 1138 VAL A CA 1
ATOM 8442 C C . VAL A 1 1138 ? -21.168 -5.315 -0.769 1.00 67.06 1138 VAL A C 1
ATOM 8444 O O . VAL A 1 1138 ? -21.277 -6.535 -0.645 1.00 67.06 1138 VAL A O 1
ATOM 8447 N N . HIS A 1 1139 ? -20.282 -4.742 -1.578 1.00 72.81 1139 HIS A N 1
ATOM 8448 C CA . HIS A 1 1139 ? -19.252 -5.449 -2.335 1.00 72.81 1139 HIS A CA 1
ATOM 8449 C C . HIS A 1 1139 ? -17.956 -4.633 -2.262 1.00 72.81 1139 HIS A C 1
ATOM 8451 O O . HIS A 1 1139 ? -17.991 -3.420 -2.455 1.00 72.81 1139 HIS A O 1
ATOM 8457 N N . ASP A 1 1140 ? -16.843 -5.265 -1.885 1.00 68.69 1140 ASP A N 1
ATOM 8458 C CA . ASP A 1 1140 ? -15.528 -4.625 -1.702 1.00 68.69 1140 ASP A CA 1
ATOM 8459 C C . ASP A 1 1140 ? -15.551 -3.328 -0.872 1.00 68.69 1140 ASP A C 1
ATOM 8461 O O . ASP A 1 1140 ? -14.918 -2.327 -1.198 1.00 68.69 1140 ASP A O 1
ATOM 8465 N N . GLY A 1 1141 ? -16.336 -3.320 0.212 1.00 52.09 1141 GLY A N 1
ATOM 8466 C CA . GLY A 1 1141 ? -16.469 -2.162 1.105 1.00 52.09 1141 GLY A CA 1
ATOM 8467 C C . GLY A 1 1141 ? -17.294 -0.997 0.538 1.00 52.09 1141 GLY A C 1
ATOM 8468 O O . GLY A 1 1141 ? -17.512 -0.011 1.241 1.00 52.09 1141 GLY A O 1
ATOM 8469 N N . ILE A 1 1142 ? -17.808 -1.113 -0.690 1.00 70.12 1142 ILE A N 1
ATOM 8470 C CA . ILE A 1 1142 ? -18.686 -0.130 -1.330 1.00 70.12 1142 ILE A CA 1
ATOM 8471 C C . ILE A 1 1142 ? -20.133 -0.630 -1.270 1.00 70.12 1142 ILE A C 1
ATOM 8473 O O . ILE A 1 1142 ? -20.419 -1.816 -1.427 1.00 70.12 1142 ILE A O 1
ATOM 8477 N N . THR A 1 1143 ? -21.067 0.285 -1.007 1.00 73.19 1143 THR A N 1
ATOM 8478 C CA . THR A 1 1143 ? -22.504 -0.018 -0.955 1.00 73.19 1143 THR A CA 1
ATOM 8479 C C . THR A 1 1143 ? -23.177 0.350 -2.277 1.00 73.19 1143 THR A C 1
ATOM 8481 O O . THR A 1 1143 ? -23.083 1.493 -2.730 1.00 73.19 1143 THR A O 1
ATOM 8484 N N . TYR A 1 1144 ? -23.883 -0.610 -2.873 1.00 82.81 1144 TYR A N 1
ATOM 8485 C CA . TYR A 1 1144 ? -24.511 -0.515 -4.189 1.00 82.81 1144 TYR A CA 1
ATOM 8486 C C . TYR A 1 1144 ? -26.031 -0.717 -4.140 1.00 82.81 1144 TYR A C 1
ATOM 8488 O O . TYR A 1 1144 ? -26.578 -1.430 -3.295 1.00 82.81 1144 TYR A O 1
ATOM 8496 N N . ASP A 1 1145 ? -26.703 -0.137 -5.131 1.00 82.94 1145 ASP A N 1
ATOM 8497 C CA . ASP A 1 1145 ? -28.065 -0.463 -5.537 1.00 82.94 1145 ASP A CA 1
ATOM 8498 C C . ASP A 1 1145 ? -28.039 -1.362 -6.783 1.00 82.94 1145 ASP A C 1
ATOM 8500 O O . ASP A 1 1145 ? -27.339 -1.060 -7.749 1.00 82.94 1145 ASP A O 1
ATOM 8504 N N . LYS A 1 1146 ? -28.823 -2.446 -6.793 1.00 86.94 1146 LYS A N 1
ATOM 8505 C CA . LYS A 1 1146 ? -28.861 -3.425 -7.894 1.00 86.94 1146 LYS A CA 1
ATOM 8506 C C . LYS A 1 1146 ? -30.048 -3.193 -8.825 1.00 86.94 1146 LYS A C 1
ATOM 8508 O O . LYS A 1 1146 ? -31.193 -3.119 -8.369 1.00 86.94 1146 LYS A O 1
ATOM 8513 N N . TYR A 1 1147 ? -29.787 -3.204 -10.127 1.00 85.31 1147 TYR A N 1
ATOM 8514 C CA . TYR A 1 1147 ? -30.750 -3.035 -11.212 1.00 85.31 1147 TYR A CA 1
ATOM 8515 C C . TYR A 1 1147 ? -30.731 -4.253 -12.144 1.00 85.31 1147 TYR A C 1
ATOM 8517 O O . TYR A 1 1147 ? -29.664 -4.725 -12.522 1.00 85.31 1147 TYR A O 1
ATOM 8525 N N . THR A 1 1148 ? -31.902 -4.759 -12.538 1.00 84.81 1148 THR A N 1
ATOM 8526 C CA . THR A 1 1148 ? -32.042 -5.873 -13.503 1.00 84.81 1148 THR A CA 1
ATOM 8527 C C . THR A 1 1148 ? -32.926 -5.469 -14.672 1.00 84.81 1148 THR A C 1
ATOM 8529 O O . THR A 1 1148 ? -33.809 -4.617 -14.518 1.00 84.81 1148 THR A O 1
ATOM 8532 N N . TYR A 1 1149 ? -32.714 -6.068 -15.843 1.00 81.81 1149 TYR A N 1
ATOM 8533 C CA . TYR A 1 1149 ? -33.487 -5.737 -17.031 1.00 81.81 1149 TYR A CA 1
ATOM 8534 C C . TYR A 1 1149 ? -34.660 -6.700 -17.229 1.00 81.81 1149 TYR A C 1
ATOM 8536 O O . TYR A 1 1149 ? -34.572 -7.928 -17.202 1.00 81.81 1149 TYR A O 1
ATOM 8544 N N . ARG A 1 1150 ? -35.832 -6.112 -17.433 1.00 78.00 1150 ARG A N 1
ATOM 8545 C CA . ARG A 1 1150 ? -37.081 -6.809 -17.696 1.00 78.00 1150 ARG A CA 1
ATOM 8546 C C . ARG A 1 1150 ? -37.480 -6.626 -19.136 1.00 78.00 1150 ARG A C 1
ATOM 8548 O O . ARG A 1 1150 ? -37.614 -5.514 -19.633 1.00 78.00 1150 ARG A O 1
ATOM 8555 N N . THR A 1 1151 ? -37.762 -7.740 -19.785 1.00 74.88 1151 THR A N 1
ATOM 8556 C CA . THR A 1 1151 ? -38.321 -7.763 -21.130 1.00 74.88 1151 THR A CA 1
ATOM 8557 C C . THR A 1 1151 ? -39.822 -7.475 -21.123 1.00 74.88 1151 THR A C 1
ATOM 8559 O O . THR A 1 1151 ? -40.532 -7.635 -20.128 1.00 74.88 1151 THR A O 1
ATOM 8562 N N . SER A 1 1152 ? -40.318 -7.099 -22.294 1.00 70.88 1152 SER A N 1
ATOM 8563 C CA . SER A 1 1152 ? -41.722 -6.865 -22.626 1.00 70.88 1152 SER A CA 1
ATOM 8564 C C . SER A 1 1152 ? -42.681 -8.012 -22.291 1.00 70.88 1152 SER A C 1
ATOM 8566 O O . SER A 1 1152 ? -43.865 -7.752 -22.065 1.00 70.88 1152 SER A O 1
ATOM 8568 N N . ASP A 1 1153 ? -42.170 -9.244 -22.213 1.00 75.06 1153 ASP A N 1
ATOM 8569 C CA . ASP A 1 1153 ? -42.909 -10.459 -21.852 1.00 75.06 1153 ASP A CA 1
ATOM 8570 C C . ASP A 1 1153 ? -42.746 -10.837 -20.362 1.00 75.06 1153 ASP A C 1
ATOM 8572 O O . ASP A 1 1153 ? -43.073 -11.955 -19.962 1.00 75.06 1153 ASP A O 1
ATOM 8576 N N . ASN A 1 1154 ? -42.260 -9.911 -19.522 1.00 68.81 1154 ASN A N 1
ATOM 8577 C CA . ASN A 1 1154 ? -41.949 -10.098 -18.096 1.00 68.81 1154 ASN A CA 1
ATOM 8578 C C . ASN A 1 1154 ? -40.795 -11.076 -17.783 1.00 68.81 1154 ASN A C 1
ATOM 8580 O O . ASN A 1 1154 ? -40.578 -11.397 -16.612 1.00 68.81 1154 ASN A O 1
ATOM 8584 N N . GLY A 1 1155 ? -40.035 -11.531 -18.782 1.00 73.44 1155 GLY A N 1
ATOM 8585 C CA . GLY A 1 1155 ? -38.787 -12.261 -18.547 1.00 73.44 1155 GLY A CA 1
ATOM 8586 C C . GLY A 1 1155 ? -37.727 -11.333 -17.952 1.00 73.44 1155 GLY A C 1
ATOM 8587 O O . GLY A 1 1155 ? -37.576 -10.212 -18.439 1.00 73.44 1155 GLY A O 1
ATOM 8588 N N . VAL A 1 1156 ? -37.033 -11.787 -16.911 1.00 75.19 1156 VAL A N 1
ATOM 8589 C CA . VAL A 1 1156 ? -35.852 -11.120 -16.338 1.00 75.19 1156 VAL A CA 1
ATOM 8590 C C . VAL A 1 1156 ? -34.638 -11.722 -17.023 1.00 75.19 1156 VAL A C 1
ATOM 8592 O O . VAL A 1 1156 ? -34.594 -12.944 -17.180 1.00 75.19 1156 VAL A O 1
ATOM 8595 N N . ASN A 1 1157 ? -33.730 -10.884 -17.501 1.00 74.75 1157 ASN A N 1
ATOM 8596 C CA . ASN A 1 1157 ? -32.460 -11.361 -18.023 1.00 74.75 1157 ASN A CA 1
ATOM 8597 C C . ASN A 1 1157 ? -31.484 -11.651 -16.870 1.00 74.75 1157 ASN A C 1
ATOM 8599 O O . ASN A 1 1157 ? -31.709 -11.224 -15.739 1.00 74.75 1157 ASN A O 1
ATOM 8603 N N . ASP A 1 1158 ? -30.431 -12.419 -17.136 1.00 79.69 1158 ASP A N 1
ATOM 8604 C CA . ASP A 1 1158 ? -29.481 -12.810 -16.086 1.00 79.69 1158 ASP A CA 1
ATOM 8605 C C . ASP A 1 1158 ? -28.485 -11.679 -15.761 1.00 79.69 1158 ASP A C 1
ATOM 8607 O O . ASP A 1 1158 ? -27.726 -11.786 -14.800 1.00 79.69 1158 ASP A O 1
ATOM 8611 N N . GLU A 1 1159 ? -28.489 -10.593 -16.543 1.00 83.12 1159 GLU A N 1
ATOM 8612 C CA . GLU A 1 1159 ? -27.592 -9.457 -16.367 1.00 83.12 1159 GLU A CA 1
ATOM 8613 C C . GLU A 1 1159 ? -28.082 -8.445 -15.307 1.00 83.12 1159 GLU A C 1
ATOM 8615 O O . GLU A 1 1159 ? -29.257 -8.062 -15.256 1.00 83.12 1159 GLU A O 1
ATOM 8620 N N . ALA A 1 1160 ? -27.157 -7.965 -14.474 1.00 88.31 1160 ALA A N 1
ATOM 8621 C CA . ALA A 1 1160 ? -27.405 -7.006 -13.403 1.00 88.31 1160 ALA A CA 1
ATOM 8622 C C . ALA A 1 1160 ? -26.391 -5.852 -13.413 1.00 88.31 1160 ALA A C 1
ATOM 8624 O O . ALA A 1 1160 ? -25.213 -6.039 -13.704 1.00 88.31 1160 ALA A O 1
ATOM 8625 N N . ILE A 1 1161 ? -26.849 -4.657 -13.043 1.00 89.62 1161 ILE A N 1
ATOM 8626 C CA . ILE A 1 1161 ? -26.007 -3.467 -12.882 1.00 89.62 1161 ILE A CA 1
ATOM 8627 C C . ILE A 1 1161 ? -26.086 -3.020 -11.425 1.00 89.62 1161 ILE A C 1
ATOM 8629 O O . ILE A 1 1161 ? -27.174 -2.804 -10.895 1.00 89.62 1161 ILE A O 1
ATOM 8633 N N . TYR A 1 1162 ? -24.939 -2.881 -10.779 1.00 91.38 1162 TYR A N 1
ATOM 8634 C CA . TYR A 1 1162 ? -24.764 -2.423 -9.410 1.00 91.38 1162 TYR A CA 1
ATOM 8635 C C . TYR A 1 1162 ? -24.208 -1.006 -9.455 1.00 91.38 1162 TYR A C 1
ATOM 8637 O O . TYR A 1 1162 ? -23.119 -0.779 -9.967 1.00 91.38 1162 TYR A O 1
ATOM 8645 N N . ILE A 1 1163 ? -24.951 -0.037 -8.937 1.00 89.19 1163 ILE A N 1
ATOM 8646 C CA . ILE A 1 1163 ? -24.571 1.377 -8.980 1.00 89.19 1163 ILE A CA 1
ATOM 8647 C C . ILE A 1 1163 ? -24.292 1.839 -7.558 1.00 89.19 1163 ILE A C 1
ATOM 8649 O O . ILE A 1 1163 ? -25.144 1.663 -6.685 1.00 89.19 1163 ILE A O 1
ATOM 8653 N N . GLN A 1 1164 ? -23.101 2.390 -7.317 1.00 88.19 1164 GLN A N 1
ATOM 8654 C CA . GLN A 1 1164 ? -22.715 2.886 -6.001 1.00 88.19 1164 GLN A CA 1
ATOM 8655 C C . GLN A 1 1164 ? -23.740 3.910 -5.514 1.00 88.19 1164 GLN A C 1
ATOM 8657 O O . GLN A 1 1164 ? -24.139 4.823 -6.245 1.00 88.19 1164 GLN A O 1
ATOM 8662 N N . GLN A 1 1165 ? -24.172 3.759 -4.264 1.00 79.56 1165 GLN A N 1
ATOM 8663 C CA . GLN A 1 1165 ? -25.130 4.683 -3.677 1.00 79.56 1165 GLN A CA 1
ATOM 8664 C C . GLN A 1 1165 ? -24.564 6.104 -3.675 1.00 79.56 1165 GLN A C 1
ATOM 8666 O O . GLN A 1 1165 ? -23.463 6.357 -3.190 1.00 79.56 1165 GLN A O 1
ATOM 8671 N N . GLY A 1 1166 ? -25.348 7.032 -4.218 1.00 68.19 1166 GLY A N 1
ATOM 8672 C CA . GLY A 1 1166 ? -24.957 8.424 -4.408 1.00 68.19 1166 GLY A CA 1
ATOM 8673 C C . GLY A 1 1166 ? -24.897 8.830 -5.877 1.00 68.19 1166 GLY A C 1
ATOM 8674 O O . GLY A 1 1166 ? -25.234 9.968 -6.182 1.00 68.19 1166 GLY A O 1
ATOM 8675 N N . VAL A 1 1167 ? -24.560 7.913 -6.788 1.00 80.12 1167 VAL A N 1
ATOM 8676 C CA . VAL A 1 1167 ? -24.519 8.197 -8.232 1.00 80.12 1167 VAL A CA 1
ATOM 8677 C C . VAL A 1 1167 ? -25.928 8.483 -8.761 1.00 80.12 1167 VAL A C 1
ATOM 8679 O O . VAL A 1 1167 ? -26.889 7.781 -8.434 1.00 80.12 1167 VAL A O 1
ATOM 8682 N N . GLN A 1 1168 ? -26.065 9.525 -9.582 1.00 78.38 1168 GLN A N 1
ATOM 8683 C CA . GLN A 1 1168 ? -27.338 9.893 -10.199 1.00 78.38 1168 GLN A CA 1
ATOM 8684 C C . GLN A 1 1168 ? -27.693 8.885 -11.289 1.00 78.38 1168 GLN A C 1
ATOM 8686 O O . GLN A 1 1168 ? -26.832 8.417 -12.026 1.00 78.38 1168 GLN A O 1
ATOM 8691 N N . ILE A 1 1169 ? -28.973 8.564 -11.420 1.00 76.62 1169 ILE A N 1
ATOM 8692 C CA . ILE A 1 1169 ? -29.466 7.686 -12.480 1.00 76.62 1169 ILE A CA 1
ATOM 8693 C C . ILE A 1 1169 ? -30.515 8.477 -13.229 1.00 76.62 1169 ILE A C 1
ATOM 8695 O O . ILE A 1 1169 ? -31.473 8.951 -12.605 1.00 76.62 1169 ILE A O 1
ATOM 8699 N N . ILE A 1 1170 ? -30.323 8.643 -14.535 1.00 66.69 1170 ILE A N 1
ATOM 8700 C CA . ILE A 1 1170 ? -31.313 9.309 -15.377 1.00 66.69 1170 ILE A CA 1
ATOM 8701 C C . ILE A 1 1170 ? -32.122 8.312 -16.161 1.00 66.69 1170 ILE A C 1
ATOM 8703 O O . ILE A 1 1170 ? -31.565 7.395 -16.810 1.00 66.69 1170 ILE A O 1
#

Sequence (1170 aa):
MSTTLKVLSAKKVITSHQINPGDTLVIEARDKSNYQLVDDQTGLGPQNIIAKREGKDLKIFLEDGDMNPDVVIKDYYGDENSEEVTNLIVGQHENGGIYAYVPESGLKANAVSMLAEEVAAPQALGGEDLGSAFWAFNPWWLLALVPLAAGIAIAASNGGSSGSSNNGNNDTTADKPEITTNDNGSVTVKPGDDNTKVDVKFKDENGNDKTVTAEKGTDGKWSIPDVGDTGATIDPNTGVITIPADKIKDGSDINAKGTDENGNTANADAQTAKNDTPTDTEADKPVIDAKDDGSATVTPGADNTKVEVSITDENDQPQTIVAEKDADGKWVIADDKGTGAKVDPDTGVITIPADSIKDGSDINAKGTDENDNTANADAQTAKNDPVTEPKIDIDNIANQAQVAEGSDGYAQFLPSNIAIEEISNTTENGVTTVVKGFAVKGSTINVPANTEVDVTISANGETYFTGKATVGADGTWEVKVPTSTVTTTVTGSGENEVTEVRTEFNNPKFDTAYEVTAKVTVDGKEVTDTDKTESSPIVTDIYLQDNLTDDTQNVTDFYTDTDKYVGRIDGMADADATKAISRQTGLTNDPSAELHFTLDKEPKAGQVVKVLRYTIVDGNEGRVEDLTDQMTNNGLDYTVKPTTPQAETTNALYRYKVVVKDANGADLSEKVLNYRLDTIVETMDVKELNSDTNTMILQADGVSEIGATIKYKYQTGAGESEFKDVVDNGDGTYTLDLANWNRKVASSITIQVIDAAGNVSETKVNAVRNLFNDYTLEKGLDPNGNNFDDPLITGLSARAGGQSASLVADNSQTFVATDGNDTLIVGLDNFGNMGVGNGSVGRGIYIGGTNRIEMGAGDDHIQVRGTLQSMGTAQEGYFDMGEGNDKITFSQSFLVGTYTIRMGEGNNVLNFGGTTVQAATFDISYGDGNDVLRADTSKDFAGTKTISFGNGDNYMEVGSMQDKNEITFGNGNDVFIAKSIGTKAPASGVIDMGDGNDTFSVSGLFARQEAKLGSGDDIAIMGDRIVTDPASAAKLDGGDGNDTLVLTKSDGSVSLKNVLNFEVIDLTAPTAQTIGISNDYITQANDTTKAIYIKGGTNDTVDFGDNGKAINGTRFKDGGGAIKSNWNFWEKTESDVVHDGITYDKYTYRTSDNGVNDEAIYIQQGVQII

Radius of gyration: 52.28 Å; chains: 1; bounding box: 98×75×175 Å